Protein AF-0000000075657037 (afdb_homodimer)

Structure (mmCIF, N/CA/C/O backbone):
data_AF-0000000075657037-model_v1
#
loop_
_entity.id
_entity.type
_entity.pdbx_description
1 polymer 'Myogenesis-regulating glycosidase-like'
#
loop_
_atom_site.group_PDB
_atom_site.id
_atom_site.type_symbol
_atom_site.label_atom_id
_atom_site.label_alt_id
_atom_site.label_comp_id
_atom_site.label_asym_id
_atom_site.label_entity_id
_atom_site.label_seq_id
_atom_site.pdbx_PDB_ins_code
_atom_site.Cartn_x
_atom_site.Cartn_y
_atom_site.Cartn_z
_atom_site.occupancy
_atom_site.B_iso_or_equiv
_atom_site.auth_seq_id
_atom_site.auth_comp_id
_atom_site.auth_asym_id
_atom_site.auth_atom_id
_atom_site.pdbx_PDB_model_num
ATOM 1 N N . MET A 1 1 ? -34 0.882 -41.344 1 15.6 1 MET A N 1
ATOM 2 C CA . MET A 1 1 ? -33.906 1.151 -42.781 1 15.6 1 MET A CA 1
ATOM 3 C C . MET A 1 1 ? -32.5 0.827 -43.281 1 15.6 1 MET A C 1
ATOM 5 O O . MET A 1 1 ? -31.578 0.641 -42.5 1 15.6 1 MET A O 1
ATOM 9 N N . GLU A 1 2 ? -31.938 1.626 -44.25 1 15.32 2 GLU A N 1
ATOM 10 C CA . GLU A 1 2 ? -31.422 1.52 -45.625 1 15.32 2 GLU A CA 1
ATOM 11 C C . GLU A 1 2 ? -29.891 1.457 -45.625 1 15.32 2 GLU A C 1
ATOM 13 O O . GLU A 1 2 ? -29.297 0.644 -46.344 1 15.32 2 GLU A O 1
ATOM 18 N N . GLY A 1 3 ? -29.297 2.473 -44.969 1 15.35 3 GLY A N 1
ATOM 19 C CA . GLY A 1 3 ? -28.344 3.154 -45.844 1 15.35 3 GLY A CA 1
ATOM 20 C C . GLY A 1 3 ? -27.047 2.398 -46.031 1 15.35 3 GLY A C 1
ATOM 21 O O . GLY A 1 3 ? -26.75 1.478 -45.25 1 15.35 3 GLY A O 1
ATOM 22 N N . SER A 1 4 ? -26.078 3.123 -46.625 1 16.22 4 SER A N 1
ATOM 23 C CA . SER A 1 4 ? -25.125 3.059 -47.719 1 16.22 4 SER A CA 1
ATOM 24 C C . SER A 1 4 ? -23.797 2.473 -47.281 1 16.22 4 SER A C 1
ATOM 26 O O . SER A 1 4 ? -23.328 2.75 -46.156 1 16.22 4 SER A O 1
ATOM 28 N N . LEU A 1 5 ? -23.141 1.38 -47.969 1 17.19 5 LEU A N 1
ATOM 29 C CA . LEU A 1 5 ? -22.172 0.327 -48.25 1 17.19 5 LEU A CA 1
ATOM 30 C C . LEU A 1 5 ? -20.859 0.92 -48.719 1 17.19 5 LEU A C 1
ATOM 32 O O . LEU A 1 5 ? -19.938 0.184 -49.094 1 17.19 5 LEU A O 1
ATOM 36 N N . GLY A 1 6 ? -20.688 2.367 -48.5 1 15.35 6 GLY A N 1
ATOM 37 C CA . GLY A 1 6 ? -19.812 2.762 -49.594 1 15.35 6 GLY A CA 1
ATOM 38 C C . GLY A 1 6 ? -18.516 1.986 -49.625 1 15.35 6 GLY A C 1
ATOM 39 O O . GLY A 1 6 ? -18.062 1.484 -48.594 1 15.35 6 GLY A O 1
ATOM 40 N N . ARG A 1 7 ? -17.672 1.688 -50.938 1 14.81 7 ARG A N 1
ATOM 41 C CA . ARG A 1 7 ? -16.859 0.924 -51.875 1 14.81 7 ARG A CA 1
ATOM 42 C C . ARG A 1 7 ? -15.406 1.36 -51.812 1 14.81 7 ARG A C 1
ATOM 44 O O . ARG A 1 7 ? -14.586 0.915 -52.625 1 14.81 7 ARG A O 1
ATOM 51 N N . ARG A 1 8 ? -14.836 1.846 -50.75 1 16.03 8 ARG A N 1
ATOM 52 C CA . ARG A 1 8 ? -13.758 2.656 -51.281 1 16.03 8 ARG A CA 1
ATOM 53 C C . ARG A 1 8 ? -12.773 1.799 -52.094 1 16.03 8 ARG A C 1
ATOM 55 O O . ARG A 1 8 ? -12.484 0.666 -51.688 1 16.03 8 ARG A O 1
ATOM 62 N N . SER A 1 9 ? -12.258 2.416 -53.281 1 14.76 9 SER A N 1
ATOM 63 C CA . SER A 1 9 ? -11.672 2.213 -54.625 1 14.76 9 SER A CA 1
ATOM 64 C C . SER A 1 9 ? -10.242 1.692 -54.5 1 14.76 9 SER A C 1
ATOM 66 O O . SER A 1 9 ? -9.586 1.867 -53.469 1 14.76 9 SER A O 1
ATOM 68 N N . ALA A 1 10 ? -9.633 1.081 -55.656 1 15.16 10 ALA A N 1
ATOM 69 C CA . ALA A 1 10 ? -8.844 0.105 -56.406 1 15.16 10 ALA A CA 1
ATOM 70 C C . ALA A 1 10 ? -7.445 0.646 -56.688 1 15.16 10 ALA A C 1
ATOM 72 O O . ALA A 1 10 ? -6.461 -0.092 -56.625 1 15.16 10 ALA A O 1
ATOM 73 N N . SER A 1 11 ? -7.367 2.01 -57.094 1 14.37 11 SER A N 1
ATOM 74 C CA . SER A 1 11 ? -6.699 2.115 -58.406 1 14.37 11 SER A CA 1
ATOM 75 C C . SER A 1 11 ? -5.227 1.733 -58.312 1 14.37 11 SER A C 1
ATOM 77 O O . SER A 1 11 ? -4.664 1.707 -57.219 1 14.37 11 SER A O 1
ATOM 79 N N . SER A 1 12 ? -4.488 1.778 -59.531 1 14.67 12 SER A N 1
ATOM 80 C CA . SER A 1 12 ? -3.693 1.093 -60.531 1 14.67 12 SER A CA 1
ATOM 81 C C . SER A 1 12 ? -2.213 1.433 -60.406 1 14.67 12 SER A C 1
ATOM 83 O O . SER A 1 12 ? -1.371 0.537 -60.312 1 14.67 12 SER A O 1
ATOM 85 N N . PRO A 1 13 ? -1.69 2.586 -61.062 1 14.64 13 PRO A N 1
ATOM 86 C CA . PRO A 1 13 ? -0.886 2.553 -62.312 1 14.64 13 PRO A CA 1
ATOM 87 C C . PRO A 1 13 ? 0.614 2.516 -62.031 1 14.64 13 PRO A C 1
ATOM 89 O O . PRO A 1 13 ? 1.043 2.795 -60.906 1 14.64 13 PRO A O 1
ATOM 92 N N . TYR A 1 14 ? 1.726 2.355 -63.188 1 14.55 14 TYR A N 1
ATOM 93 C CA . TYR A 1 14 ? 2.916 1.864 -63.875 1 14.55 14 TYR A CA 1
ATOM 94 C C . TYR A 1 14 ? 4.035 2.898 -63.812 1 14.55 14 TYR A C 1
ATOM 96 O O . TYR A 1 14 ? 5.219 2.543 -63.844 1 14.55 14 TYR A O 1
ATOM 104 N N . GLY A 1 15 ? 3.82 4.242 -63.656 1 13.52 15 GLY A N 1
ATOM 105 C CA . GLY A 1 15 ? 4.508 5.016 -64.688 1 13.52 15 GLY A CA 1
ATOM 106 C C . GLY A 1 15 ? 6.02 4.879 -64.625 1 13.52 15 GLY A C 1
ATOM 107 O O . GLY A 1 15 ? 6.559 4.371 -63.625 1 13.52 15 GLY A O 1
ATOM 108 N N . SER A 1 16 ? 6.805 5.895 -65.438 1 14.1 16 SER A N 1
ATOM 109 C CA . SER A 1 16 ? 7.656 6.223 -66.562 1 14.1 16 SER A CA 1
ATOM 110 C C . SER A 1 16 ? 9.109 6.41 -66.125 1 14.1 16 SER A C 1
ATOM 112 O O . SER A 1 16 ? 9.391 6.543 -64.938 1 14.1 16 SER A O 1
ATOM 114 N N . TYR A 1 17 ? 9.906 7.219 -67 1 14.07 17 TYR A N 1
ATOM 115 C CA . TYR A 1 17 ? 11 7.199 -68 1 14.07 17 TYR A CA 1
ATOM 116 C C . TYR A 1 17 ? 12.281 7.75 -67.375 1 14.07 17 TYR A C 1
ATOM 118 O O . TYR A 1 17 ? 13.305 7.066 -67.375 1 14.07 17 TYR A O 1
ATOM 126 N N . ARG A 1 18 ? 12.719 9.078 -67.75 1 13.84 18 ARG A N 1
ATOM 127 C CA . ARG A 1 18 ? 13.719 9.531 -68.75 1 13.84 18 ARG A CA 1
ATOM 128 C C . ARG A 1 18 ? 15.047 9.828 -68.062 1 13.84 18 ARG A C 1
ATOM 130 O O . ARG A 1 18 ? 15.094 9.992 -66.812 1 13.84 18 ARG A O 1
ATOM 137 N N . ARG A 1 19 ? 16.109 10.43 -68.938 1 14.02 19 ARG A N 1
ATOM 138 C CA . ARG A 1 19 ? 17.469 10.344 -69.438 1 14.02 19 ARG A CA 1
ATOM 139 C C . ARG A 1 19 ? 18.391 11.328 -68.75 1 14.02 19 ARG A C 1
ATOM 141 O O . ARG A 1 19 ? 19.562 11.016 -68.5 1 14.02 19 ARG A O 1
ATOM 148 N N . PRO A 1 20 ? 18.125 12.57 -68.125 1 13.68 20 PRO A N 1
ATOM 149 C CA . PRO A 1 20 ? 18.844 13.633 -68.875 1 13.68 20 PRO A CA 1
ATOM 150 C C . PRO A 1 20 ? 20.328 13.672 -68.562 1 13.68 20 PRO A C 1
ATOM 152 O O . PRO A 1 20 ? 20.766 13.094 -67.562 1 13.68 20 PRO A O 1
ATOM 155 N N . PRO A 1 21 ? 21.078 15.008 -68.938 1 14.25 21 PRO A N 1
ATOM 156 C CA . PRO A 1 21 ? 22.125 15.477 -69.812 1 14.25 21 PRO A CA 1
ATOM 157 C C . PRO A 1 21 ? 23.469 15.641 -69.125 1 14.25 21 PRO A C 1
ATOM 159 O O . PRO A 1 21 ? 24.469 15.031 -69.562 1 14.25 21 PRO A O 1
ATOM 162 N N . SER A 1 22 ? 23.906 16.938 -68.812 1 13.28 22 SER A N 1
ATOM 163 C CA . SER A 1 22 ? 24.797 17.875 -69.438 1 13.28 22 SER A CA 1
ATOM 164 C C . SER A 1 22 ? 26.188 17.844 -68.812 1 13.28 22 SER A C 1
ATOM 166 O O . SER A 1 22 ? 26.359 17.438 -67.688 1 13.28 22 SER A O 1
ATOM 168 N N . ARG A 1 23 ? 27.438 18.5 -69.688 1 14.27 23 ARG A N 1
ATOM 169 C CA . ARG A 1 23 ? 28.766 18.469 -70.25 1 14.27 23 ARG A CA 1
ATOM 170 C C . ARG A 1 23 ? 29.781 19.203 -69.375 1 14.27 23 ARG A C 1
ATOM 172 O O . ARG A 1 23 ? 30.875 18.703 -69.125 1 14.27 23 ARG A O 1
ATOM 179 N N . GLY A 1 24 ? 29.656 20.547 -69.125 1 13.17 24 GLY A N 1
ATOM 180 C CA . GLY A 1 24 ? 30.562 21.484 -69.75 1 13.17 24 GLY A CA 1
ATOM 181 C C . GLY A 1 24 ? 31.922 21.547 -69.062 1 13.17 24 GLY A C 1
ATOM 182 O O . GLY A 1 24 ? 32.062 21.062 -67.938 1 13.17 24 GLY A O 1
ATOM 183 N N . ARG A 1 25 ? 32.969 22.625 -69.562 1 13.85 25 ARG A N 1
ATOM 184 C CA . ARG A 1 25 ? 34.281 22.969 -70.125 1 13.85 25 ARG A CA 1
ATOM 185 C C . ARG A 1 25 ? 35.188 23.562 -69.125 1 13.85 25 ARG A C 1
ATOM 187 O O . ARG A 1 25 ? 36.375 23.172 -69 1 13.85 25 ARG A O 1
ATOM 194 N N . TYR A 1 26 ? 34.906 24.703 -68.375 1 13.24 26 TYR A N 1
ATOM 195 C CA . TYR A 1 26 ? 35.719 25.875 -68.688 1 13.24 26 TYR A CA 1
ATOM 196 C C . TYR A 1 26 ? 37.094 25.797 -68 1 13.24 26 TYR A C 1
ATOM 198 O O . TYR A 1 26 ? 37.25 25.078 -67 1 13.24 26 TYR A O 1
ATOM 206 N N . SER A 1 27 ? 38.094 26.859 -68.375 1 13.44 27 SER A N 1
ATOM 207 C CA . SER A 1 27 ? 39.375 27.281 -68.938 1 13.44 27 SER A CA 1
ATOM 208 C C . SER A 1 27 ? 40.344 27.656 -67.812 1 13.44 27 SER A C 1
ATOM 210 O O . SER A 1 27 ? 41.469 27.172 -67.75 1 13.44 27 SER A O 1
ATOM 212 N N . THR A 1 28 ? 40.344 28.922 -67.25 1 13.59 28 THR A N 1
ATOM 213 C CA . THR A 1 28 ? 41.375 29.844 -67.625 1 13.59 28 THR A CA 1
ATOM 214 C C . THR A 1 28 ? 42.594 29.75 -66.75 1 13.59 28 THR A C 1
ATOM 216 O O . THR A 1 28 ? 43.719 29.562 -67.188 1 13.59 28 THR A O 1
ATOM 219 N N . GLY A 1 29 ? 42.844 30.703 -65.75 1 13.33 29 GLY A N 1
ATOM 220 C CA . GLY A 1 29 ? 43.844 31.766 -65.938 1 13.33 29 GLY A CA 1
ATOM 221 C C . GLY A 1 29 ? 45.188 31.438 -65.375 1 13.33 29 GLY A C 1
ATOM 222 O O . GLY A 1 29 ? 45.312 30.469 -64.625 1 13.33 29 GLY A O 1
ATOM 223 N N . THR A 1 30 ? 45.938 32.562 -64.75 1 14.05 30 THR A N 1
ATOM 224 C CA . THR A 1 30 ? 47.125 33.25 -65.188 1 14.05 30 THR A CA 1
ATOM 225 C C . THR A 1 30 ? 48.344 32.812 -64.375 1 14.05 30 THR A C 1
ATOM 227 O O . THR A 1 30 ? 49.375 32.406 -65 1 14.05 30 THR A O 1
ATOM 230 N N . GLY A 1 31 ? 48.812 33.562 -63.344 1 13.41 31 GLY A N 1
ATOM 231 C CA . GLY A 1 31 ? 50 34.438 -63.5 1 13.41 31 GLY A CA 1
ATOM 232 C C . GLY A 1 31 ? 51.281 33.75 -63.031 1 13.41 31 GLY A C 1
ATOM 233 O O . GLY A 1 31 ? 51.25 32.719 -62.406 1 13.41 31 GLY A O 1
ATOM 234 N N . ARG A 1 32 ? 52.375 34.656 -62.719 1 13.97 32 ARG A N 1
ATOM 235 C CA . ARG A 1 32 ? 53.75 34.844 -63.125 1 13.97 32 ARG A CA 1
ATOM 236 C C . ARG A 1 32 ? 54.688 34.125 -62.188 1 13.97 32 ARG A C 1
ATOM 238 O O . ARG A 1 32 ? 54.312 33.75 -61.094 1 13.97 32 ARG A O 1
ATOM 245 N N . ARG A 1 33 ? 56.062 34.625 -62.188 1 14.16 33 ARG A N 1
ATOM 246 C CA . ARG A 1 33 ? 57.375 34.125 -62.562 1 14.16 33 ARG A CA 1
ATOM 247 C C . ARG A 1 33 ? 58.219 33.812 -61.312 1 14.16 33 ARG A C 1
ATOM 249 O O . ARG A 1 33 ? 58.781 32.719 -61.219 1 14.16 33 ARG A O 1
ATOM 256 N N . SER A 1 34 ? 58.906 34.906 -60.531 1 13.37 34 SER A N 1
ATOM 257 C CA . SER A 1 34 ? 60.312 35.094 -60.812 1 13.37 34 SER A CA 1
ATOM 258 C C . SER A 1 34 ? 61.156 34.344 -59.812 1 13.37 34 SER A C 1
ATOM 260 O O . SER A 1 34 ? 60.656 33.781 -58.812 1 13.37 34 SER A O 1
ATOM 262 N N . HIS A 1 35 ? 62.375 35.125 -59.125 1 14 35 HIS A N 1
ATOM 263 C CA . HIS A 1 35 ? 63.781 35.062 -59.344 1 14 35 HIS A CA 1
ATOM 264 C C . HIS A 1 35 ? 64.5 34.375 -58.188 1 14 35 HIS A C 1
ATOM 266 O O . HIS A 1 35 ? 65.312 33.469 -58.375 1 14 35 HIS A O 1
ATOM 272 N N . ARG A 1 36 ? 64.625 34.969 -56.844 1 14.49 36 ARG A N 1
ATOM 273 C CA . ARG A 1 36 ? 65.938 35.5 -56.5 1 14.49 36 ARG A CA 1
ATOM 274 C C . ARG A 1 36 ? 66.812 34.406 -55.844 1 14.49 36 ARG A C 1
ATOM 276 O O . ARG A 1 36 ? 66.25 33.469 -55.219 1 14.49 36 ARG A O 1
ATOM 283 N N . SER A 1 37 ? 68.188 34.625 -55.719 1 14.52 37 SER A N 1
ATOM 284 C CA . SER A 1 37 ? 69.438 33.938 -55.875 1 14.52 37 SER A CA 1
ATOM 285 C C . SER A 1 37 ? 70 33.469 -54.531 1 14.52 37 SER A C 1
ATOM 287 O O . SER A 1 37 ? 70.5 32.344 -54.406 1 14.52 37 SER A O 1
ATOM 289 N N . ALA A 1 38 ? 70.062 34.312 -53.312 1 16.11 38 ALA A N 1
ATOM 290 C CA . ALA A 1 38 ? 71.438 34.656 -52.906 1 16.11 38 ALA A CA 1
ATOM 291 C C . ALA A 1 38 ? 72.125 33.469 -52.219 1 16.11 38 ALA A C 1
ATOM 293 O O . ALA A 1 38 ? 71.438 32.594 -51.656 1 16.11 38 ALA A O 1
ATOM 294 N N . SER A 1 39 ? 73.375 33.812 -51.594 1 15.55 39 SER A N 1
ATOM 295 C CA . SER A 1 39 ? 74.75 33.312 -51.625 1 15.55 39 SER A CA 1
ATOM 296 C C . SER A 1 39 ? 75 32.438 -50.406 1 15.55 39 SER A C 1
ATOM 298 O O . SER A 1 39 ? 74.188 32.344 -49.469 1 15.55 39 SER A O 1
ATOM 300 N N . THR A 1 40 ? 76.188 32.812 -49.594 1 16.22 40 THR A N 1
ATOM 301 C CA . THR A 1 40 ? 77.5 32.125 -49.531 1 16.22 40 THR A CA 1
ATOM 302 C C . THR A 1 40 ? 77.688 31.453 -48.156 1 16.22 40 THR A C 1
ATOM 304 O O . THR A 1 40 ? 78.125 30.297 -48.094 1 16.22 40 THR A O 1
ATOM 307 N N . PRO A 1 41 ? 77.562 32.094 -46.812 1 18.23 41 PRO A N 1
ATOM 308 C CA . PRO A 1 41 ? 78.938 32.25 -46.188 1 18.23 41 PRO A CA 1
ATOM 309 C C . PRO A 1 41 ? 79.312 31.031 -45.375 1 18.23 41 PRO A C 1
ATOM 311 O O . PRO A 1 41 ? 78.5 30.203 -45 1 18.23 41 PRO A O 1
ATOM 314 N N . PRO A 1 42 ? 80.438 31.203 -44.312 1 18.66 42 PRO A N 1
ATOM 315 C CA . PRO A 1 42 ? 81.688 30.5 -44 1 18.66 42 PRO A CA 1
ATOM 316 C C . PRO A 1 42 ? 81.5 29.469 -42.875 1 18.66 42 PRO A C 1
ATOM 318 O O . PRO A 1 42 ? 80.5 29.516 -42.156 1 18.66 42 PRO A O 1
ATOM 321 N N . ARG A 1 43 ? 82.625 28.766 -42.344 1 18.59 43 ARG A N 1
ATOM 322 C CA . ARG A 1 43 ? 83.062 27.406 -42.031 1 18.59 43 ARG A CA 1
ATOM 323 C C . ARG A 1 43 ? 83.125 27.188 -40.531 1 18.59 43 ARG A C 1
ATOM 325 O O . ARG A 1 43 ? 83.25 26.062 -40.062 1 18.59 43 ARG A O 1
ATOM 332 N N . GLN A 1 44 ? 82.938 28.219 -39.562 1 18.56 44 GLN A N 1
ATOM 333 C CA . GLN A 1 44 ? 83.938 28.156 -38.531 1 18.56 44 GLN A CA 1
ATOM 334 C C . GLN A 1 44 ? 83.625 27.016 -37.562 1 18.56 44 GLN A C 1
ATOM 336 O O . GLN A 1 44 ? 82.5 26.578 -37.406 1 18.56 44 GLN A O 1
ATOM 341 N N . LYS A 1 45 ? 84.812 26.641 -36.656 1 22.72 45 LYS A N 1
ATOM 342 C CA . LYS A 1 45 ? 85.375 25.5 -35.938 1 22.72 45 LYS A CA 1
ATOM 343 C C . LYS A 1 45 ? 84.562 25.234 -34.656 1 22.72 45 LYS A C 1
ATOM 345 O O . LYS A 1 45 ? 84.125 26.156 -33.969 1 22.72 45 LYS A O 1
ATOM 350 N N . THR A 1 46 ? 84.188 23.938 -34.344 1 18.62 46 THR A N 1
ATOM 351 C CA . THR A 1 46 ? 83.188 23.156 -33.594 1 18.62 46 THR A CA 1
ATOM 352 C C . THR A 1 46 ? 83.688 22.875 -32.188 1 18.62 46 THR A C 1
ATOM 354 O O . THR A 1 46 ? 83.312 21.859 -31.594 1 18.62 46 THR A O 1
ATOM 357 N N . PRO A 1 47 ? 84.375 23.906 -31.484 1 24.5 47 PRO A N 1
ATOM 358 C CA . PRO A 1 47 ? 85 23.375 -30.281 1 24.5 47 PRO A CA 1
ATOM 359 C C . PRO A 1 47 ? 84.062 22.828 -29.25 1 24.5 47 PRO A C 1
ATOM 361 O O . PRO A 1 47 ? 83.188 23.562 -28.766 1 24.5 47 PRO A O 1
ATOM 364 N N . CYS A 1 48 ? 83.562 21.547 -29.188 1 19.06 48 CYS A N 1
ATOM 365 C CA . CYS A 1 48 ? 82.25 20.953 -28.859 1 19.06 48 CYS A CA 1
ATOM 366 C C . CYS A 1 48 ? 82.125 20.812 -27.344 1 19.06 48 CYS A C 1
ATOM 368 O O . CYS A 1 48 ? 81 20.922 -26.812 1 19.06 48 CYS A O 1
ATOM 370 N N . CYS A 1 49 ? 83.188 20.266 -26.562 1 24.03 49 CYS A N 1
ATOM 371 C CA . CYS A 1 49 ? 82.75 19.156 -25.719 1 24.03 49 CYS A CA 1
ATOM 372 C C . CYS A 1 49 ? 82.25 19.656 -24.359 1 24.03 49 CYS A C 1
ATOM 374 O O . CYS A 1 49 ? 81.75 18.875 -23.562 1 24.03 49 CYS A O 1
ATOM 376 N N . THR A 1 50 ? 82.875 20.672 -23.797 1 27.58 50 THR A N 1
ATOM 377 C CA . THR A 1 50 ? 82.812 20.969 -22.375 1 27.58 50 THR A CA 1
ATOM 378 C C . THR A 1 50 ? 81.375 21.375 -21.969 1 27.58 50 THR A C 1
ATOM 380 O O . THR A 1 50 ? 81.125 21.625 -20.781 1 27.58 50 THR A O 1
ATOM 383 N N . ARG A 1 51 ? 80.5 21.688 -22.891 1 31.97 51 ARG A N 1
ATOM 384 C CA . ARG A 1 51 ? 79.25 22.422 -22.688 1 31.97 51 ARG A CA 1
ATOM 385 C C . ARG A 1 51 ? 78.188 21.516 -22.125 1 31.97 51 ARG A C 1
ATOM 387 O O . ARG A 1 51 ? 77.062 21.953 -21.906 1 31.97 51 ARG A O 1
ATOM 394 N N . SER A 1 52 ? 78.5 20.172 -22.172 1 35.25 52 SER A N 1
ATOM 395 C CA . SER A 1 52 ? 77.375 19.312 -21.969 1 35.25 52 SER A CA 1
ATOM 396 C C . SER A 1 52 ? 76.938 19.266 -20.484 1 35.25 52 SER A C 1
ATOM 398 O O . SER A 1 52 ? 75.75 19.234 -20.156 1 35.25 52 SER A O 1
ATOM 400 N N . ARG A 1 53 ? 78 19.328 -19.609 1 45.97 53 ARG A N 1
ATOM 401 C CA . ARG A 1 53 ? 77.625 19.094 -18.203 1 45.97 53 ARG A CA 1
ATOM 402 C C . ARG A 1 53 ? 76.938 20.297 -17.609 1 45.97 53 ARG A C 1
ATOM 404 O O . ARG A 1 53 ? 76 20.156 -16.812 1 45.97 53 ARG A O 1
ATOM 411 N N . ALA A 1 54 ? 77.5 21.531 -17.938 1 44.69 54 ALA A N 1
ATOM 412 C CA . ALA A 1 54 ? 76.875 22.75 -17.406 1 44.69 54 ALA A CA 1
ATOM 413 C C . ALA A 1 54 ? 75.438 22.922 -17.969 1 44.69 54 ALA A C 1
ATOM 415 O O . ALA A 1 54 ? 74.562 23.422 -17.281 1 44.69 54 ALA A O 1
ATOM 416 N N . ARG A 1 55 ? 75.188 22.359 -19.219 1 48 55 ARG A N 1
ATOM 417 C CA . ARG A 1 55 ? 73.875 22.453 -19.781 1 48 55 ARG A CA 1
ATOM 418 C C . ARG A 1 55 ? 72.938 21.516 -19.062 1 48 55 ARG A C 1
ATOM 420 O O . ARG A 1 55 ? 71.75 21.859 -18.828 1 48 55 ARG A O 1
ATOM 427 N N . CYS A 1 56 ? 73.562 20.375 -18.672 1 51.69 56 CYS A N 1
ATOM 428 C CA . CYS A 1 56 ? 72.688 19.469 -17.969 1 51.69 56 CYS A CA 1
ATOM 429 C C . CYS A 1 56 ? 72.312 20.016 -16.594 1 51.69 56 CYS A C 1
ATOM 431 O O . CYS A 1 56 ? 71.125 19.938 -16.172 1 51.69 56 CYS A O 1
ATOM 433 N N . ALA A 1 57 ? 73.312 20.656 -15.852 1 59 57 ALA A N 1
ATOM 434 C CA . ALA A 1 57 ? 73 21.219 -14.547 1 59 57 ALA A CA 1
ATOM 435 C C . ALA A 1 57 ? 72.062 22.406 -14.672 1 59 57 ALA A C 1
ATOM 437 O O . ALA A 1 57 ? 71.125 22.578 -13.867 1 59 57 ALA A O 1
ATOM 438 N N . LEU A 1 58 ? 72.25 23.234 -15.75 1 58.53 58 LEU A N 1
ATOM 439 C CA . LEU A 1 58 ? 71.312 24.344 -15.992 1 58.53 58 LEU A CA 1
ATOM 440 C C . LEU A 1 58 ? 69.938 23.812 -16.391 1 58.53 58 LEU A C 1
ATOM 442 O O . LEU A 1 58 ? 68.938 24.344 -15.938 1 58.53 58 LEU A O 1
ATOM 446 N N . ILE A 1 59 ? 69.938 22.641 -17.141 1 58.22 59 ILE A N 1
ATOM 447 C CA . ILE A 1 59 ? 68.625 22.062 -17.484 1 58.22 59 ILE A CA 1
ATOM 448 C C . ILE A 1 59 ? 68 21.469 -16.234 1 58.22 59 ILE A C 1
ATOM 450 O O . ILE A 1 59 ? 66.812 21.672 -16.016 1 58.22 59 ILE A O 1
ATOM 454 N N . VAL A 1 60 ? 68.875 20.906 -15.344 1 62.66 60 VAL A N 1
ATOM 455 C CA . VAL A 1 60 ? 68.312 20.359 -14.109 1 62.66 60 VAL A CA 1
ATOM 456 C C . VAL A 1 60 ? 67.812 21.5 -13.203 1 62.66 60 VAL A C 1
ATOM 458 O O . VAL A 1 60 ? 66.75 21.453 -12.617 1 62.66 60 VAL A O 1
ATOM 461 N N . LEU A 1 61 ? 68.625 22.625 -13.109 1 61.72 61 LEU A N 1
ATOM 462 C CA . LEU A 1 61 ? 68.188 23.797 -12.344 1 61.72 61 LEU A CA 1
ATOM 463 C C . LEU A 1 61 ? 67 24.453 -12.984 1 61.72 61 LEU A C 1
ATOM 465 O O . LEU A 1 61 ? 66.062 24.859 -12.289 1 61.72 61 LEU A O 1
ATOM 469 N N . LEU A 1 62 ? 66.938 24.516 -14.352 1 61.47 62 LEU A N 1
ATOM 470 C CA . LEU A 1 62 ? 65.75 25.062 -15.031 1 61.47 62 LEU A CA 1
ATOM 471 C C . LEU A 1 62 ? 64.562 24.141 -14.852 1 61.47 62 LEU A C 1
ATOM 473 O O . LEU A 1 62 ? 63.438 24.609 -14.68 1 61.47 62 LEU A O 1
ATOM 477 N N . ILE A 1 63 ? 64.812 22.812 -14.773 1 63.72 63 ILE A N 1
ATOM 478 C CA . ILE A 1 63 ? 63.719 21.891 -14.492 1 63.72 63 ILE A CA 1
ATOM 479 C C . ILE A 1 63 ? 63.281 22.031 -13.039 1 63.72 63 ILE A C 1
ATOM 481 O O . ILE A 1 63 ? 62.062 22.062 -12.75 1 63.72 63 ILE A O 1
ATOM 485 N N . PHE A 1 64 ? 64.25 22.297 -12.109 1 65.69 64 PHE A N 1
ATOM 486 C CA . PHE A 1 64 ? 63.844 22.5 -10.719 1 65.69 64 PHE A CA 1
ATOM 487 C C . PHE A 1 64 ? 63.156 23.844 -10.539 1 65.69 64 PHE A C 1
ATOM 489 O O . PHE A 1 64 ? 62.188 23.953 -9.805 1 65.69 64 PHE A O 1
ATOM 496 N N . VAL A 1 65 ? 63.625 24.922 -11.219 1 63.22 65 VAL A N 1
ATOM 497 C CA . VAL A 1 65 ? 62.938 26.219 -11.195 1 63.22 65 VAL A CA 1
ATOM 498 C C . VAL A 1 65 ? 61.594 26.109 -11.93 1 63.22 65 VAL A C 1
ATOM 500 O O . VAL A 1 65 ? 60.594 26.641 -11.461 1 63.22 65 VAL A O 1
ATOM 503 N N . ALA A 1 66 ? 61.531 25.375 -13.062 1 63.69 66 ALA A N 1
ATOM 504 C CA . ALA A 1 66 ? 60.25 25.141 -13.75 1 63.69 66 ALA A CA 1
ATOM 505 C C . ALA A 1 66 ? 59.312 24.281 -12.906 1 63.69 66 ALA A C 1
ATOM 507 O O . ALA A 1 66 ? 58.125 24.547 -12.82 1 63.69 66 ALA A O 1
ATOM 508 N N . LEU A 1 67 ? 59.844 23.328 -12.195 1 64.88 67 LEU A N 1
ATOM 509 C CA . LEU A 1 67 ? 59.031 22.531 -11.281 1 64.88 67 LEU A CA 1
ATOM 510 C C . LEU A 1 67 ? 58.625 23.359 -10.055 1 64.88 67 LEU A C 1
ATOM 512 O O . LEU A 1 67 ? 57.5 23.25 -9.562 1 64.88 67 LEU A O 1
ATOM 516 N N . GLY A 1 68 ? 59.469 24.203 -9.555 1 61.91 68 GLY A N 1
ATOM 517 C CA . GLY A 1 68 ? 59.094 25.156 -8.523 1 61.91 68 GLY A CA 1
ATOM 518 C C . GLY A 1 68 ? 58.094 26.188 -8.984 1 61.91 68 GLY A C 1
ATOM 519 O O . GLY A 1 68 ? 57.125 26.469 -8.281 1 61.91 68 GLY A O 1
ATOM 520 N N . LEU A 1 69 ? 58.281 26.797 -10.125 1 62.25 69 LEU A N 1
ATOM 521 C CA . LEU A 1 69 ? 57.312 27.734 -10.688 1 62.25 69 LEU A CA 1
ATOM 522 C C . LEU A 1 69 ? 56.031 27.016 -11.055 1 62.25 69 LEU A C 1
ATOM 524 O O . LEU A 1 69 ? 54.938 27.531 -10.836 1 62.25 69 LEU A O 1
ATOM 528 N N . ALA A 1 70 ? 56.125 25.812 -11.617 1 59.94 70 ALA A N 1
ATOM 529 C CA . ALA A 1 70 ? 54.906 25 -11.828 1 59.94 70 ALA A CA 1
ATOM 530 C C . ALA A 1 70 ? 54.25 24.625 -10.5 1 59.94 70 ALA A C 1
ATOM 532 O O . ALA A 1 70 ? 53.031 24.609 -10.391 1 59.94 70 ALA A O 1
ATOM 533 N N . GLY A 1 71 ? 55 24.391 -9.453 1 57.03 71 GLY A N 1
ATOM 534 C CA . GLY A 1 71 ? 54.469 24.172 -8.117 1 57.03 71 GLY A CA 1
ATOM 535 C C . GLY A 1 71 ? 53.781 25.406 -7.547 1 57.03 71 GLY A C 1
ATOM 536 O O . GLY A 1 71 ? 52.719 25.312 -6.977 1 57.03 71 GLY A O 1
ATOM 537 N N . VAL A 1 72 ? 54.438 26.547 -7.672 1 57.88 72 VAL A N 1
ATOM 538 C CA . VAL A 1 72 ? 53.812 27.812 -7.242 1 57.88 72 VAL A CA 1
ATOM 539 C C . VAL A 1 72 ? 52.625 28.125 -8.117 1 57.88 72 VAL A C 1
ATOM 541 O O . VAL A 1 72 ? 51.562 28.562 -7.621 1 57.88 72 VAL A O 1
ATOM 544 N N . LEU A 1 73 ? 52.656 28.016 -9.43 1 52.12 73 LEU A N 1
ATOM 545 C CA . LEU A 1 73 ? 51.5 28.188 -10.297 1 52.12 73 LEU A CA 1
ATOM 546 C C . LEU A 1 73 ? 50.406 27.172 -9.977 1 52.12 73 LEU A C 1
ATOM 548 O O . LEU A 1 73 ? 49.219 27.5 -9.93 1 52.12 73 LEU A O 1
ATOM 552 N N . VAL A 1 74 ? 50.781 25.938 -9.805 1 52.41 74 VAL A N 1
ATOM 553 C CA . VAL A 1 74 ? 49.812 24.938 -9.359 1 52.41 74 VAL A CA 1
ATOM 554 C C . VAL A 1 74 ? 49.281 25.312 -7.969 1 52.41 74 VAL A C 1
ATOM 556 O O . VAL A 1 74 ? 48.094 25.203 -7.691 1 52.41 74 VAL A O 1
ATOM 559 N N . TRP A 1 75 ? 50.188 25.734 -7.152 1 49.91 75 TRP A N 1
ATOM 560 C CA . TRP A 1 75 ? 49.75 26.188 -5.836 1 49.91 75 TRP A CA 1
ATOM 561 C C . TRP A 1 75 ? 48.844 27.406 -5.953 1 49.91 75 TRP A C 1
ATOM 563 O O . TRP A 1 75 ? 47.812 27.484 -5.281 1 49.91 75 TRP A O 1
ATOM 573 N N . ASN A 1 76 ? 49.219 28.438 -6.609 1 49 76 ASN A N 1
ATOM 574 C CA . ASN A 1 76 ? 48.375 29.625 -6.805 1 49 76 ASN A CA 1
ATOM 575 C C . ASN A 1 76 ? 47.094 29.281 -7.578 1 49 76 ASN A C 1
ATOM 577 O O . ASN A 1 76 ? 46.062 29.891 -7.344 1 49 76 ASN A O 1
ATOM 581 N N . PHE A 1 77 ? 47.188 28.609 -8.609 1 46.59 77 PHE A N 1
ATOM 582 C CA . PHE A 1 77 ? 46 28.188 -9.336 1 46.59 77 PHE A CA 1
ATOM 583 C C . PHE A 1 77 ? 45.188 27.188 -8.508 1 46.59 77 PHE A C 1
ATOM 585 O O . PHE A 1 77 ? 43.969 27.109 -8.648 1 46.59 77 PHE A O 1
ATOM 592 N N . THR A 1 78 ? 45.812 26.359 -7.758 1 47.16 78 THR A N 1
ATOM 593 C CA . THR A 1 78 ? 45.062 25.375 -7 1 47.16 78 THR A CA 1
ATOM 594 C C . THR A 1 78 ? 44.562 25.969 -5.695 1 47.16 78 THR A C 1
ATOM 596 O O . THR A 1 78 ? 43.562 25.484 -5.133 1 47.16 78 THR A O 1
ATOM 599 N N . TYR A 1 79 ? 45.281 26.891 -5.07 1 47.44 79 TYR A N 1
ATOM 600 C CA . TYR A 1 79 ? 44.781 27.328 -3.773 1 47.44 79 TYR A CA 1
ATOM 601 C C . TYR A 1 79 ? 43.75 28.453 -3.932 1 47.44 79 TYR A C 1
ATOM 603 O O . TYR A 1 79 ? 44.125 29.625 -4.031 1 47.44 79 TYR A O 1
ATOM 611 N N . GLN A 1 80 ? 42.812 28.344 -4.676 1 54.84 80 GLN A N 1
ATOM 612 C CA . GLN A 1 80 ? 41.719 29.297 -4.559 1 54.84 80 GLN A CA 1
ATOM 613 C C . GLN A 1 80 ? 41.188 29.344 -3.127 1 54.84 80 GLN A C 1
ATOM 615 O O . GLN A 1 80 ? 41.031 28.312 -2.482 1 54.84 80 GLN A O 1
ATOM 620 N N . PRO A 1 81 ? 41.219 30.531 -2.582 1 64.25 81 PRO A N 1
ATOM 621 C CA . PRO A 1 81 ? 40.75 30.688 -1.204 1 64.25 81 PRO A CA 1
ATOM 622 C C . PRO A 1 81 ? 39.406 30 -0.966 1 64.25 81 PRO A C 1
ATOM 624 O O . PRO A 1 81 ? 38.469 30.172 -1.757 1 64.25 81 PRO A O 1
ATOM 627 N N . LEU A 1 82 ? 39.438 29.109 -0.147 1 84.69 82 LEU A N 1
ATOM 628 C CA . LEU A 1 82 ? 38.25 28.359 0.24 1 84.69 82 LEU A CA 1
ATOM 629 C C . LEU A 1 82 ? 37.344 29.219 1.101 1 84.69 82 LEU A C 1
ATOM 631 O O . LEU A 1 82 ? 36.469 28.703 1.808 1 84.69 82 LEU A O 1
ATOM 635 N N . VAL A 1 83 ? 37.656 30.609 1.029 1 88.94 83 VAL A N 1
ATOM 636 C CA . VAL A 1 83 ? 36.844 31.531 1.813 1 88.94 83 VAL A CA 1
ATOM 637 C C . VAL A 1 83 ? 36.156 32.531 0.889 1 88.94 83 VAL A C 1
ATOM 639 O O . VAL A 1 83 ? 36.781 33.031 -0.043 1 88.94 83 VAL A O 1
ATOM 642 N N . VAL A 1 84 ? 34.969 32.75 1.125 1 92.62 84 VAL A N 1
ATOM 643 C CA . VAL A 1 84 ? 34.25 33.812 0.416 1 92.62 84 VAL A CA 1
ATOM 644 C C . VAL A 1 84 ? 33.719 34.844 1.414 1 92.62 84 VAL A C 1
ATOM 646 O O . VAL A 1 84 ? 33.344 34.5 2.533 1 92.62 84 VAL A O 1
ATOM 649 N N . ASP A 1 85 ? 33.75 36.125 1.004 1 93.69 85 ASP A N 1
ATOM 650 C CA . ASP A 1 85 ? 33.25 37.219 1.793 1 93.69 85 ASP A CA 1
ATOM 651 C C . ASP A 1 85 ? 32.469 38.219 0.912 1 93.69 85 ASP A C 1
ATOM 653 O O . ASP A 1 85 ? 33.062 38.812 0.009 1 93.69 85 ASP A O 1
ATOM 657 N N . PHE A 1 86 ? 31.266 38.312 1.161 1 95.38 86 PHE A N 1
ATOM 658 C CA . PHE A 1 86 ? 30.453 39.25 0.411 1 95.38 86 PHE A CA 1
ATOM 659 C C . PHE A 1 86 ? 30.375 40.594 1.134 1 95.38 86 PHE A C 1
ATOM 661 O O . PHE A 1 86 ? 29.453 40.844 1.915 1 95.38 86 PHE A O 1
ATOM 668 N N . GLY A 1 87 ? 31.344 41.594 0.839 1 92.5 87 GLY A N 1
ATOM 669 C CA . GLY A 1 87 ? 31.312 42.938 1.355 1 92.5 87 GLY A CA 1
ATOM 670 C C . GLY A 1 87 ? 31.359 43 2.871 1 92.5 87 GLY A C 1
ATOM 671 O O . GLY A 1 87 ? 30.797 43.906 3.477 1 92.5 87 GLY A O 1
ATOM 672 N N . GLY A 1 88 ? 31.812 41.969 3.479 1 93.75 88 GLY A N 1
ATOM 673 C CA . GLY A 1 88 ? 31.875 41.938 4.93 1 93.75 88 GLY A CA 1
ATOM 674 C C . GLY A 1 88 ? 30.562 41.531 5.578 1 93.75 88 GLY A C 1
ATOM 675 O O . GLY A 1 88 ? 30.484 41.406 6.805 1 93.75 88 GLY A O 1
ATOM 676 N N . LEU A 1 89 ? 29.609 41.281 4.855 1 96.38 89 LEU A N 1
ATOM 677 C CA . LEU A 1 89 ? 28.281 41 5.359 1 96.38 89 LEU A CA 1
ATOM 678 C C . LEU A 1 89 ? 28.062 39.5 5.527 1 96.38 89 LEU A C 1
ATOM 680 O O . LEU A 1 89 ? 27.359 39.062 6.441 1 96.38 89 LEU A O 1
ATOM 684 N N . VAL A 1 90 ? 28.641 38.719 4.609 1 97.19 90 VAL A N 1
ATOM 685 C CA . VAL A 1 90 ? 28.516 37.25 4.641 1 97.19 90 VAL A CA 1
ATOM 686 C C . VAL A 1 90 ? 29.906 36.625 4.492 1 97.19 90 VAL A C 1
ATOM 688 O O . VAL A 1 90 ? 30.641 36.938 3.562 1 97.19 90 VAL A O 1
ATOM 691 N N . HIS A 1 91 ? 30.25 35.812 5.398 1 96.38 91 HIS A N 1
ATOM 692 C CA . HIS A 1 91 ? 31.531 35.094 5.383 1 96.38 91 HIS A CA 1
ATOM 693 C C . HIS A 1 91 ? 31.297 33.594 5.406 1 96.38 91 HIS A C 1
ATOM 695 O O . HIS A 1 91 ? 30.547 33.094 6.242 1 96.38 91 HIS A O 1
ATOM 701 N N . TYR A 1 92 ? 31.875 32.875 4.492 1 95.69 92 TYR A N 1
ATOM 702 C CA . TYR A 1 92 ? 31.844 31.422 4.492 1 95.69 92 TYR A CA 1
ATOM 703 C C . TYR A 1 92 ? 33.219 30.844 4.23 1 95.69 92 TYR A C 1
ATOM 705 O O . TYR A 1 92 ? 33.906 31.266 3.307 1 95.69 92 TYR A O 1
ATOM 713 N N . ASP A 1 93 ? 33.562 29.953 5.059 1 92.38 93 ASP A N 1
ATOM 714 C CA . ASP A 1 93 ? 34.844 29.234 4.922 1 92.38 93 ASP A CA 1
ATOM 715 C C . ASP A 1 93 ? 34.594 27.781 4.504 1 92.38 93 ASP A C 1
ATOM 717 O O . ASP A 1 93 ? 34.156 26.969 5.309 1 92.38 93 ASP A O 1
ATOM 721 N N . GLY A 1 94 ? 35 27.469 3.328 1 89.12 94 GLY A N 1
ATOM 722 C CA . GLY A 1 94 ? 34.75 26.141 2.783 1 89.12 94 GLY A CA 1
ATOM 723 C C . GLY A 1 94 ? 35.531 25.047 3.502 1 89.12 94 GLY A C 1
ATOM 724 O O . GLY A 1 94 ? 35.125 23.891 3.469 1 89.12 94 GLY A O 1
ATOM 725 N N . ALA A 1 95 ? 36.562 25.391 4.105 1 86.19 95 ALA A N 1
ATOM 726 C CA . ALA A 1 95 ? 37.375 24.422 4.828 1 86.19 95 ALA A CA 1
ATOM 727 C C . ALA A 1 95 ? 36.75 24.094 6.184 1 86.19 95 ALA A C 1
ATOM 729 O O . ALA A 1 95 ? 36.594 22.922 6.531 1 86.19 95 ALA A O 1
ATOM 730 N N . SER A 1 96 ? 36.406 25.094 6.883 1 87.25 96 SER A N 1
ATOM 731 C CA . SER A 1 96 ? 35.844 24.891 8.211 1 87.25 96 SER A CA 1
ATOM 732 C C . SER A 1 96 ? 34.344 24.781 8.156 1 87.25 96 SER A C 1
ATOM 734 O O . SER A 1 96 ? 33.688 24.375 9.133 1 87.25 96 SER A O 1
ATOM 736 N N . GLN A 1 97 ? 33.781 25.188 7.109 1 92.25 97 GLN A N 1
ATOM 737 C CA . GLN A 1 97 ? 32.344 25.188 6.891 1 92.25 97 GLN A CA 1
ATOM 738 C C . GLN A 1 97 ? 31.656 26.203 7.781 1 92.25 97 GLN A C 1
ATOM 740 O O . GLN A 1 97 ? 30.453 26.109 8.023 1 92.25 97 GLN A O 1
ATOM 745 N N . SER A 1 98 ? 32.375 27.141 8.266 1 93.94 98 SER A N 1
ATOM 746 C CA . SER A 1 98 ? 31.828 28.188 9.125 1 93.94 98 SER A CA 1
ATOM 747 C C . SER A 1 98 ? 31.109 29.25 8.305 1 93.94 98 SER A C 1
ATOM 749 O O . SER A 1 98 ? 31.594 29.672 7.258 1 93.94 98 SER A O 1
ATOM 751 N N . PHE A 1 99 ? 30.047 29.672 8.812 1 97.06 99 PHE A N 1
ATOM 752 C CA . PHE A 1 99 ? 29.219 30.688 8.188 1 97.06 99 PHE A CA 1
ATOM 753 C C . PHE A 1 99 ? 28.906 31.812 9.172 1 97.06 99 PHE A C 1
ATOM 755 O O . PHE A 1 99 ? 28.5 31.562 10.305 1 97.06 99 PHE A O 1
ATOM 762 N N . ILE A 1 100 ? 29.078 33.062 8.75 1 97.56 100 ILE A N 1
ATOM 763 C CA . ILE A 1 100 ? 28.781 34.219 9.578 1 97.56 100 ILE A CA 1
ATOM 764 C C . ILE A 1 100 ? 27.953 35.219 8.781 1 97.56 100 ILE A C 1
ATOM 766 O O . ILE A 1 100 ? 28.312 35.594 7.652 1 97.56 100 ILE A O 1
ATOM 770 N N . LEU A 1 101 ? 26.906 35.625 9.336 1 98.12 101 LEU A N 1
ATOM 771 C CA . LEU A 1 101 ? 26.047 36.688 8.781 1 98.12 101 LEU A CA 1
ATOM 772 C C . LEU A 1 101 ? 26.109 37.938 9.641 1 98.12 101 LEU A C 1
ATOM 774 O O . LEU A 1 101 ? 25.969 37.875 10.867 1 98.12 101 LEU A O 1
ATOM 778 N N . ARG A 1 102 ? 26.359 39.062 9 1 97.12 102 ARG A N 1
ATOM 779 C CA . ARG A 1 102 ? 26.375 40.344 9.664 1 97.12 102 ARG A CA 1
ATOM 780 C C . ARG A 1 102 ? 25.297 41.281 9.102 1 97.12 102 ARG A C 1
ATOM 782 O O . ARG A 1 102 ? 24.812 41.062 8 1 97.12 102 ARG A O 1
ATOM 789 N N . ASN A 1 103 ? 24.891 42.219 9.969 1 95.12 103 ASN A N 1
ATOM 790 C CA . ASN A 1 103 ? 23.969 43.219 9.461 1 95.12 103 ASN A CA 1
ATOM 791 C C . ASN A 1 103 ? 24.688 44.344 8.727 1 95.12 103 ASN A C 1
ATOM 793 O O . ASN A 1 103 ? 25.906 44.281 8.547 1 95.12 103 ASN A O 1
ATOM 797 N N . LEU A 1 104 ? 23.953 45.312 8.266 1 92.75 104 LEU A N 1
ATOM 798 C CA . LEU A 1 104 ? 24.547 46.375 7.449 1 92.75 104 LEU A CA 1
ATOM 799 C C . LEU A 1 104 ? 25.5 47.25 8.273 1 92.75 104 LEU A C 1
ATOM 801 O O . LEU A 1 104 ? 26.359 47.938 7.723 1 92.75 104 LEU A O 1
ATOM 805 N N . SER A 1 105 ? 25.391 47.156 9.594 1 90.81 105 SER A N 1
ATOM 806 C CA . SER A 1 105 ? 26.344 47.844 10.477 1 90.81 105 SER A CA 1
ATOM 807 C C . SER A 1 105 ? 27.547 46.938 10.781 1 90.81 105 SER A C 1
ATOM 809 O O . SER A 1 105 ? 28.359 47.25 11.656 1 90.81 105 SER A O 1
ATOM 811 N N . THR A 1 106 ? 27.547 45.719 10.227 1 90.69 106 THR A N 1
ATOM 812 C CA . THR A 1 106 ? 28.641 44.75 10.258 1 90.69 106 THR A CA 1
ATOM 813 C C . THR A 1 106 ? 28.719 44.062 11.625 1 90.69 106 THR A C 1
ATOM 815 O O . THR A 1 106 ? 29.781 43.594 12.023 1 90.69 106 THR A O 1
ATOM 818 N N . SER A 1 107 ? 27.656 44.125 12.297 1 94.69 107 SER A N 1
ATOM 819 C CA . SER A 1 107 ? 27.562 43.312 13.516 1 94.69 107 SER A CA 1
ATOM 820 C C . SER A 1 107 ? 27.109 41.906 13.211 1 94.69 107 SER A C 1
ATOM 822 O O . SER A 1 107 ? 26.203 41.688 12.391 1 94.69 107 SER A O 1
ATOM 824 N N . GLU A 1 108 ? 27.719 41 13.914 1 96.5 108 GLU A N 1
ATOM 825 C CA . GLU A 1 108 ? 27.312 39.594 13.727 1 96.5 108 GLU A CA 1
ATOM 826 C C . GLU A 1 108 ? 25.891 39.344 14.242 1 96.5 108 GLU A C 1
ATOM 828 O O . GLU A 1 108 ? 25.594 39.688 15.391 1 96.5 108 GLU A O 1
ATOM 833 N N . VAL A 1 109 ? 25.109 38.781 13.414 1 97.88 109 VAL A N 1
ATOM 834 C CA . VAL A 1 109 ? 23.734 38.562 13.812 1 97.88 109 VAL A CA 1
ATOM 835 C C . VAL A 1 109 ? 23.391 37.062 13.727 1 97.88 109 VAL A C 1
ATOM 837 O O . VAL A 1 109 ? 22.375 36.625 14.281 1 97.88 109 VAL A O 1
ATOM 840 N N . LEU A 1 110 ? 24.172 36.25 13.031 1 97.94 110 LEU A N 1
ATOM 841 C CA . LEU A 1 110 ? 23.969 34.812 12.922 1 97.94 110 LEU A CA 1
ATOM 842 C C . LEU A 1 110 ? 25.266 34.094 12.633 1 97.94 110 LEU A C 1
ATOM 844 O O . LEU A 1 110 ? 26.094 34.562 11.852 1 97.94 110 LEU A O 1
ATOM 848 N N . ARG A 1 111 ? 25.469 33.062 13.219 1 97.5 111 ARG A N 1
ATOM 849 C CA . ARG A 1 111 ? 26.594 32.156 12.961 1 97.5 111 ARG A CA 1
ATOM 850 C C . ARG A 1 111 ? 26.125 30.719 12.812 1 97.5 111 ARG A C 1
ATOM 852 O O . ARG A 1 111 ? 25.156 30.312 13.445 1 97.5 111 ARG A O 1
ATOM 859 N N . GLY A 1 112 ? 26.812 29.953 11.984 1 96.94 112 GLY A N 1
ATOM 860 C CA . GLY A 1 112 ? 26.453 28.562 11.805 1 96.94 112 GLY A CA 1
ATOM 861 C C . GLY A 1 112 ? 27.469 27.781 11 1 96.94 112 GLY A C 1
ATOM 862 O O . GLY A 1 112 ? 28.594 28.219 10.805 1 96.94 112 GLY A O 1
ATOM 863 N N . THR A 1 113 ? 27.094 26.594 10.734 1 96.06 113 THR A N 1
ATOM 864 C CA . THR A 1 113 ? 27.859 25.688 9.898 1 96.06 113 THR A CA 1
ATOM 865 C C . THR A 1 113 ? 27.047 25.234 8.688 1 96.06 113 THR A C 1
ATOM 867 O O . THR A 1 113 ? 25.906 24.781 8.836 1 96.06 113 THR A O 1
ATOM 870 N N . LEU A 1 114 ? 27.625 25.438 7.531 1 96.19 114 LEU A N 1
ATOM 871 C CA . LEU A 1 114 ? 27 24.906 6.324 1 96.19 114 LEU A CA 1
ATOM 872 C C . LEU A 1 114 ? 27.641 23.594 5.902 1 96.19 114 LEU A C 1
ATOM 874 O O . LEU A 1 114 ? 28.812 23.547 5.539 1 96.19 114 LEU A O 1
ATOM 878 N N . GLY A 1 115 ? 26.859 22.578 5.953 1 92.12 115 GLY A N 1
ATOM 879 C CA . GLY A 1 115 ? 27.328 21.25 5.559 1 92.12 115 GLY A CA 1
ATOM 880 C C . GLY A 1 115 ? 27.984 20.484 6.695 1 92.12 115 GLY A C 1
ATOM 881 O O . GLY A 1 115 ? 28.922 20.984 7.328 1 92.12 115 GLY A O 1
ATOM 882 N N . ALA A 1 116 ? 27.359 19.422 6.992 1 82.69 116 ALA A N 1
ATOM 883 C CA . ALA A 1 116 ? 27.984 18.547 7.98 1 82.69 116 ALA A CA 1
ATOM 884 C C . ALA A 1 116 ? 28.641 17.344 7.312 1 82.69 116 ALA A C 1
ATOM 886 O O . ALA A 1 116 ? 28.141 16.844 6.305 1 82.69 116 ALA A O 1
ATOM 887 N N . ASP A 1 117 ? 29.844 16.906 7.797 1 79.75 117 ASP A N 1
ATOM 888 C CA . ASP A 1 117 ? 30.516 15.672 7.43 1 79.75 117 ASP A CA 1
ATOM 889 C C . ASP A 1 117 ? 30.875 15.656 5.945 1 79.75 117 ASP A C 1
ATOM 891 O O . ASP A 1 117 ? 30.594 14.68 5.242 1 79.75 117 ASP A O 1
ATOM 895 N N . LEU A 1 118 ? 31.344 16.672 5.344 1 83.38 118 LEU A N 1
ATOM 896 C CA . LEU A 1 118 ? 31.641 16.797 3.92 1 83.38 118 LEU A CA 1
ATOM 897 C C . LEU A 1 118 ? 33 16.203 3.592 1 83.38 118 LEU A C 1
ATOM 899 O O . LEU A 1 118 ? 33.281 15.883 2.434 1 83.38 118 LEU A O 1
ATOM 903 N N . GLY A 1 119 ? 33.812 15.82 4.547 1 71.25 119 GLY A N 1
ATOM 904 C CA . GLY A 1 119 ? 35.125 15.242 4.277 1 71.25 119 GLY A CA 1
ATOM 905 C C . GLY A 1 119 ? 36.188 16.281 3.947 1 71.25 119 GLY A C 1
ATOM 906 O O . GLY A 1 119 ? 36.219 17.359 4.562 1 71.25 119 GLY A O 1
ATOM 907 N N . PRO A 1 120 ? 36.938 15.781 2.773 1 72.44 120 PRO A N 1
ATOM 908 C CA . PRO A 1 120 ? 38.094 16.609 2.451 1 72.44 120 PRO A CA 1
ATOM 909 C C . PRO A 1 120 ? 37.719 17.984 1.911 1 72.44 120 PRO A C 1
ATOM 911 O O . PRO A 1 120 ? 36.531 18.234 1.646 1 72.44 120 PRO A O 1
ATOM 914 N N . GLU A 1 121 ? 38.844 18.859 1.468 1 80.25 121 GLU A N 1
ATOM 915 C CA . GLU A 1 121 ? 38.688 20.234 1.033 1 80.25 121 GLU A CA 1
ATOM 916 C C . GLU A 1 121 ? 38 20.312 -0.327 1 80.25 121 GLU A C 1
ATOM 918 O O . GLU A 1 121 ? 38.281 19.5 -1.207 1 80.25 121 GLU A O 1
ATOM 923 N N . PRO A 1 122 ? 37 21.266 -0.34 1 88.69 122 PRO A N 1
ATOM 924 C CA . PRO A 1 122 ? 36.312 21.484 -1.612 1 88.69 122 PRO A CA 1
ATOM 925 C C . PRO A 1 122 ? 37.156 22.203 -2.639 1 88.69 122 PRO A C 1
ATOM 927 O O . PRO A 1 122 ? 38.281 22.672 -2.314 1 88.69 122 PRO A O 1
ATOM 930 N N . TYR A 1 123 ? 36.781 22.219 -3.838 1 87.5 123 TYR A N 1
ATOM 931 C CA . TYR A 1 123 ? 37.281 23.172 -4.828 1 87.5 123 TYR A CA 1
ATOM 932 C C . TYR A 1 123 ? 36.219 24.188 -5.203 1 87.5 123 TYR A C 1
ATOM 934 O O . TYR A 1 123 ? 35.031 23.922 -5 1 87.5 123 TYR A O 1
ATOM 942 N N . THR A 1 124 ? 36.594 25.312 -5.652 1 88.12 124 THR A N 1
ATOM 943 C CA . THR A 1 124 ? 35.656 26.359 -6.059 1 88.12 124 THR A CA 1
ATOM 944 C C . THR A 1 124 ? 35.156 26.125 -7.492 1 88.12 124 THR A C 1
ATOM 946 O O . THR A 1 124 ? 35.875 25.531 -8.305 1 88.12 124 THR A O 1
ATOM 949 N N . CYS A 1 125 ? 33.969 26.5 -7.688 1 86.81 125 CYS A N 1
ATOM 950 C CA . CYS A 1 125 ? 33.375 26.406 -9.023 1 86.81 125 CYS A CA 1
ATOM 951 C C . CYS A 1 125 ? 32.844 27.75 -9.477 1 86.81 125 CYS A C 1
ATOM 953 O O . CYS A 1 125 ? 33.062 28.766 -8.812 1 86.81 125 CYS A O 1
ATOM 955 N N . SER A 1 126 ? 32.219 27.844 -10.727 1 81.69 126 SER A N 1
ATOM 956 C CA . SER A 1 126 ? 31.875 29.141 -11.32 1 81.69 126 SER A CA 1
ATOM 957 C C . SER A 1 126 ? 30.375 29.406 -11.258 1 81.69 126 SER A C 1
ATOM 959 O O . SER A 1 126 ? 29.906 30.438 -11.75 1 81.69 126 SER A O 1
ATOM 961 N N . THR A 1 127 ? 29.672 28.641 -10.562 1 78.44 127 THR A N 1
ATOM 962 C CA . THR A 1 127 ? 28.234 28.828 -10.492 1 78.44 127 THR A CA 1
ATOM 963 C C . THR A 1 127 ? 27.859 29.781 -9.359 1 78.44 127 THR A C 1
ATOM 965 O O . THR A 1 127 ? 28.422 29.703 -8.258 1 78.44 127 THR A O 1
ATOM 968 N N . GLY A 1 128 ? 27.016 30.766 -9.664 1 83.12 128 GLY A N 1
ATOM 969 C CA . GLY A 1 128 ? 26.562 31.688 -8.641 1 83.12 128 GLY A CA 1
ATOM 970 C C . GLY A 1 128 ? 27.609 32.75 -8.289 1 83.12 128 GLY A C 1
ATOM 971 O O . GLY A 1 128 ? 28.5 33.031 -9.094 1 83.12 128 GLY A O 1
ATOM 972 N N . ASP A 1 129 ? 27.453 33.406 -7.129 1 89.06 129 ASP A N 1
ATOM 973 C CA . ASP A 1 129 ? 28.422 34.375 -6.637 1 89.06 129 ASP A CA 1
ATOM 974 C C . ASP A 1 129 ? 29.594 33.656 -5.934 1 89.06 129 ASP A C 1
ATOM 976 O O . ASP A 1 129 ? 30.688 34.219 -5.832 1 89.06 129 ASP A O 1
ATOM 980 N N . ALA A 1 130 ? 29.297 32.5 -5.391 1 92.38 130 ALA A N 1
ATOM 981 C CA . ALA A 1 130 ? 30.312 31.594 -4.867 1 92.38 130 ALA A CA 1
ATOM 982 C C . ALA A 1 130 ? 29.875 30.141 -5.012 1 92.38 130 ALA A C 1
ATOM 984 O O . ALA A 1 130 ? 28.688 29.828 -4.883 1 92.38 130 ALA A O 1
ATOM 985 N N . CYS A 1 131 ? 30.797 29.328 -5.266 1 93.5 131 CYS A N 1
ATOM 986 C CA . CYS A 1 131 ? 30.484 27.922 -5.488 1 93.5 131 CYS A CA 1
ATOM 987 C C . CYS A 1 131 ? 31.594 27.031 -4.938 1 93.5 131 CYS A C 1
ATOM 989 O O . CYS A 1 131 ? 32.781 27.281 -5.168 1 93.5 131 CYS A O 1
ATOM 991 N N . PHE A 1 132 ? 31.219 26.078 -4.23 1 93.38 132 PHE A N 1
ATOM 992 C CA . PHE A 1 132 ? 32.094 25.062 -3.678 1 93.38 132 PHE A CA 1
ATOM 993 C C . PHE A 1 132 ? 31.641 23.656 -4.055 1 93.38 132 PHE A C 1
ATOM 995 O O . PHE A 1 132 ? 30.438 23.391 -4.062 1 93.38 132 PHE A O 1
ATOM 1002 N N . GLN A 1 133 ? 32.562 22.812 -4.34 1 90.88 133 GLN A N 1
ATOM 1003 C CA . GLN A 1 133 ? 32.188 21.438 -4.68 1 90.88 133 GLN A CA 1
ATOM 1004 C C . GLN A 1 133 ? 33.062 20.438 -3.936 1 90.88 133 GLN A C 1
ATOM 1006 O O . GLN A 1 133 ? 34.312 20.578 -3.932 1 90.88 133 GLN A O 1
ATOM 1011 N N . TRP A 1 134 ? 32.531 19.625 -3.281 1 89.56 134 TRP A N 1
ATOM 1012 C CA . TRP A 1 134 ? 33.156 18.453 -2.701 1 89.56 134 TRP A CA 1
ATOM 1013 C C . TRP A 1 134 ? 32.938 17.234 -3.594 1 89.56 134 TRP A C 1
ATOM 1015 O O . TRP A 1 134 ? 31.812 16.75 -3.74 1 89.56 134 TRP A O 1
ATOM 1025 N N . PRO A 1 135 ? 33.969 16.766 -4.094 1 82.44 135 PRO A N 1
ATOM 1026 C CA . PRO A 1 135 ? 33.844 15.711 -5.102 1 82.44 135 PRO A CA 1
ATOM 1027 C C . PRO A 1 135 ? 33 14.523 -4.602 1 82.44 135 PRO A C 1
ATOM 1029 O O . PRO A 1 135 ? 33.25 14.031 -3.496 1 82.44 135 PRO A O 1
ATOM 1032 N N . ASP A 1 136 ? 31.953 14.078 -5.383 1 76.12 136 ASP A N 1
ATOM 1033 C CA . ASP A 1 136 ? 31.078 12.93 -5.234 1 76.12 136 ASP A CA 1
ATOM 1034 C C . ASP A 1 136 ? 30.234 13.039 -3.971 1 76.12 136 ASP A C 1
ATOM 1036 O O . ASP A 1 136 ? 29.734 12.031 -3.455 1 76.12 136 ASP A O 1
ATOM 1040 N N . ARG A 1 137 ? 30.172 14.266 -3.502 1 84.56 137 ARG A N 1
ATOM 1041 C CA . ARG A 1 137 ? 29.422 14.414 -2.26 1 84.56 137 ARG A CA 1
ATOM 1042 C C . ARG A 1 137 ? 28.359 15.508 -2.383 1 84.56 137 ARG A C 1
ATOM 1044 O O . ARG A 1 137 ? 27.172 15.234 -2.309 1 84.56 137 ARG A O 1
ATOM 1051 N N . ALA A 1 138 ? 28.906 16.781 -2.652 1 91.19 138 ALA A N 1
ATOM 1052 C CA . ALA A 1 138 ? 27.922 17.875 -2.639 1 91.19 138 ALA A CA 1
ATOM 1053 C C . ALA A 1 138 ? 28.484 19.109 -3.35 1 91.19 138 ALA A C 1
ATOM 1055 O O . ALA A 1 138 ? 29.688 19.219 -3.576 1 91.19 138 ALA A O 1
ATOM 1056 N N . SER A 1 139 ? 27.609 19.906 -3.779 1 92.31 139 SER A N 1
ATOM 1057 C CA . SER A 1 139 ? 27.938 21.266 -4.223 1 92.31 139 SER A CA 1
ATOM 1058 C C . SER A 1 139 ? 27.156 22.312 -3.438 1 92.31 139 SER A C 1
ATOM 1060 O O . SER A 1 139 ? 26.016 22.062 -3.041 1 92.31 139 SER A O 1
ATOM 1062 N N . LEU A 1 140 ? 27.812 23.453 -3.209 1 95.44 140 LEU A N 1
ATOM 1063 C CA . LEU A 1 140 ? 27.219 24.594 -2.545 1 95.44 140 LEU A CA 1
ATOM 1064 C C . LEU A 1 140 ? 27.281 25.844 -3.43 1 95.44 140 LEU A C 1
ATOM 1066 O O . LEU A 1 140 ? 28.359 26.203 -3.904 1 95.44 140 LEU A O 1
ATOM 1070 N N . VAL A 1 141 ? 26.188 26.406 -3.68 1 95.75 141 VAL A N 1
ATOM 1071 C CA . VAL A 1 141 ? 26.125 27.656 -4.426 1 95.75 141 VAL A CA 1
ATOM 1072 C C . VAL A 1 141 ? 25.531 28.766 -3.549 1 95.75 141 VAL A C 1
ATOM 1074 O O . VAL A 1 141 ? 24.469 28.578 -2.947 1 95.75 141 VAL A O 1
ATOM 1077 N N . LEU A 1 142 ? 26.203 29.875 -3.459 1 96.94 142 LEU A N 1
ATOM 1078 C CA . LEU A 1 142 ? 25.734 31.047 -2.736 1 96.94 142 LEU A CA 1
ATOM 1079 C C . LEU A 1 142 ? 25.453 32.188 -3.697 1 96.94 142 LEU A C 1
ATOM 1081 O O . LEU A 1 142 ? 26.234 32.438 -4.621 1 96.94 142 LEU A O 1
ATOM 1085 N N . ARG A 1 143 ? 24.344 32.812 -3.543 1 96.38 143 ARG A N 1
ATOM 1086 C CA . ARG A 1 143 ? 23.984 34.031 -4.266 1 96.38 143 ARG A CA 1
ATOM 1087 C C . ARG A 1 143 ? 23.594 35.125 -3.299 1 96.38 143 ARG A C 1
ATOM 1089 O O . ARG A 1 143 ? 22.672 34.969 -2.502 1 96.38 143 ARG A O 1
ATOM 1096 N N . HIS A 1 144 ? 24.297 36.219 -3.334 1 96.69 144 HIS A N 1
ATOM 1097 C CA . HIS A 1 144 ? 24.125 37.312 -2.375 1 96.69 144 HIS A CA 1
ATOM 1098 C C . HIS A 1 144 ? 23.641 38.594 -3.064 1 96.69 144 HIS A C 1
ATOM 1100 O O . HIS A 1 144 ? 24.109 38.906 -4.152 1 96.69 144 HIS A O 1
ATOM 1106 N N . ARG A 1 145 ? 22.656 39.25 -2.484 1 95.69 145 ARG A N 1
ATOM 1107 C CA . ARG A 1 145 ? 22.125 40.5 -2.99 1 95.69 145 ARG A CA 1
ATOM 1108 C C . ARG A 1 145 ? 21.906 41.5 -1.859 1 95.69 145 ARG A C 1
ATOM 1110 O O . ARG A 1 145 ? 21.422 41.125 -0.788 1 95.69 145 ARG A O 1
ATOM 1117 N N . VAL A 1 146 ? 22.266 42.719 -2.135 1 94.62 146 VAL A N 1
ATOM 1118 C CA . VAL A 1 146 ? 22.031 43.812 -1.183 1 94.62 146 VAL A CA 1
ATOM 1119 C C . VAL A 1 146 ? 20.938 44.75 -1.699 1 94.62 146 VAL A C 1
ATOM 1121 O O . VAL A 1 146 ? 21 45.219 -2.83 1 94.62 146 VAL A O 1
ATOM 1124 N N . MET A 1 147 ? 19.969 44.875 -0.948 1 92.62 147 MET A N 1
ATOM 1125 C CA . MET A 1 147 ? 18.922 45.875 -1.201 1 92.62 147 MET A CA 1
ATOM 1126 C C . MET A 1 147 ? 19.062 47.062 -0.289 1 92.62 147 MET A C 1
ATOM 1128 O O . MET A 1 147 ? 18.391 47.188 0.738 1 92.62 147 MET A O 1
ATOM 1132 N N . GLU A 1 148 ? 19.766 48.062 -0.659 1 85.81 148 GLU A N 1
ATOM 1133 C CA . GLU A 1 148 ? 20.188 49.188 0.169 1 85.81 148 GLU A CA 1
ATOM 1134 C C . GLU A 1 148 ? 19 50.062 0.575 1 85.81 148 GLU A C 1
ATOM 1136 O O . GLU A 1 148 ? 18.922 50.5 1.716 1 85.81 148 GLU A O 1
ATOM 1141 N N . GLU A 1 149 ? 18.125 50.219 -0.341 1 87.25 149 GLU A N 1
ATOM 1142 C CA . GLU A 1 149 ? 16.984 51.094 -0.075 1 87.25 149 GLU A CA 1
ATOM 1143 C C . GLU A 1 149 ? 16.109 50.5 1.032 1 87.25 149 GLU A C 1
ATOM 1145 O O . GLU A 1 149 ? 15.508 51.25 1.811 1 87.25 149 GLU A O 1
ATOM 1150 N N . GLU A 1 150 ? 16.141 49.219 1.185 1 88.19 150 GLU A N 1
ATOM 1151 C CA . GLU A 1 150 ? 15.289 48.562 2.168 1 88.19 150 GLU A CA 1
ATOM 1152 C C . GLU A 1 150 ? 16.062 48.25 3.438 1 88.19 150 GLU A C 1
ATOM 1154 O O . GLU A 1 150 ? 15.484 47.844 4.449 1 88.19 150 GLU A O 1
ATOM 1159 N N . GLY A 1 151 ? 17.328 48.438 3.363 1 92.5 151 GLY A N 1
ATOM 1160 C CA . GLY A 1 151 ? 18.156 48.125 4.512 1 92.5 151 GLY A CA 1
ATOM 1161 C C . GLY A 1 151 ? 18.266 46.625 4.773 1 92.5 151 GLY A C 1
ATOM 1162 O O . GLY A 1 151 ? 18.344 46.219 5.926 1 92.5 151 GLY A O 1
ATOM 1163 N N . VAL A 1 152 ? 18.125 45.781 3.762 1 95.94 152 VAL A N 1
ATOM 1164 C CA . VAL A 1 152 ? 18.125 44.344 3.883 1 95.94 152 VAL A CA 1
ATOM 1165 C C . VAL A 1 152 ? 19.094 43.75 2.877 1 95.94 152 VAL A C 1
ATOM 1167 O O . VAL A 1 152 ? 19.344 44.312 1.816 1 95.94 152 VAL A O 1
ATOM 1170 N N . HIS A 1 153 ? 19.766 42.75 3.225 1 96.94 153 HIS A N 1
ATOM 1171 C CA . HIS A 1 153 ? 20.5 41.906 2.273 1 96.94 153 HIS A CA 1
ATOM 1172 C C . HIS A 1 153 ? 20.188 40.438 2.469 1 96.94 153 HIS A C 1
ATOM 1174 O O . HIS A 1 153 ? 19.859 40 3.578 1 96.94 153 HIS A O 1
ATOM 1180 N N . CYS A 1 154 ? 20.25 39.719 1.384 1 97.75 154 CYS A N 1
ATOM 1181 C CA . CYS A 1 154 ? 19.859 38.312 1.41 1 97.75 154 CYS A CA 1
ATOM 1182 C C . CYS A 1 154 ? 20.906 37.438 0.724 1 97.75 154 CYS A C 1
ATOM 1184 O O . CYS A 1 154 ? 21.578 37.875 -0.196 1 97.75 154 CYS A O 1
ATOM 1186 N N . THR A 1 155 ? 21.047 36.25 1.163 1 97.88 155 THR A N 1
ATOM 1187 C CA . THR A 1 155 ? 21.859 35.219 0.548 1 97.88 155 THR A CA 1
ATOM 1188 C C . THR A 1 155 ? 21.047 33.938 0.298 1 97.88 155 THR A C 1
ATOM 1190 O O . THR A 1 155 ? 20.438 33.406 1.22 1 97.88 155 THR A O 1
ATOM 1193 N N . ASN A 1 156 ? 21.031 33.531 -0.905 1 97.75 156 ASN A N 1
ATOM 1194 C CA . ASN A 1 156 ? 20.453 32.25 -1.259 1 97.75 156 ASN A CA 1
ATOM 1195 C C . ASN A 1 156 ? 21.484 31.125 -1.151 1 97.75 156 ASN A C 1
ATOM 1197 O O . ASN A 1 156 ? 22.578 31.219 -1.714 1 97.75 156 ASN A O 1
ATOM 1201 N N . VAL A 1 157 ? 21.156 30.141 -0.416 1 98.12 157 VAL A N 1
ATOM 1202 C CA . VAL A 1 157 ? 22.016 28.984 -0.193 1 98.12 157 VAL A CA 1
ATOM 1203 C C . VAL A 1 157 ? 21.422 27.75 -0.862 1 98.12 157 VAL A C 1
ATOM 1205 O O . VAL A 1 157 ? 20.281 27.375 -0.565 1 98.12 157 VAL A O 1
ATOM 1208 N N . THR A 1 158 ? 22.203 27.078 -1.722 1 97.62 158 THR A N 1
ATOM 1209 C CA . THR A 1 158 ? 21.703 25.891 -2.408 1 97.62 158 THR A CA 1
ATOM 1210 C C . THR A 1 158 ? 22.734 24.766 -2.32 1 97.62 158 THR A C 1
ATOM 1212 O O . THR A 1 158 ? 23.812 24.859 -2.891 1 97.62 158 THR A O 1
ATOM 1215 N N . TRP A 1 159 ? 22.406 23.734 -1.591 1 96.06 159 TRP A N 1
ATOM 1216 C CA . TRP A 1 159 ? 23.156 22.484 -1.584 1 96.06 159 TRP A CA 1
ATOM 1217 C C . TRP A 1 159 ? 22.562 21.484 -2.58 1 96.06 159 TRP A C 1
ATOM 1219 O O . TRP A 1 159 ? 21.344 21.312 -2.65 1 96.06 159 TRP A O 1
ATOM 1229 N N . GLN A 1 160 ? 23.391 20.859 -3.307 1 92.88 160 GLN A N 1
ATOM 1230 C CA . GLN A 1 160 ? 23.031 19.703 -4.129 1 92.88 160 GLN A CA 1
ATOM 1231 C C . GLN A 1 160 ? 23.875 18.484 -3.773 1 92.88 160 GLN A C 1
ATOM 1233 O O . GLN A 1 160 ? 25.094 18.5 -3.92 1 92.88 160 GLN A O 1
ATOM 1238 N N . ALA A 1 161 ? 23.156 17.5 -3.264 1 91 161 ALA A N 1
ATOM 1239 C CA . ALA A 1 161 ? 23.859 16.25 -3.055 1 91 161 ALA A CA 1
ATOM 1240 C C . ALA A 1 161 ? 24.25 15.602 -4.383 1 91 161 ALA A C 1
ATOM 1242 O O . ALA A 1 161 ? 23.484 15.625 -5.344 1 91 161 ALA A O 1
ATOM 1243 N N . LEU A 1 162 ? 25.422 14.984 -4.484 1 84.69 162 LEU A N 1
ATOM 1244 C CA . LEU A 1 162 ? 25.891 14.398 -5.73 1 84.69 162 LEU A CA 1
ATOM 1245 C C . LEU A 1 162 ? 25.953 12.875 -5.637 1 84.69 162 LEU A C 1
ATOM 1247 O O . LEU A 1 162 ? 26 12.188 -6.656 1 84.69 162 LEU A O 1
ATOM 1251 N N . SER A 1 163 ? 25.969 12.273 -4.516 1 72.31 163 SER A N 1
ATOM 1252 C CA . SER A 1 163 ? 26.031 10.828 -4.34 1 72.31 163 SER A CA 1
ATOM 1253 C C . SER A 1 163 ? 24.641 10.219 -4.23 1 72.31 163 SER A C 1
ATOM 1255 O O . SER A 1 163 ? 23.688 10.906 -3.848 1 72.31 163 SER A O 1
ATOM 1257 N N . ALA A 1 164 ? 24.469 8.977 -4.738 1 58.59 164 ALA A N 1
ATOM 1258 C CA . ALA A 1 164 ? 23.172 8.289 -4.633 1 58.59 164 ALA A CA 1
ATOM 1259 C C . ALA A 1 164 ? 22.812 8.016 -3.178 1 58.59 164 ALA A C 1
ATOM 1261 O O . ALA A 1 164 ? 23.703 7.965 -2.312 1 58.59 164 ALA A O 1
ATOM 1262 N N . GLU A 1 165 ? 21.438 8.039 -2.736 1 53.12 165 GLU A N 1
ATOM 1263 C CA . GLU A 1 165 ? 20.781 8.055 -1.438 1 53.12 165 GLU A CA 1
ATOM 1264 C C . GLU A 1 165 ? 21.328 6.961 -0.523 1 53.12 165 GLU A C 1
ATOM 1266 O O . GLU A 1 165 ? 21.5 7.184 0.676 1 53.12 165 GLU A O 1
ATOM 1271 N N . GLU A 1 166 ? 21.375 5.711 -1.043 1 48.66 166 GLU A N 1
ATOM 1272 C CA . GLU A 1 166 ? 21.641 4.551 -0.201 1 48.66 166 GLU A CA 1
ATOM 1273 C C . GLU A 1 166 ? 22.922 4.742 0.615 1 48.66 166 GLU A C 1
ATOM 1275 O O . GLU A 1 166 ? 23.031 4.242 1.736 1 48.66 166 GLU A O 1
ATOM 1280 N N . ASP A 1 167 ? 23.984 5.227 -0.007 1 50.75 167 ASP A N 1
ATOM 1281 C CA . ASP A 1 167 ? 25.312 5.363 0.58 1 50.75 167 ASP A CA 1
ATOM 1282 C C . ASP A 1 167 ? 25.562 6.805 1.018 1 50.75 167 ASP A C 1
ATOM 1284 O O . ASP A 1 167 ? 26.672 7.129 1.472 1 50.75 167 ASP A O 1
ATOM 1288 N N . GLY A 1 168 ? 24.609 7.773 0.988 1 59.88 168 GLY A N 1
ATOM 1289 C CA . GLY A 1 168 ? 25.312 9 0.657 1 59.88 168 GLY A CA 1
ATOM 1290 C C . GLY A 1 168 ? 25.078 10.117 1.658 1 59.88 168 GLY A C 1
ATOM 1291 O O . GLY A 1 168 ? 24.422 9.906 2.684 1 59.88 168 GLY A O 1
ATOM 1292 N N . TRP A 1 169 ? 25.578 11.094 1.726 1 76.81 169 TRP A N 1
ATOM 1293 C CA . TRP A 1 169 ? 25.656 12.375 2.422 1 76.81 169 TRP A CA 1
ATOM 1294 C C . TRP A 1 169 ? 24.375 13.188 2.197 1 76.81 169 TRP A C 1
ATOM 1296 O O . TRP A 1 169 ? 23.781 13.125 1.122 1 76.81 169 TRP A O 1
ATOM 1306 N N . ARG A 1 170 ? 23.812 13.648 3.291 1 88.94 170 ARG A N 1
ATOM 1307 C CA . ARG A 1 170 ? 22.703 14.594 3.24 1 88.94 170 ARG A CA 1
ATOM 1308 C C . ARG A 1 170 ? 23.141 15.984 3.68 1 88.94 170 ARG A C 1
ATOM 1310 O O . ARG A 1 170 ? 23.938 16.125 4.617 1 88.94 170 ARG A O 1
ATOM 1317 N N . PRO A 1 171 ? 22.641 16.922 2.957 1 93.12 171 PRO A N 1
ATOM 1318 C CA . PRO A 1 171 ? 22.984 18.281 3.377 1 93.12 171 PRO A CA 1
ATOM 1319 C C . PRO A 1 171 ? 22.359 18.656 4.719 1 93.12 171 PRO A C 1
ATOM 1321 O O . PRO A 1 171 ? 21.156 18.469 4.918 1 93.12 171 PRO A O 1
ATOM 1324 N N . VAL A 1 172 ? 23.141 19.156 5.598 1 95.88 172 VAL A N 1
ATOM 1325 C CA . VAL A 1 172 ? 22.672 19.641 6.895 1 95.88 172 VAL A CA 1
ATOM 1326 C C . VAL A 1 172 ? 23.344 20.969 7.219 1 95.88 172 VAL A C 1
ATOM 1328 O O . VAL A 1 172 ? 24.562 21.078 7.211 1 95.88 172 VAL A O 1
ATOM 1331 N N . ASP A 1 173 ? 22.594 22 7.414 1 98.06 173 ASP A N 1
ATOM 1332 C CA . ASP A 1 173 ? 23.062 23.297 7.891 1 98.06 173 ASP A CA 1
ATOM 1333 C C . ASP A 1 173 ? 22.5 23.609 9.281 1 98.06 173 ASP A C 1
ATOM 1335 O O . ASP A 1 173 ? 21.328 23.359 9.547 1 98.06 173 ASP A O 1
ATOM 1339 N N . CYS A 1 174 ? 23.391 24.141 10.156 1 98 174 CYS A N 1
ATOM 1340 C CA . CYS A 1 174 ? 22.953 24.453 11.516 1 98 174 CYS A CA 1
ATOM 1341 C C . CYS A 1 174 ? 23.375 25.859 11.898 1 98 174 CYS A C 1
ATOM 1343 O O . CYS A 1 174 ? 24.484 26.297 11.594 1 98 174 CYS A O 1
ATOM 1345 N N . PHE A 1 175 ? 22.547 26.562 12.547 1 98.31 175 PHE A N 1
ATOM 1346 C CA . PHE A 1 175 ? 22.781 27.922 13.008 1 98.31 175 PHE A CA 1
ATOM 1347 C C . PHE A 1 175 ? 22.609 28.031 14.523 1 98.31 175 PHE A C 1
ATOM 1349 O O . PHE A 1 175 ? 21.719 27.391 15.094 1 98.31 175 PHE A O 1
ATOM 1356 N N . MET A 1 176 ? 23.359 28.828 15.094 1 97.44 176 MET A N 1
ATOM 1357 C CA . MET A 1 176 ? 23.234 29.078 16.531 1 97.44 176 MET A CA 1
ATOM 1358 C C . MET A 1 176 ? 22.047 30 16.812 1 97.44 176 MET A C 1
ATOM 1360 O O . MET A 1 176 ? 21.906 31.047 16.188 1 97.44 176 MET A O 1
ATOM 1364 N N . VAL A 1 177 ? 21.25 29.594 17.75 1 95.75 177 VAL A N 1
ATOM 1365 C CA . VAL A 1 177 ? 20.047 30.391 18.016 1 95.75 177 VAL A CA 1
ATOM 1366 C C . VAL A 1 177 ? 20.062 30.844 19.469 1 95.75 177 VAL A C 1
ATOM 1368 O O . VAL A 1 177 ? 19.047 31.297 20 1 95.75 177 VAL A O 1
ATOM 1371 N N . ASP A 1 178 ? 21.141 30.812 20.109 1 92.56 178 ASP A N 1
ATOM 1372 C CA . ASP A 1 178 ? 21.25 31.109 21.531 1 92.56 178 ASP A CA 1
ATOM 1373 C C . ASP A 1 178 ? 21.422 32.594 21.766 1 92.56 178 ASP A C 1
ATOM 1375 O O . ASP A 1 178 ? 21.203 33.094 22.891 1 92.56 178 ASP A O 1
ATOM 1379 N N . SER A 1 179 ? 21.797 33.344 20.781 1 92.81 179 SER A N 1
ATOM 1380 C CA . SER A 1 179 ? 22.125 34.75 20.984 1 92.81 179 SER A CA 1
ATOM 1381 C C . SER A 1 179 ? 20.953 35.656 20.625 1 92.81 179 SER A C 1
ATOM 1383 O O . SER A 1 179 ? 21.047 36.875 20.719 1 92.81 179 SER A O 1
ATOM 1385 N N . ALA A 1 180 ? 19.891 35.188 20.188 1 96.69 180 ALA A N 1
ATOM 1386 C CA . ALA A 1 180 ? 18.719 35.938 19.781 1 96.69 180 ALA A CA 1
ATOM 1387 C C . ALA A 1 180 ? 17.438 35.188 20.125 1 96.69 180 ALA A C 1
ATOM 1389 O O . ALA A 1 180 ? 17.469 34 20.516 1 96.69 180 ALA A O 1
ATOM 1390 N N . HIS A 1 181 ? 16.328 35.875 20.109 1 98.06 181 HIS A N 1
ATOM 1391 C CA . HIS A 1 181 ? 15.016 35.281 20.219 1 98.06 181 HIS A CA 1
ATOM 1392 C C . HIS A 1 181 ? 14.43 34.938 18.859 1 98.06 181 HIS A C 1
ATOM 1394 O O . HIS A 1 181 ? 14.383 35.812 17.984 1 98.06 181 HIS A O 1
ATOM 1400 N N . TRP A 1 182 ? 14.016 33.719 18.703 1 98.38 182 TRP A N 1
ATOM 1401 C CA . TRP A 1 182 ? 13.57 33.281 17.391 1 98.38 182 TRP A CA 1
ATOM 1402 C C . TRP A 1 182 ? 12.062 33.062 17.375 1 98.38 182 TRP A C 1
ATOM 1404 O O . TRP A 1 182 ? 11.477 32.656 18.375 1 98.38 182 TRP A O 1
ATOM 1414 N N . TYR A 1 183 ? 11.484 33.344 16.234 1 98.12 183 TYR A N 1
ATOM 1415 C CA . TYR A 1 183 ? 10.047 33.25 16 1 98.12 183 TYR A CA 1
ATOM 1416 C C . TYR A 1 183 ? 9.758 32.5 14.711 1 98.12 183 TYR A C 1
ATOM 1418 O O . TYR A 1 183 ? 10.672 32.219 13.938 1 98.12 183 TYR A O 1
ATOM 1426 N N . GLY A 1 184 ? 8.445 32.188 14.547 1 97.38 184 GLY A N 1
ATOM 1427 C CA . GLY A 1 184 ? 8.039 31.391 13.398 1 97.38 184 GLY A CA 1
ATOM 1428 C C . GLY A 1 184 ? 8.211 29.891 13.602 1 97.38 184 GLY A C 1
ATOM 1429 O O . GLY A 1 184 ? 8.117 29.406 14.727 1 97.38 184 GLY A O 1
ATOM 1430 N N . GLY A 1 185 ? 8.273 29.156 12.469 1 96.94 185 GLY A N 1
ATOM 1431 C CA . GLY A 1 185 ? 8.422 27.703 12.555 1 96.94 185 GLY A CA 1
ATOM 1432 C C . GLY A 1 185 ? 7.094 26.984 12.688 1 96.94 185 GLY A C 1
ATOM 1433 O O . GLY A 1 185 ? 6.043 27.531 12.336 1 96.94 185 GLY A O 1
ATOM 1434 N N . PRO A 1 186 ? 7.207 25.734 13.125 1 97.06 186 PRO A N 1
ATOM 1435 C CA . PRO A 1 186 ? 5.996 24.906 13.211 1 97.06 186 PRO A CA 1
ATOM 1436 C C . PRO A 1 186 ? 5.246 25.109 14.523 1 97.06 186 PRO A C 1
ATOM 1438 O O . PRO A 1 186 ? 5.812 25.609 15.5 1 97.06 186 PRO A O 1
ATOM 1441 N N . GLU A 1 187 ? 3.969 24.75 14.469 1 96.94 187 GLU A N 1
ATOM 1442 C CA . GLU A 1 187 ? 3.314 24.531 15.75 1 96.94 187 GLU A CA 1
ATOM 1443 C C . GLU A 1 187 ? 3.908 23.328 16.484 1 96.94 187 GLU A C 1
ATOM 1445 O O . GLU A 1 187 ? 4.242 22.312 15.852 1 96.94 187 GLU A O 1
ATOM 1450 N N . MET A 1 188 ? 4.035 23.469 17.781 1 95.81 188 MET A N 1
ATOM 1451 C CA . MET A 1 188 ? 4.59 22.406 18.609 1 95.81 188 MET A CA 1
ATOM 1452 C C . MET A 1 188 ? 3.637 22.047 19.75 1 95.81 188 MET A C 1
ATOM 1454 O O . MET A 1 188 ? 2.818 22.859 20.156 1 95.81 188 MET A O 1
ATOM 1458 N N . TYR A 1 189 ? 3.811 20.828 20.203 1 95.44 189 TYR A N 1
ATOM 1459 C CA . TYR A 1 189 ? 2.986 20.359 21.312 1 95.44 189 TYR A CA 1
ATOM 1460 C C . TYR A 1 189 ? 3.234 21.188 22.562 1 95.44 189 TYR A C 1
ATOM 1462 O O . TYR A 1 189 ? 2.291 21.594 23.25 1 95.44 189 TYR A O 1
ATOM 1470 N N . GLN A 1 190 ? 4.445 21.422 22.797 1 94.81 190 GLN A N 1
ATOM 1471 C CA . GLN A 1 190 ? 4.84 22.359 23.844 1 94.81 190 GLN A CA 1
ATOM 1472 C C . GLN A 1 190 ? 5.227 23.719 23.25 1 94.81 190 GLN A C 1
ATOM 1474 O O . GLN A 1 190 ? 6.402 24.078 23.234 1 94.81 190 GLN A O 1
ATOM 1479 N N . GLN A 1 191 ? 4.195 24.406 22.922 1 95.81 191 GLN A N 1
ATOM 1480 C CA . GLN A 1 191 ? 4.414 25.672 22.234 1 95.81 191 GLN A CA 1
ATOM 1481 C C . GLN A 1 191 ? 5.012 26.719 23.172 1 95.81 191 GLN A C 1
ATOM 1483 O O . GLN A 1 191 ? 4.402 27.062 24.188 1 95.81 191 GLN A O 1
ATOM 1488 N N . ARG A 1 192 ? 6.184 27.172 22.781 1 95.56 192 ARG A N 1
ATOM 1489 C CA . ARG A 1 192 ? 6.852 28.219 23.547 1 95.56 192 ARG A CA 1
ATOM 1490 C C . ARG A 1 192 ? 6.988 29.484 22.719 1 95.56 192 ARG A C 1
ATOM 1492 O O . ARG A 1 192 ? 6.824 29.469 21.5 1 95.56 192 ARG A O 1
ATOM 1499 N N . TRP A 1 193 ? 7.246 30.531 23.359 1 96.88 193 TRP A N 1
ATOM 1500 C CA . TRP A 1 193 ? 7.508 31.844 22.766 1 96.88 193 TRP A CA 1
ATOM 1501 C C . TRP A 1 193 ? 8.602 32.562 23.547 1 96.88 193 TRP A C 1
ATOM 1503 O O . TRP A 1 193 ? 8.469 32.812 24.75 1 96.88 193 TRP A O 1
ATOM 1513 N N . PRO A 1 194 ? 9.797 33.031 22.922 1 96.81 194 PRO A N 1
ATOM 1514 C CA . PRO A 1 194 ? 10.227 32.656 21.578 1 96.81 194 PRO A CA 1
ATOM 1515 C C . PRO A 1 194 ? 10.398 31.156 21.391 1 96.81 194 PRO A C 1
ATOM 1517 O O . PRO A 1 194 ? 10.469 30.406 22.375 1 96.81 194 PRO A O 1
ATOM 1520 N N . ILE A 1 195 ? 10.516 30.719 20.156 1 92.94 195 ILE A N 1
ATOM 1521 C CA . ILE A 1 195 ? 10.414 29.297 19.859 1 92.94 195 ILE A CA 1
ATOM 1522 C C . ILE A 1 195 ? 11.68 28.578 20.328 1 92.94 195 ILE A C 1
ATOM 1524 O O . ILE A 1 195 ? 11.664 27.375 20.594 1 92.94 195 ILE A O 1
ATOM 1528 N N . ASN A 1 196 ? 12.758 29.281 20.391 1 92.5 196 ASN A N 1
ATOM 1529 C CA . ASN A 1 196 ? 14 28.641 20.828 1 92.5 196 ASN A CA 1
ATOM 1530 C C . ASN A 1 196 ? 14.031 28.438 22.328 1 92.5 196 ASN A C 1
ATOM 1532 O O . ASN A 1 196 ? 15 27.891 22.859 1 92.5 196 ASN A O 1
ATOM 1536 N N . ASN A 1 197 ? 12.961 28.875 23.062 1 93.75 197 ASN A N 1
ATOM 1537 C CA . ASN A 1 197 ? 12.75 28.453 24.453 1 93.75 197 ASN A CA 1
ATOM 1538 C C . ASN A 1 197 ? 12.227 27.031 24.531 1 93.75 197 ASN A C 1
ATOM 1540 O O . ASN A 1 197 ? 12.25 26.422 25.594 1 93.75 197 ASN A O 1
ATOM 1544 N N . GLY A 1 198 ? 11.742 26.609 23.438 1 92.44 198 GLY A N 1
ATOM 1545 C CA . GLY A 1 198 ? 11.297 25.219 23.359 1 92.44 198 GLY A CA 1
ATOM 1546 C C . GLY A 1 198 ? 12.305 24.312 22.688 1 92.44 198 GLY A C 1
ATOM 1547 O O . GLY A 1 198 ? 13.5 24.625 22.641 1 92.44 198 GLY A O 1
ATOM 1548 N N . SER A 1 199 ? 11.805 23.078 22.344 1 93.19 199 SER A N 1
ATOM 1549 C CA . SER A 1 199 ? 12.68 22.094 21.734 1 93.19 199 SER A CA 1
ATOM 1550 C C . SER A 1 199 ? 11.938 21.234 20.703 1 93.19 199 SER A C 1
ATOM 1552 O O . SER A 1 199 ? 10.789 20.844 20.938 1 93.19 199 SER A O 1
ATOM 1554 N N . GLY A 1 200 ? 12.555 21.094 19.562 1 94.56 200 GLY A N 1
ATOM 1555 C CA . GLY A 1 200 ? 12.086 20.188 18.516 1 94.56 200 GLY A CA 1
ATOM 1556 C C . GLY A 1 200 ? 13.172 19.266 17.984 1 94.56 200 GLY A C 1
ATOM 1557 O O . GLY A 1 200 ? 14.273 19.719 17.672 1 94.56 200 GLY A O 1
ATOM 1558 N N . VAL A 1 201 ? 12.906 17.953 17.906 1 95.44 201 VAL A N 1
ATOM 1559 C CA . VAL A 1 201 ? 13.883 16.984 17.422 1 95.44 201 VAL A CA 1
ATOM 1560 C C . VAL A 1 201 ? 13.93 17.016 15.898 1 95.44 201 VAL A C 1
ATOM 1562 O O . VAL A 1 201 ? 12.961 17.422 15.25 1 95.44 201 VAL A O 1
ATOM 1565 N N . MET A 1 202 ? 15.102 16.609 15.375 1 96.31 202 MET A N 1
ATOM 1566 C CA . MET A 1 202 ? 15.227 16.5 13.922 1 96.31 202 MET A CA 1
ATOM 1567 C C . MET A 1 202 ? 14.188 15.547 13.359 1 96.31 202 MET A C 1
ATOM 1569 O O . MET A 1 202 ? 14.164 14.367 13.727 1 96.31 202 MET A O 1
ATOM 1573 N N . GLN A 1 203 ? 13.336 16.031 12.469 1 96.25 203 GLN A N 1
ATOM 1574 C CA . GLN A 1 203 ? 12.242 15.242 11.906 1 96.25 203 GLN A CA 1
ATOM 1575 C C . GLN A 1 203 ? 11.727 15.867 10.617 1 96.25 203 GLN A C 1
ATOM 1577 O O . GLN A 1 203 ? 11.992 17.031 10.336 1 96.25 203 GLN A O 1
ATOM 1582 N N . PRO A 1 204 ? 11 15.055 9.844 1 96.38 204 PRO A N 1
ATOM 1583 C CA . PRO A 1 204 ? 10.406 15.648 8.648 1 96.38 204 PRO A CA 1
ATOM 1584 C C . PRO A 1 204 ? 9.531 16.859 8.961 1 96.38 204 PRO A C 1
ATOM 1586 O O . PRO A 1 204 ? 8.75 16.828 9.914 1 96.38 204 PRO A O 1
ATOM 1589 N N . TYR A 1 205 ? 9.766 17.906 8.25 1 97.94 205 TYR A N 1
ATOM 1590 C CA . TYR A 1 205 ? 9.008 19.125 8.43 1 97.94 205 TYR A CA 1
ATOM 1591 C C . TYR A 1 205 ? 7.746 19.125 7.566 1 97.94 205 TYR A C 1
ATOM 1593 O O . TYR A 1 205 ? 7.691 19.781 6.531 1 97.94 205 TYR A O 1
ATOM 1601 N N . VAL A 1 206 ? 6.762 18.422 8.039 1 97.25 206 VAL A N 1
ATOM 1602 C CA . VAL A 1 206 ? 5.484 18.266 7.352 1 97.25 206 VAL A CA 1
ATOM 1603 C C . VAL A 1 206 ? 4.344 18.672 8.273 1 97.25 206 VAL A C 1
ATOM 1605 O O . VAL A 1 206 ? 4.488 18.656 9.5 1 97.25 206 VAL A O 1
ATOM 1608 N N . THR A 1 207 ? 3.238 19.125 7.617 1 98 207 THR A N 1
ATOM 1609 C CA . THR A 1 207 ? 2.045 19.328 8.43 1 98 207 THR A CA 1
ATOM 1610 C C . THR A 1 207 ? 1.591 18.016 9.062 1 98 207 THR A C 1
ATOM 1612 O O . THR A 1 207 ? 1.481 17 8.375 1 98 207 THR A O 1
ATOM 1615 N N . ASN A 1 208 ? 1.438 18.062 10.305 1 95.5 208 ASN A N 1
ATOM 1616 C CA . ASN A 1 208 ? 1.202 16.828 11.062 1 95.5 208 ASN A CA 1
ATOM 1617 C C . ASN A 1 208 ? 0.147 17.031 12.141 1 95.5 208 ASN A C 1
ATOM 1619 O O . ASN A 1 208 ? -0.512 18.078 12.188 1 95.5 208 ASN A O 1
ATOM 1623 N N . ASP A 1 209 ? -0.164 15.961 12.773 1 92.12 209 ASP A N 1
ATOM 1624 C CA . ASP A 1 209 ? -0.973 15.891 13.984 1 92.12 209 ASP A CA 1
ATOM 1625 C C . ASP A 1 209 ? -0.124 15.484 15.188 1 92.12 209 ASP A C 1
ATOM 1627 O O . ASP A 1 209 ? 0.999 15.008 15.031 1 92.12 209 ASP A O 1
ATOM 1631 N N . PHE A 1 210 ? -0.52 15.898 16.359 1 89.69 210 PHE A N 1
ATOM 1632 C CA . PHE A 1 210 ? 0.283 15.555 17.531 1 89.69 210 PHE A CA 1
ATOM 1633 C C . PHE A 1 210 ? 0.23 14.055 17.797 1 89.69 210 PHE A C 1
ATOM 1635 O O . PHE A 1 210 ? 0.908 13.555 18.703 1 89.69 210 PHE A O 1
ATOM 1642 N N . ARG A 1 211 ? -0.467 13.344 17.062 1 76.75 211 ARG A N 1
ATOM 1643 C CA . ARG A 1 211 ? -0.521 11.883 17.047 1 76.75 211 ARG A CA 1
ATOM 1644 C C . ARG A 1 211 ? -0.877 11.336 18.438 1 76.75 211 ARG A C 1
ATOM 1646 O O . ARG A 1 211 ? -0.256 10.383 18.906 1 76.75 211 ARG A O 1
ATOM 1653 N N . LEU A 1 212 ? -1.716 12 19.016 1 72.69 212 LEU A N 1
ATOM 1654 C CA . LEU A 1 212 ? -2.08 11.641 20.391 1 72.69 212 LEU A CA 1
ATOM 1655 C C . LEU A 1 212 ? -2.543 10.188 20.469 1 72.69 212 LEU A C 1
ATOM 1657 O O . LEU A 1 212 ? -2.316 9.516 21.469 1 72.69 212 LEU A O 1
ATOM 1661 N N . ARG A 1 213 ? -3.057 9.734 19.391 1 68.81 213 ARG A N 1
ATOM 1662 C CA . ARG A 1 213 ? -3.637 8.398 19.375 1 68.81 213 ARG A CA 1
ATOM 1663 C C . ARG A 1 213 ? -2.549 7.328 19.328 1 68.81 213 ARG A C 1
ATOM 1665 O O . ARG A 1 213 ? -2.805 6.16 19.625 1 68.81 213 ARG A O 1
ATOM 1672 N N . ASP A 1 214 ? -1.398 7.781 18.922 1 72.38 214 ASP A N 1
ATOM 1673 C CA . ASP A 1 214 ? -0.286 6.84 18.828 1 72.38 214 ASP A CA 1
ATOM 1674 C C . ASP A 1 214 ? 0.314 6.562 20.203 1 72.38 214 ASP A C 1
ATOM 1676 O O . ASP A 1 214 ? 1.154 5.672 20.359 1 72.38 214 ASP A O 1
ATOM 1680 N N . PHE A 1 215 ? -0.222 7.336 21.266 1 75.94 215 PHE A N 1
ATOM 1681 C CA . PHE A 1 215 ? 0.351 7.238 22.609 1 75.94 215 PHE A CA 1
ATOM 1682 C C . PHE A 1 215 ? -0.729 6.93 23.625 1 75.94 215 PHE A C 1
ATOM 1684 O O . PHE A 1 215 ? -1.864 7.395 23.516 1 75.94 215 PHE A O 1
ATOM 1691 N N . PRO A 1 216 ? -0.333 6.16 24.578 1 74.25 216 PRO A N 1
ATOM 1692 C CA . PRO A 1 216 ? -1.3 5.957 25.672 1 74.25 216 PRO A CA 1
ATOM 1693 C C . PRO A 1 216 ? -1.594 7.242 26.438 1 74.25 216 PRO A C 1
ATOM 1695 O O . PRO A 1 216 ? -0.808 8.188 26.391 1 74.25 216 PRO A O 1
ATOM 1698 N N . PRO A 1 217 ? -2.725 7.422 27.062 1 71.44 217 PRO A N 1
ATOM 1699 C CA . PRO A 1 217 ? -3.152 8.633 27.766 1 71.44 217 PRO A CA 1
ATOM 1700 C C . PRO A 1 217 ? -2.135 9.102 28.797 1 71.44 217 PRO A C 1
ATOM 1702 O O . PRO A 1 217 ? -2.025 10.297 29.062 1 71.44 217 PRO A O 1
ATOM 1705 N N . ASP A 1 218 ? -1.363 8.18 29.312 1 78 218 ASP A N 1
ATOM 1706 C CA . ASP A 1 218 ? -0.441 8.562 30.375 1 78 218 ASP A CA 1
ATOM 1707 C C . ASP A 1 218 ? 0.97 8.766 29.844 1 78 218 ASP A C 1
ATOM 1709 O O . ASP A 1 218 ? 1.935 8.828 30.609 1 78 218 ASP A O 1
ATOM 1713 N N . THR A 1 219 ? 0.933 8.992 28.562 1 81.75 219 THR A N 1
ATOM 1714 C CA . THR A 1 219 ? 2.236 9.172 27.938 1 81.75 219 THR A CA 1
ATOM 1715 C C . THR A 1 219 ? 2.881 10.477 28.391 1 81.75 219 THR A C 1
ATOM 1717 O O . THR A 1 219 ? 2.234 11.531 28.391 1 81.75 219 THR A O 1
ATOM 1720 N N . PRO A 1 220 ? 4.156 10.344 28.781 1 84.25 220 PRO A N 1
ATOM 1721 C CA . PRO A 1 220 ? 4.879 11.562 29.156 1 84.25 220 PRO A CA 1
ATOM 1722 C C . PRO A 1 220 ? 4.969 12.57 28.016 1 84.25 220 PRO A C 1
ATOM 1724 O O . PRO A 1 220 ? 5.082 12.18 26.844 1 84.25 220 PRO A O 1
ATOM 1727 N N . VAL A 1 221 ? 5.012 13.859 28.406 1 84.25 221 VAL A N 1
ATOM 1728 C CA . VAL A 1 221 ? 4.957 14.977 27.484 1 84.25 221 VAL A CA 1
ATOM 1729 C C . VAL A 1 221 ? 6.133 14.906 26.516 1 84.25 221 VAL A C 1
ATOM 1731 O O . VAL A 1 221 ? 6.012 15.305 25.344 1 84.25 221 VAL A O 1
ATOM 1734 N N . GLU A 1 222 ? 7.207 14.352 26.938 1 81.25 222 GLU A N 1
ATOM 1735 C CA . GLU A 1 222 ? 8.438 14.312 26.156 1 81.25 222 GLU A CA 1
ATOM 1736 C C . GLU A 1 222 ? 8.281 13.438 24.922 1 81.25 222 GLU A C 1
ATOM 1738 O O . GLU A 1 222 ? 9.078 13.531 23.984 1 81.25 222 GLU A O 1
ATOM 1743 N N . ASN A 1 223 ? 7.223 12.648 24.922 1 80 223 ASN A N 1
ATOM 1744 C CA . ASN A 1 223 ? 7.012 11.734 23.812 1 80 223 ASN A CA 1
ATOM 1745 C C . ASN A 1 223 ? 6.262 12.406 22.672 1 80 223 ASN A C 1
ATOM 1747 O O . ASN A 1 223 ? 6.207 11.875 21.562 1 80 223 ASN A O 1
ATOM 1751 N N . PHE A 1 224 ? 5.703 13.531 22.922 1 88.88 224 PHE A N 1
ATOM 1752 C CA . PHE A 1 224 ? 4.969 14.258 21.891 1 88.88 224 PHE A CA 1
ATOM 1753 C C . PHE A 1 224 ? 5.879 15.242 21.172 1 88.88 224 PHE A C 1
ATOM 1755 O O . PHE A 1 224 ? 5.836 16.438 21.422 1 88.88 224 PHE A O 1
ATOM 1762 N N . THR A 1 225 ? 6.602 14.703 20.172 1 88.75 225 THR A N 1
ATOM 1763 C CA . THR A 1 225 ? 7.672 15.477 19.547 1 88.75 225 THR A CA 1
ATOM 1764 C C . THR A 1 225 ? 7.25 15.945 18.156 1 88.75 225 THR A C 1
ATOM 1766 O O . THR A 1 225 ? 7.906 16.812 17.562 1 88.75 225 THR A O 1
ATOM 1769 N N . ALA A 1 226 ? 6.113 15.469 17.703 1 90.44 226 ALA A N 1
ATOM 1770 C CA . ALA A 1 226 ? 5.73 15.781 16.328 1 90.44 226 ALA A CA 1
ATOM 1771 C C . ALA A 1 226 ? 5.398 17.266 16.172 1 90.44 226 ALA A C 1
ATOM 1773 O O . ALA A 1 226 ? 4.793 17.859 17.062 1 90.44 226 ALA A O 1
ATOM 1774 N N . TYR A 1 227 ? 5.793 17.844 15.086 1 95.12 227 TYR A N 1
ATOM 1775 C CA . TYR A 1 227 ? 5.309 19.172 14.734 1 95.12 227 TYR A CA 1
ATOM 1776 C C . TYR A 1 227 ? 3.816 19.141 14.414 1 95.12 227 TYR A C 1
ATOM 1778 O O . TYR A 1 227 ? 3.246 18.078 14.188 1 95.12 227 TYR A O 1
ATOM 1786 N N . GLY A 1 228 ? 3.244 20.312 14.43 1 95.56 228 GLY A N 1
ATOM 1787 C CA . GLY A 1 228 ? 1.792 20.375 14.367 1 95.56 228 GLY A CA 1
ATOM 1788 C C . GLY A 1 228 ? 1.268 20.625 12.969 1 95.56 228 GLY A C 1
ATOM 1789 O O . GLY A 1 228 ? 1.927 20.297 11.977 1 95.56 228 GLY A O 1
ATOM 1790 N N . ASN A 1 229 ? 0.062 21.094 12.875 1 96.5 229 ASN A N 1
ATOM 1791 C CA . ASN A 1 229 ? -0.746 21.172 11.664 1 96.5 229 ASN A CA 1
ATOM 1792 C C . ASN A 1 229 ? -0.358 22.375 10.812 1 96.5 229 ASN A C 1
ATOM 1794 O O . ASN A 1 229 ? -0.791 22.5 9.664 1 96.5 229 ASN A O 1
ATOM 1798 N N . VAL A 1 230 ? 0.416 23.281 11.367 1 97.75 230 VAL A N 1
ATOM 1799 C CA . VAL A 1 230 ? 0.947 24.422 10.641 1 97.75 230 VAL A CA 1
ATOM 1800 C C . VAL A 1 230 ? 2.467 24.312 10.539 1 97.75 230 VAL A C 1
ATOM 1802 O O . VAL A 1 230 ? 3.154 24.188 11.555 1 97.75 230 VAL A O 1
ATOM 1805 N N . ALA A 1 231 ? 2.943 24.391 9.305 1 96.25 231 ALA A N 1
ATOM 1806 C CA . ALA A 1 231 ? 4.371 24.141 9.117 1 96.25 231 ALA A CA 1
ATOM 1807 C C . ALA A 1 231 ? 4.938 25.047 8.016 1 96.25 231 ALA A C 1
ATOM 1809 O O . ALA A 1 231 ? 5.633 24.578 7.117 1 96.25 231 ALA A O 1
ATOM 1810 N N . ASP A 1 232 ? 4.586 26.281 8.016 1 97.31 232 ASP A N 1
ATOM 1811 C CA . ASP A 1 232 ? 5.234 27.219 7.098 1 97.31 232 ASP A CA 1
ATOM 1812 C C . ASP A 1 232 ? 6.742 27.266 7.34 1 97.31 232 ASP A C 1
ATOM 1814 O O . ASP A 1 232 ? 7.191 27.234 8.484 1 97.31 232 ASP A O 1
ATOM 1818 N N . ARG A 1 233 ? 7.492 27.391 6.328 1 98.12 233 ARG A N 1
ATOM 1819 C CA . ARG A 1 233 ? 8.945 27.297 6.41 1 98.12 233 ARG A CA 1
ATOM 1820 C C . ARG A 1 233 ? 9.578 28.672 6.59 1 98.12 233 ARG A C 1
ATOM 1822 O O . ARG A 1 233 ? 10.438 29.062 5.801 1 98.12 233 ARG A O 1
ATOM 1829 N N . PHE A 1 234 ? 9.234 29.359 7.582 1 97.88 234 PHE A N 1
ATOM 1830 C CA . PHE A 1 234 ? 9.648 30.734 7.859 1 97.88 234 PHE A CA 1
ATOM 1831 C C . PHE A 1 234 ? 10.148 30.859 9.289 1 97.88 234 PHE A C 1
ATOM 1833 O O . PHE A 1 234 ? 9.414 30.609 10.242 1 97.88 234 PHE A O 1
ATOM 1840 N N . PHE A 1 235 ? 11.398 31.266 9.469 1 98.5 235 PHE A N 1
ATOM 1841 C CA . PHE A 1 235 ? 12.047 31.5 10.758 1 98.5 235 PHE A CA 1
ATOM 1842 C C . PHE A 1 235 ? 12.688 32.875 10.789 1 98.5 235 PHE A C 1
ATOM 1844 O O . PHE A 1 235 ? 13.312 33.312 9.812 1 98.5 235 PHE A O 1
ATOM 1851 N N . PHE A 1 236 ? 12.57 33.562 11.938 1 98.12 236 PHE A N 1
ATOM 1852 C CA . PHE A 1 236 ? 13.234 34.875 12.023 1 98.12 236 PHE A CA 1
ATOM 1853 C C . PHE A 1 236 ? 13.547 35.219 13.477 1 98.12 236 PHE A C 1
ATOM 1855 O O . PHE A 1 236 ? 13.07 34.562 14.398 1 98.12 236 PHE A O 1
ATOM 1862 N N . SER A 1 237 ? 14.367 36.25 13.695 1 98.19 237 SER A N 1
ATOM 1863 C CA . SER A 1 237 ? 14.898 36.469 15.039 1 98.19 237 SER A CA 1
ATOM 1864 C C . SER A 1 237 ? 14.812 37.969 15.422 1 98.19 237 SER A C 1
ATOM 1866 O O . SER A 1 237 ? 14.586 38.812 14.57 1 98.19 237 SER A O 1
ATOM 1868 N N . SER A 1 238 ? 15.016 38.156 16.656 1 97.94 238 SER A N 1
ATOM 1869 C CA . SER A 1 238 ? 14.984 39.5 17.234 1 97.94 238 SER A CA 1
ATOM 1870 C C . SER A 1 238 ? 16.156 40.344 16.75 1 97.94 238 SER A C 1
ATOM 1872 O O . SER A 1 238 ? 16.125 41.594 16.844 1 97.94 238 SER A O 1
ATOM 1874 N N . LYS A 1 239 ? 17.172 39.719 16.156 1 97.44 239 LYS A N 1
ATOM 1875 C CA . LYS A 1 239 ? 18.344 40.469 15.664 1 97.44 239 LYS A CA 1
ATOM 1876 C C . LYS A 1 239 ? 18.172 40.812 14.195 1 97.44 239 LYS A C 1
ATOM 1878 O O . LYS A 1 239 ? 19.109 41.344 13.57 1 97.44 239 LYS A O 1
ATOM 1883 N N . GLY A 1 240 ? 17.062 40.5 13.68 1 97.5 240 GLY A N 1
ATOM 1884 C CA . GLY A 1 240 ? 16.75 40.906 12.312 1 97.5 240 GLY A CA 1
ATOM 1885 C C . GLY A 1 240 ? 17.219 39.875 11.281 1 97.5 240 GLY A C 1
ATOM 1886 O O . GLY A 1 240 ? 17.594 40.25 10.164 1 97.5 240 GLY A O 1
ATOM 1887 N N . VAL A 1 241 ? 17.297 38.656 11.625 1 98.31 241 VAL A N 1
ATOM 1888 C CA . VAL A 1 241 ? 17.594 37.594 10.695 1 98.31 241 VAL A CA 1
ATOM 1889 C C . VAL A 1 241 ? 16.312 36.844 10.312 1 98.31 241 VAL A C 1
ATOM 1891 O O . VAL A 1 241 ? 15.438 36.656 11.156 1 98.31 241 VAL A O 1
ATOM 1894 N N . ALA A 1 242 ? 16.188 36.5 9.062 1 98.38 242 ALA A N 1
ATOM 1895 C CA . ALA A 1 242 ? 15.055 35.688 8.617 1 98.38 242 ALA A CA 1
ATOM 1896 C C . ALA A 1 242 ? 15.492 34.625 7.617 1 98.38 242 ALA A C 1
ATOM 1898 O O . ALA A 1 242 ? 16.359 34.875 6.781 1 98.38 242 ALA A O 1
ATOM 1899 N N . ILE A 1 243 ? 14.883 33.438 7.73 1 98.62 243 ILE A N 1
ATOM 1900 C CA . ILE A 1 243 ? 15.18 32.312 6.848 1 98.62 243 ILE A CA 1
ATOM 1901 C C . ILE A 1 243 ? 13.883 31.75 6.281 1 98.62 243 ILE A C 1
ATOM 1903 O O . ILE A 1 243 ? 12.945 31.453 7.031 1 98.62 243 ILE A O 1
ATOM 1907 N N . VAL A 1 244 ? 13.797 31.641 5.004 1 98.5 244 VAL A N 1
ATOM 1908 C CA . VAL A 1 244 ? 12.727 30.938 4.312 1 98.5 244 VAL A CA 1
ATOM 1909 C C . VAL A 1 244 ? 13.305 29.766 3.523 1 98.5 244 VAL A C 1
ATOM 1911 O O . VAL A 1 244 ? 14.211 29.938 2.705 1 98.5 244 VAL A O 1
ATOM 1914 N N . VAL A 1 245 ? 12.797 28.562 3.807 1 98.5 245 VAL A N 1
ATOM 1915 C CA . VAL A 1 245 ? 13.297 27.375 3.117 1 98.5 245 VAL A CA 1
ATOM 1916 C C . VAL A 1 245 ? 12.414 27.062 1.908 1 98.5 245 VAL A C 1
ATOM 1918 O O . VAL A 1 245 ? 11.188 27.109 1.999 1 98.5 245 VAL A O 1
ATOM 1921 N N . ASP A 1 246 ? 13.016 26.672 0.831 1 97.62 246 ASP A N 1
ATOM 1922 C CA . ASP A 1 246 ? 12.336 26.5 -0.449 1 97.62 246 ASP A CA 1
ATOM 1923 C C . ASP A 1 246 ? 11.531 25.188 -0.465 1 97.62 246 ASP A C 1
ATOM 1925 O O . ASP A 1 246 ? 11.953 24.188 0.119 1 97.62 246 ASP A O 1
ATOM 1929 N N . ASP A 1 247 ? 10.508 25.141 -1.243 1 96.25 247 ASP A N 1
ATOM 1930 C CA . ASP A 1 247 ? 9.57 24.031 -1.322 1 96.25 247 ASP A CA 1
ATOM 1931 C C . ASP A 1 247 ? 10.234 22.797 -1.907 1 96.25 247 ASP A C 1
ATOM 1933 O O . ASP A 1 247 ? 9.797 21.672 -1.654 1 96.25 247 ASP A O 1
ATOM 1937 N N . VAL A 1 248 ? 11.242 22.953 -2.672 1 96.06 248 VAL A N 1
ATOM 1938 C CA . VAL A 1 248 ? 11.867 21.844 -3.375 1 96.06 248 VAL A CA 1
ATOM 1939 C C . VAL A 1 248 ? 12.609 20.953 -2.379 1 96.06 248 VAL A C 1
ATOM 1941 O O . VAL A 1 248 ? 12.906 19.797 -2.674 1 96.06 248 VAL A O 1
ATOM 1944 N N . THR A 1 249 ? 12.891 21.469 -1.193 1 97.5 249 THR A N 1
ATOM 1945 C CA . THR A 1 249 ? 13.695 20.781 -0.185 1 97.5 249 THR A CA 1
ATOM 1946 C C . THR A 1 249 ? 12.859 19.734 0.541 1 97.5 249 THR A C 1
ATOM 1948 O O . THR A 1 249 ? 11.82 20.047 1.118 1 97.5 249 THR A O 1
ATOM 1951 N N . PRO A 1 250 ? 13.242 18.422 0.505 1 96.88 250 PRO A N 1
ATOM 1952 C CA . PRO A 1 250 ? 12.68 17.484 1.483 1 96.88 250 PRO A CA 1
ATOM 1953 C C . PRO A 1 250 ? 13.164 17.766 2.906 1 96.88 250 PRO A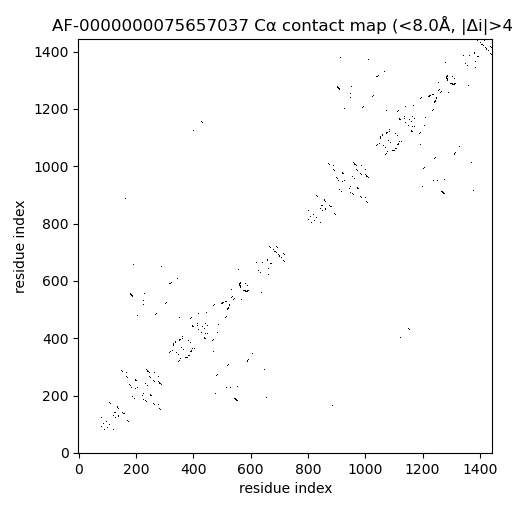 C 1
ATOM 1955 O O . PRO A 1 250 ? 14.031 17.047 3.416 1 96.88 250 PRO A O 1
ATOM 1958 N N . LEU A 1 251 ? 12.523 18.578 3.541 1 98.25 251 LEU A N 1
ATOM 1959 C CA . LEU A 1 251 ? 13.031 19.328 4.676 1 98.25 251 LEU A CA 1
ATOM 1960 C C . LEU A 1 251 ? 12.828 18.578 5.98 1 98.25 251 LEU A C 1
ATOM 1962 O O . LEU A 1 251 ? 11.742 18.031 6.219 1 98.25 251 LEU A O 1
ATOM 1966 N N . HIS A 1 252 ? 13.852 18.5 6.723 1 98 252 HIS A N 1
ATOM 1967 C CA . HIS A 1 252 ? 13.852 18.141 8.133 1 98 252 HIS A CA 1
ATOM 1968 C C . HIS A 1 252 ? 14.398 19.266 9 1 98 252 HIS A C 1
ATOM 1970 O O . HIS A 1 252 ? 15.312 19.984 8.586 1 98 252 HIS A O 1
ATOM 1976 N N . VAL A 1 253 ? 13.852 19.438 10.188 1 98.19 253 VAL A N 1
ATOM 1977 C CA . VAL A 1 253 ? 14.258 20.562 11.023 1 98.19 253 VAL A CA 1
ATOM 1978 C C . VAL A 1 253 ? 14.398 20.109 12.477 1 98.19 253 VAL A C 1
ATOM 1980 O O . VAL A 1 253 ? 13.609 19.297 12.953 1 98.19 253 VAL A O 1
ATOM 1983 N N . SER A 1 254 ? 15.391 20.594 13.141 1 97.81 254 SER A N 1
ATOM 1984 C CA . SER A 1 254 ? 15.484 20.547 14.594 1 97.81 254 SER A CA 1
ATOM 1985 C C . SER A 1 254 ? 15.602 21.953 15.18 1 97.81 254 SER A C 1
ATOM 1987 O O . SER A 1 254 ? 16.203 22.844 14.57 1 97.81 254 SER A O 1
ATOM 1989 N N . ILE A 1 255 ? 15.016 22.172 16.266 1 97.31 255 ILE A N 1
ATOM 1990 C CA . ILE A 1 255 ? 15.023 23.438 17 1 97.31 255 ILE A CA 1
ATOM 1991 C C . ILE A 1 255 ? 15.508 23.203 18.422 1 97.31 255 ILE A C 1
ATOM 1993 O O . ILE A 1 255 ? 14.82 22.562 19.219 1 97.31 255 ILE A O 1
ATOM 1997 N N . ASN A 1 256 ? 16.641 23.719 18.719 1 96.44 256 ASN A N 1
ATOM 1998 C CA . ASN A 1 256 ? 17.172 23.625 20.078 1 96.44 256 ASN A CA 1
ATOM 1999 C C . ASN A 1 256 ? 17.047 22.203 20.625 1 96.44 256 ASN A C 1
ATOM 2001 O O . ASN A 1 256 ? 16.578 22.016 21.766 1 96.44 256 ASN A O 1
ATOM 2005 N N . GLN A 1 257 ? 17.328 21.266 19.828 1 94.06 257 GLN A N 1
ATOM 2006 C CA . GLN A 1 257 ? 17.156 19.859 20.203 1 94.06 257 GLN A CA 1
ATOM 2007 C C . GLN A 1 257 ? 18 19.516 21.438 1 94.06 257 GLN A C 1
ATOM 2009 O O . GLN A 1 257 ? 19.234 19.656 21.406 1 94.06 257 GLN A O 1
ATOM 2014 N N . SER A 1 258 ? 17.328 19.062 22.484 1 90.5 258 SER A N 1
ATOM 2015 C CA . SER A 1 258 ? 17.969 18.703 23.734 1 90.5 258 SER A CA 1
ATOM 2016 C C . SER A 1 258 ? 18.812 19.844 24.281 1 90.5 258 SER A C 1
ATOM 2018 O O . SER A 1 258 ? 19.875 19.625 24.859 1 90.5 258 SER A O 1
ATOM 2020 N N . GLY A 1 259 ? 18.438 21 23.891 1 91.88 259 GLY A N 1
ATOM 2021 C CA . GLY A 1 259 ? 19.094 22.188 24.406 1 91.88 259 GLY A CA 1
ATOM 2022 C C . GLY A 1 259 ? 20.422 22.484 23.719 1 91.88 259 GLY A C 1
ATOM 2023 O O . GLY A 1 259 ? 21.312 23.094 24.312 1 91.88 259 GLY A O 1
ATOM 2024 N N . ASP A 1 260 ? 20.594 22.141 22.516 1 94.56 260 ASP A N 1
ATOM 2025 C CA . ASP A 1 260 ? 21.891 22.281 21.859 1 94.56 260 ASP A CA 1
ATOM 2026 C C . ASP A 1 260 ? 22.094 23.688 21.312 1 94.56 260 ASP A C 1
ATOM 2028 O O . ASP A 1 260 ? 23.172 24.016 20.828 1 94.56 260 ASP A O 1
ATOM 2032 N N . GLY A 1 261 ? 21.047 24.5 21.344 1 96.44 261 GLY A N 1
ATOM 2033 C CA . GLY A 1 261 ? 21.156 25.891 20.938 1 96.44 261 GLY A CA 1
ATOM 2034 C C . GLY A 1 261 ? 21.25 26.062 19.438 1 96.44 261 GLY A C 1
ATOM 2035 O O . GLY A 1 261 ? 21.781 27.062 18.953 1 96.44 261 GLY A O 1
ATOM 2036 N N . LYS A 1 262 ? 20.688 25.125 18.703 1 97.38 262 LYS A N 1
ATOM 2037 C CA . LYS A 1 262 ? 20.844 25.188 17.25 1 97.38 262 LYS A CA 1
ATOM 2038 C C . LYS A 1 262 ? 19.5 25.094 16.547 1 97.38 262 LYS A C 1
ATOM 2040 O O . LYS A 1 262 ? 18.547 24.547 17.109 1 97.38 262 LYS A O 1
ATOM 2045 N N . LEU A 1 263 ? 19.391 25.719 15.43 1 98.25 263 LEU A N 1
ATOM 2046 C CA . LEU A 1 263 ? 18.391 25.5 14.398 1 98.25 263 LEU A CA 1
ATOM 2047 C C . LEU A 1 263 ? 19.016 24.844 13.164 1 98.25 263 LEU A C 1
ATOM 2049 O O . LEU A 1 263 ? 19.891 25.422 12.516 1 98.25 263 LEU A O 1
ATOM 2053 N N . CYS A 1 264 ? 18.578 23.625 12.906 1 98.31 264 CYS A N 1
ATOM 2054 C CA . CYS A 1 264 ? 19.234 22.891 11.828 1 98.31 264 CYS A CA 1
ATOM 2055 C C . CYS A 1 264 ? 18.234 22.516 10.742 1 98.31 264 CYS A C 1
ATOM 2057 O O . CYS A 1 264 ? 17.078 22.203 11.031 1 98.31 264 CYS A O 1
ATOM 2059 N N . PHE A 1 265 ? 18.703 22.609 9.5 1 98.5 265 PHE A N 1
ATOM 2060 C CA . PHE A 1 265 ? 17.969 22.188 8.312 1 98.5 265 PHE A CA 1
ATOM 2061 C C . PHE A 1 265 ? 18.672 21.031 7.613 1 98.5 265 PHE A C 1
ATOM 2063 O O . PHE A 1 265 ? 19.875 21.078 7.387 1 98.5 265 PHE A O 1
ATOM 2070 N N . MET A 1 266 ? 17.891 20.047 7.328 1 97.5 266 MET A N 1
ATOM 2071 C CA . MET A 1 266 ? 18.406 18.891 6.598 1 97.5 266 MET A CA 1
ATOM 2072 C C . MET A 1 266 ? 17.516 18.547 5.418 1 97.5 266 MET A C 1
ATOM 2074 O O . MET A 1 266 ? 16.281 18.672 5.508 1 97.5 266 MET A O 1
ATOM 2078 N N . ALA A 1 267 ? 18.094 18.188 4.316 1 96.5 267 ALA A N 1
ATOM 2079 C CA . ALA A 1 267 ? 17.344 17.641 3.186 1 96.5 267 ALA A CA 1
ATOM 2080 C C . ALA A 1 267 ? 17.516 16.125 3.098 1 96.5 267 ALA A C 1
ATOM 2082 O O . ALA A 1 267 ? 18.641 15.625 2.984 1 96.5 267 ALA A O 1
ATOM 2083 N N . ASN A 1 268 ? 16.391 15.453 3.184 1 93.69 268 ASN A N 1
ATOM 2084 C CA . ASN A 1 268 ? 16.422 13.992 3.178 1 93.69 268 ASN A CA 1
ATOM 2085 C C . ASN A 1 268 ? 15.102 13.398 2.711 1 93.69 268 ASN A C 1
ATOM 2087 O O . ASN A 1 268 ? 14.031 13.797 3.184 1 93.69 268 ASN A O 1
ATOM 2091 N N . TYR A 1 269 ? 15.18 12.5 1.734 1 90.56 269 TYR A N 1
ATOM 2092 C CA . TYR A 1 269 ? 13.977 11.773 1.335 1 90.56 269 TYR A CA 1
ATOM 2093 C C . TYR A 1 269 ? 13.695 10.617 2.289 1 90.56 269 TYR A C 1
ATOM 2095 O O . TYR A 1 269 ? 14.617 9.922 2.723 1 90.56 269 TYR A O 1
ATOM 2103 N N . THR A 1 270 ? 12.531 10.508 2.721 1 89.12 270 THR A N 1
ATOM 2104 C CA . THR A 1 270 ? 11.992 9.469 3.594 1 89.12 270 THR A CA 1
ATOM 2105 C C . THR A 1 270 ? 10.602 9.047 3.139 1 89.12 270 THR A C 1
ATOM 2107 O O . THR A 1 270 ? 10.164 9.406 2.045 1 89.12 270 THR A O 1
ATOM 2110 N N . SER A 1 271 ? 9.891 8.211 3.936 1 84.38 271 SER A N 1
ATOM 2111 C CA . SER A 1 271 ? 8.523 7.828 3.619 1 84.38 271 SER A CA 1
ATOM 2112 C C . SER A 1 271 ? 7.594 9.039 3.613 1 84.38 271 SER A C 1
ATOM 2114 O O . SER A 1 271 ? 6.613 9.078 2.863 1 84.38 271 SER A O 1
ATOM 2116 N N . GLU A 1 272 ? 7.938 10.07 4.41 1 90.69 272 GLU A N 1
ATOM 2117 C CA . GLU A 1 272 ? 7.121 11.281 4.477 1 90.69 272 GLU A CA 1
ATOM 2118 C C . GLU A 1 272 ? 7.406 12.203 3.297 1 90.69 272 GLU A C 1
ATOM 2120 O O . GLU A 1 272 ? 6.582 13.055 2.951 1 90.69 272 GLU A O 1
ATOM 2125 N N . TYR A 1 273 ? 8.617 12.055 2.809 1 93.06 273 TYR A N 1
ATOM 2126 C CA . TYR A 1 273 ? 9.008 12.719 1.567 1 93.06 273 TYR A CA 1
ATOM 2127 C C . TYR A 1 273 ? 9.305 11.695 0.476 1 93.06 273 TYR A C 1
ATOM 2129 O O . TYR A 1 273 ? 10.469 11.406 0.195 1 93.06 273 TYR A O 1
ATOM 2137 N N . PRO A 1 274 ? 8.219 11.234 -0.166 1 86.31 274 PRO A N 1
ATOM 2138 C CA . PRO A 1 274 ? 8.453 10.172 -1.144 1 86.31 274 PRO A CA 1
ATOM 2139 C C . PRO A 1 274 ? 9.289 10.633 -2.336 1 86.31 274 PRO A C 1
ATOM 2141 O O . PRO A 1 274 ? 9.203 11.797 -2.738 1 86.31 274 PRO A O 1
ATOM 2144 N N . ASN A 1 275 ? 10.133 9.648 -2.83 1 83.62 275 ASN A N 1
ATOM 2145 C CA . ASN A 1 275 ? 11.047 9.914 -3.932 1 83.62 275 ASN A CA 1
ATOM 2146 C C . ASN A 1 275 ? 10.977 8.828 -4.996 1 83.62 275 ASN A C 1
ATOM 2148 O O . ASN A 1 275 ? 11.984 8.18 -5.297 1 83.62 275 ASN A O 1
ATOM 2152 N N . PRO A 1 276 ? 9.805 8.633 -5.59 1 72.12 276 PRO A N 1
ATOM 2153 C CA . PRO A 1 276 ? 9.695 7.547 -6.57 1 72.12 276 PRO A CA 1
ATOM 2154 C C . PRO A 1 276 ? 10.703 7.68 -7.707 1 72.12 276 PRO A C 1
ATOM 2156 O O . PRO A 1 276 ? 11.094 6.676 -8.305 1 72.12 276 PRO A O 1
ATOM 2159 N N . GLY A 1 277 ? 11.203 8.828 -8.031 1 71.75 277 GLY A N 1
ATOM 2160 C CA . GLY A 1 277 ? 12.133 9.023 -9.125 1 71.75 277 GLY A CA 1
ATOM 2161 C C . GLY A 1 277 ? 13.586 8.906 -8.711 1 71.75 277 GLY A C 1
ATOM 2162 O O . GLY A 1 277 ? 14.492 8.977 -9.547 1 71.75 277 GLY A O 1
ATOM 2163 N N . GLY A 1 278 ? 13.797 8.688 -7.441 1 79 278 GLY A N 1
ATOM 2164 C CA . GLY A 1 278 ? 15.148 8.539 -6.938 1 79 278 GLY A CA 1
ATOM 2165 C C . GLY A 1 278 ? 15.977 9.805 -7.066 1 79 278 GLY A C 1
ATOM 2166 O O . GLY A 1 278 ? 17.156 9.75 -7.426 1 79 278 GLY A O 1
ATOM 2167 N N . ARG A 1 279 ? 15.453 10.945 -6.875 1 83.12 279 ARG A N 1
ATOM 2168 C CA . ARG A 1 279 ? 16.156 12.227 -6.945 1 83.12 279 ARG A CA 1
ATOM 2169 C C . ARG A 1 279 ? 17.109 12.391 -5.766 1 83.12 279 ARG A C 1
ATOM 2171 O O . ARG A 1 279 ? 16.875 11.836 -4.688 1 83.12 279 ARG A O 1
ATOM 2178 N N . ARG A 1 280 ? 18.141 13.148 -6.035 1 88.81 280 ARG A N 1
ATOM 2179 C CA . ARG A 1 280 ? 19.047 13.516 -4.949 1 88.81 280 ARG A CA 1
ATOM 2180 C C . ARG A 1 280 ? 18.531 14.734 -4.188 1 88.81 280 ARG A C 1
ATOM 2182 O O . ARG A 1 280 ? 17.984 15.664 -4.793 1 88.81 280 ARG A O 1
ATOM 2189 N N . PRO A 1 281 ? 18.766 14.797 -2.91 1 92.75 281 PRO A N 1
ATOM 2190 C CA . PRO A 1 281 ? 18.172 15.875 -2.113 1 92.75 281 PRO A CA 1
ATOM 2191 C C . PRO A 1 281 ? 18.812 17.234 -2.389 1 92.75 281 PRO A C 1
ATOM 2193 O O . PRO A 1 281 ? 20.016 17.312 -2.594 1 92.75 281 PRO A O 1
ATOM 2196 N N . VAL A 1 282 ? 18.031 18.266 -2.406 1 95 282 VAL A N 1
ATOM 2197 C CA . VAL A 1 282 ? 18.422 19.656 -2.514 1 95 282 VAL A CA 1
ATOM 2198 C C . VAL A 1 282 ? 18 20.422 -1.253 1 95 282 VAL A C 1
ATOM 2200 O O . VAL A 1 282 ? 16.844 20.312 -0.816 1 95 282 VAL A O 1
ATOM 2203 N N . LEU A 1 283 ? 18.906 21.031 -0.613 1 97.94 283 LEU A N 1
ATOM 2204 C CA . LEU A 1 283 ? 18.594 21.984 0.455 1 97.94 283 LEU A CA 1
ATOM 2205 C C . LEU A 1 283 ? 18.75 23.422 -0.031 1 97.94 283 LEU A C 1
ATOM 2207 O O . LEU A 1 283 ? 19.875 23.859 -0.326 1 97.94 283 LEU A O 1
ATOM 2211 N N . GLN A 1 284 ? 17.734 24.094 -0.172 1 98.25 284 GLN A N 1
ATOM 2212 C CA . GLN A 1 284 ? 17.719 25.469 -0.674 1 98.25 284 GLN A CA 1
ATOM 2213 C C . GLN A 1 284 ? 16.938 26.391 0.254 1 98.25 284 GLN A C 1
ATOM 2215 O O . GLN A 1 284 ? 15.812 26.078 0.635 1 98.25 284 GLN A O 1
ATOM 2220 N N . TYR A 1 285 ? 17.547 27.438 0.655 1 98.56 285 TYR A N 1
ATOM 2221 C CA . TYR A 1 285 ? 16.875 28.438 1.466 1 98.56 285 TYR A CA 1
ATOM 2222 C C . TYR A 1 285 ? 17.469 29.812 1.247 1 98.56 285 TYR A C 1
ATOM 2224 O O . TYR A 1 285 ? 18.531 29.953 0.645 1 98.56 285 TYR A O 1
ATOM 2232 N N . THR A 1 286 ? 16.75 30.859 1.651 1 98.5 286 THR A N 1
ATOM 2233 C CA . THR A 1 286 ? 17.188 32.25 1.633 1 98.5 286 THR A CA 1
ATOM 2234 C C . THR A 1 286 ? 17.312 32.812 3.053 1 98.5 286 THR A C 1
ATOM 2236 O O . THR A 1 286 ? 16.391 32.688 3.855 1 98.5 286 THR A O 1
ATOM 2239 N N . VAL A 1 287 ? 18.422 33.281 3.35 1 98.44 287 VAL A N 1
ATOM 2240 C CA . VAL A 1 287 ? 18.656 33.938 4.633 1 98.44 287 VAL A CA 1
ATOM 2241 C C . VAL A 1 287 ? 18.906 35.438 4.418 1 98.44 287 VAL A C 1
ATOM 2243 O O . VAL A 1 287 ? 19.703 35.812 3.559 1 98.44 287 VAL A O 1
ATOM 2246 N N . CYS A 1 288 ? 18.219 36.25 5.152 1 98.31 288 CYS A N 1
ATOM 2247 C CA . CYS A 1 288 ? 18.328 37.719 5.027 1 98.31 288 CYS A CA 1
ATOM 2248 C C . CYS A 1 288 ? 18.578 38.375 6.379 1 98.31 288 CYS A C 1
ATOM 2250 O O . CYS A 1 288 ? 18.328 37.75 7.422 1 98.31 288 CYS A O 1
ATOM 2252 N N . SER A 1 289 ? 19.125 39.531 6.352 1 97.94 289 SER A N 1
ATOM 2253 C CA . SER A 1 289 ? 19.344 40.344 7.547 1 97.94 289 SER A CA 1
ATOM 2254 C C . SER A 1 289 ? 18.797 41.75 7.371 1 97.94 289 SER A C 1
ATOM 2256 O O . SER A 1 289 ? 18.938 42.344 6.309 1 97.94 289 SER A O 1
ATOM 2258 N N . GLY A 1 290 ? 18.078 42.188 8.359 1 95.94 290 GLY A N 1
ATOM 2259 C CA . GLY A 1 290 ? 17.562 43.531 8.469 1 95.94 290 GLY A CA 1
ATOM 2260 C C . GLY A 1 290 ? 17.797 44.156 9.836 1 95.94 290 GLY A C 1
ATOM 2261 O O . GLY A 1 290 ? 18.656 43.688 10.594 1 95.94 290 GLY A O 1
ATOM 2262 N N . ARG A 1 291 ? 17.109 45.156 10.109 1 93.94 291 ARG A N 1
ATOM 2263 C CA . ARG A 1 291 ? 17.375 45.969 11.289 1 93.94 291 ARG A CA 1
ATOM 2264 C C . ARG A 1 291 ? 16.891 45.281 12.562 1 93.94 291 ARG A C 1
ATOM 2266 O O . ARG A 1 291 ? 17.562 45.344 13.594 1 93.94 291 ARG A O 1
ATOM 2273 N N . ASN A 1 292 ? 15.734 44.781 12.539 1 94.56 292 ASN A N 1
ATOM 2274 C CA . ASN A 1 292 ? 15.102 44.125 13.672 1 94.56 292 ASN A CA 1
ATOM 2275 C C . ASN A 1 292 ? 14.055 43.094 13.219 1 94.56 292 ASN A C 1
ATOM 2277 O O . ASN A 1 292 ? 13.906 42.844 12.023 1 94.56 292 ASN A O 1
ATOM 2281 N N . ALA A 1 293 ? 13.414 42.5 14.164 1 95.62 293 ALA A N 1
ATOM 2282 C CA . ALA A 1 293 ? 12.469 41.438 13.875 1 95.62 293 ALA A CA 1
ATOM 2283 C C . ALA A 1 293 ? 11.32 41.938 13 1 95.62 293 ALA A C 1
ATOM 2285 O O . ALA A 1 293 ? 10.906 41.219 12.07 1 95.62 293 ALA A O 1
ATOM 2286 N N . LEU A 1 294 ? 10.758 43.062 13.25 1 94.69 294 LEU A N 1
ATOM 2287 C CA . LEU A 1 294 ? 9.609 43.562 12.516 1 94.69 294 LEU A CA 1
ATOM 2288 C C . LEU A 1 294 ? 9.984 43.875 11.07 1 94.69 294 LEU A C 1
ATOM 2290 O O . LEU A 1 294 ? 9.281 43.469 10.141 1 94.69 294 LEU A O 1
ATOM 2294 N N . ASP A 1 295 ? 11.07 44.562 10.883 1 92.44 295 ASP A N 1
ATOM 2295 C CA . ASP A 1 295 ? 11.516 44.969 9.555 1 92.44 295 ASP A CA 1
ATOM 2296 C C . ASP A 1 295 ? 11.781 43.75 8.664 1 92.44 295 ASP A C 1
ATOM 2298 O O . ASP A 1 295 ? 11.352 43.719 7.512 1 92.44 295 ASP A O 1
ATOM 2302 N N . ILE A 1 296 ? 12.516 42.875 9.188 1 95.44 296 ILE A N 1
ATOM 2303 C CA . ILE A 1 296 ? 12.883 41.719 8.367 1 95.44 296 ILE A CA 1
ATOM 2304 C C . ILE A 1 296 ? 11.656 40.844 8.109 1 95.44 296 ILE A C 1
ATOM 2306 O O . ILE A 1 296 ? 11.531 40.25 7.039 1 95.44 296 ILE A O 1
ATOM 2310 N N . HIS A 1 297 ? 10.773 40.688 9.125 1 94.88 297 HIS A N 1
ATOM 2311 C CA . HIS A 1 297 ? 9.523 39.969 8.945 1 94.88 297 HIS A CA 1
ATOM 2312 C C . HIS A 1 297 ? 8.711 40.562 7.785 1 94.88 297 HIS A C 1
ATOM 2314 O O . HIS A 1 297 ? 8.289 39.812 6.895 1 94.88 297 HIS A O 1
ATOM 2320 N N . GLU A 1 298 ? 8.523 41.812 7.777 1 90.75 298 GLU A N 1
ATOM 2321 C CA . GLU A 1 298 ? 7.734 42.5 6.746 1 90.75 298 GLU A CA 1
ATOM 2322 C C . GLU A 1 298 ? 8.359 42.281 5.363 1 90.75 298 GLU A C 1
ATOM 2324 O O . GLU A 1 298 ? 7.645 42.062 4.387 1 90.75 298 GLU A O 1
ATOM 2329 N N . HIS A 1 299 ? 9.617 42.406 5.367 1 91.69 299 HIS A N 1
ATOM 2330 C CA . HIS A 1 299 ? 10.312 42.219 4.098 1 91.69 299 HIS A CA 1
ATOM 2331 C C . HIS A 1 299 ? 10.117 40.812 3.551 1 91.69 299 HIS A C 1
ATOM 2333 O O . HIS A 1 299 ? 9.742 40.625 2.391 1 91.69 299 HIS A O 1
ATOM 2339 N N . MET A 1 300 ? 10.383 39.875 4.387 1 92.19 300 MET A N 1
ATOM 2340 C CA . MET A 1 300 ? 10.336 38.469 3.955 1 92.19 300 MET A CA 1
ATOM 2341 C C . MET A 1 300 ? 8.906 38.062 3.645 1 92.19 300 MET A C 1
ATOM 2343 O O . MET A 1 300 ? 8.664 37.312 2.686 1 92.19 300 MET A O 1
ATOM 2347 N N . TYR A 1 301 ? 8.086 38.406 4.473 1 88.25 301 TYR A N 1
ATOM 2348 C CA . TYR A 1 301 ? 6.684 38.062 4.281 1 88.25 301 TYR A CA 1
ATOM 2349 C C . TYR A 1 301 ? 6.156 38.594 2.959 1 88.25 301 TYR A C 1
ATOM 2351 O O . TYR A 1 301 ? 5.449 37.906 2.23 1 88.25 301 TYR A O 1
ATOM 2359 N N . SER A 1 302 ? 6.438 39.781 2.572 1 86.06 302 SER A N 1
ATOM 2360 C CA . SER A 1 302 ? 5.984 40.406 1.336 1 86.06 302 SER A CA 1
ATOM 2361 C C . SER A 1 302 ? 6.562 39.719 0.114 1 86.06 302 SER A C 1
ATOM 2363 O O . SER A 1 302 ? 5.949 39.688 -0.953 1 86.06 302 SER A O 1
ATOM 2365 N N . ARG A 1 303 ? 7.598 39.125 0.333 1 88.31 303 ARG A N 1
ATOM 2366 C CA . ARG A 1 303 ? 8.297 38.531 -0.799 1 88.31 303 ARG A CA 1
ATOM 2367 C C . ARG A 1 303 ? 7.875 37.094 -0.999 1 88.31 303 ARG A C 1
ATOM 2369 O O . ARG A 1 303 ? 7.809 36.594 -2.131 1 88.31 303 ARG A O 1
ATOM 2376 N N . PHE A 1 304 ? 7.594 36.406 0.046 1 91.81 304 PHE A N 1
ATOM 2377 C CA . PHE A 1 304 ? 7.516 34.969 -0.066 1 91.81 304 PHE A CA 1
ATOM 2378 C C . PHE A 1 304 ? 6.094 34.469 0.185 1 91.81 304 PHE A C 1
ATOM 2380 O O . PHE A 1 304 ? 5.754 33.344 -0.136 1 91.81 304 PHE A O 1
ATOM 2387 N N . TYR A 1 305 ? 5.277 35.25 0.705 1 89 305 TYR A N 1
ATOM 2388 C CA . TYR A 1 305 ? 3.953 34.781 1.092 1 89 305 TYR A CA 1
ATOM 2389 C C . TYR A 1 305 ? 2.861 35.656 0.509 1 89 305 TYR A C 1
ATOM 2391 O O . TYR A 1 305 ? 3.098 36.844 0.216 1 89 305 TYR A O 1
ATOM 2399 N N . GLY A 1 306 ? 1.743 35.031 0.282 1 81.56 306 GLY A N 1
ATOM 2400 C CA . GLY A 1 306 ? 0.611 35.781 -0.275 1 81.56 306 GLY A CA 1
ATOM 2401 C C . GLY A 1 306 ? -0.089 36.656 0.739 1 81.56 306 GLY A C 1
ATOM 2402 O O . GLY A 1 306 ? 0.029 36.438 1.946 1 81.56 306 GLY A O 1
ATOM 2403 N N . ARG A 1 307 ? -0.769 37.594 0.168 1 79.62 307 ARG A N 1
ATOM 2404 C CA . ARG A 1 307 ? -1.548 38.5 1.011 1 79.62 307 ARG A CA 1
ATOM 2405 C C . ARG A 1 307 ? -3.008 38.062 1.078 1 79.62 307 ARG A C 1
ATOM 2407 O O . ARG A 1 307 ? -3.553 37.531 0.099 1 79.62 307 ARG A O 1
ATOM 2414 N N . LEU A 1 308 ? -3.492 38.344 2.301 1 83 308 LEU A N 1
ATOM 2415 C CA . LEU A 1 308 ? -4.906 38.031 2.482 1 83 308 LEU A CA 1
ATOM 2416 C C . LEU A 1 308 ? -5.758 38.781 1.448 1 83 308 LEU A C 1
ATOM 2418 O O . LEU A 1 308 ? -5.598 39.969 1.247 1 83 308 LEU A O 1
ATOM 2422 N N . ASN A 1 309 ? -6.625 38.062 0.784 1 76.19 309 ASN A N 1
ATOM 2423 C CA . ASN A 1 309 ? -7.367 38.625 -0.348 1 76.19 309 ASN A CA 1
ATOM 2424 C C . ASN A 1 309 ? -8.695 39.219 0.093 1 76.19 309 ASN A C 1
ATOM 2426 O O . ASN A 1 309 ? -9.289 40.031 -0.633 1 76.19 309 ASN A O 1
ATOM 2430 N N . ALA A 1 310 ? -9.156 38.781 1.227 1 84 310 ALA A N 1
ATOM 2431 C CA . ALA A 1 310 ? -10.438 39.281 1.731 1 84 310 ALA A CA 1
ATOM 2432 C C . ALA A 1 310 ? -10.586 38.969 3.223 1 84 310 ALA A C 1
ATOM 2434 O O . ALA A 1 310 ? -9.867 38.125 3.77 1 84 310 ALA A O 1
ATOM 2435 N N . VAL A 1 311 ? -11.406 39.812 3.816 1 87.88 311 VAL A N 1
ATOM 2436 C CA . VAL A 1 311 ? -11.781 39.5 5.195 1 87.88 311 VAL A CA 1
ATOM 2437 C C . VAL A 1 311 ? -12.805 38.375 5.219 1 87.88 311 VAL A C 1
ATOM 2439 O O . VAL A 1 311 ? -13.789 38.406 4.473 1 87.88 311 VAL A O 1
ATOM 2442 N N . PRO A 1 312 ? -12.547 37.344 5.965 1 91 312 PRO A N 1
ATOM 2443 C CA . PRO A 1 312 ? -13.578 36.312 6.062 1 91 312 PRO A CA 1
ATOM 2444 C C . PRO A 1 312 ? -14.867 36.812 6.695 1 91 312 PRO A C 1
ATOM 2446 O O . PRO A 1 312 ? -14.922 37.969 7.176 1 91 312 PRO A O 1
ATOM 2449 N N . ASP A 1 313 ? -15.906 35.969 6.613 1 92.31 313 ASP A N 1
ATOM 2450 C CA . ASP A 1 313 ? -17.172 36.344 7.254 1 92.31 313 ASP A CA 1
ATOM 2451 C C . ASP A 1 313 ? -16.953 36.688 8.727 1 92.31 313 ASP A C 1
ATOM 2453 O O . ASP A 1 313 ? -16.297 35.938 9.461 1 92.31 313 ASP A O 1
ATOM 2457 N N . THR A 1 314 ? -17.484 37.75 9.227 1 93.56 314 THR A N 1
ATOM 2458 C CA . THR A 1 314 ? -17.094 38.312 10.516 1 93.56 314 THR A CA 1
ATOM 2459 C C . THR A 1 314 ? -17.984 37.781 11.633 1 93.56 314 THR A C 1
ATOM 2461 O O . THR A 1 314 ? -17.797 38.125 12.805 1 93.56 314 THR A O 1
ATOM 2464 N N . ARG A 1 315 ? -19.062 37.031 11.344 1 93.25 315 ARG A N 1
ATOM 2465 C CA . ARG A 1 315 ? -20.016 36.594 12.344 1 93.25 315 ARG A CA 1
ATOM 2466 C C . ARG A 1 315 ? -19.328 35.812 13.461 1 93.25 315 ARG A C 1
ATOM 2468 O O . ARG A 1 315 ? -19.766 35.844 14.609 1 93.25 315 ARG A O 1
ATOM 2475 N N . MET A 1 316 ? -18.234 35.094 13.094 1 95.38 316 MET A N 1
ATOM 2476 C CA . MET A 1 316 ? -17.5 34.312 14.094 1 95.38 316 MET A CA 1
ATOM 2477 C C . MET A 1 316 ? -16.641 35.219 14.961 1 95.38 316 MET A C 1
ATOM 2479 O O . MET A 1 316 ? -16.156 34.812 16.016 1 95.38 316 MET A O 1
ATOM 2483 N N . LEU A 1 317 ? -16.422 36.406 14.484 1 96 317 LEU A N 1
ATOM 2484 C CA . LEU A 1 317 ? -15.703 37.406 15.289 1 96 317 LEU A CA 1
ATOM 2485 C C . LEU A 1 317 ? -16.641 38.094 16.266 1 96 317 LEU A C 1
ATOM 2487 O O . LEU A 1 317 ? -16.219 38.531 17.344 1 96 317 LEU A O 1
ATOM 2491 N N . GLU A 1 318 ? -17.859 38.156 15.906 1 96.19 318 GLU A N 1
ATOM 2492 C CA . GLU A 1 318 ? -18.812 39.031 16.594 1 96.19 318 GLU A CA 1
ATOM 2493 C C . GLU A 1 318 ? -19.469 38.312 17.766 1 96.19 318 GLU A C 1
ATOM 2495 O O . GLU A 1 318 ? -19.844 38.938 18.766 1 96.19 318 GLU A O 1
ATOM 2500 N N . SER A 1 319 ? -19.688 37.062 17.562 1 96.44 319 SER A N 1
ATOM 2501 C CA . SER A 1 319 ? -20.297 36.25 18.625 1 96.44 319 SER A CA 1
ATOM 2502 C C . SER A 1 319 ? -19.641 34.875 18.719 1 96.44 319 SER A C 1
ATOM 2504 O O . SER A 1 319 ? -19.031 34.406 17.766 1 96.44 319 SER A O 1
ATOM 2506 N N . PRO A 1 320 ? -19.828 34.219 19.875 1 97.75 320 PRO A N 1
ATOM 2507 C CA . PRO A 1 320 ? -19.125 32.969 20.109 1 97.75 320 PRO A CA 1
ATOM 2508 C C . PRO A 1 320 ? -19.562 31.859 19.141 1 97.75 320 PRO A C 1
ATOM 2510 O O . PRO A 1 320 ? -20.703 31.828 18.703 1 97.75 320 PRO A O 1
ATOM 2513 N N . VAL A 1 321 ? -18.641 31.016 18.844 1 97.75 321 VAL A N 1
ATOM 2514 C CA . VAL A 1 321 ? -18.906 29.75 18.188 1 97.75 321 VAL A CA 1
ATOM 2515 C C . VAL A 1 321 ? -19.156 28.656 19.234 1 97.75 321 VAL A C 1
ATOM 2517 O O . VAL A 1 321 ? -18.453 28.594 20.234 1 97.75 321 VAL A O 1
ATOM 2520 N N . TRP A 1 322 ? -20.219 27.891 19.047 1 98.06 322 TRP A N 1
ATOM 2521 C CA . TRP A 1 322 ? -20.531 26.766 19.906 1 98.06 322 TRP A CA 1
ATOM 2522 C C . TRP A 1 322 ? -20.328 25.438 19.172 1 98.06 322 TRP A C 1
ATOM 2524 O O . TRP A 1 322 ? -20.844 25.25 18.062 1 98.06 322 TRP A O 1
ATOM 2534 N N . SER A 1 323 ? -19.516 24.531 19.703 1 97.19 323 SER A N 1
ATOM 2535 C CA . SER A 1 323 ? -19.297 23.234 19.062 1 97.19 323 SER A CA 1
ATOM 2536 C C . SER A 1 323 ? -19.719 22.094 19.984 1 97.19 323 SER A C 1
ATOM 2538 O O . SER A 1 323 ? -19.781 22.266 21.203 1 97.19 323 SER A O 1
ATOM 2540 N N . THR A 1 324 ? -19.953 20.938 19.453 1 96.19 324 THR A N 1
ATOM 2541 C CA . THR A 1 324 ? -20.516 19.828 20.234 1 96.19 324 THR A CA 1
ATOM 2542 C C . THR A 1 324 ? -19.406 18.891 20.703 1 96.19 324 THR A C 1
ATOM 2544 O O . THR A 1 324 ? -19.641 18.047 21.578 1 96.19 324 THR A O 1
ATOM 2547 N N . LEU A 1 325 ? -18.234 18.984 20.297 1 91.56 325 LEU A N 1
ATOM 2548 C CA . LEU A 1 325 ? -17.266 17.906 20.391 1 91.56 325 LEU A CA 1
ATOM 2549 C C . LEU A 1 325 ? -16.812 17.703 21.828 1 91.56 325 LEU A C 1
ATOM 2551 O O . LEU A 1 325 ? -16.859 16.578 22.344 1 91.56 325 LEU A O 1
ATOM 2555 N N . ALA A 1 326 ? -16.281 18.672 22.469 1 87.81 326 ALA A N 1
ATOM 2556 C CA . ALA A 1 326 ? -15.68 18.516 23.797 1 87.81 326 ALA A CA 1
ATOM 2557 C C . ALA A 1 326 ? -16.719 18.078 24.812 1 87.81 326 ALA A C 1
ATOM 2559 O O . ALA A 1 326 ? -16.406 17.328 25.75 1 87.81 326 ALA A O 1
ATOM 2560 N N . ARG A 1 327 ? -17.906 18.578 24.641 1 89.25 327 ARG A N 1
ATOM 2561 C CA . ARG A 1 327 ? -18.969 18.281 25.609 1 89.25 327 ARG A CA 1
ATOM 2562 C C . ARG A 1 327 ? -19.562 16.906 25.344 1 89.25 327 ARG A C 1
ATOM 2564 O O . ARG A 1 327 ? -19.812 16.141 26.266 1 89.25 327 ARG A O 1
ATOM 2571 N N . TYR A 1 328 ? -19.75 16.578 24.047 1 90.75 328 TYR A N 1
ATOM 2572 C CA . TYR A 1 328 ? -20.594 15.406 23.75 1 90.75 328 TYR A CA 1
ATOM 2573 C C . TYR A 1 328 ? -19.781 14.328 23.047 1 90.75 328 TYR A C 1
ATOM 2575 O O . TYR A 1 328 ? -20.234 13.188 22.922 1 90.75 328 TYR A O 1
ATOM 2583 N N . GLY A 1 329 ? -18.578 14.633 22.641 1 89.81 329 GLY A N 1
ATOM 2584 C CA . GLY A 1 329 ? -17.891 13.68 21.797 1 89.81 329 GLY A CA 1
ATOM 2585 C C . GLY A 1 329 ? -18.672 13.273 20.562 1 89.81 329 GLY A C 1
ATOM 2586 O O . GLY A 1 329 ? -19.266 14.125 19.891 1 89.81 329 GLY A O 1
ATOM 2587 N N . PRO A 1 330 ? -18.641 11.984 20.297 1 88.5 330 PRO A N 1
ATOM 2588 C CA . PRO A 1 330 ? -19.391 11.5 19.125 1 88.5 330 PRO A CA 1
ATOM 2589 C C . PRO A 1 330 ? -20.859 11.195 19.453 1 88.5 330 PRO A C 1
ATOM 2591 O O . PRO A 1 330 ? -21.609 10.742 18.594 1 88.5 330 PRO A O 1
ATOM 2594 N N . ASN A 1 331 ? -21.266 11.422 20.641 1 89.62 331 ASN A N 1
ATOM 2595 C CA . ASN A 1 331 ? -22.609 11.094 21.062 1 89.62 331 ASN A CA 1
ATOM 2596 C C . ASN A 1 331 ? -23.562 12.273 20.891 1 89.62 331 ASN A C 1
ATOM 2598 O O . ASN A 1 331 ? -24.078 12.812 21.875 1 89.62 331 ASN A O 1
ATOM 2602 N N . ILE A 1 332 ? -23.859 12.555 19.703 1 94.62 332 ILE A N 1
ATOM 2603 C CA . ILE A 1 332 ? -24.719 13.688 19.422 1 94.62 332 ILE A CA 1
ATOM 2604 C C . ILE A 1 332 ? -25.938 13.219 18.609 1 94.62 332 ILE A C 1
ATOM 2606 O O . ILE A 1 332 ? -25.891 12.18 17.953 1 94.62 332 ILE A O 1
ATOM 2610 N N . SER A 1 333 ? -26.969 13.945 18.734 1 94.5 333 SER A N 1
ATOM 2611 C CA . SER A 1 333 ? -28.234 13.719 18.031 1 94.5 333 SER A CA 1
ATOM 2612 C C . SER A 1 333 ? -28.984 15.031 17.812 1 94.5 333 SER A C 1
ATOM 2614 O O . SER A 1 333 ? -28.562 16.078 18.312 1 94.5 333 SER A O 1
ATOM 2616 N N . GLU A 1 334 ? -30 14.883 17.016 1 95.19 334 GLU A N 1
ATOM 2617 C CA . GLU A 1 334 ? -30.891 16.016 16.812 1 95.19 334 GLU A CA 1
ATOM 2618 C C . GLU A 1 334 ? -31.359 16.594 18.141 1 95.19 334 GLU A C 1
ATOM 2620 O O . GLU A 1 334 ? -31.375 17.812 18.344 1 95.19 334 GLU A O 1
ATOM 2625 N N . THR A 1 335 ? -31.641 15.734 19.062 1 93.56 335 THR A N 1
ATOM 2626 C CA . THR A 1 335 ? -32.125 16.141 20.375 1 93.56 335 THR A CA 1
ATOM 2627 C C . THR A 1 335 ? -31.047 16.828 21.188 1 93.56 335 THR A C 1
ATOM 2629 O O . THR A 1 335 ? -31.281 17.875 21.781 1 93.56 335 THR A O 1
ATOM 2632 N N . THR A 1 336 ? -29.922 16.266 21.219 1 95.44 336 THR A N 1
ATOM 2633 C CA . THR A 1 336 ? -28.812 16.797 22.016 1 95.44 336 THR A CA 1
ATOM 2634 C C . THR A 1 336 ? -28.391 18.172 21.5 1 95.44 336 THR A C 1
ATOM 2636 O O . THR A 1 336 ? -28.125 19.078 22.297 1 95.44 336 THR A O 1
ATOM 2639 N N . VAL A 1 337 ? -28.359 18.328 20.234 1 97.31 337 VAL A N 1
ATOM 2640 C CA . VAL A 1 337 ? -27.953 19.609 19.641 1 97.31 337 VAL A CA 1
ATOM 2641 C C . VAL A 1 337 ? -29.016 20.656 19.891 1 97.31 337 VAL A C 1
ATOM 2643 O O . VAL A 1 337 ? -28.703 21.812 20.203 1 97.31 337 VAL A O 1
ATOM 2646 N N . GLY A 1 338 ? -30.234 20.25 19.703 1 96.25 338 GLY A N 1
ATOM 2647 C CA . GLY A 1 338 ? -31.328 21.156 20 1 96.25 338 GLY A CA 1
ATOM 2648 C C . GLY A 1 338 ? -31.359 21.625 21.438 1 96.25 338 GLY A C 1
ATOM 2649 O O . GLY A 1 338 ? -31.578 22.812 21.719 1 96.25 338 GLY A O 1
ATOM 2650 N N . GLU A 1 339 ? -31.141 20.703 22.328 1 95.56 339 GLU A N 1
ATOM 2651 C CA . GLU A 1 339 ? -31.109 21.031 23.75 1 95.56 339 GLU A CA 1
ATOM 2652 C C . GLU A 1 339 ? -29.953 21.969 24.062 1 95.56 339 GLU A C 1
ATOM 2654 O O . GLU A 1 339 ? -30.078 22.875 24.891 1 95.56 339 GLU A O 1
ATOM 2659 N N . PHE A 1 340 ? -28.906 21.719 23.484 1 97.38 340 PHE A N 1
ATOM 2660 C CA . PHE A 1 340 ? -27.734 22.578 23.672 1 97.38 340 PHE A CA 1
ATOM 2661 C C . PHE A 1 340 ? -28.047 24.016 23.25 1 97.38 340 PHE A C 1
ATOM 2663 O O . PHE A 1 340 ? -27.734 24.953 23.969 1 97.38 340 PHE A O 1
ATOM 2670 N N . ALA A 1 341 ? -28.656 24.188 22.094 1 97.12 341 ALA A N 1
ATOM 2671 C CA . ALA A 1 341 ? -29.047 25.5 21.594 1 97.12 341 ALA A CA 1
ATOM 2672 C C . ALA A 1 341 ? -30.031 26.188 22.531 1 97.12 341 ALA A C 1
ATOM 2674 O O . ALA A 1 341 ? -29.922 27.375 22.797 1 97.12 341 ALA A O 1
ATOM 2675 N N . PHE A 1 342 ? -30.969 25.391 23 1 96.12 342 PHE A N 1
ATOM 2676 C CA . PHE A 1 342 ? -31.953 25.922 23.938 1 96.12 342 PHE A CA 1
ATOM 2677 C C . PHE A 1 342 ? -31.266 26.484 25.188 1 96.12 342 PHE A C 1
ATOM 2679 O O . PHE A 1 342 ? -31.594 27.594 25.625 1 96.12 342 PHE A O 1
ATOM 2686 N N . GLN A 1 343 ? -30.406 25.766 25.688 1 96.88 343 GLN A N 1
ATOM 2687 C CA . GLN A 1 343 ? -29.719 26.141 26.922 1 96.88 343 GLN A CA 1
ATOM 2688 C C . GLN A 1 343 ? -28.875 27.406 26.719 1 96.88 343 GLN A C 1
ATOM 2690 O O . GLN A 1 343 ? -28.812 28.25 27.609 1 96.88 343 GLN A O 1
ATOM 2695 N N . ILE A 1 344 ? -28.203 27.562 25.594 1 97.62 344 ILE A N 1
ATOM 2696 C CA . ILE A 1 344 ? -27.391 28.734 25.312 1 97.62 344 ILE A CA 1
ATOM 2697 C C . ILE A 1 344 ? -28.219 30 25.516 1 97.62 344 ILE A C 1
ATOM 2699 O O . ILE A 1 344 ? -27.781 30.938 26.188 1 97.62 344 ILE A O 1
ATOM 2703 N N . PHE A 1 345 ? -29.391 30 25.031 1 95.38 345 PHE A N 1
ATOM 2704 C CA . PHE A 1 345 ? -30.219 31.188 25.062 1 95.38 345 PHE A CA 1
ATOM 2705 C C . PHE A 1 345 ? -30.953 31.297 26.391 1 95.38 345 PHE A C 1
ATOM 2707 O O . PHE A 1 345 ? -31.203 32.406 26.875 1 95.38 345 PHE A O 1
ATOM 2714 N N . ASP A 1 346 ? -31.281 30.141 26.969 1 95.5 346 ASP A N 1
ATOM 2715 C CA . ASP A 1 346 ? -31.906 30.141 28.281 1 95.5 346 ASP A CA 1
ATOM 2716 C C . ASP A 1 346 ? -31 30.781 29.328 1 95.5 346 ASP A C 1
ATOM 2718 O O . ASP A 1 346 ? -31.469 31.406 30.281 1 95.5 346 ASP A O 1
ATOM 2722 N N . TYR A 1 347 ? -29.766 30.625 29.125 1 96.88 347 TYR A N 1
ATOM 2723 C CA . TYR A 1 347 ? -28.797 31.203 30.062 1 96.88 347 TYR A CA 1
ATOM 2724 C C . TYR A 1 347 ? -28.344 32.594 29.594 1 96.88 347 TYR A C 1
ATOM 2726 O O . TYR A 1 347 ? -27.359 33.125 30.094 1 96.88 347 TYR A O 1
ATOM 2734 N N . ASN A 1 348 ? -28.938 33.156 28.609 1 96.06 348 ASN A N 1
ATOM 2735 C CA . ASN A 1 348 ? -28.734 34.5 28.094 1 96.06 348 ASN A CA 1
ATOM 2736 C C . ASN A 1 348 ? -27.344 34.688 27.516 1 96.06 348 ASN A C 1
ATOM 2738 O O . ASN A 1 348 ? -26.688 35.688 27.766 1 96.06 348 ASN A O 1
ATOM 2742 N N . LEU A 1 349 ? -26.891 33.688 26.922 1 97.44 349 LEU A N 1
ATOM 2743 C CA . LEU A 1 349 ? -25.656 33.781 26.141 1 97.44 349 LEU A CA 1
ATOM 2744 C C . LEU A 1 349 ? -25.969 33.906 24.656 1 97.44 349 LEU A C 1
ATOM 2746 O O . LEU A 1 349 ? -27.078 33.625 24.219 1 97.44 349 LEU A O 1
ATOM 2750 N N . THR A 1 350 ? -25.016 34.469 23.922 1 96.5 350 THR A N 1
ATOM 2751 C CA . THR A 1 350 ? -25.156 34.656 22.484 1 96.5 350 THR A CA 1
ATOM 2752 C C . THR A 1 350 ? -24.359 33.625 21.719 1 96.5 350 THR A C 1
ATOM 2754 O O . THR A 1 350 ? -23.609 32.844 22.312 1 96.5 350 THR A O 1
ATOM 2757 N N . GLY A 1 351 ? -24.547 33.562 20.438 1 95.25 351 GLY A N 1
ATOM 2758 C CA . GLY A 1 351 ? -23.812 32.656 19.594 1 95.25 351 GLY A CA 1
ATOM 2759 C C . GLY A 1 351 ? -23.875 33 18.125 1 95.25 351 GLY A C 1
ATOM 2760 O O . GLY A 1 351 ? -24.859 33.625 17.672 1 95.25 351 GLY A O 1
ATOM 2761 N N . SER A 1 352 ? -22.812 32.656 17.422 1 90.5 352 SER A N 1
ATOM 2762 C CA . SER A 1 352 ? -22.781 32.875 15.977 1 90.5 352 SER A CA 1
ATOM 2763 C C . SER A 1 352 ? -23.203 31.609 15.227 1 90.5 352 SER A C 1
ATOM 2765 O O . SER A 1 352 ? -24.078 31.672 14.359 1 90.5 352 SER A O 1
ATOM 2767 N N . ASN A 1 353 ? -22.562 30.562 15.578 1 94.5 353 ASN A N 1
ATOM 2768 C CA . ASN A 1 353 ? -22.828 29.312 14.867 1 94.5 353 ASN A CA 1
ATOM 2769 C C . ASN A 1 353 ? -22.781 28.125 15.812 1 94.5 353 ASN A C 1
ATOM 2771 O O . ASN A 1 353 ? -22.172 28.188 16.875 1 94.5 353 ASN A O 1
ATOM 2775 N N . MET A 1 354 ? -23.578 27.141 15.43 1 97.38 354 MET A N 1
ATOM 2776 C CA . MET A 1 354 ? -23.484 25.797 16.016 1 97.38 354 MET A CA 1
ATOM 2777 C C . MET A 1 354 ? -22.688 24.859 15.117 1 97.38 354 MET A C 1
ATOM 2779 O O . MET A 1 354 ? -23.141 24.531 14.008 1 97.38 354 MET A O 1
ATOM 2783 N N . LEU A 1 355 ? -21.516 24.516 15.586 1 97.69 355 LEU A N 1
ATOM 2784 C CA . LEU A 1 355 ? -20.719 23.516 14.891 1 97.69 355 LEU A CA 1
ATOM 2785 C C . LEU A 1 355 ? -21.094 22.109 15.328 1 97.69 355 LEU A C 1
ATOM 2787 O O . LEU A 1 355 ? -20.734 21.688 16.422 1 97.69 355 LEU A O 1
ATOM 2791 N N . ILE A 1 356 ? -21.859 21.484 14.477 1 97.88 356 ILE A N 1
ATOM 2792 C CA . ILE A 1 356 ? -22.172 20.062 14.703 1 97.88 356 ILE A CA 1
ATOM 2793 C C . ILE A 1 356 ? -20.969 19.219 14.305 1 97.88 356 ILE A C 1
ATOM 2795 O O . ILE A 1 356 ? -20.734 18.984 13.109 1 97.88 356 ILE A O 1
ATOM 2799 N N . ASP A 1 357 ? -20.328 18.703 15.234 1 94.81 357 ASP A N 1
ATOM 2800 C CA . ASP A 1 357 ? -19.031 18.094 15.031 1 94.81 357 ASP A CA 1
ATOM 2801 C C . ASP A 1 357 ? -19.172 16.594 14.711 1 94.81 357 ASP A C 1
ATOM 2803 O O . ASP A 1 357 ? -20.016 16.203 13.906 1 94.81 357 ASP A O 1
ATOM 2807 N N . ASP A 1 358 ? -18.406 15.758 15.289 1 90.19 358 ASP A N 1
ATOM 2808 C CA . ASP A 1 358 ? -18.234 14.336 14.977 1 90.19 358 ASP A CA 1
ATOM 2809 C C . ASP A 1 358 ? -19.578 13.609 14.977 1 90.19 358 ASP A C 1
ATOM 2811 O O . ASP A 1 358 ? -20.484 13.969 15.719 1 90.19 358 ASP A O 1
ATOM 2815 N N . SER A 1 359 ? -19.859 12.711 14.086 1 91.88 359 SER A N 1
ATOM 2816 C CA . SER A 1 359 ? -20.859 11.656 14.117 1 91.88 359 SER A CA 1
ATOM 2817 C C . SER A 1 359 ? -22.203 12.156 13.586 1 91.88 359 SER A C 1
ATOM 2819 O O . SER A 1 359 ? -23.25 11.633 13.945 1 91.88 359 SER A O 1
ATOM 2821 N N . TRP A 1 360 ? -22.188 13.312 12.852 1 96.44 360 TRP A N 1
ATOM 2822 C CA . TRP A 1 360 ? -23.438 13.711 12.211 1 96.44 360 TRP A CA 1
ATOM 2823 C C . TRP A 1 360 ? -23.703 12.859 10.969 1 96.44 360 TRP A C 1
ATOM 2825 O O . TRP A 1 360 ? -24.859 12.703 10.555 1 96.44 360 TRP A O 1
ATOM 2835 N N . GLU A 1 361 ? -22.609 12.289 10.398 1 95.94 361 GLU A N 1
ATOM 2836 C CA . GLU A 1 361 ? -22.719 11.43 9.219 1 95.94 361 GLU A CA 1
ATOM 2837 C C . GLU A 1 361 ? -23.078 10 9.609 1 95.94 361 GLU A C 1
ATOM 2839 O O . GLU A 1 361 ? -22.625 9.5 10.641 1 95.94 361 GLU A O 1
ATOM 2844 N N . GLY A 1 362 ? -23.844 9.367 8.781 1 92.38 362 GLY A N 1
ATOM 2845 C CA . GLY A 1 362 ? -24.031 7.934 8.961 1 92.38 362 GLY A CA 1
ATOM 2846 C C . GLY A 1 362 ? -22.766 7.133 8.734 1 92.38 362 GLY A C 1
ATOM 2847 O O . GLY A 1 362 ? -22.375 6.324 9.57 1 92.38 362 GLY A O 1
ATOM 2848 N N . ARG A 1 363 ? -22.188 7.289 7.574 1 94.62 363 ARG A N 1
ATOM 2849 C CA . ARG A 1 363 ? -20.875 6.777 7.211 1 94.62 363 ARG A CA 1
ATOM 2850 C C . ARG A 1 363 ? -19.938 7.91 6.797 1 94.62 363 ARG A C 1
ATOM 2852 O O . ARG A 1 363 ? -20.312 8.758 5.984 1 94.62 363 ARG A O 1
ATOM 2859 N N . TYR A 1 364 ? -18.797 7.883 7.383 1 96.75 364 TYR A N 1
ATOM 2860 C CA . TYR A 1 364 ? -17.875 8.992 7.148 1 96.75 364 TYR A CA 1
ATOM 2861 C C . TYR A 1 364 ? -17.469 9.055 5.684 1 96.75 364 TYR A C 1
ATOM 2863 O O . TYR A 1 364 ? -17.047 8.047 5.109 1 96.75 364 TYR A O 1
ATOM 2871 N N . GLY A 1 365 ? -17.625 10.172 5.094 1 97 365 GLY A N 1
ATOM 2872 C CA . GLY A 1 365 ? -17.297 10.367 3.691 1 97 365 GLY A CA 1
ATOM 2873 C C . GLY A 1 365 ? -18.516 10.539 2.811 1 97 365 GLY A C 1
ATOM 2874 O O . GLY A 1 365 ? -18.438 11.102 1.718 1 97 365 GLY A O 1
ATOM 2875 N N . ASP A 1 366 ? -19.641 10.039 3.262 1 97.38 366 ASP A N 1
ATOM 2876 C CA . ASP A 1 366 ? -20.859 10.156 2.469 1 97.38 366 ASP A CA 1
ATOM 2877 C C . ASP A 1 366 ? -21.375 11.586 2.467 1 97.38 366 ASP A C 1
ATOM 2879 O O . ASP A 1 366 ? -22.109 11.984 1.562 1 97.38 366 ASP A O 1
ATOM 2883 N N . LEU A 1 367 ? -21.062 12.352 3.482 1 97.69 367 LEU A N 1
ATOM 2884 C CA . LEU A 1 367 ? -21.547 13.711 3.66 1 97.69 367 LEU A CA 1
ATOM 2885 C C . LEU A 1 367 ? -23.078 13.766 3.609 1 97.69 367 LEU A C 1
ATOM 2887 O O . LEU A 1 367 ? -23.641 14.602 2.916 1 97.69 367 LEU A O 1
ATOM 2891 N N . THR A 1 368 ? -23.688 12.781 4.273 1 96.62 368 THR A N 1
ATOM 2892 C CA . THR A 1 368 ? -25.125 12.727 4.5 1 96.62 368 THR A CA 1
ATOM 2893 C C . THR A 1 368 ? -25.438 12.469 5.969 1 96.62 368 THR A C 1
ATOM 2895 O O . THR A 1 368 ? -24.719 11.711 6.633 1 96.62 368 THR A O 1
ATOM 2898 N N . PHE A 1 369 ? -26.453 13.117 6.461 1 96.81 369 PHE A N 1
ATOM 2899 C CA . PHE A 1 369 ? -26.828 12.953 7.859 1 96.81 369 PHE A CA 1
ATOM 2900 C C . PHE A 1 369 ? -27.234 11.516 8.148 1 96.81 369 PHE A C 1
ATOM 2902 O O . PHE A 1 369 ? -27.875 10.867 7.309 1 96.81 369 PHE A O 1
ATOM 2909 N N . ASN A 1 370 ? -26.859 11.016 9.258 1 95.25 370 ASN A N 1
ATOM 2910 C CA . ASN A 1 370 ? -27.406 9.773 9.773 1 95.25 370 ASN A CA 1
ATOM 2911 C C . ASN A 1 370 ? -28.891 9.938 10.148 1 95.25 370 ASN A C 1
ATOM 2913 O O . ASN A 1 370 ? -29.203 10.32 11.281 1 95.25 370 ASN A O 1
ATOM 2917 N N . ARG A 1 371 ? -29.797 9.492 9.406 1 93.62 371 ARG A N 1
ATOM 2918 C CA . ARG A 1 371 ? -31.203 9.828 9.578 1 93.62 371 ARG A CA 1
ATOM 2919 C C . ARG A 1 371 ? -31.938 8.758 10.375 1 93.62 371 ARG A C 1
ATOM 2921 O O . ARG A 1 371 ? -33.156 8.711 10.391 1 93.62 371 ARG A O 1
ATOM 2928 N N . THR A 1 372 ? -31.172 7.918 11.055 1 92.19 372 THR A N 1
ATOM 2929 C CA . THR A 1 372 ? -31.797 6.91 11.906 1 92.19 372 THR A CA 1
ATOM 2930 C C . THR A 1 372 ? -32.562 7.566 13.055 1 92.19 372 THR A C 1
ATOM 2932 O O . THR A 1 372 ? -32.281 8.711 13.422 1 92.19 372 THR A O 1
ATOM 2935 N N . ALA A 1 373 ? -33.469 6.918 13.648 1 84.06 373 ALA A N 1
ATOM 2936 C CA . ALA A 1 373 ? -34.438 7.461 14.578 1 84.06 373 ALA A CA 1
ATOM 2937 C C . ALA A 1 373 ? -33.75 8.039 15.812 1 84.06 373 ALA A C 1
ATOM 2939 O O . ALA A 1 373 ? -34.25 9.023 16.391 1 84.06 373 ALA A O 1
ATOM 2940 N N . PHE A 1 374 ? -32.688 7.586 16.172 1 86.75 374 PHE A N 1
ATOM 2941 C CA . PHE A 1 374 ? -32.062 8.016 17.438 1 86.75 374 PHE A CA 1
ATOM 2942 C C . PHE A 1 374 ? -30.906 8.961 17.172 1 86.75 374 PHE A C 1
ATOM 2944 O O . PHE A 1 374 ? -30.297 9.469 18.125 1 86.75 374 PHE A O 1
ATOM 2951 N N . GLU A 1 375 ? -30.625 9.344 15.938 1 94.69 375 GLU A N 1
ATOM 2952 C CA . GLU A 1 375 ? -29.547 10.258 15.586 1 94.69 375 GLU A CA 1
ATOM 2953 C C . GLU A 1 375 ? -30.109 11.562 15.016 1 94.69 375 GLU A C 1
ATOM 2955 O O . GLU A 1 375 ? -30.547 12.438 15.766 1 94.69 375 GLU A O 1
ATOM 2960 N N . PHE A 1 376 ? -30.219 11.727 13.695 1 96.88 376 PHE A N 1
ATOM 2961 C CA . PHE A 1 376 ? -30.75 12.93 13.062 1 96.88 376 PHE A CA 1
ATOM 2962 C C . PHE A 1 376 ? -31.891 12.578 12.117 1 96.88 376 PHE A C 1
ATOM 2964 O O . PHE A 1 376 ? -31.781 12.742 10.906 1 96.88 376 PHE A O 1
ATOM 2971 N N . PRO A 1 377 ? -33.031 12.203 12.648 1 94.88 377 PRO A N 1
ATOM 2972 C CA . PRO A 1 377 ? -34.125 11.758 11.812 1 94.88 377 PRO A CA 1
ATOM 2973 C C . PRO A 1 377 ? -34.656 12.859 10.891 1 94.88 377 PRO A C 1
ATOM 2975 O O . PRO A 1 377 ? -35.125 12.57 9.789 1 94.88 377 PRO A O 1
ATOM 2978 N N . ASP A 1 378 ? -34.594 14.133 11.312 1 95.19 378 ASP A N 1
ATOM 2979 C CA . ASP A 1 378 ? -35.031 15.266 10.508 1 95.19 378 ASP A CA 1
ATOM 2980 C C . ASP A 1 378 ? -34.062 16.438 10.609 1 95.19 378 ASP A C 1
ATOM 2982 O O . ASP A 1 378 ? -34.375 17.453 11.219 1 95.19 378 ASP A O 1
ATOM 2986 N N . PRO A 1 379 ? -33.031 16.344 9.891 1 96.62 379 PRO A N 1
ATOM 2987 C CA . PRO A 1 379 ? -32 17.391 9.984 1 96.62 379 PRO A CA 1
ATOM 2988 C C . PRO A 1 379 ? -32.5 18.75 9.547 1 96.62 379 PRO A C 1
ATOM 2990 O O . PRO A 1 379 ? -32.062 19.781 10.07 1 96.62 379 PRO A O 1
ATOM 2993 N N . SER A 1 380 ? -33.406 18.781 8.609 1 96.56 380 SER A N 1
ATOM 2994 C CA . SER A 1 380 ? -33.938 20.047 8.148 1 96.56 380 SER A CA 1
ATOM 2995 C C . SER A 1 380 ? -34.656 20.781 9.266 1 96.56 380 SER A C 1
ATOM 2997 O O . SER A 1 380 ? -34.562 22.016 9.391 1 96.56 380 SER A O 1
ATOM 2999 N N . ASN A 1 381 ? -35.375 20.047 10.047 1 96.25 381 ASN A N 1
ATOM 3000 C CA . ASN A 1 381 ? -36.062 20.625 11.188 1 96.25 381 ASN A CA 1
ATOM 3001 C C . ASN A 1 381 ? -35.094 21.172 12.219 1 96.25 381 ASN A C 1
ATOM 3003 O O . ASN A 1 381 ? -35.281 22.25 12.781 1 96.25 381 ASN A O 1
ATOM 3007 N N . LEU A 1 382 ? -34.125 20.438 12.547 1 97.31 382 LEU A N 1
ATOM 3008 C CA . LEU A 1 382 ? -33.094 20.891 13.492 1 97.31 382 LEU A CA 1
ATOM 3009 C C . LEU A 1 382 ? -32.438 22.172 13.008 1 97.31 382 LEU A C 1
ATOM 3011 O O . LEU A 1 382 ? -32.312 23.141 13.766 1 97.31 382 LEU A O 1
ATOM 3015 N N . ILE A 1 383 ? -32.062 22.219 11.75 1 98.06 383 ILE A N 1
ATOM 3016 C CA . ILE A 1 383 ? -31.375 23.375 11.18 1 98.06 383 ILE A CA 1
ATOM 3017 C C . ILE A 1 383 ? -32.312 24.594 11.203 1 98.06 383 ILE A C 1
ATOM 3019 O O . ILE A 1 383 ? -31.859 25.688 11.555 1 98.06 383 ILE A O 1
ATOM 3023 N N . GLY A 1 384 ? -33.531 24.359 10.82 1 97.38 384 GLY A N 1
ATOM 3024 C CA . GLY A 1 384 ? -34.5 25.438 10.922 1 97.38 384 GLY A CA 1
ATOM 3025 C C . GLY A 1 384 ? -34.656 26 12.328 1 97.38 384 GLY A C 1
ATOM 3026 O O . GLY A 1 384 ? -34.75 27.219 12.516 1 97.38 384 GLY A O 1
ATOM 3027 N N . TYR A 1 385 ? -34.719 25.109 13.281 1 97.38 385 TYR A N 1
ATOM 3028 C CA . TYR A 1 385 ? -34.844 25.5 14.68 1 97.38 385 TYR A CA 1
ATOM 3029 C C . TYR A 1 385 ? -33.625 26.328 15.102 1 97.38 385 TYR A C 1
ATOM 3031 O O . TYR A 1 385 ? -33.75 27.344 15.773 1 97.38 385 TYR A O 1
ATOM 3039 N N . LEU A 1 386 ? -32.406 25.906 14.773 1 98.12 386 LEU A N 1
ATOM 3040 C CA . LEU A 1 386 ? -31.188 26.625 15.109 1 98.12 386 LEU A CA 1
ATOM 3041 C C . LEU A 1 386 ? -31.172 28 14.477 1 98.12 386 LEU A C 1
ATOM 3043 O O . LEU A 1 386 ? -30.781 28.984 15.125 1 98.12 386 LEU A O 1
ATOM 3047 N N . HIS A 1 387 ? -31.641 28.125 13.234 1 97.56 387 HIS A N 1
ATOM 3048 C CA . HIS A 1 387 ? -31.75 29.406 12.57 1 97.56 387 HIS A CA 1
ATOM 3049 C C . HIS A 1 387 ? -32.719 30.328 13.312 1 97.56 387 HIS A C 1
ATOM 3051 O O . HIS A 1 387 ? -32.438 31.531 13.461 1 97.56 387 HIS A O 1
ATOM 3057 N N . GLN A 1 388 ? -33.781 29.75 13.75 1 96.88 388 GLN A N 1
ATOM 3058 C CA . GLN A 1 388 ? -34.781 30.531 14.492 1 96.88 388 GLN A CA 1
ATOM 3059 C C . GLN A 1 388 ? -34.156 31.109 15.773 1 96.88 388 GLN A C 1
ATOM 3061 O O . GLN A 1 388 ? -34.531 32.219 16.188 1 96.88 388 GLN A O 1
ATOM 3066 N N . LYS A 1 389 ? -33.312 30.359 16.328 1 95.5 389 LYS A N 1
ATOM 3067 C CA . LYS A 1 389 ? -32.656 30.797 17.562 1 95.5 389 LYS A CA 1
ATOM 3068 C C . LYS A 1 389 ? -31.5 31.766 17.266 1 95.5 389 LYS A C 1
ATOM 3070 O O . LYS A 1 389 ? -30.875 32.281 18.188 1 95.5 389 LYS A O 1
ATOM 3075 N N . GLY A 1 390 ? -31.203 31.938 16 1 94.12 390 GLY A N 1
ATOM 3076 C CA . GLY A 1 390 ? -30.172 32.875 15.617 1 94.12 390 GLY A CA 1
ATOM 3077 C C . GLY A 1 390 ? -28.812 32.25 15.445 1 94.12 390 GLY A C 1
ATOM 3078 O O . GLY A 1 390 ? -27.797 32.938 15.391 1 94.12 390 GLY A O 1
ATOM 3079 N N . LEU A 1 391 ? -28.719 30.938 15.406 1 97.12 391 LEU A N 1
ATOM 3080 C CA . LEU A 1 391 ? -27.469 30.219 15.211 1 97.12 391 LEU A CA 1
ATOM 3081 C C . LEU A 1 391 ? -27.344 29.703 13.781 1 97.12 391 LEU A C 1
ATOM 3083 O O . LEU A 1 391 ? -28.219 29 13.297 1 97.12 391 LEU A O 1
ATOM 3087 N N . GLU A 1 392 ? -26.281 30.109 13.125 1 96.81 392 GLU A N 1
ATOM 3088 C CA . GLU A 1 392 ? -25.953 29.438 11.875 1 96.81 392 GLU A CA 1
ATOM 3089 C C . GLU A 1 392 ? -25.438 28.016 12.125 1 96.81 392 GLU A C 1
ATOM 3091 O O . GLU A 1 392 ? -25.031 27.688 13.234 1 96.81 392 GLU A O 1
ATOM 3096 N N . VAL A 1 393 ? -25.531 27.203 11.086 1 97.56 393 VAL A N 1
ATOM 3097 C CA . VAL A 1 393 ? -25.156 25.797 11.258 1 97.56 393 VAL A CA 1
ATOM 3098 C C . VAL A 1 393 ? -23.875 25.5 10.477 1 97.56 393 VAL A C 1
ATOM 3100 O O . VAL A 1 393 ? -23.797 25.797 9.273 1 97.56 393 VAL A O 1
ATOM 3103 N N . SER A 1 394 ? -22.891 24.969 11.133 1 97.44 394 SER A N 1
ATOM 3104 C CA . SER A 1 394 ? -21.641 24.516 10.539 1 97.44 394 SER A CA 1
ATOM 3105 C C . SER A 1 394 ? -21.453 23.016 10.758 1 97.44 394 SER A C 1
ATOM 3107 O O . SER A 1 394 ? -21.75 22.5 11.836 1 97.44 394 SER A O 1
ATOM 3109 N N . LEU A 1 395 ? -20.984 22.266 9.734 1 98.06 395 LEU A N 1
ATOM 3110 C CA . LEU A 1 395 ? -20.75 20.828 9.859 1 98.06 395 LEU A CA 1
ATOM 3111 C C . LEU A 1 395 ? -19.266 20.516 9.805 1 98.06 395 LEU A C 1
ATOM 3113 O O . LEU A 1 395 ? -18.516 21.125 9.039 1 98.06 395 LEU A O 1
ATOM 3117 N N . TRP A 1 396 ? -18.891 19.531 10.648 1 97.81 396 TRP A N 1
ATOM 3118 C CA . TRP A 1 396 ? -17.531 18.984 10.648 1 97.81 396 TRP A CA 1
ATOM 3119 C C . TRP A 1 396 ? -17.312 18.109 9.422 1 97.81 396 TRP A C 1
ATOM 3121 O O . TRP A 1 396 ? -18.062 17.172 9.18 1 97.81 396 TRP A O 1
ATOM 3131 N N . VAL A 1 397 ? -16.266 18.391 8.656 1 98.06 397 VAL A N 1
ATOM 3132 C CA . VAL A 1 397 ? -16.016 17.688 7.398 1 98.06 397 VAL A CA 1
ATOM 3133 C C . VAL A 1 397 ? -14.523 17.359 7.281 1 98.06 397 VAL A C 1
ATOM 3135 O O . VAL A 1 397 ? -13.672 18.109 7.742 1 98.06 397 VAL A O 1
ATOM 3138 N N . THR A 1 398 ? -14.164 16.172 6.715 1 98.06 398 THR A N 1
ATOM 3139 C CA . THR A 1 398 ? -12.789 15.727 6.559 1 98.06 398 THR A CA 1
ATOM 3140 C C . THR A 1 398 ? -12.539 15.234 5.133 1 98.06 398 THR A C 1
ATOM 3142 O O . THR A 1 398 ? -13.477 15.078 4.355 1 98.06 398 THR A O 1
ATOM 3145 N N . PRO A 1 399 ? -11.305 15 4.742 1 98.44 399 PRO A N 1
ATOM 3146 C CA . PRO A 1 399 ? -11 14.492 3.406 1 98.44 399 PRO A CA 1
ATOM 3147 C C . PRO A 1 399 ? -11.031 12.969 3.336 1 98.44 399 PRO A C 1
ATOM 3149 O O . PRO A 1 399 ? -10.703 12.383 2.297 1 98.44 399 PRO A O 1
ATOM 3152 N N . PHE A 1 400 ? -11.406 12.32 4.383 1 98.19 400 PHE A N 1
ATOM 3153 C CA . PHE A 1 400 ? -11.391 10.867 4.457 1 98.19 400 PHE A CA 1
ATOM 3154 C C . PHE A 1 400 ? -12.719 10.289 3.969 1 98.19 400 PHE A C 1
ATOM 3156 O O . PHE A 1 400 ? -13.781 10.82 4.285 1 98.19 400 PHE A O 1
ATOM 3163 N N . ILE A 1 401 ? -12.641 9.242 3.238 1 98.31 401 ILE A N 1
ATOM 3164 C CA . ILE A 1 401 ? -13.805 8.5 2.768 1 98.31 401 ILE A CA 1
ATOM 3165 C C . ILE A 1 401 ? -13.711 7.047 3.215 1 98.31 401 ILE A C 1
ATOM 3167 O O . ILE A 1 401 ? -12.977 6.254 2.615 1 98.31 401 ILE A O 1
ATOM 3171 N N . ASN A 1 402 ? -14.43 6.738 4.219 1 97 402 ASN A N 1
ATOM 3172 C CA . ASN A 1 402 ? -14.328 5.422 4.836 1 97 402 ASN A CA 1
ATOM 3173 C C . ASN A 1 402 ? -14.727 4.312 3.865 1 97 402 ASN A C 1
ATOM 3175 O O . ASN A 1 402 ? -15.633 4.488 3.053 1 97 402 ASN A O 1
ATOM 3179 N N . THR A 1 403 ? -14.141 3.102 4.023 1 95.19 403 THR A N 1
ATOM 3180 C CA . THR A 1 403 ? -14.289 1.979 3.102 1 95.19 403 THR A CA 1
ATOM 3181 C C . THR A 1 403 ? -15.711 1.433 3.145 1 95.19 403 THR A C 1
ATOM 3183 O O . THR A 1 403 ? -16.141 0.727 2.23 1 95.19 403 THR A O 1
ATOM 3186 N N . ASP A 1 404 ? -16.484 1.71 4.16 1 93.62 404 ASP A N 1
ATOM 3187 C CA . ASP A 1 404 ? -17.828 1.169 4.297 1 93.62 404 ASP A CA 1
ATOM 3188 C C . ASP A 1 404 ? -18.875 2.146 3.76 1 93.62 404 ASP A C 1
ATOM 3190 O O . ASP A 1 404 ? -20.078 1.916 3.893 1 93.62 404 ASP A O 1
ATOM 3194 N N . SER A 1 405 ? -18.469 3.254 3.139 1 96.06 405 SER A N 1
ATOM 3195 C CA . SER A 1 405 ? -19.391 4.285 2.676 1 96.06 405 SER A CA 1
ATOM 3196 C C . SER A 1 405 ? -19.734 4.098 1.203 1 96.06 405 SER A C 1
ATOM 3198 O O . SER A 1 405 ? -19 3.424 0.47 1 96.06 405 SER A O 1
ATOM 3200 N N . ALA A 1 406 ? -20.891 4.656 0.761 1 95.38 406 ALA A N 1
ATOM 3201 C CA . ALA A 1 406 ? -21.266 4.68 -0.651 1 95.38 406 ALA A CA 1
ATOM 3202 C C . ALA A 1 406 ? -20.312 5.559 -1.455 1 95.38 406 ALA A C 1
ATOM 3204 O O . ALA A 1 406 ? -20 5.258 -2.609 1 95.38 406 ALA A O 1
ATOM 3205 N N . ALA A 1 407 ? -19.875 6.609 -0.822 1 97.75 407 ALA A N 1
ATOM 3206 C CA . ALA A 1 407 ? -18.938 7.523 -1.469 1 97.75 407 ALA A CA 1
ATOM 3207 C C . ALA A 1 407 ? -17.641 6.812 -1.812 1 97.75 407 ALA A C 1
ATOM 3209 O O . ALA A 1 407 ? -17 7.129 -2.82 1 97.75 407 ALA A O 1
ATOM 3210 N N . PHE A 1 408 ? -17.25 5.859 -1.044 1 97.31 408 PHE A N 1
ATOM 3211 C CA . PHE A 1 408 ? -16.031 5.125 -1.311 1 97.31 408 PHE A CA 1
ATOM 3212 C C . PHE A 1 408 ? -16.141 4.332 -2.607 1 97.31 408 PHE A C 1
ATOM 3214 O O . PHE A 1 408 ? -15.242 4.379 -3.451 1 97.31 408 PHE A O 1
ATOM 3221 N N . ARG A 1 409 ? -17.219 3.629 -2.715 1 93.5 409 ARG A N 1
ATOM 3222 C CA . ARG A 1 409 ? -17.438 2.871 -3.941 1 93.5 409 ARG A CA 1
ATOM 3223 C C . ARG A 1 409 ? -17.344 3.775 -5.168 1 93.5 409 ARG A C 1
ATOM 3225 O O . ARG A 1 409 ? -16.641 3.447 -6.133 1 93.5 409 ARG A O 1
ATOM 3232 N N . GLU A 1 410 ? -18 4.867 -5.113 1 95.81 410 GLU A N 1
ATOM 3233 C CA . GLU A 1 410 ? -18.031 5.809 -6.23 1 95.81 410 GLU A CA 1
ATOM 3234 C C . GLU A 1 410 ? -16.641 6.387 -6.496 1 95.81 410 GLU A C 1
ATOM 3236 O O . GLU A 1 410 ? -16.234 6.496 -7.652 1 95.81 410 GLU A O 1
ATOM 3241 N N . SER A 1 411 ? -15.977 6.742 -5.422 1 97 411 SER A N 1
ATOM 3242 C CA . SER A 1 411 ? -14.68 7.391 -5.582 1 97 411 SER A CA 1
ATOM 3243 C C . SER A 1 411 ? -13.633 6.414 -6.105 1 97 411 SER A C 1
ATOM 3245 O O . SER A 1 411 ? -12.727 6.805 -6.84 1 97 411 SER A O 1
ATOM 3247 N N . VAL A 1 412 ? -13.734 5.172 -5.75 1 93.88 412 VAL A N 1
ATOM 3248 C CA . VAL A 1 412 ? -12.844 4.148 -6.281 1 93.88 412 VAL A CA 1
ATOM 3249 C C . VAL A 1 412 ? -13.102 3.961 -7.773 1 93.88 412 VAL A C 1
ATOM 3251 O O . VAL A 1 412 ? -12.164 3.957 -8.578 1 93.88 412 VAL A O 1
ATOM 3254 N N . GLU A 1 413 ? -14.359 3.826 -8.141 1 90.81 413 GLU A N 1
ATOM 3255 C CA . GLU A 1 413 ? -14.75 3.621 -9.531 1 90.81 413 GLU A CA 1
ATOM 3256 C C . GLU A 1 413 ? -14.266 4.77 -10.414 1 90.81 413 GLU A C 1
ATOM 3258 O O . GLU A 1 413 ? -13.828 4.547 -11.547 1 90.81 413 GLU A O 1
ATOM 3263 N N . LYS A 1 414 ? -14.258 5.953 -9.867 1 93.44 414 LYS A N 1
ATOM 3264 C CA . LYS A 1 414 ? -13.961 7.141 -10.664 1 93.44 414 LYS A CA 1
ATOM 3265 C C . LYS A 1 414 ? -12.492 7.547 -10.5 1 93.44 414 LYS A C 1
ATOM 3267 O O . LYS A 1 414 ? -12.023 8.461 -11.18 1 93.44 414 LYS A O 1
ATOM 3272 N N . GLY A 1 415 ? -11.789 6.922 -9.594 1 92.75 415 GLY A N 1
ATOM 3273 C CA . GLY A 1 415 ? -10.383 7.219 -9.391 1 92.75 415 GLY A CA 1
ATOM 3274 C C . GLY A 1 415 ? -10.148 8.555 -8.695 1 92.75 415 GLY A C 1
ATOM 3275 O O . GLY A 1 415 ? -9.281 9.32 -9.102 1 92.75 415 GLY A O 1
ATOM 3276 N N . TYR A 1 416 ? -10.953 8.906 -7.609 1 96.75 416 TYR A N 1
ATOM 3277 C CA . TYR A 1 416 ? -10.906 10.227 -6.988 1 96.75 416 TYR A CA 1
ATOM 3278 C C . TYR A 1 416 ? -10.023 10.211 -5.742 1 96.75 416 TYR A C 1
ATOM 3280 O O . TYR A 1 416 ? -9.938 11.211 -5.023 1 96.75 416 TYR A O 1
ATOM 3288 N N . LEU A 1 417 ? -9.375 9.055 -5.457 1 97.38 417 LEU A N 1
ATOM 3289 C CA . LEU A 1 417 ? -8.602 8.898 -4.23 1 97.38 417 LEU A CA 1
ATOM 3290 C C . LEU A 1 417 ? -7.109 8.852 -4.531 1 97.38 417 LEU A C 1
ATOM 3292 O O . LEU A 1 417 ? -6.707 8.547 -5.656 1 97.38 417 LEU A O 1
ATOM 3296 N N . VAL A 1 418 ? -6.285 9.188 -3.482 1 96.38 418 VAL A N 1
ATOM 3297 C CA . VAL A 1 418 ? -4.855 8.906 -3.553 1 96.38 418 VAL A CA 1
ATOM 3298 C C . VAL A 1 418 ? -4.637 7.414 -3.805 1 96.38 418 VAL A C 1
ATOM 3300 O O . VAL A 1 418 ? -5.34 6.57 -3.238 1 96.38 418 VAL A O 1
ATOM 3303 N N . ARG A 1 419 ? -3.674 7.113 -4.633 1 93.31 419 ARG A N 1
ATOM 3304 C CA . ARG A 1 419 ? -3.592 5.746 -5.137 1 93.31 419 ARG A CA 1
ATOM 3305 C C . ARG A 1 419 ? -2.219 5.145 -4.867 1 93.31 419 ARG A C 1
ATOM 3307 O O . ARG A 1 419 ? -1.273 5.863 -4.535 1 93.31 419 ARG A O 1
ATOM 3314 N N . THR A 1 420 ? -2.08 3.844 -5.027 1 89.62 420 THR A N 1
ATOM 3315 C CA . THR A 1 420 ? -0.818 3.139 -4.824 1 89.62 420 THR A CA 1
ATOM 3316 C C . THR A 1 420 ? -0.107 2.912 -6.156 1 89.62 420 THR A C 1
ATOM 3318 O O . THR A 1 420 ? 1.068 2.543 -6.184 1 89.62 420 THR A O 1
ATOM 3321 N N . ASP A 1 421 ? -0.74 3.023 -7.234 1 81.5 421 ASP A N 1
ATOM 3322 C CA . ASP A 1 421 ? -0.134 2.775 -8.539 1 81.5 421 ASP A CA 1
ATOM 3323 C C . ASP A 1 421 ? 0 4.07 -9.336 1 81.5 421 ASP A C 1
ATOM 3325 O O . ASP A 1 421 ? -0.757 5.02 -9.125 1 81.5 421 ASP A O 1
ATOM 3329 N N . PRO A 1 422 ? 1.068 3.986 -10.109 1 70.38 422 PRO A N 1
ATOM 3330 C CA . PRO A 1 422 ? 1.25 5.199 -10.914 1 70.38 422 PRO A CA 1
ATOM 3331 C C . PRO A 1 422 ? 0.15 5.387 -11.953 1 70.38 422 PRO A C 1
ATOM 3333 O O . PRO A 1 422 ? -0.578 4.441 -12.266 1 70.38 422 PRO A O 1
ATOM 3336 N N . ASN A 1 423 ? -0.09 6.527 -12.203 1 61.81 423 ASN A N 1
ATOM 3337 C CA . ASN A 1 423 ? -1.076 6.828 -13.242 1 61.81 423 ASN A CA 1
ATOM 3338 C C . ASN A 1 423 ? -0.77 6.086 -14.539 1 61.81 423 ASN A C 1
ATOM 3340 O O . ASN A 1 423 ? 0.327 6.211 -15.086 1 61.81 423 ASN A O 1
ATOM 3344 N N . ASN A 1 424 ? -1.366 4.992 -14.719 1 60.03 424 ASN A N 1
ATOM 3345 C CA . ASN A 1 424 ? -1.244 4.277 -15.984 1 60.03 424 ASN A CA 1
ATOM 3346 C C . ASN A 1 424 ? -2.539 4.344 -16.797 1 60.03 424 ASN A C 1
ATOM 3348 O O . ASN A 1 424 ? -3.562 3.799 -16.375 1 60.03 424 ASN A O 1
ATOM 3352 N N . PRO A 1 425 ? -2.453 5.164 -17.859 1 54.59 425 PRO A N 1
ATOM 3353 C CA . PRO A 1 425 ? -3.662 5.316 -18.672 1 54.59 425 PRO A CA 1
ATOM 3354 C C . PRO A 1 425 ? -4.281 3.979 -19.062 1 54.59 425 PRO A C 1
ATOM 3356 O O . PRO A 1 425 ? -5.461 3.922 -19.422 1 54.59 425 PRO A O 1
ATOM 3359 N N . ASN A 1 426 ? -3.412 2.953 -19.047 1 54.19 426 ASN A N 1
ATOM 3360 C CA . ASN A 1 426 ? -3.91 1.662 -19.5 1 54.19 426 ASN A CA 1
ATOM 3361 C C . ASN A 1 426 ? -4.625 0.902 -18.391 1 54.19 426 ASN A C 1
ATOM 3363 O O . ASN A 1 426 ? -5.203 -0.158 -18.625 1 54.19 426 ASN A O 1
ATOM 3367 N N . LEU A 1 427 ? -4.398 1.564 -17.25 1 57.91 427 LEU A N 1
ATOM 3368 C CA . LEU A 1 427 ? -5.023 0.824 -16.156 1 57.91 427 LEU A CA 1
ATOM 3369 C C . LEU A 1 427 ? -6.469 1.269 -15.961 1 57.91 427 LEU A C 1
ATOM 3371 O O . LEU A 1 427 ? -6.754 2.467 -15.922 1 57.91 427 LEU A O 1
ATOM 3375 N N . ASP A 1 428 ? -7.434 0.345 -16.047 1 63.25 428 ASP A N 1
ATOM 3376 C CA . ASP A 1 428 ? -8.875 0.578 -15.977 1 63.25 428 ASP A CA 1
ATOM 3377 C C . ASP A 1 428 ? -9.281 1.15 -14.625 1 63.25 428 ASP A C 1
ATOM 3379 O O . ASP A 1 428 ? -10.117 2.053 -14.547 1 63.25 428 ASP A O 1
ATOM 3383 N N . THR A 1 429 ? -8.742 0.599 -13.516 1 75.88 429 THR A N 1
ATOM 3384 C CA . THR A 1 429 ? -9.18 1.119 -12.227 1 75.88 429 THR A CA 1
ATOM 3385 C C . THR A 1 429 ? -7.996 1.288 -11.273 1 75.88 429 THR A C 1
ATOM 3387 O O . THR A 1 429 ? -7.352 0.308 -10.898 1 75.88 429 THR A O 1
ATOM 3390 N N . PRO A 1 430 ? -7.695 2.6 -10.945 1 86.81 430 PRO A N 1
ATOM 3391 C CA . PRO A 1 430 ? -6.598 2.809 -10 1 86.81 430 PRO A CA 1
ATOM 3392 C C . PRO A 1 430 ? -6.852 2.15 -8.648 1 86.81 430 PRO A C 1
ATOM 3394 O O . PRO A 1 430 ? -8 2.068 -8.203 1 86.81 430 PRO A O 1
ATOM 3397 N N . VAL A 1 431 ? -5.828 1.682 -8.047 1 92.69 431 VAL A N 1
ATOM 3398 C CA . VAL A 1 431 ? -5.93 1.049 -6.73 1 92.69 431 VAL A CA 1
ATOM 3399 C C . VAL A 1 431 ? -5.754 2.1 -5.637 1 92.69 431 VAL A C 1
ATOM 3401 O O . VAL A 1 431 ? -4.695 2.717 -5.523 1 92.69 431 VAL A O 1
ATOM 3404 N N . PRO A 1 432 ? -6.754 2.336 -4.816 1 94.44 432 PRO A N 1
ATOM 3405 C CA . PRO A 1 432 ? -6.633 3.346 -3.764 1 94.44 432 PRO A CA 1
ATOM 3406 C C . PRO A 1 432 ? -5.582 2.98 -2.717 1 94.44 432 PRO A C 1
ATOM 3408 O O . PRO A 1 432 ? -5.43 1.807 -2.371 1 94.44 432 PRO A O 1
ATOM 3411 N N . ALA A 1 433 ? -4.867 3.963 -2.225 1 94.94 433 ALA A N 1
ATOM 3412 C CA . ALA A 1 433 ? -4.02 3.83 -1.042 1 94.94 433 ALA A CA 1
ATOM 3413 C C . ALA A 1 433 ? -4.812 4.105 0.234 1 94.94 433 ALA A C 1
ATOM 3415 O O . ALA A 1 433 ? -5.121 5.258 0.543 1 94.94 433 ALA A O 1
ATOM 3416 N N . LEU A 1 434 ? -5.07 3.094 1.033 1 94.94 434 LEU A N 1
ATOM 3417 C CA . LEU A 1 434 ? -5.895 3.262 2.227 1 94.94 434 LEU A CA 1
ATOM 3418 C C . LEU A 1 434 ? -5.051 3.748 3.402 1 94.94 434 LEU A C 1
ATOM 3420 O O . LEU A 1 434 ? -3.854 3.465 3.473 1 94.94 434 LEU A O 1
ATOM 3424 N N . VAL A 1 435 ? -5.688 4.492 4.289 1 93.38 435 VAL A N 1
ATOM 3425 C CA . VAL A 1 435 ? -5.008 5.039 5.461 1 93.38 435 VAL A CA 1
ATOM 3426 C C . VAL A 1 435 ? -5.871 4.828 6.703 1 93.38 435 VAL A C 1
ATOM 3428 O O . VAL A 1 435 ? -7.094 4.691 6.602 1 93.38 435 VAL A O 1
ATOM 3431 N N . ARG A 1 436 ? -5.191 4.832 7.797 1 89.38 436 ARG A N 1
ATOM 3432 C CA . ARG A 1 436 ? -5.883 4.879 9.086 1 89.38 436 ARG A CA 1
ATOM 3433 C C . ARG A 1 436 ? -6.039 6.316 9.57 1 89.38 436 ARG A C 1
ATOM 3435 O O . ARG A 1 436 ? -5.125 7.129 9.422 1 89.38 436 ARG A O 1
ATOM 3442 N N . TRP A 1 437 ? -7.195 6.633 10.062 1 91.19 437 TRP A N 1
ATOM 3443 C CA . TRP A 1 437 ? -7.453 7.922 10.695 1 91.19 437 TRP A CA 1
ATOM 3444 C C . TRP A 1 437 ? -8.312 7.75 11.945 1 91.19 437 TRP A C 1
ATOM 3446 O O . TRP A 1 437 ? -8.453 6.641 12.469 1 91.19 437 TRP A O 1
ATOM 3456 N N . TRP A 1 438 ? -8.906 8.82 12.492 1 88.88 438 TRP A N 1
ATOM 3457 C CA . TRP A 1 438 ? -9.539 8.828 13.805 1 88.88 438 TRP A CA 1
ATOM 3458 C C . TRP A 1 438 ? -10.766 7.926 13.828 1 88.88 438 TRP A C 1
ATOM 3460 O O . TRP A 1 438 ? -11.164 7.434 14.883 1 88.88 438 TRP A O 1
ATOM 3470 N N . ARG A 1 439 ? -11.305 7.746 12.633 1 91.69 439 ARG A N 1
ATOM 3471 C CA . ARG A 1 439 ? -12.594 7.062 12.586 1 91.69 439 ARG A CA 1
ATOM 3472 C C . ARG A 1 439 ? -12.539 5.855 11.648 1 91.69 439 ARG A C 1
ATOM 3474 O O . ARG A 1 439 ? -13.484 5.586 10.914 1 91.69 439 ARG A O 1
ATOM 3481 N N . GLY A 1 440 ? -11.344 5.176 11.672 1 89.62 440 GLY A N 1
ATOM 3482 C CA . GLY A 1 440 ? -11.266 3.916 10.953 1 89.62 440 GLY A CA 1
ATOM 3483 C C . GLY A 1 440 ? -10.312 3.967 9.773 1 89.62 440 GLY A C 1
ATOM 3484 O O . GLY A 1 440 ? -9.258 4.602 9.844 1 89.62 440 GLY A O 1
ATOM 3485 N N . VAL A 1 441 ? -10.672 3.189 8.703 1 92.62 441 VAL A N 1
ATOM 3486 C CA . VAL A 1 441 ? -9.852 3.062 7.5 1 92.62 441 VAL A CA 1
ATOM 3487 C C . VAL A 1 441 ? -10.555 3.75 6.328 1 92.62 441 VAL A C 1
ATOM 3489 O O . VAL A 1 441 ? -11.758 3.568 6.117 1 92.62 441 VAL A O 1
ATOM 3492 N N . ALA A 1 442 ? -9.781 4.539 5.605 1 96.56 442 ALA A N 1
ATOM 3493 C CA . ALA A 1 442 ? -10.398 5.363 4.574 1 96.56 442 ALA A CA 1
ATOM 3494 C C . ALA A 1 442 ? -9.453 5.582 3.398 1 96.56 442 ALA A C 1
ATOM 3496 O O . ALA A 1 442 ? -8.25 5.336 3.512 1 96.56 442 ALA A O 1
ATOM 3497 N N . GLY A 1 443 ? -10.078 5.824 2.25 1 97.19 443 GLY A N 1
ATOM 3498 C CA . GLY A 1 443 ? -9.312 6.508 1.221 1 97.19 443 GLY A CA 1
ATOM 3499 C C . GLY A 1 443 ? -9.148 7.992 1.486 1 97.19 443 GLY A C 1
ATOM 3500 O O . GLY A 1 443 ? -9.969 8.602 2.182 1 97.19 443 GLY A O 1
ATOM 3501 N N . LEU A 1 444 ? -8.102 8.539 0.975 1 98.25 444 LEU A N 1
ATOM 3502 C CA . LEU A 1 444 ? -7.836 9.977 1.071 1 98.25 444 LEU A CA 1
ATOM 3503 C C . LEU A 1 444 ? -8.188 10.68 -0.233 1 98.25 444 LEU A C 1
ATOM 3505 O O . LEU A 1 444 ? -7.723 10.281 -1.304 1 98.25 444 LEU A O 1
ATOM 3509 N N . LEU A 1 445 ? -8.984 11.719 -0.181 1 98.69 445 LEU A N 1
ATOM 3510 C CA . LEU A 1 445 ? -9.375 12.477 -1.365 1 98.69 445 LEU A CA 1
ATOM 3511 C C . LEU A 1 445 ? -8.156 13.039 -2.08 1 98.69 445 LEU A C 1
ATOM 3513 O O . LEU A 1 445 ? -7.273 13.617 -1.444 1 98.69 445 LEU A O 1
ATOM 3517 N N . ASP A 1 446 ? -8.055 12.805 -3.377 1 97.81 446 ASP A N 1
ATOM 3518 C CA . ASP A 1 446 ? -6.977 13.414 -4.152 1 97.81 446 ASP A CA 1
ATOM 3519 C C . ASP A 1 446 ? -7.332 14.844 -4.555 1 97.81 446 ASP A C 1
ATOM 3521 O O . ASP A 1 446 ? -7.938 15.07 -5.609 1 97.81 446 ASP A O 1
ATOM 3525 N N . VAL A 1 447 ? -6.871 15.758 -3.82 1 98.5 447 VAL A N 1
ATOM 3526 C CA . VAL A 1 447 ? -7.234 17.156 -4.02 1 98.5 447 VAL A CA 1
ATOM 3527 C C . VAL A 1 447 ? -6.469 17.734 -5.207 1 98.5 447 VAL A C 1
ATOM 3529 O O . VAL A 1 447 ? -6.688 18.875 -5.605 1 98.5 447 VAL A O 1
ATOM 3532 N N . THR A 1 448 ? -5.547 16.969 -5.801 1 97.5 448 THR A N 1
ATOM 3533 C CA . THR A 1 448 ? -4.844 17.406 -6.996 1 97.5 448 THR A CA 1
ATOM 3534 C C . THR A 1 448 ? -5.641 17.062 -8.25 1 97.5 448 THR A C 1
ATOM 3536 O O . THR A 1 448 ? -5.316 17.531 -9.344 1 97.5 448 THR A O 1
ATOM 3539 N N . ASN A 1 449 ? -6.656 16.234 -8.117 1 96.62 449 ASN A N 1
ATOM 3540 C CA . ASN A 1 449 ? -7.539 15.836 -9.211 1 96.62 449 ASN A CA 1
ATOM 3541 C C . ASN A 1 449 ? -8.719 16.797 -9.352 1 96.62 449 ASN A C 1
ATOM 3543 O O . ASN A 1 449 ? -9.578 16.859 -8.469 1 96.62 449 ASN A O 1
ATOM 3547 N N . PRO A 1 450 ? -8.828 17.562 -10.445 1 97.94 450 PRO A N 1
ATOM 3548 C CA . PRO A 1 450 ? -9.906 18.547 -10.578 1 97.94 450 PRO A CA 1
ATOM 3549 C C . PRO A 1 450 ? -11.297 17.922 -10.547 1 97.94 450 PRO A C 1
ATOM 3551 O O . PRO A 1 450 ? -12.234 18.516 -10.023 1 97.94 450 PRO A O 1
ATOM 3554 N N . ASP A 1 451 ? -11.398 16.688 -11.07 1 97.75 451 ASP A N 1
ATOM 3555 C CA . ASP A 1 451 ? -12.695 16.016 -11.055 1 97.75 451 ASP A CA 1
ATOM 3556 C C . ASP A 1 451 ? -13.078 15.602 -9.641 1 97.75 451 ASP A C 1
ATOM 3558 O O . ASP A 1 451 ? -14.25 15.672 -9.258 1 97.75 451 ASP A O 1
ATOM 3562 N N . ALA A 1 452 ? -12.102 15.117 -8.914 1 98.19 452 ALA A N 1
ATOM 3563 C CA . ALA A 1 452 ? -12.352 14.758 -7.523 1 98.19 452 ALA A CA 1
ATOM 3564 C C . ALA A 1 452 ? -12.781 15.977 -6.711 1 98.19 452 ALA A C 1
ATOM 3566 O O . ALA A 1 452 ? -13.703 15.891 -5.895 1 98.19 452 ALA A O 1
ATOM 3567 N N . ARG A 1 453 ? -12.117 17.141 -6.945 1 98.5 453 ARG A N 1
ATOM 3568 C CA . ARG A 1 453 ? -12.469 18.391 -6.266 1 98.5 453 ARG A CA 1
ATOM 3569 C C . ARG A 1 453 ? -13.906 18.781 -6.555 1 98.5 453 ARG A C 1
ATOM 3571 O O . ARG A 1 453 ? -14.664 19.109 -5.637 1 98.5 453 ARG A O 1
ATOM 3578 N N . ARG A 1 454 ? -14.258 18.781 -7.82 1 98.44 454 ARG A N 1
ATOM 3579 C CA . ARG A 1 454 ? -15.609 19.156 -8.219 1 98.44 454 ARG A CA 1
ATOM 3580 C C . ARG A 1 454 ? -16.656 18.234 -7.586 1 98.44 454 ARG A C 1
ATOM 3582 O O . ARG A 1 454 ? -17.688 18.703 -7.102 1 98.44 454 ARG A O 1
ATOM 3589 N N . TRP A 1 455 ? -16.297 16.938 -7.652 1 98.56 455 TRP A N 1
ATOM 3590 C CA . TRP A 1 455 ? -17.188 15.93 -7.074 1 98.56 455 TRP A CA 1
ATOM 3591 C C . TRP A 1 455 ? -17.391 16.188 -5.586 1 98.56 455 TRP A C 1
ATOM 3593 O O . TRP A 1 455 ? -18.531 16.203 -5.105 1 98.56 455 TRP A O 1
ATOM 3603 N N . TYR A 1 456 ? -16.391 16.391 -4.906 1 98.56 456 TYR A N 1
ATOM 3604 C CA . TYR A 1 456 ? -16.438 16.609 -3.465 1 98.56 456 TYR A CA 1
ATOM 3605 C C . TYR A 1 456 ? -17.188 17.891 -3.131 1 98.56 456 TYR A C 1
ATOM 3607 O O . TYR A 1 456 ? -18.062 17.891 -2.266 1 98.56 456 TYR A O 1
ATOM 3615 N N . LEU A 1 457 ? -16.875 19.016 -3.783 1 98.31 457 LEU A N 1
ATOM 3616 C CA . LEU A 1 457 ? -17.5 20.297 -3.561 1 98.31 457 LEU A CA 1
ATOM 3617 C C . LEU A 1 457 ? -18.984 20.25 -3.893 1 98.31 457 LEU A C 1
ATOM 3619 O O . LEU A 1 457 ? -19.812 20.875 -3.223 1 98.31 457 LEU A O 1
ATOM 3623 N N . SER A 1 458 ? -19.328 19.5 -4.934 1 98.12 458 SER A N 1
ATOM 3624 C CA . SER A 1 458 ? -20.734 19.391 -5.305 1 98.12 458 SER A CA 1
ATOM 3625 C C . SER A 1 458 ? -21.562 18.781 -4.176 1 98.12 458 SER A C 1
ATOM 3627 O O . SER A 1 458 ? -22.719 19.156 -3.98 1 98.12 458 SER A O 1
ATOM 3629 N N . ARG A 1 459 ? -20.984 17.922 -3.498 1 97.56 459 ARG A N 1
ATOM 3630 C CA . ARG A 1 459 ? -21.672 17.266 -2.387 1 97.56 459 ARG A CA 1
ATOM 3631 C C . ARG A 1 459 ? -21.859 18.234 -1.224 1 97.56 459 ARG A C 1
ATOM 3633 O O . ARG A 1 459 ? -22.891 18.203 -0.55 1 97.56 459 ARG A O 1
ATOM 3640 N N . LEU A 1 460 ? -20.922 19.094 -0.939 1 98.06 460 LEU A N 1
ATOM 3641 C CA . LEU A 1 460 ? -21.047 20.125 0.089 1 98.06 460 LEU A CA 1
ATOM 3642 C C . LEU A 1 460 ? -22.047 21.203 -0.33 1 98.06 460 LEU A C 1
ATOM 3644 O O . LEU A 1 460 ? -22.828 21.688 0.495 1 98.06 460 LEU A O 1
ATOM 3648 N N . HIS A 1 461 ? -22.078 21.562 -1.624 1 97.38 461 HIS A N 1
ATOM 3649 C CA . HIS A 1 461 ? -23.062 22.484 -2.137 1 97.38 461 HIS A CA 1
ATOM 3650 C C . HIS A 1 461 ? -24.484 21.938 -1.979 1 97.38 461 HIS A C 1
ATOM 3652 O O . HIS A 1 461 ? -25.422 22.688 -1.701 1 97.38 461 HIS A O 1
ATOM 3658 N N . PHE A 1 462 ? -24.578 20.656 -2.172 1 96.69 462 PHE A N 1
ATOM 3659 C CA . PHE A 1 462 ? -25.875 20.016 -2.006 1 96.69 462 PHE A CA 1
ATOM 3660 C C . PHE A 1 462 ? -26.391 20.203 -0.588 1 96.69 462 PHE A C 1
ATOM 3662 O O . PHE A 1 462 ? -27.578 20.5 -0.394 1 96.69 462 PHE A O 1
ATOM 3669 N N . LEU A 1 463 ? -25.547 20.062 0.405 1 97.12 463 LEU A N 1
ATOM 3670 C CA . LEU A 1 463 ? -25.922 20.266 1.798 1 97.12 463 LEU A CA 1
ATOM 3671 C C . LEU A 1 463 ? -26.344 21.719 2.029 1 97.12 463 LEU A C 1
ATOM 3673 O O . LEU A 1 463 ? -27.328 21.969 2.738 1 97.12 463 LEU A O 1
ATOM 3677 N N . ARG A 1 464 ? -25.656 22.672 1.477 1 96.62 464 ARG A N 1
ATOM 3678 C CA . ARG A 1 464 ? -25.984 24.078 1.627 1 96.62 464 ARG A CA 1
ATOM 3679 C C . ARG A 1 464 ? -27.312 24.422 0.961 1 96.62 464 ARG A C 1
ATOM 3681 O O . ARG A 1 464 ? -28.156 25.094 1.557 1 96.62 464 ARG A O 1
ATOM 3688 N N . GLU A 1 465 ? -27.516 23.891 -0.221 1 95.69 465 GLU A N 1
ATOM 3689 C CA . GLU A 1 465 ? -28.672 24.281 -1.04 1 95.69 465 GLU A CA 1
ATOM 3690 C C . GLU A 1 465 ? -29.938 23.547 -0.597 1 95.69 465 GLU A C 1
ATOM 3692 O O . GLU A 1 465 ? -31.016 24.125 -0.597 1 95.69 465 GLU A O 1
ATOM 3697 N N . ASN A 1 466 ? -29.75 22.328 -0.166 1 95.19 466 ASN A N 1
ATOM 3698 C CA . ASN A 1 466 ? -30.938 21.516 0.075 1 95.19 466 ASN A CA 1
ATOM 3699 C C . ASN A 1 466 ? -31.266 21.438 1.562 1 95.19 466 ASN A C 1
ATOM 3701 O O . ASN A 1 466 ? -32.438 21.25 1.933 1 95.19 466 ASN A O 1
ATOM 3705 N N . LEU A 1 467 ? -30.266 21.562 2.389 1 95.69 467 LEU A N 1
ATOM 3706 C CA . LEU A 1 467 ? -30.516 21.469 3.822 1 95.69 467 LEU A CA 1
ATOM 3707 C C . LEU A 1 467 ? -30.25 22.812 4.504 1 95.69 467 LEU A C 1
ATOM 3709 O O . LEU A 1 467 ? -30.5 22.953 5.707 1 95.69 467 LEU A O 1
ATOM 3713 N N . THR A 1 468 ? -29.703 23.75 3.781 1 96.19 468 THR A N 1
ATOM 3714 C CA . THR A 1 468 ? -29.453 25.109 4.246 1 96.19 468 THR A CA 1
ATOM 3715 C C . THR A 1 468 ? -28.344 25.125 5.293 1 96.19 468 THR A C 1
ATOM 3717 O O . THR A 1 468 ? -28.422 25.875 6.273 1 96.19 468 THR A O 1
ATOM 3720 N N . VAL A 1 469 ? -27.469 24.203 5.168 1 97.38 469 VAL A N 1
ATOM 3721 C CA . VAL A 1 469 ? -26.234 24.281 5.953 1 97.38 469 VAL A CA 1
ATOM 3722 C C . VAL A 1 469 ? -25.469 25.562 5.594 1 97.38 469 VAL A C 1
ATOM 3724 O O . VAL A 1 469 ? -25.344 25.891 4.414 1 97.38 469 VAL A O 1
ATOM 3727 N N . ASP A 1 470 ? -24.969 26.234 6.566 1 96.94 470 ASP A N 1
ATOM 3728 C CA . ASP A 1 470 ? -24.422 27.562 6.32 1 96.94 470 ASP A CA 1
ATOM 3729 C C . ASP A 1 470 ? -22.922 27.516 6.051 1 96.94 470 ASP A C 1
ATOM 3731 O O . ASP A 1 470 ? -22.406 28.297 5.262 1 96.94 470 ASP A O 1
ATOM 3735 N N . SER A 1 471 ? -22.203 26.688 6.75 1 96.69 471 SER A N 1
ATOM 3736 C CA . SER A 1 471 ? -20.75 26.656 6.633 1 96.69 471 SER A CA 1
ATOM 3737 C C . SER A 1 471 ? -20.203 25.297 7.031 1 96.69 471 SER A C 1
ATOM 3739 O O . SER A 1 471 ? -20.953 24.391 7.395 1 96.69 471 SER A O 1
ATOM 3741 N N . PHE A 1 472 ? -18.906 25.172 6.883 1 97.69 472 PHE A N 1
ATOM 3742 C CA . PHE A 1 472 ? -18.234 23.922 7.191 1 97.69 472 PHE A CA 1
ATOM 3743 C C . PHE A 1 472 ? -16.953 24.172 7.969 1 97.69 472 PHE A C 1
ATOM 3745 O O . PHE A 1 472 ? -16.312 25.203 7.805 1 97.69 472 PHE A O 1
ATOM 3752 N N . ASN A 1 473 ? -16.672 23.312 8.844 1 97.31 473 ASN A N 1
ATOM 3753 C CA . ASN A 1 473 ? -15.398 23.219 9.555 1 97.31 473 ASN A CA 1
ATOM 3754 C C . ASN A 1 473 ? -14.57 22.031 9.078 1 97.31 473 ASN A C 1
ATOM 3756 O O . ASN A 1 473 ? -14.914 20.875 9.359 1 97.31 473 ASN A O 1
ATOM 3760 N N . PHE A 1 474 ? -13.508 22.328 8.43 1 97.81 474 PHE A N 1
ATOM 3761 C CA . PHE A 1 474 ? -12.727 21.297 7.773 1 97.81 474 PHE A CA 1
ATOM 3762 C C . PHE A 1 474 ? -11.57 20.844 8.664 1 97.81 474 PHE A C 1
ATOM 3764 O O . PHE A 1 474 ? -10.688 21.641 8.992 1 97.81 474 PHE A O 1
ATOM 3771 N N . ASP A 1 475 ? -11.625 19.594 9.023 1 96.69 475 ASP A N 1
ATOM 3772 C CA . ASP A 1 475 ? -10.586 18.969 9.836 1 96.69 475 ASP A CA 1
ATOM 3773 C C . ASP A 1 475 ? -9.625 18.156 8.977 1 96.69 475 ASP A C 1
ATOM 3775 O O . ASP A 1 475 ? -9.898 17.906 7.797 1 96.69 475 ASP A O 1
ATOM 3779 N N . ALA A 1 476 ? -8.477 17.891 9.523 1 96.56 476 ALA A N 1
ATOM 3780 C CA . ALA A 1 476 ? -7.43 17.141 8.828 1 96.56 476 ALA A CA 1
ATOM 3781 C C . ALA A 1 476 ? -6.898 17.938 7.633 1 96.56 476 ALA A C 1
ATOM 3783 O O . ALA A 1 476 ? -6.793 19.156 7.684 1 96.56 476 ALA A O 1
ATOM 3784 N N . GLY A 1 477 ? -6.375 17.25 6.633 1 97 477 GLY A N 1
ATOM 3785 C CA . GLY A 1 477 ? -5.715 17.906 5.512 1 97 477 GLY A CA 1
ATOM 3786 C C . GLY A 1 477 ? -4.207 17.984 5.676 1 97 477 GLY A C 1
ATOM 3787 O O . GLY A 1 477 ? -3.502 18.438 4.773 1 97 477 GLY A O 1
ATOM 3788 N N . GLU A 1 478 ? -3.746 17.438 6.777 1 97.31 478 GLU A N 1
ATOM 3789 C CA . GLU A 1 478 ? -2.303 17.406 6.996 1 97.31 478 GLU A CA 1
ATOM 3790 C C . GLU A 1 478 ? -1.637 16.344 6.117 1 97.31 478 GLU A C 1
ATOM 3792 O O . GLU A 1 478 ? -2.211 15.281 5.871 1 97.31 478 GLU A O 1
ATOM 3797 N N . ALA A 1 479 ? -0.429 16.625 5.801 1 96.12 479 ALA A N 1
ATOM 3798 C CA . ALA A 1 479 ? 0.364 15.711 4.984 1 96.12 479 ALA A CA 1
ATOM 3799 C C . ALA A 1 479 ? 0.621 14.398 5.723 1 96.12 479 ALA A C 1
ATOM 3801 O O . ALA A 1 479 ? 0.809 13.352 5.094 1 96.12 479 ALA A O 1
ATOM 3802 N N . ARG A 1 480 ? 0.59 14.414 6.977 1 93.44 480 ARG A N 1
ATOM 3803 C CA . ARG A 1 480 ? 0.867 13.234 7.793 1 93.44 480 ARG A CA 1
ATOM 3804 C C . ARG A 1 480 ? -0.095 12.102 7.457 1 93.44 480 ARG A C 1
ATOM 3806 O O . ARG A 1 480 ? 0.215 10.93 7.688 1 93.44 480 ARG A O 1
ATOM 3813 N N . TYR A 1 481 ? -1.223 12.422 6.91 1 94.25 481 TYR A N 1
ATOM 3814 C CA . TYR A 1 481 ? -2.252 11.414 6.703 1 94.25 481 TYR A CA 1
ATOM 3815 C C . TYR A 1 481 ? -2.064 10.711 5.363 1 94.25 481 TYR A C 1
ATOM 3817 O O . TYR A 1 481 ? -2.855 9.836 4.996 1 94.25 481 TYR A O 1
ATOM 3825 N N . PHE A 1 482 ? -1.028 11.086 4.676 1 94.25 482 PHE A N 1
ATOM 3826 C CA . PHE A 1 482 ? -0.636 10.219 3.57 1 94.25 482 PHE A CA 1
ATOM 3827 C C . PHE A 1 482 ? -0.229 8.844 4.078 1 94.25 482 PHE A C 1
ATOM 3829 O O . PHE A 1 482 ? 0.231 8.703 5.215 1 94.25 482 PHE A O 1
ATOM 3836 N N . PRO A 1 483 ? -0.453 7.879 3.217 1 88.75 483 PRO A N 1
ATOM 3837 C CA . PRO A 1 483 ? -0.027 6.543 3.643 1 88.75 483 PRO A CA 1
ATOM 3838 C C . PRO A 1 483 ? 1.488 6.43 3.801 1 88.75 483 PRO A C 1
ATOM 3840 O O . PRO A 1 483 ? 2.238 7.113 3.102 1 88.75 483 PRO A O 1
ATOM 3843 N N . ASP A 1 484 ? 1.973 5.531 4.695 1 82 484 ASP A N 1
ATOM 3844 C CA . ASP A 1 484 ? 3.396 5.281 4.906 1 82 484 ASP A CA 1
ATOM 3845 C C . ASP A 1 484 ? 3.961 4.371 3.822 1 82 484 ASP A C 1
ATOM 3847 O O . ASP A 1 484 ? 5.066 3.84 3.963 1 82 484 ASP A O 1
ATOM 3851 N N . ILE A 1 485 ? 3.248 4.125 2.836 1 84.69 485 ILE A N 1
ATOM 3852 C CA . ILE A 1 485 ? 3.656 3.361 1.661 1 84.69 485 ILE A CA 1
ATOM 3853 C C . ILE A 1 485 ? 3.75 4.285 0.45 1 84.69 485 ILE A C 1
ATOM 3855 O O . ILE A 1 485 ? 3.234 5.406 0.477 1 84.69 485 ILE A O 1
ATOM 3859 N N . PRO A 1 486 ? 4.441 3.803 -0.559 1 84.75 486 PRO A N 1
ATOM 3860 C CA . PRO A 1 486 ? 4.457 4.641 -1.761 1 84.75 486 PRO A CA 1
ATOM 3861 C C . PRO A 1 486 ? 3.055 4.953 -2.279 1 84.75 486 PRO A C 1
ATOM 3863 O O . PRO A 1 486 ? 2.18 4.086 -2.266 1 84.75 486 PRO A O 1
ATOM 3866 N N . TYR A 1 487 ? 2.877 6.168 -2.623 1 91.75 487 TYR A N 1
ATOM 3867 C CA . TYR A 1 487 ? 1.578 6.613 -3.113 1 91.75 487 TYR A CA 1
ATOM 3868 C C . TYR A 1 487 ? 1.738 7.594 -4.27 1 91.75 487 TYR A C 1
ATOM 3870 O O . TYR A 1 487 ? 2.828 8.125 -4.492 1 91.75 487 TYR A O 1
ATOM 3878 N N . TYR A 1 488 ? 0.594 7.82 -4.961 1 90.94 488 TYR A N 1
ATOM 3879 C CA . TYR A 1 488 ? 0.562 8.719 -6.105 1 90.94 488 TYR A CA 1
ATOM 3880 C C . TYR A 1 488 ? -0.693 9.586 -6.086 1 90.94 488 TYR A C 1
ATOM 3882 O O . TYR A 1 488 ? -1.759 9.133 -5.664 1 90.94 488 TYR A O 1
ATOM 3890 N N . THR A 1 489 ? -0.504 10.812 -6.445 1 94.25 489 THR A N 1
ATOM 3891 C CA . THR A 1 489 ? -1.619 11.727 -6.68 1 94.25 489 THR A CA 1
ATOM 3892 C C . THR A 1 489 ? -1.771 12.023 -8.172 1 94.25 489 THR A C 1
ATOM 3894 O O . THR A 1 489 ? -0.905 11.664 -8.969 1 94.25 489 THR A O 1
ATOM 3897 N N . HIS A 1 490 ? -2.895 12.602 -8.523 1 93.44 490 HIS A N 1
ATOM 3898 C CA . HIS A 1 490 ? -3.152 12.945 -9.914 1 93.44 490 HIS A CA 1
ATOM 3899 C C . HIS A 1 490 ? -2.072 13.875 -10.461 1 93.44 490 HIS A C 1
ATOM 3901 O O . HIS A 1 490 ? -1.525 13.625 -11.539 1 93.44 490 HIS A O 1
ATOM 3907 N N . GLU A 1 491 ? -1.856 14.898 -9.75 1 93.06 491 GLU A N 1
ATOM 3908 C CA . GLU A 1 491 ? -0.705 15.758 -10.008 1 93.06 491 GLU A CA 1
ATOM 3909 C C . GLU A 1 491 ? 0.385 15.547 -8.961 1 93.06 491 GLU A C 1
ATOM 3911 O O . GLU A 1 491 ? 0.115 15.594 -7.758 1 93.06 491 GLU A O 1
ATOM 3916 N N . PRO A 1 492 ? 1.638 15.273 -9.469 1 90.94 492 PRO A N 1
ATOM 3917 C CA . PRO A 1 492 ? 2.717 15.109 -8.492 1 90.94 492 PRO A CA 1
ATOM 3918 C C . PRO A 1 492 ? 2.922 16.344 -7.621 1 90.94 492 PRO A C 1
ATOM 3920 O O . PRO A 1 492 ? 2.803 17.469 -8.109 1 90.94 492 PRO A O 1
ATOM 3923 N N . LEU A 1 493 ? 3.24 16.141 -6.391 1 94.56 493 LEU A N 1
ATOM 3924 C CA . LEU A 1 493 ? 3.477 17.203 -5.43 1 94.56 493 LEU A CA 1
ATOM 3925 C C . LEU A 1 493 ? 4.969 17.453 -5.25 1 94.56 493 LEU A C 1
ATOM 3927 O O . LEU A 1 493 ? 5.754 16.516 -5.156 1 94.56 493 LEU A O 1
ATOM 3931 N N . VAL A 1 494 ? 5.398 18.703 -5.215 1 94.19 494 VAL A N 1
ATOM 3932 C CA . VAL A 1 494 ? 6.801 19.047 -5 1 94.19 494 VAL A CA 1
ATOM 3933 C C . VAL A 1 494 ? 7.238 18.594 -3.607 1 94.19 494 VAL A C 1
ATOM 3935 O O . VAL A 1 494 ? 8.391 18.203 -3.408 1 94.19 494 VAL A O 1
ATOM 3938 N N . ASN A 1 495 ? 6.406 18.672 -2.674 1 94.81 495 ASN A N 1
ATOM 3939 C CA . ASN A 1 495 ? 6.523 18.109 -1.336 1 94.81 495 ASN A CA 1
ATOM 3940 C C . ASN A 1 495 ? 5.156 17.797 -0.739 1 94.81 495 ASN A C 1
ATOM 3942 O O . ASN A 1 495 ? 4.137 18.297 -1.204 1 94.81 495 ASN A O 1
ATOM 3946 N N . PRO A 1 496 ? 5.055 17.047 0.276 1 96.69 496 PRO A N 1
ATOM 3947 C CA . PRO A 1 496 ? 3.762 16.562 0.768 1 96.69 496 PRO A CA 1
ATOM 3948 C C . PRO A 1 496 ? 2.91 17.672 1.376 1 96.69 496 PRO A C 1
ATOM 3950 O O . PRO A 1 496 ? 1.682 17.562 1.424 1 96.69 496 PRO A O 1
ATOM 3953 N N . ASN A 1 497 ? 3.482 18.781 1.855 1 97.94 497 ASN A N 1
ATOM 3954 C CA . ASN A 1 497 ? 2.74 19.859 2.486 1 97.94 497 ASN A CA 1
ATOM 3955 C C . ASN A 1 497 ? 1.827 20.562 1.49 1 97.94 497 ASN A C 1
ATOM 3957 O O . ASN A 1 497 ? 0.87 21.234 1.885 1 97.94 497 ASN A O 1
ATOM 3961 N N . VAL A 1 498 ? 2.154 20.438 0.229 1 97.69 498 VAL A N 1
ATOM 3962 C CA . VAL A 1 498 ? 1.348 21.078 -0.8 1 97.69 498 VAL A CA 1
ATOM 3963 C C . VAL A 1 498 ? -0.061 20.5 -0.8 1 97.69 498 VAL A C 1
ATOM 3965 O O . VAL A 1 498 ? -1.013 21.141 -1.24 1 97.69 498 VAL A O 1
ATOM 3968 N N . TYR A 1 499 ? -0.248 19.25 -0.313 1 97.94 499 TYR A N 1
ATOM 3969 C CA . TYR A 1 499 ? -1.587 18.703 -0.135 1 97.94 499 TYR A CA 1
ATOM 3970 C C . TYR A 1 499 ? -2.439 19.609 0.739 1 97.94 499 TYR A C 1
ATOM 3972 O O . TYR A 1 499 ? -3.6 19.891 0.419 1 97.94 499 TYR A O 1
ATOM 3980 N N . SER A 1 500 ? -1.868 20.078 1.865 1 98.5 500 SER A N 1
ATOM 3981 C CA . SER A 1 500 ? -2.576 20.984 2.773 1 98.5 500 SER A CA 1
ATOM 3982 C C . SER A 1 500 ? -2.984 22.266 2.068 1 98.5 500 SER A C 1
ATOM 3984 O O . SER A 1 500 ? -4.102 22.766 2.256 1 98.5 500 SER A O 1
ATOM 3986 N N . SER A 1 501 ? -2.094 22.766 1.276 1 97.81 501 SER A N 1
ATOM 3987 C CA . SER A 1 501 ? -2.381 24 0.538 1 97.81 501 SER A CA 1
ATOM 3988 C C . SER A 1 501 ? -3.545 23.797 -0.427 1 97.81 501 SER A C 1
ATOM 3990 O O . SER A 1 501 ? -4.445 24.641 -0.501 1 97.81 501 SER A O 1
ATOM 3992 N N . LYS A 1 502 ? -3.477 22.703 -1.083 1 98.25 502 LYS A N 1
ATOM 3993 C CA . LYS A 1 502 ? -4.512 22.438 -2.076 1 98.25 502 LYS A CA 1
ATOM 3994 C C . LYS A 1 502 ? -5.852 22.125 -1.407 1 98.25 502 LYS A C 1
ATOM 3996 O O . LYS A 1 502 ? -6.906 22.484 -1.93 1 98.25 502 LYS A O 1
ATOM 4001 N N . TRP A 1 503 ? -5.793 21.422 -0.347 1 98.38 503 TRP A N 1
ATOM 4002 C CA . TRP A 1 503 ? -6.996 21.156 0.44 1 98.38 503 TRP A CA 1
ATOM 4003 C C . TRP A 1 503 ? -7.656 22.469 0.872 1 98.38 503 TRP A C 1
ATOM 4005 O O . TRP A 1 503 ? -8.852 22.672 0.633 1 98.38 503 TRP A O 1
ATOM 4015 N N . VAL A 1 504 ? -6.895 23.406 1.417 1 97.88 504 VAL A N 1
ATOM 4016 C CA . VAL A 1 504 ? -7.41 24.688 1.898 1 97.88 504 VAL A CA 1
ATOM 4017 C C . VAL A 1 504 ? -7.902 25.531 0.72 1 97.88 504 VAL A C 1
ATOM 4019 O O . VAL A 1 504 ? -8.961 26.156 0.795 1 97.88 504 VAL A O 1
ATOM 4022 N N . GLU A 1 505 ? -7.152 25.484 -0.335 1 96.88 505 GLU A N 1
ATOM 4023 C CA . GLU A 1 505 ? -7.574 26.188 -1.542 1 96.88 505 GLU A CA 1
ATOM 4024 C C . GLU A 1 505 ? -8.945 25.703 -2.01 1 96.88 505 GLU A C 1
ATOM 4026 O O . GLU A 1 505 ? -9.828 26.516 -2.305 1 96.88 505 GLU A O 1
ATOM 4031 N N . MET A 1 506 ? -9.086 24.422 -2.016 1 97.88 506 MET A N 1
ATOM 4032 C CA . MET A 1 506 ? -10.336 23.828 -2.488 1 97.88 506 MET A CA 1
ATOM 4033 C C . MET A 1 506 ? -11.5 24.234 -1.603 1 97.88 506 MET A C 1
ATOM 4035 O O . MET A 1 506 ? -12.508 24.75 -2.096 1 97.88 506 MET A O 1
ATOM 4039 N N . VAL A 1 507 ? -11.344 24.109 -0.35 1 97.69 507 VAL A N 1
ATOM 4040 C CA . VAL A 1 507 ? -12.5 24.281 0.526 1 97.69 507 VAL A CA 1
ATOM 4041 C C . VAL A 1 507 ? -12.758 25.781 0.758 1 97.69 507 VAL A C 1
ATOM 4043 O O . VAL A 1 507 ? -13.867 26.172 1.117 1 97.69 507 VAL A O 1
ATOM 4046 N N . SER A 1 508 ? -11.727 26.625 0.594 1 95.75 508 SER A N 1
ATOM 4047 C CA . SER A 1 508 ? -11.898 28.078 0.727 1 95.75 508 SER A CA 1
ATOM 4048 C C . SER A 1 508 ? -12.883 28.609 -0.311 1 95.75 508 SER A C 1
ATOM 4050 O O . SER A 1 508 ? -13.484 29.656 -0.115 1 95.75 508 SER A O 1
ATOM 4052 N N . SER A 1 509 ? -13.039 27.922 -1.357 1 94.81 509 SER A N 1
ATOM 4053 C CA . SER A 1 509 ? -13.93 28.359 -2.434 1 94.81 509 SER A CA 1
ATOM 4054 C C . SER A 1 509 ? -15.383 28.344 -1.982 1 94.81 509 SER A C 1
ATOM 4056 O O . SER A 1 509 ? -16.25 28.953 -2.633 1 94.81 509 SER A O 1
ATOM 4058 N N . LEU A 1 510 ? -15.664 27.609 -0.943 1 94.06 510 LEU A N 1
ATOM 4059 C CA . LEU A 1 510 ? -17.016 27.547 -0.424 1 94.06 510 LEU A CA 1
ATOM 4060 C C . LEU A 1 510 ? -17.422 28.859 0.248 1 94.06 510 LEU A C 1
ATOM 4062 O O . LEU A 1 510 ? -18.609 29.125 0.427 1 94.06 510 LEU A O 1
ATOM 4066 N N . GLY A 1 511 ? -16.422 29.547 0.592 1 83.06 511 GLY A N 1
ATOM 4067 C CA . GLY A 1 511 ? -16.703 30.812 1.222 1 83.06 511 GLY A CA 1
ATOM 4068 C C . GLY A 1 511 ? -17.453 30.688 2.541 1 83.06 511 GLY A C 1
ATOM 4069 O O . GLY A 1 511 ? -17.438 29.625 3.156 1 83.06 511 GLY A O 1
ATOM 4070 N N . VAL A 1 512 ? -17.875 31.641 3.082 1 78.06 512 VAL A N 1
ATOM 4071 C CA . VAL A 1 512 ? -18.672 31.938 4.27 1 78.06 512 VAL A CA 1
ATOM 4072 C C . VAL A 1 512 ? -18.172 31.109 5.449 1 78.06 512 VAL A C 1
ATOM 4074 O O . VAL A 1 512 ? -18.359 29.891 5.48 1 78.06 512 VAL A O 1
ATOM 4077 N N . GLN A 1 513 ? -17.609 31.562 6.418 1 89.38 513 GLN A N 1
ATOM 4078 C CA . GLN A 1 513 ? -17.219 31.062 7.734 1 89.38 513 GLN A CA 1
ATOM 4079 C C . GLN A 1 513 ? -16.469 29.75 7.621 1 89.38 513 GLN A C 1
ATOM 4081 O O . GLN A 1 513 ? -16.703 28.828 8.414 1 89.38 513 GLN A O 1
ATOM 4086 N N . THR A 1 514 ? -15.711 29.562 6.57 1 95.25 514 THR A N 1
ATOM 4087 C CA . THR A 1 514 ? -14.914 28.359 6.402 1 95.25 514 THR A CA 1
ATOM 4088 C C . THR A 1 514 ? -13.773 28.312 7.418 1 95.25 514 THR A C 1
ATOM 4090 O O . THR A 1 514 ? -13.008 29.266 7.543 1 95.25 514 THR A O 1
ATOM 4093 N N . ALA A 1 515 ? -13.766 27.281 8.172 1 97.25 515 ALA A N 1
ATOM 4094 C CA . ALA A 1 515 ? -12.656 27.047 9.102 1 97.25 515 ALA A CA 1
ATOM 4095 C C . ALA A 1 515 ? -11.828 25.844 8.68 1 97.25 515 ALA A C 1
ATOM 4097 O O . ALA A 1 515 ? -12.375 24.828 8.219 1 97.25 515 ALA A O 1
ATOM 4098 N N . VAL A 1 516 ? -10.539 25.953 8.805 1 97.94 516 VAL A N 1
ATOM 4099 C CA . VAL A 1 516 ? -9.625 24.875 8.453 1 97.94 516 VAL A CA 1
ATOM 4100 C C . VAL A 1 516 ? -8.68 24.609 9.625 1 97.94 516 VAL A C 1
ATOM 4102 O O . VAL A 1 516 ? -8.383 25.5 10.414 1 97.94 516 VAL A O 1
ATOM 4105 N N . ARG A 1 517 ? -8.148 23.391 9.625 1 96.69 517 ARG A N 1
ATOM 4106 C CA . ARG A 1 517 ? -7.309 23 10.75 1 96.69 517 ARG A CA 1
ATOM 4107 C C . ARG A 1 517 ? -5.84 22.953 10.344 1 96.69 517 ARG A C 1
ATOM 4109 O O . ARG A 1 517 ? -4.973 22.656 11.172 1 96.69 517 ARG A O 1
ATOM 4116 N N . THR A 1 518 ? -5.547 23.141 9.109 1 98 518 THR A N 1
ATOM 4117 C CA . THR A 1 518 ? -4.164 23.062 8.664 1 98 518 THR A CA 1
ATOM 4118 C C . THR A 1 518 ? -3.82 24.25 7.754 1 98 518 THR A C 1
ATOM 4120 O O . THR A 1 518 ? -4.715 24.906 7.219 1 98 518 THR A O 1
ATOM 4123 N N . ALA A 1 519 ? -2.496 24.531 7.723 1 97.69 519 ALA A N 1
ATOM 4124 C CA . ALA A 1 519 ? -2.047 25.625 6.863 1 97.69 519 ALA A CA 1
ATOM 4125 C C . ALA A 1 519 ? -0.613 25.391 6.391 1 97.69 519 ALA A C 1
ATOM 4127 O O . ALA A 1 519 ? 0.225 24.891 7.148 1 97.69 519 ALA A O 1
ATOM 4128 N N . TYR A 1 520 ? -0.36 25.672 5.199 1 97.94 520 TYR A N 1
ATOM 4129 C CA . TYR A 1 520 ? 0.939 25.719 4.535 1 97.94 520 TYR A CA 1
ATOM 4130 C C . TYR A 1 520 ? 0.897 26.625 3.314 1 97.94 520 TYR A C 1
ATOM 4132 O O . TYR A 1 520 ? 0.41 26.234 2.254 1 97.94 520 TYR A O 1
ATOM 4140 N N . ASN A 1 521 ? 1.374 27.812 3.459 1 96.44 521 ASN A N 1
ATOM 4141 C CA . ASN A 1 521 ? 1.338 28.812 2.389 1 96.44 521 ASN A CA 1
ATOM 4142 C C . ASN A 1 521 ? -0.093 29.125 1.965 1 96.44 521 ASN A C 1
ATOM 4144 O O . ASN A 1 521 ? -0.403 29.141 0.772 1 96.44 521 ASN A O 1
ATOM 4148 N N . THR A 1 522 ? -0.944 29.297 2.924 1 96.06 522 THR A N 1
ATOM 4149 C CA . THR A 1 522 ? -2.35 29.516 2.605 1 96.06 522 THR A CA 1
ATOM 4150 C C . THR A 1 522 ? -2.82 30.859 3.152 1 96.06 522 THR A C 1
ATOM 4152 O O . THR A 1 522 ? -4.008 31.047 3.436 1 96.06 522 THR A O 1
ATOM 4155 N N . GLN A 1 523 ? -1.931 31.797 3.326 1 93 523 GLN A N 1
ATOM 4156 C CA . GLN A 1 523 ? -2.203 33.094 3.926 1 93 523 GLN A CA 1
ATOM 4157 C C . GLN A 1 523 ? -3.182 33.906 3.074 1 93 523 GLN A C 1
ATOM 4159 O O . GLN A 1 523 ? -3.887 34.781 3.586 1 93 523 GLN A O 1
ATOM 4164 N N . SER A 1 524 ? -3.285 33.562 1.801 1 91.5 524 SER A N 1
ATOM 4165 C CA . SER A 1 524 ? -4.066 34.375 0.878 1 91.5 524 SER A CA 1
ATOM 4166 C C . SER A 1 524 ? -5.555 34.062 0.979 1 91.5 524 SER A C 1
ATOM 4168 O O . SER A 1 524 ? -6.391 34.812 0.448 1 91.5 524 SER A O 1
ATOM 4170 N N . PHE A 1 525 ? -5.898 33 1.632 1 93.12 525 PHE A N 1
ATOM 4171 C CA . PHE A 1 525 ? -7.293 32.594 1.646 1 93.12 525 PHE A CA 1
ATOM 4172 C C . PHE A 1 525 ? -8.023 33.156 2.859 1 93.12 525 PHE A C 1
ATOM 4174 O O . PHE A 1 525 ? -7.461 33.188 3.957 1 93.12 525 PHE A O 1
ATOM 4181 N N . ALA A 1 526 ? -9.211 33.562 2.615 1 91.69 526 ALA A N 1
ATOM 4182 C CA . ALA A 1 526 ? -10.047 34.125 3.666 1 91.69 526 ALA A CA 1
ATOM 4183 C C . ALA A 1 526 ? -10.766 33.031 4.453 1 91.69 526 ALA A C 1
ATOM 4185 O O . ALA A 1 526 ? -11.969 32.844 4.289 1 91.69 526 ALA A O 1
ATOM 4186 N N . VAL A 1 527 ? -10.055 32.375 5.312 1 95.06 527 VAL A N 1
ATOM 4187 C CA . VAL A 1 527 ? -10.594 31.281 6.137 1 95.06 527 VAL A CA 1
ATOM 4188 C C . VAL A 1 527 ? -10.164 31.484 7.586 1 95.06 527 VAL A C 1
ATOM 4190 O O . VAL A 1 527 ? -9.289 32.312 7.879 1 95.06 527 VAL A O 1
ATOM 4193 N N . TYR A 1 528 ? -10.859 30.859 8.469 1 96.38 528 TYR A N 1
ATOM 4194 C CA . TYR A 1 528 ? -10.438 30.797 9.859 1 96.38 528 TYR A CA 1
ATOM 4195 C C . TYR A 1 528 ? -9.516 29.594 10.094 1 96.38 528 TYR A C 1
ATOM 4197 O O . TYR A 1 528 ? -9.82 28.484 9.672 1 96.38 528 TYR A O 1
ATOM 4205 N N . LEU A 1 529 ? -8.359 29.859 10.648 1 97.12 529 LEU A N 1
ATOM 4206 C CA . LEU A 1 529 ? -7.477 28.766 11.055 1 97.12 529 LEU A CA 1
ATOM 4207 C C . LEU A 1 529 ? -7.809 28.312 12.469 1 97.12 529 LEU A C 1
ATOM 4209 O O . LEU A 1 529 ? -7.758 29.094 13.414 1 97.12 529 LEU A O 1
ATOM 4213 N N . ARG A 1 530 ? -8.102 27.094 12.594 1 96.75 530 ARG A N 1
ATOM 4214 C CA . ARG A 1 530 ? -8.469 26.547 13.898 1 96.75 530 ARG A CA 1
ATOM 4215 C C . ARG A 1 530 ? -7.238 26 14.625 1 96.75 530 ARG A C 1
ATOM 4217 O O . ARG A 1 530 ? -6.391 25.344 14.016 1 96.75 530 ARG A O 1
ATOM 4224 N N . MET A 1 531 ? -7.203 26.328 15.914 1 95.38 531 MET A N 1
ATOM 4225 C CA . MET A 1 531 ? -6.168 25.734 16.75 1 95.38 531 MET A CA 1
ATOM 4226 C C . MET A 1 531 ? -6.426 24.25 16.969 1 95.38 531 MET A C 1
ATOM 4228 O O . MET A 1 531 ? -7.574 23.828 17.078 1 95.38 531 MET A O 1
ATOM 4232 N N . MET A 1 532 ? -5.367 23.516 17.109 1 93.5 532 MET A N 1
ATOM 4233 C CA . MET A 1 532 ? -5.5 22.109 17.453 1 93.5 532 MET A CA 1
ATOM 4234 C C . MET A 1 532 ? -6.047 21.953 18.859 1 93.5 532 MET A C 1
ATOM 4236 O O . MET A 1 532 ? -5.969 22.875 19.672 1 93.5 532 MET A O 1
ATOM 4240 N N . GLU A 1 533 ? -6.477 20.766 19.156 1 90.06 533 GLU A N 1
ATOM 4241 C CA . GLU A 1 533 ? -7.02 20.453 20.484 1 90.06 533 GLU A CA 1
ATOM 4242 C C . GLU A 1 533 ? -5.969 20.656 21.578 1 90.06 533 GLU A C 1
ATOM 4244 O O . GLU A 1 533 ? -4.797 20.312 21.375 1 90.06 533 GLU A O 1
ATOM 4249 N N . LYS A 1 534 ? -6.434 21.234 22.641 1 94.38 534 LYS A N 1
ATOM 4250 C CA . LYS A 1 534 ? -5.574 21.469 23.797 1 94.38 534 LYS A CA 1
ATOM 4251 C C . LYS A 1 534 ? -6.027 20.625 24.984 1 94.38 534 LYS A C 1
ATOM 4253 O O . LYS A 1 534 ? -7.207 20.281 25.094 1 94.38 534 LYS A O 1
ATOM 4258 N N . ARG A 1 535 ? -5.094 20.344 25.828 1 92.44 535 ARG A N 1
ATOM 4259 C CA . ARG A 1 535 ? -5.398 19.641 27.062 1 92.44 535 ARG A CA 1
ATOM 4260 C C . ARG A 1 535 ? -6.043 20.562 28.078 1 92.44 535 ARG A C 1
ATOM 4262 O O . ARG A 1 535 ? -5.758 21.766 28.109 1 92.44 535 ARG A O 1
ATOM 4269 N N . SER A 1 536 ? -6.859 20.016 28.922 1 95.06 536 SER A N 1
ATOM 4270 C CA . SER A 1 536 ? -7.426 20.766 30.031 1 95.06 536 SER A CA 1
ATOM 4271 C C . SER A 1 536 ? -6.465 20.828 31.203 1 95.06 536 SER A C 1
ATOM 4273 O O . SER A 1 536 ? -6.754 20.266 32.281 1 95.06 536 SER A O 1
ATOM 4275 N N . SER A 1 537 ? -5.43 21.516 30.984 1 95 537 SER A N 1
ATOM 4276 C CA . SER A 1 537 ? -4.391 21.688 32 1 95 537 SER A CA 1
ATOM 4277 C C . SER A 1 537 ? -3.82 23.094 31.984 1 95 537 SER A C 1
ATOM 4279 O O . SER A 1 537 ? -4.023 23.844 31.031 1 95 537 SER A O 1
ATOM 4281 N N . TRP A 1 538 ? -3.162 23.484 33.062 1 96.88 538 TRP A N 1
ATOM 4282 C CA . TRP A 1 538 ? -2.605 24.812 33.188 1 96.88 538 TRP A CA 1
ATOM 4283 C C . TRP A 1 538 ? -1.262 24.922 32.5 1 96.88 538 TRP A C 1
ATOM 4285 O O . TRP A 1 538 ? -0.847 26.016 32.094 1 96.88 538 TRP A O 1
ATOM 4295 N N . GLY A 1 539 ? -0.625 23.875 32.281 1 92.94 539 GLY A N 1
ATOM 4296 C CA . GLY A 1 539 ? 0.799 23.859 31.984 1 92.94 539 GLY A CA 1
ATOM 4297 C C . GLY A 1 539 ? 1.104 23.938 30.5 1 92.94 539 GLY A C 1
ATOM 4298 O O . GLY A 1 539 ? 0.221 24.234 29.703 1 92.94 539 GLY A O 1
ATOM 4299 N N . GLY A 1 540 ? 2.447 23.797 30.234 1 92.19 540 GLY A N 1
ATOM 4300 C CA . GLY A 1 540 ? 2.961 23.875 28.875 1 92.19 540 GLY A CA 1
ATOM 4301 C C . GLY A 1 540 ? 2.801 22.578 28.109 1 92.19 540 GLY A C 1
ATOM 4302 O O . GLY A 1 540 ? 3.242 22.469 26.953 1 92.19 540 GLY A O 1
ATOM 4303 N N . ASP A 1 541 ? 2.152 21.609 28.703 1 91.19 541 ASP A N 1
ATOM 4304 C CA . ASP A 1 541 ? 1.853 20.328 28.062 1 91.19 541 ASP A CA 1
ATOM 4305 C C . ASP A 1 541 ? 0.609 20.438 27.188 1 91.19 541 ASP A C 1
ATOM 4307 O O . ASP A 1 541 ? -0.343 19.672 27.344 1 91.19 541 ASP A O 1
ATOM 4311 N N . ASN A 1 542 ? 0.68 21.328 26.297 1 95.19 542 ASN A N 1
ATOM 4312 C CA . ASN A 1 542 ? -0.42 21.609 25.391 1 95.19 542 ASN A CA 1
ATOM 4313 C C . ASN A 1 542 ? -1.671 22.062 26.141 1 95.19 542 ASN A C 1
ATOM 4315 O O . ASN A 1 542 ? -2.791 21.75 25.719 1 95.19 542 ASN A O 1
ATOM 4319 N N . GLY A 1 543 ? -1.443 22.734 27.219 1 95.56 543 GLY A N 1
ATOM 4320 C CA . GLY A 1 543 ? -2.512 23.297 28.016 1 95.56 543 GLY A CA 1
ATOM 4321 C C . GLY A 1 543 ? -2.66 24.797 27.844 1 95.56 543 GLY A C 1
ATOM 4322 O O . GLY A 1 543 ? -2.393 25.328 26.766 1 95.56 543 GLY A O 1
ATOM 4323 N N . LEU A 1 544 ? -3.141 25.453 28.859 1 97.94 544 LEU A N 1
ATOM 4324 C CA . LEU A 1 544 ? -3.453 26.891 28.812 1 97.94 544 LEU A CA 1
ATOM 4325 C C . LEU A 1 544 ? -2.215 27.703 28.469 1 97.94 544 LEU A C 1
ATOM 4327 O O . LEU A 1 544 ? -2.303 28.672 27.703 1 97.94 544 LEU A O 1
ATOM 4331 N N . ARG A 1 545 ? -1.083 27.344 28.969 1 97.31 545 ARG A N 1
ATOM 4332 C CA . ARG A 1 545 ? 0.15 28.094 28.781 1 97.31 545 ARG A CA 1
ATOM 4333 C C . ARG A 1 545 ? 0.573 28.109 27.328 1 97.31 545 ARG A C 1
ATOM 4335 O O . ARG A 1 545 ? 1.4 28.938 26.922 1 97.31 545 ARG A O 1
ATOM 4342 N N . THR A 1 546 ? 0.05 27.25 26.5 1 97.31 546 THR A N 1
ATOM 4343 C CA . THR A 1 546 ? 0.453 27.172 25.109 1 97.31 546 THR A CA 1
ATOM 4344 C C . THR A 1 546 ? -0.507 27.969 24.219 1 97.31 546 THR A C 1
ATOM 4346 O O . THR A 1 546 ? -0.247 28.156 23.031 1 97.31 546 THR A O 1
ATOM 4349 N N . VAL A 1 547 ? -1.568 28.469 24.734 1 98.31 547 VAL A N 1
ATOM 4350 C CA . VAL A 1 547 ? -2.633 29.062 23.938 1 98.31 547 VAL A CA 1
ATOM 4351 C C . VAL A 1 547 ? -2.164 30.406 23.375 1 98.31 547 VAL A C 1
ATOM 4353 O O . VAL A 1 547 ? -2.271 30.656 22.172 1 98.31 547 VAL A O 1
ATOM 4356 N N . ILE A 1 548 ? -1.616 31.281 24.203 1 98.56 548 ILE A N 1
ATOM 4357 C CA . ILE A 1 548 ? -1.159 32.594 23.734 1 98.56 548 ILE A CA 1
ATOM 4358 C C . ILE A 1 548 ? 0.007 32.406 22.766 1 98.56 548 ILE A C 1
ATOM 4360 O O . ILE A 1 548 ? -0.011 32.938 21.656 1 98.56 548 ILE A O 1
ATOM 4364 N N . PRO A 1 549 ? 1.02 31.562 23.141 1 98.31 549 PRO A N 1
ATOM 4365 C CA . PRO A 1 549 ? 2.115 31.344 22.203 1 98.31 549 PRO A CA 1
ATOM 4366 C C . PRO A 1 549 ? 1.631 30.844 20.844 1 98.31 549 PRO A C 1
ATOM 4368 O O . PRO A 1 549 ? 2.162 31.25 19.812 1 98.31 549 PRO A O 1
ATOM 4371 N N . THR A 1 550 ? 0.646 29.984 20.828 1 98 550 THR A N 1
ATOM 4372 C CA . THR A 1 550 ? 0.111 29.484 19.578 1 98 550 THR A CA 1
ATOM 4373 C C . THR A 1 550 ? -0.556 30.594 18.781 1 98 550 THR A C 1
ATOM 4375 O O . THR A 1 550 ? -0.371 30.703 17.562 1 98 550 THR A O 1
ATOM 4378 N N . MET A 1 551 ? -1.3 31.375 19.422 1 98.12 551 MET A N 1
ATOM 4379 C CA . MET A 1 551 ? -1.953 32.531 18.797 1 98.12 551 MET A CA 1
ATOM 4380 C C . MET A 1 551 ? -0.923 33.469 18.172 1 98.12 551 MET A C 1
ATOM 4382 O O . MET A 1 551 ? -1.102 33.938 17.047 1 98.12 551 MET A O 1
ATOM 4386 N N . LEU A 1 552 ? 0.097 33.719 18.906 1 98.06 552 LEU A N 1
ATOM 4387 C CA . LEU A 1 552 ? 1.151 34.625 18.422 1 98.06 552 LEU A CA 1
ATOM 4388 C C . LEU A 1 552 ? 1.865 34 17.219 1 98.06 552 LEU A C 1
ATOM 4390 O O . LEU A 1 552 ? 2.166 34.688 16.25 1 98.06 552 LEU A O 1
ATOM 4394 N N . LEU A 1 553 ? 2.076 32.75 17.312 1 97.75 553 LEU A N 1
ATOM 4395 C CA . LEU A 1 553 ? 2.705 32.031 16.203 1 97.75 553 LEU A CA 1
ATOM 4396 C C . LEU A 1 553 ? 1.877 32.188 14.93 1 97.75 553 LEU A C 1
ATOM 4398 O O . LEU A 1 553 ? 2.404 32.531 13.875 1 97.75 553 LEU A O 1
ATOM 4402 N N . PHE A 1 554 ? 0.586 31.891 15.047 1 97.25 554 PHE A N 1
ATOM 4403 C CA . PHE A 1 554 ? -0.296 31.984 13.891 1 97.25 554 PHE A CA 1
ATOM 4404 C C . PHE A 1 554 ? -0.295 33.406 13.336 1 97.25 554 PHE A C 1
ATOM 4406 O O . PHE A 1 554 ? -0.272 33.594 12.117 1 97.25 554 PHE A O 1
ATOM 4413 N N . GLY A 1 555 ? -0.244 34.281 14.211 1 95.31 555 GLY A N 1
ATOM 4414 C CA . GLY A 1 555 ? -0.229 35.688 13.797 1 95.31 555 GLY A CA 1
ATOM 4415 C C . GLY A 1 555 ? 0.992 36.062 12.969 1 95.31 555 GLY A C 1
ATOM 4416 O O . GLY A 1 555 ? 0.866 36.625 11.883 1 95.31 555 GLY A O 1
ATOM 4417 N N . VAL A 1 556 ? 2.137 35.688 13.445 1 95.56 556 VAL A N 1
ATOM 4418 C CA . VAL A 1 556 ? 3.363 36.125 12.773 1 95.56 556 VAL A CA 1
ATOM 4419 C C . VAL A 1 556 ? 3.549 35.312 11.484 1 95.56 556 VAL A C 1
ATOM 4421 O O . VAL A 1 556 ? 4.301 35.719 10.602 1 95.56 556 VAL A O 1
ATOM 4424 N N . LEU A 1 557 ? 2.881 34.188 11.422 1 95.81 557 LEU A N 1
ATOM 4425 C CA . LEU A 1 557 ? 2.947 33.406 10.203 1 95.81 557 LEU A CA 1
ATOM 4426 C C . LEU A 1 557 ? 1.917 33.875 9.188 1 95.81 557 LEU A C 1
ATOM 4428 O O . LEU A 1 557 ? 1.849 33.344 8.07 1 95.81 557 LEU A O 1
ATOM 4432 N N . GLY A 1 558 ? 1.084 34.781 9.555 1 93.25 558 GLY A N 1
ATOM 4433 C CA . GLY A 1 558 ? 0.2 35.438 8.602 1 93.25 558 GLY A CA 1
ATOM 4434 C C . GLY A 1 558 ? -1.212 34.875 8.625 1 93.25 558 GLY A C 1
ATOM 4435 O O . GLY A 1 558 ? -1.927 34.969 7.621 1 93.25 558 GLY A O 1
ATOM 4436 N N . TYR A 1 559 ? -1.616 34.344 9.773 1 94.38 559 TYR A N 1
ATOM 4437 C CA . TYR A 1 559 ? -2.973 33.812 9.945 1 94.38 559 TYR A CA 1
ATOM 4438 C C . TYR A 1 559 ? -3.697 34.562 11.062 1 94.38 559 TYR A C 1
ATOM 4440 O O . TYR A 1 559 ? -3.822 34.031 12.18 1 94.38 559 TYR A O 1
ATOM 4448 N N . PRO A 1 560 ? -4.262 35.688 10.773 1 92.94 560 PRO A N 1
ATOM 4449 C CA . PRO A 1 560 ? -4.809 36.531 11.828 1 92.94 560 PRO A CA 1
ATOM 4450 C C . PRO A 1 560 ? -6.176 36.062 12.328 1 92.94 560 PRO A C 1
ATOM 4452 O O . PRO A 1 560 ? -6.566 36.375 13.453 1 92.94 560 PRO A O 1
ATOM 4455 N N . TYR A 1 561 ? -6.926 35.438 11.469 1 95.25 561 TYR A N 1
ATOM 4456 C CA . TYR A 1 561 ? -8.242 34.938 11.859 1 95.25 561 TYR A CA 1
ATOM 4457 C C . TYR A 1 561 ? -8.156 33.5 12.375 1 95.25 561 TYR A C 1
ATOM 4459 O O . TYR A 1 561 ? -8.062 32.562 11.586 1 95.25 561 TYR A O 1
ATOM 4467 N N . VAL A 1 562 ? -8.266 33.438 13.695 1 96.56 562 VAL A N 1
ATOM 4468 C CA . VAL A 1 562 ? -8.047 32.125 14.336 1 96.56 562 VAL A CA 1
ATOM 4469 C C . VAL A 1 562 ? -9.289 31.75 15.141 1 96.56 562 VAL A C 1
ATOM 4471 O O . VAL A 1 562 ? -9.867 32.594 15.844 1 96.56 562 VAL A O 1
ATOM 4474 N N . LEU A 1 563 ? -9.758 30.578 14.914 1 97.19 563 LEU A N 1
ATOM 4475 C CA . LEU A 1 563 ? -10.664 29.938 15.859 1 97.19 563 LEU A CA 1
ATOM 4476 C C . LEU A 1 563 ? -9.891 29.188 16.938 1 97.19 563 LEU A C 1
ATOM 4478 O O . LEU A 1 563 ? -9.258 28.172 16.656 1 97.19 563 LEU A O 1
ATOM 4482 N N . PRO A 1 564 ? -9.883 29.75 18.156 1 97.31 564 PRO A N 1
ATOM 4483 C CA . PRO A 1 564 ? -9.078 29.109 19.203 1 97.31 564 PRO A CA 1
ATOM 4484 C C . PRO A 1 564 ? -9.609 27.734 19.594 1 97.31 564 PRO A C 1
ATOM 4486 O O . PRO A 1 564 ? -10.719 27.359 19.203 1 97.31 564 PRO A O 1
ATOM 4489 N N . ALA A 1 565 ? -8.789 27.016 20.359 1 94.94 565 ALA A N 1
ATOM 4490 C CA . ALA A 1 565 ? -9.281 25.766 20.969 1 94.94 565 ALA A CA 1
ATOM 4491 C C . ALA A 1 565 ? -10.469 26.031 21.875 1 94.94 565 ALA A C 1
ATOM 4493 O O . ALA A 1 565 ? -10.633 27.156 22.391 1 94.94 565 ALA A O 1
ATOM 4494 N N . PRO A 1 566 ? -11.234 25.031 22.078 1 96.5 566 PRO A N 1
ATOM 4495 C CA . PRO A 1 566 ? -12.383 25.234 22.953 1 96.5 566 PRO A CA 1
ATOM 4496 C C . PRO A 1 566 ? -11.977 25.703 24.359 1 96.5 566 PRO A C 1
ATOM 4498 O O . PRO A 1 566 ? -10.984 25.219 24.906 1 96.5 566 PRO A O 1
ATOM 4501 N N . ILE A 1 567 ? -12.773 26.625 24.812 1 98.12 567 ILE A N 1
ATOM 4502 C CA . ILE A 1 567 ? -12.57 27.172 26.156 1 98.12 567 ILE A CA 1
ATOM 4503 C C . ILE A 1 567 ? -12.555 26.031 27.172 1 98.12 567 ILE A C 1
ATOM 4505 O O . ILE A 1 567 ? -13.516 25.266 27.266 1 98.12 567 ILE A O 1
ATOM 4509 N N . GLY A 1 568 ? -11.484 25.969 27.844 1 97.31 568 GLY A N 1
ATOM 4510 C CA . GLY A 1 568 ? -11.328 24.922 28.844 1 97.31 568 GLY A CA 1
ATOM 4511 C C . GLY A 1 568 ? -10.594 23.703 28.328 1 97.31 568 GLY A C 1
ATOM 4512 O O . GLY A 1 568 ? -10.305 22.781 29.094 1 97.31 568 GLY A O 1
ATOM 4513 N N . GLY A 1 569 ? -10.312 23.641 27.094 1 94.75 569 GLY A N 1
ATOM 4514 C CA . GLY A 1 569 ? -9.617 22.484 26.516 1 94.75 569 GLY A CA 1
ATOM 4515 C C . GLY A 1 569 ? -10.562 21.406 26.047 1 94.75 569 GLY A C 1
ATOM 4516 O O . GLY A 1 569 ? -11.742 21.656 25.812 1 94.75 569 GLY A O 1
ATOM 4517 N N . SER A 1 570 ? -10 20.266 25.797 1 89.44 570 SER A N 1
ATOM 4518 C CA . SER A 1 570 ? -10.766 19.188 25.188 1 89.44 570 SER A CA 1
ATOM 4519 C C . SER A 1 570 ? -11.211 18.172 26.234 1 89.44 570 SER A C 1
ATOM 4521 O O . SER A 1 570 ? -11.977 17.25 25.922 1 89.44 570 SER A O 1
ATOM 4523 N N . GLU A 1 571 ? -10.68 18.375 27.328 1 87.56 571 GLU A N 1
ATOM 4524 C CA . GLU A 1 571 ? -11.094 17.578 28.469 1 87.56 571 GLU A CA 1
ATOM 4525 C C . GLU A 1 571 ? -11.93 18.391 29.438 1 87.56 571 GLU A C 1
ATOM 4527 O O . GLU A 1 571 ? -12.07 19.609 29.281 1 87.56 571 GLU A O 1
ATOM 4532 N N . PHE A 1 572 ? -12.609 17.781 30.406 1 90.25 572 PHE A N 1
ATOM 4533 C CA . PHE A 1 572 ? -13.375 18.562 31.375 1 90.25 572 PHE A CA 1
ATOM 4534 C C . PHE A 1 572 ? -12.453 19.188 32.406 1 90.25 572 PHE A C 1
ATOM 4536 O O . PHE A 1 572 ? -11.883 18.484 33.25 1 90.25 572 PHE A O 1
ATOM 4543 N N . PRO A 1 573 ? -12.305 20.516 32.375 1 96.06 573 PRO A N 1
ATOM 4544 C CA . PRO A 1 573 ? -11.383 21.234 33.25 1 96.06 573 PRO A CA 1
ATOM 4545 C C . PRO A 1 573 ? -11.969 21.5 34.656 1 96.06 573 PRO A C 1
ATOM 4547 O O . PRO A 1 573 ? -13.172 21.344 34.844 1 96.06 573 PRO A O 1
ATOM 4550 N N . ASP A 1 574 ? -11.078 21.859 35.594 1 96.06 574 ASP A N 1
ATOM 4551 C CA . ASP A 1 574 ? -11.617 22.406 36.844 1 96.06 574 ASP A CA 1
ATOM 4552 C C . ASP A 1 574 ? -12.211 23.797 36.625 1 96.06 574 ASP A C 1
ATOM 4554 O O . ASP A 1 574 ? -11.922 24.438 35.594 1 96.06 574 ASP A O 1
ATOM 4558 N N . LYS A 1 575 ? -13 24.25 37.531 1 97.69 575 LYS A N 1
ATOM 4559 C CA . LYS A 1 575 ? -13.789 25.469 37.406 1 97.69 575 LYS A CA 1
ATOM 4560 C C . LYS A 1 575 ? -12.891 26.688 37.156 1 97.69 575 LYS A C 1
ATOM 4562 O O . LYS A 1 575 ? -13.164 27.5 36.281 1 97.69 575 LYS A O 1
ATOM 4567 N N . GLU A 1 576 ? -11.867 26.859 37.906 1 98.5 576 GLU A N 1
ATOM 4568 C CA . GLU A 1 576 ? -11.008 28.031 37.781 1 98.5 576 GLU A CA 1
ATOM 4569 C C . GLU A 1 576 ? -10.305 28.062 36.438 1 98.5 576 GLU A C 1
ATOM 4571 O O . GLU A 1 576 ? -10.195 29.109 35.812 1 98.5 576 GLU A O 1
ATOM 4576 N N . LEU A 1 577 ? -9.797 26.922 36.031 1 98.5 577 LEU A N 1
ATOM 4577 C CA . LEU A 1 577 ? -9.156 26.828 34.719 1 98.5 577 LEU A CA 1
ATOM 4578 C C . LEU A 1 577 ? -10.117 27.25 33.625 1 98.5 577 LEU A C 1
ATOM 4580 O O . LEU A 1 577 ? -9.734 28 32.719 1 98.5 577 LEU A O 1
ATOM 4584 N N . TYR A 1 578 ? -11.328 26.75 33.75 1 98.5 578 TYR A N 1
ATOM 4585 C CA . TYR A 1 578 ? -12.352 27.094 32.75 1 98.5 578 TYR A CA 1
ATOM 4586 C C . TYR A 1 578 ? -12.578 28.594 32.688 1 98.5 578 TYR A C 1
ATOM 4588 O O . TYR A 1 578 ? -12.641 29.172 31.609 1 98.5 578 TYR A O 1
ATOM 4596 N N . ILE A 1 579 ? -12.703 29.188 33.812 1 98.69 579 ILE A N 1
ATOM 4597 C CA . ILE A 1 579 ? -12.992 30.609 33.875 1 98.69 579 ILE A CA 1
ATOM 4598 C C . ILE A 1 579 ? -11.812 31.422 33.344 1 98.69 579 ILE A C 1
ATOM 4600 O O . ILE A 1 579 ? -11.992 32.312 32.531 1 98.69 579 ILE A O 1
ATOM 4604 N N . ARG A 1 580 ? -10.625 31.094 33.75 1 98.75 580 ARG A N 1
ATOM 4605 C CA . ARG A 1 580 ? -9.438 31.828 33.312 1 98.75 580 ARG A CA 1
ATOM 4606 C C . ARG A 1 580 ? -9.219 31.656 31.797 1 98.75 580 ARG A C 1
ATOM 4608 O O . ARG A 1 580 ? -8.805 32.594 31.125 1 98.75 580 ARG A O 1
ATOM 4615 N N . TRP A 1 581 ? -9.5 30.453 31.359 1 98.75 581 TRP A N 1
ATOM 4616 C CA . TRP A 1 581 ? -9.414 30.203 29.922 1 98.75 581 TRP A CA 1
ATOM 4617 C C . TRP A 1 581 ? -10.398 31.062 29.156 1 98.75 581 TRP A C 1
ATOM 4619 O O . TRP A 1 581 ? -10.055 31.656 28.125 1 98.75 581 TRP A O 1
ATOM 4629 N N . MET A 1 582 ? -11.578 31.141 29.609 1 98.75 582 MET A N 1
ATOM 4630 C CA . MET A 1 582 ? -12.617 31.969 29 1 98.75 582 MET A CA 1
ATOM 4631 C C . MET A 1 582 ? -12.219 33.438 28.984 1 98.75 582 MET A C 1
ATOM 4633 O O . MET A 1 582 ? -12.414 34.125 28 1 98.75 582 MET A O 1
ATOM 4637 N N . GLU A 1 583 ? -11.695 33.875 30.094 1 98.56 583 GLU A N 1
ATOM 4638 C CA . GLU A 1 583 ? -11.234 35.25 30.219 1 98.56 583 GLU A CA 1
ATOM 4639 C C . GLU A 1 583 ? -10.172 35.562 29.188 1 98.56 583 GLU A C 1
ATOM 4641 O O . GLU A 1 583 ? -10.211 36.625 28.547 1 98.56 583 GLU A O 1
ATOM 4646 N N . LEU A 1 584 ? -9.266 34.719 28.984 1 98.62 584 LEU A N 1
ATOM 4647 C CA . LEU A 1 584 ? -8.234 34.875 27.969 1 98.62 584 LEU A CA 1
ATOM 4648 C C . LEU A 1 584 ? -8.852 34.938 26.578 1 98.62 584 LEU A C 1
ATOM 4650 O O . LEU A 1 584 ? -8.57 35.875 25.812 1 98.62 584 LEU A O 1
ATOM 4654 N N . VAL A 1 585 ? -9.695 34.031 26.281 1 98.56 585 VAL A N 1
ATOM 4655 C CA . VAL A 1 585 ? -10.227 33.844 24.922 1 98.56 585 VAL A CA 1
ATOM 4656 C C . VAL A 1 585 ? -11.172 35 24.594 1 98.56 585 VAL A C 1
ATOM 4658 O O . VAL A 1 585 ? -11.344 35.344 23.422 1 98.56 585 VAL A O 1
ATOM 4661 N N . ALA A 1 586 ? -11.758 35.594 25.562 1 98.69 586 ALA A N 1
ATOM 4662 C CA . ALA A 1 586 ? -12.641 36.719 25.328 1 98.69 586 ALA A CA 1
ATOM 4663 C C . ALA A 1 586 ? -11.898 37.844 24.609 1 98.69 586 ALA A C 1
ATOM 4665 O O . ALA A 1 586 ? -12.523 38.719 23.984 1 98.69 586 ALA A O 1
ATOM 4666 N N . PHE A 1 587 ? -10.625 37.844 24.719 1 98.5 587 PHE A N 1
ATOM 4667 C CA . PHE A 1 587 ? -9.852 38.906 24.109 1 98.5 587 PHE A CA 1
ATOM 4668 C C . PHE A 1 587 ? -9.172 38.438 22.828 1 98.5 587 PHE A C 1
ATOM 4670 O O . PHE A 1 587 ? -8.312 39.125 22.281 1 98.5 587 PHE A O 1
ATOM 4677 N N . PHE A 1 588 ? -9.453 37.25 22.391 1 98.38 588 PHE A N 1
ATOM 4678 C CA . PHE A 1 588 ? -9.062 36.75 21.078 1 98.38 588 PHE A CA 1
ATOM 4679 C C . PHE A 1 588 ? -10.07 37.188 20.016 1 98.38 588 PHE A C 1
ATOM 4681 O O . PHE A 1 588 ? -11.125 37.719 20.328 1 98.38 588 PHE A O 1
ATOM 4688 N N . PRO A 1 589 ? -9.688 36.969 18.688 1 96.38 589 PRO A N 1
ATOM 4689 C CA . PRO A 1 589 ? -10.602 37.406 17.625 1 96.38 589 PRO A CA 1
ATOM 4690 C C . PRO A 1 589 ? -11.945 36.656 17.672 1 96.38 589 PRO A C 1
ATOM 4692 O O . PRO A 1 589 ? -12.969 37.219 17.266 1 96.38 589 PRO A O 1
ATOM 4695 N N . SER A 1 590 ? -11.93 35.469 18.125 1 97.38 590 SER A N 1
ATOM 4696 C CA . SER A 1 590 ? -13.148 34.656 18.234 1 97.38 590 SER A CA 1
ATOM 4697 C C . SER A 1 590 ? -13.188 33.875 19.531 1 97.38 590 SER A C 1
ATOM 4699 O O . SER A 1 590 ? -12.148 33.594 20.125 1 97.38 590 SER A O 1
ATOM 4701 N N . MET A 1 591 ? -14.414 33.625 19.969 1 98.12 591 MET A N 1
ATOM 4702 C CA . MET A 1 591 ? -14.625 32.781 21.141 1 98.12 591 MET A CA 1
ATOM 4703 C C . MET A 1 591 ? -15.18 31.406 20.75 1 98.12 591 MET A C 1
ATOM 4705 O O . MET A 1 591 ? -16.016 31.312 19.844 1 98.12 591 MET A O 1
ATOM 4709 N N . HIS A 1 592 ? -14.734 30.406 21.375 1 98.06 592 HIS A N 1
ATOM 4710 C CA . HIS A 1 592 ? -15.109 29.047 21.031 1 98.06 592 HIS A CA 1
ATOM 4711 C C . HIS A 1 592 ? -15.508 28.25 22.266 1 98.06 592 HIS A C 1
ATOM 4713 O O . HIS A 1 592 ? -14.648 27.844 23.047 1 98.06 592 HIS A O 1
ATOM 4719 N N . PHE A 1 593 ? -16.812 28.031 22.391 1 98.06 593 PHE A N 1
ATOM 4720 C CA . PHE A 1 593 ? -17.344 27.219 23.484 1 98.06 593 PHE A CA 1
ATOM 4721 C C . PHE A 1 593 ? -17.656 25.797 23 1 98.06 593 PHE A C 1
ATOM 4723 O O . PHE A 1 593 ? -18.156 25.609 21.891 1 98.06 593 PHE A O 1
ATOM 4730 N N . SER A 1 594 ? -17.297 24.875 23.766 1 97.06 594 SER A N 1
ATOM 4731 C CA . SER A 1 594 ? -17.75 23.5 23.641 1 97.06 594 SER A CA 1
ATOM 4732 C C . SER A 1 594 ? -18.203 22.938 24.984 1 97.06 594 SER A C 1
ATOM 4734 O O . SER A 1 594 ? -19.281 22.344 25.078 1 97.06 594 SER A O 1
ATOM 4736 N N . ILE A 1 595 ? -17.391 23.141 25.938 1 96.81 595 ILE A N 1
ATOM 4737 C CA . ILE A 1 595 ? -17.797 22.953 27.328 1 96.81 595 ILE A CA 1
ATOM 4738 C C . ILE A 1 595 ? -18.625 24.141 27.781 1 96.81 595 ILE A C 1
ATOM 4740 O O . ILE A 1 595 ? -18.234 25.297 27.594 1 96.81 595 ILE A O 1
ATOM 4744 N N . SER A 1 596 ? -19.781 23.844 28.438 1 97 596 SER A N 1
ATOM 4745 C CA . SER A 1 596 ? -20.703 24.938 28.75 1 97 596 SER A CA 1
ATOM 4746 C C . SER A 1 596 ? -20.5 25.422 30.188 1 97 596 SER A C 1
ATOM 4748 O O . SER A 1 596 ? -20.219 24.641 31.094 1 97 596 SER A O 1
ATOM 4750 N N . PRO A 1 597 ? -20.688 26.719 30.375 1 97.94 597 PRO A N 1
ATOM 4751 C CA . PRO A 1 597 ? -20.516 27.266 31.719 1 97.94 597 PRO A CA 1
ATOM 4752 C C . PRO A 1 597 ? -21.5 26.672 32.719 1 97.94 597 PRO A C 1
ATOM 4754 O O . PRO A 1 597 ? -21.172 26.531 33.906 1 97.94 597 PRO A O 1
ATOM 4757 N N . TRP A 1 598 ? -22.688 26.281 32.281 1 97.62 598 TRP A N 1
ATOM 4758 C CA . TRP A 1 598 ? -23.734 25.828 33.188 1 97.62 598 TRP A CA 1
ATOM 4759 C C . TRP A 1 598 ? -23.484 24.391 33.625 1 97.62 598 TRP A C 1
ATOM 4761 O O . TRP A 1 598 ? -24.219 23.844 34.438 1 97.62 598 TRP A O 1
ATOM 4771 N N . GLN A 1 599 ? -22.453 23.719 33.031 1 95.94 599 GLN A N 1
ATOM 4772 C CA . GLN A 1 599 ? -22.031 22.422 33.562 1 95.94 599 GLN A CA 1
ATOM 4773 C C . GLN A 1 599 ? -21.344 22.562 34.906 1 95.94 599 GLN A C 1
ATOM 4775 O O . GLN A 1 599 ? -21.156 21.578 35.625 1 95.94 599 GLN A O 1
ATOM 4780 N N . PHE A 1 600 ? -20.906 23.797 35.281 1 97 600 PHE A N 1
ATOM 4781 C CA . PHE A 1 600 ? -20.25 24.047 36.562 1 97 600 PHE A CA 1
ATOM 4782 C C . PHE A 1 600 ? -21.25 24.578 37.562 1 97 600 PHE A C 1
ATOM 4784 O O . PHE A 1 600 ? -21.734 23.812 38.406 1 97 600 PHE A O 1
ATOM 4791 N N . ASP A 1 601 ? -21.625 25.938 37.5 1 96.56 601 ASP A N 1
ATOM 4792 C CA . ASP A 1 601 ? -22.609 26.547 38.375 1 96.56 601 ASP A CA 1
ATOM 4793 C C . ASP A 1 601 ? -23.078 27.891 37.844 1 96.56 601 ASP A C 1
ATOM 4795 O O . ASP A 1 601 ? -22.656 28.312 36.75 1 96.56 601 ASP A O 1
ATOM 4799 N N . TYR A 1 602 ? -23.953 28.516 38.562 1 96.38 602 TYR A N 1
ATOM 4800 C CA . TYR A 1 602 ? -24.547 29.766 38.094 1 96.38 602 TYR A CA 1
ATOM 4801 C C . TYR A 1 602 ? -23.547 30.906 38.125 1 96.38 602 TYR A C 1
ATOM 4803 O O . TYR A 1 602 ? -23.578 31.797 37.281 1 96.38 602 TYR A O 1
ATOM 4811 N N . ASP A 1 603 ? -22.703 30.891 39.094 1 97.31 603 ASP A N 1
ATOM 4812 C CA . ASP A 1 603 ? -21.641 31.906 39.125 1 97.31 603 ASP A CA 1
ATOM 4813 C C . ASP A 1 603 ? -20.797 31.891 37.875 1 97.31 603 ASP A C 1
ATOM 4815 O O . ASP A 1 603 ? -20.438 32.938 37.344 1 97.31 603 ASP A O 1
ATOM 4819 N N . THR A 1 604 ? -20.469 30.703 37.406 1 98.12 604 THR A N 1
ATOM 4820 C CA . THR A 1 604 ? -19.688 30.562 36.188 1 98.12 604 THR A CA 1
ATOM 4821 C C . THR A 1 604 ? -20.469 31.094 35 1 98.12 604 THR A C 1
ATOM 4823 O O . THR A 1 604 ? -19.875 31.688 34.094 1 98.12 604 THR A O 1
ATOM 4826 N N . VAL A 1 605 ? -21.734 30.906 34.969 1 98.19 605 VAL A N 1
ATOM 4827 C CA . VAL A 1 605 ? -22.594 31.406 33.906 1 98.19 605 VAL A CA 1
ATOM 4828 C C . VAL A 1 605 ? -22.562 32.938 33.875 1 98.19 605 VAL A C 1
ATOM 4830 O O . VAL A 1 605 ? -22.453 33.562 32.812 1 98.19 605 VAL A O 1
ATOM 4833 N N . GLU A 1 606 ? -22.656 33.469 35.031 1 98.25 606 GLU A N 1
ATOM 4834 C CA . GLU A 1 606 ? -22.641 34.938 35.156 1 98.25 606 GLU A CA 1
ATOM 4835 C C . GLU A 1 606 ? -21.312 35.5 34.656 1 98.25 606 GLU A C 1
ATOM 4837 O O . GLU A 1 606 ? -21.297 36.531 33.969 1 98.25 606 GLU A O 1
ATOM 4842 N N . ILE A 1 607 ? -20.312 34.875 35 1 98.62 607 ILE A N 1
ATOM 4843 C CA . ILE A 1 607 ? -19 35.281 34.562 1 98.62 607 ILE A CA 1
ATOM 4844 C C . ILE A 1 607 ? -18.906 35.156 33.031 1 98.62 607 ILE A C 1
ATOM 4846 O O . ILE A 1 607 ? -18.344 36 32.344 1 98.62 607 ILE A O 1
ATOM 4850 N N . ALA A 1 608 ? -19.469 34.094 32.531 1 98.69 608 ALA A N 1
ATOM 4851 C CA . ALA A 1 608 ? -19.484 33.875 31.078 1 98.69 608 ALA A CA 1
ATOM 4852 C C . ALA A 1 608 ? -20.25 35 30.359 1 98.69 608 ALA A C 1
ATOM 4854 O O . ALA A 1 608 ? -19.828 35.5 29.328 1 98.69 608 ALA A O 1
ATOM 4855 N N . GLN A 1 609 ? -21.391 35.344 30.922 1 98.5 609 GLN A N 1
ATOM 4856 C CA . GLN A 1 609 ? -22.172 36.438 30.359 1 98.5 609 GLN A CA 1
ATOM 4857 C C . GLN A 1 609 ? -21.375 37.75 30.328 1 98.5 609 GLN A C 1
ATOM 4859 O O . GLN A 1 609 ? -21.391 38.469 29.328 1 98.5 609 GLN A O 1
ATOM 4864 N N . LYS A 1 610 ? -20.688 37.969 31.359 1 98.44 610 LYS A N 1
ATOM 4865 C CA . LYS A 1 610 ? -19.844 39.156 31.453 1 98.44 610 LYS A CA 1
ATOM 4866 C C . LYS A 1 610 ? -18.781 39.156 30.375 1 98.44 610 LYS A C 1
ATOM 4868 O O . LYS A 1 610 ? -18.594 40.188 29.688 1 98.44 610 LYS A O 1
ATOM 4873 N N . PHE A 1 611 ? -18.125 38.156 30.172 1 98.5 611 PHE A N 1
ATOM 4874 C CA . PHE A 1 611 ? -16.984 38.156 29.266 1 98.5 611 PHE A CA 1
ATOM 4875 C C . PHE A 1 611 ? -17.438 38.031 27.812 1 98.5 611 PHE A C 1
ATOM 4877 O O . PHE A 1 611 ? -16.766 38.5 26.906 1 98.5 611 PHE A O 1
ATOM 4884 N N . VAL A 1 612 ? -18.547 37.344 27.531 1 98.56 612 VAL A N 1
ATOM 4885 C CA . VAL A 1 612 ? -19.141 37.406 26.188 1 98.56 612 VAL A CA 1
ATOM 4886 C C . VAL A 1 612 ? -19.484 38.844 25.844 1 98.56 612 VAL A C 1
ATOM 4888 O O . VAL A 1 612 ? -19.234 39.312 24.719 1 98.56 612 VAL A O 1
ATOM 4891 N N . ALA A 1 613 ? -20.047 39.531 26.812 1 98.19 613 ALA A N 1
ATOM 4892 C CA . ALA A 1 613 ? -20.391 40.938 26.609 1 98.19 613 ALA A CA 1
ATOM 4893 C C . ALA A 1 613 ? -19.125 41.75 26.344 1 98.19 613 ALA A C 1
ATOM 4895 O O . ALA A 1 613 ? -19.125 42.625 25.453 1 98.19 613 ALA A O 1
ATOM 4896 N N . ILE A 1 614 ? -18.109 41.562 27.109 1 98 614 ILE A N 1
ATOM 4897 C CA . ILE A 1 614 ? -16.859 42.281 26.906 1 98 614 ILE A CA 1
ATOM 4898 C C . ILE A 1 614 ? -16.328 42 25.5 1 98 614 ILE A C 1
ATOM 4900 O O . ILE A 1 614 ? -15.883 42.938 24.812 1 98 614 ILE A O 1
ATOM 4904 N N . HIS A 1 615 ? -16.359 40.75 25.078 1 98.5 615 HIS A N 1
ATOM 4905 C CA . HIS A 1 615 ? -15.906 40.375 23.734 1 98.5 615 HIS A CA 1
ATOM 4906 C C . HIS A 1 615 ? -16.703 41.125 22.672 1 98.5 615 HIS A C 1
ATOM 4908 O O . HIS A 1 615 ? -16.125 41.75 21.766 1 98.5 615 HIS A O 1
ATOM 4914 N N . GLU A 1 616 ? -17.984 41.156 22.781 1 98.06 616 GLU A N 1
ATOM 4915 C CA . GLU A 1 616 ? -18.875 41.688 21.766 1 98.06 616 GLU A CA 1
ATOM 4916 C C . GLU A 1 616 ? -18.812 43.219 21.75 1 98.06 616 GLU A C 1
ATOM 4918 O O . GLU A 1 616 ? -18.859 43.844 20.688 1 98.06 616 GLU A O 1
ATOM 4923 N N . ASP A 1 617 ? -18.656 43.812 22.922 1 97.44 617 ASP A N 1
ATOM 4924 C CA . ASP A 1 617 ? -18.828 45.25 23.047 1 97.44 617 ASP A CA 1
ATOM 4925 C C . ASP A 1 617 ? -17.484 45.969 22.938 1 97.44 617 ASP A C 1
ATOM 4927 O O . ASP A 1 617 ? -17.438 47.125 22.531 1 97.44 617 ASP A O 1
ATOM 4931 N N . GLU A 1 618 ? -16.469 45.312 23.344 1 96.62 618 GLU A N 1
ATOM 4932 C CA . GLU A 1 618 ? -15.195 46.031 23.422 1 96.62 618 GLU A CA 1
ATOM 4933 C C . GLU A 1 618 ? -14.172 45.406 22.469 1 96.62 618 GLU A C 1
ATOM 4935 O O . GLU A 1 618 ? -13.477 46.156 21.75 1 96.62 618 GLU A O 1
ATOM 4940 N N . VAL A 1 619 ? -14.039 44.188 22.422 1 97.56 619 VAL A N 1
ATOM 4941 C CA . VAL A 1 619 ? -12.992 43.5 21.656 1 97.56 619 VAL A CA 1
ATOM 4942 C C . VAL A 1 619 ? -13.383 43.469 20.188 1 97.56 619 VAL A C 1
ATOM 4944 O O . VAL A 1 619 ? -12.578 43.812 19.312 1 97.56 619 VAL A O 1
ATOM 4947 N N . THR A 1 620 ? -14.617 43.062 19.875 1 97.31 620 THR A N 1
ATOM 4948 C CA . THR A 1 620 ? -15.094 42.875 18.516 1 97.31 620 THR A CA 1
ATOM 4949 C C . THR A 1 620 ? -14.945 44.188 17.719 1 97.31 620 THR A C 1
ATOM 4951 O O . THR A 1 620 ? -14.422 44.156 16.594 1 97.31 620 THR A O 1
ATOM 4954 N N . PRO A 1 621 ? -15.375 45.312 18.219 1 96 621 PRO A N 1
ATOM 4955 C CA . PRO A 1 621 ? -15.195 46.562 17.453 1 96 621 PRO A CA 1
ATOM 4956 C C . PRO A 1 621 ? -13.734 46.812 17.094 1 96 621 PRO A C 1
ATOM 4958 O O . PRO A 1 621 ? -13.445 47.281 15.977 1 96 621 PRO A O 1
ATOM 4961 N N . LEU A 1 622 ? -12.898 46.531 17.984 1 94.75 622 LEU A N 1
ATOM 4962 C CA . LEU A 1 622 ? -11.477 46.719 17.719 1 94.75 622 LEU A CA 1
ATOM 4963 C C . LEU A 1 622 ? -10.984 45.75 16.641 1 94.75 622 LEU A C 1
ATOM 4965 O O . LEU A 1 622 ? -10.25 46.156 15.734 1 94.75 622 LEU A O 1
ATOM 4969 N N . VAL A 1 623 ? -11.383 44.531 16.766 1 94.88 623 VAL A N 1
ATOM 4970 C CA . VAL A 1 623 ? -11 43.469 15.812 1 94.88 623 VAL A CA 1
ATOM 4971 C C . VAL A 1 623 ? -11.508 43.844 14.422 1 94.88 623 VAL A C 1
ATOM 4973 O O . VAL A 1 623 ? -10.789 43.688 13.43 1 94.88 623 VAL A O 1
ATOM 4976 N N . LEU A 1 624 ? -12.711 44.281 14.312 1 93.75 624 LEU A N 1
ATOM 4977 C CA . LEU A 1 624 ? -13.305 44.656 13.039 1 93.75 624 LEU A CA 1
ATOM 4978 C C . LEU A 1 624 ? -12.586 45.875 12.445 1 93.75 624 LEU A C 1
ATOM 4980 O O . LEU A 1 624 ? -12.375 45.938 11.234 1 93.75 624 LEU A O 1
ATOM 4984 N N . GLN A 1 625 ? -12.25 46.781 13.258 1 91.5 625 GLN A N 1
ATOM 4985 C CA . GLN A 1 625 ? -11.516 47.938 12.797 1 91.5 625 GLN A CA 1
ATOM 4986 C C . GLN A 1 625 ? -10.164 47.531 12.211 1 91.5 625 GLN A C 1
ATOM 4988 O O . GLN A 1 625 ? -9.781 48.031 11.148 1 91.5 625 GLN A O 1
ATOM 4993 N N . ILE A 1 626 ? -9.508 46.719 12.938 1 90.31 626 ILE A N 1
ATOM 4994 C CA . ILE A 1 626 ? -8.211 46.219 12.469 1 90.31 626 ILE A CA 1
ATOM 4995 C C . ILE A 1 626 ? -8.383 45.469 11.148 1 90.31 626 ILE A C 1
ATOM 4997 O O . ILE A 1 626 ? -7.582 45.656 10.227 1 90.31 626 ILE A O 1
ATOM 5001 N N . SER A 1 627 ? -9.406 44.688 11.047 1 88.19 627 SER A N 1
ATOM 5002 C CA . SER A 1 627 ? -9.656 43.844 9.883 1 88.19 627 SER A CA 1
ATOM 5003 C C . SER A 1 627 ? -9.992 44.719 8.656 1 88.19 627 SER A C 1
ATOM 5005 O O . SER A 1 627 ? -9.68 44.344 7.527 1 88.19 627 SER A O 1
ATOM 5007 N N . ARG A 1 628 ? -10.719 45.781 8.805 1 80.94 628 ARG A N 1
ATOM 5008 C CA . ARG A 1 628 ? -11.195 46.625 7.707 1 80.94 628 ARG A CA 1
ATOM 5009 C C . ARG A 1 628 ? -10.125 47.656 7.293 1 80.94 628 ARG A C 1
ATOM 5011 O O . ARG A 1 628 ? -10.266 48.312 6.262 1 80.94 628 ARG A O 1
ATOM 5018 N N . SER A 1 629 ? -9.297 47.812 8.141 1 73.19 629 SER A N 1
ATOM 5019 C CA . SER A 1 629 ? -8.258 48.781 7.773 1 73.19 629 SER A CA 1
ATOM 5020 C C . SER A 1 629 ? -7.52 48.312 6.516 1 73.19 629 SER A C 1
ATOM 5022 O O . SER A 1 629 ? -7.129 47.156 6.395 1 73.19 629 SER A O 1
ATOM 5024 N N . PRO A 1 630 ? -7.918 49.25 5.363 1 54.5 630 PRO A N 1
ATOM 5025 C CA . PRO A 1 630 ? -7.32 48.938 4.066 1 54.5 630 PRO A CA 1
ATOM 5026 C C . PRO A 1 630 ? -5.84 48.562 4.176 1 54.5 630 PRO A C 1
ATOM 5028 O O . PRO A 1 630 ? -5.125 49.125 5.004 1 54.5 630 PRO A O 1
ATOM 5031 N N . VAL A 1 631 ? -5.59 47.375 3.807 1 49.16 631 VAL A N 1
ATOM 5032 C CA . VAL A 1 631 ? -4.18 47.094 3.578 1 49.16 631 VAL A CA 1
ATOM 5033 C C . VAL A 1 631 ? -3.596 48.094 2.584 1 49.16 631 VAL A C 1
ATOM 5035 O O . VAL A 1 631 ? -3.656 47.875 1.37 1 49.16 631 VAL A O 1
ATOM 5038 N N . ILE A 1 632 ? -4.031 49.469 2.578 1 39.97 632 ILE A N 1
ATOM 5039 C CA . ILE A 1 632 ? -3.65 50.469 1.589 1 39.97 632 ILE A CA 1
ATOM 5040 C C . ILE A 1 632 ? -2.236 50.969 1.873 1 39.97 632 ILE A C 1
ATOM 5042 O O . ILE A 1 632 ? -1.879 51.219 3.027 1 39.97 632 ILE A O 1
ATOM 5046 N N . GLY A 1 633 ? -1.312 51.094 0.859 1 39.53 633 GLY A N 1
ATOM 5047 C CA . GLY A 1 633 ? -0.012 51.688 0.56 1 39.53 633 GLY A CA 1
ATOM 5048 C C . GLY A 1 633 ? 1.131 50.688 0.716 1 39.53 633 GLY A C 1
ATOM 5049 O O . GLY A 1 633 ? 0.926 49.562 1.159 1 39.53 633 GLY A O 1
ATOM 5050 N N . PRO A 1 634 ? 2.121 51.281 0.095 1 40.56 634 PRO A N 1
ATOM 5051 C CA . PRO A 1 634 ? 3.318 50.438 0.175 1 40.56 634 PRO A CA 1
ATOM 5052 C C . PRO A 1 634 ? 3.58 49.906 1.586 1 40.56 634 PRO A C 1
ATOM 5054 O O . PRO A 1 634 ? 4.348 48.969 1.765 1 40.56 634 PRO A O 1
ATOM 5057 N N . THR A 1 635 ? 3.201 50.969 2.588 1 39 635 THR A N 1
ATOM 5058 C CA . THR A 1 635 ? 3.295 50.656 4.008 1 39 635 THR A CA 1
ATOM 5059 C C . THR A 1 635 ? 1.943 50.219 4.555 1 39 635 THR A C 1
ATOM 5061 O O . THR A 1 635 ? 1.256 50.969 5.23 1 39 635 THR A O 1
ATOM 5064 N N . ALA A 1 636 ? 0.855 50 3.793 1 41.84 636 ALA A N 1
ATOM 5065 C CA . ALA A 1 636 ? -0.452 49.531 4.234 1 41.84 636 ALA A CA 1
ATOM 5066 C C . ALA A 1 636 ? -0.37 48.906 5.637 1 41.84 636 ALA A C 1
ATOM 5068 O O . ALA A 1 636 ? 0.606 48.25 5.973 1 41.84 636 ALA A O 1
ATOM 5069 N N . ASP A 1 637 ? -1.001 49.562 6.57 1 49.41 637 ASP A N 1
ATOM 5070 C CA . ASP A 1 637 ? -1.218 48.906 7.852 1 49.41 637 ASP A CA 1
ATOM 5071 C C . ASP A 1 637 ? -1.242 47.375 7.684 1 49.41 637 ASP A C 1
ATOM 5073 O O . ASP A 1 637 ? -2.209 46.812 7.16 1 49.41 637 ASP A O 1
ATOM 5077 N N . ARG A 1 638 ? -0.233 46.75 7.219 1 53.06 638 ARG A N 1
ATOM 5078 C CA . ARG A 1 638 ? 0.516 45.625 6.707 1 53.06 638 ARG A CA 1
ATOM 5079 C C . ARG A 1 638 ? 0.005 44.312 7.312 1 53.06 638 ARG A C 1
ATOM 5081 O O . ARG A 1 638 ? -0.862 44.344 8.188 1 53.06 638 ARG A O 1
ATOM 5088 N N . TYR A 1 639 ? 0.854 43.344 7.117 1 63.94 639 TYR A N 1
ATOM 5089 C CA . TYR A 1 639 ? 0.845 41.938 7.457 1 63.94 639 TYR A CA 1
ATOM 5090 C C . TYR A 1 639 ? 0.673 41.719 8.953 1 63.94 639 TYR A C 1
ATOM 5092 O O . TYR A 1 639 ? 0.969 40.656 9.484 1 63.94 639 TYR A O 1
ATOM 5100 N N . ALA A 1 640 ? -0.086 42.844 9.484 1 83.12 640 ALA A N 1
ATOM 5101 C CA . ALA A 1 640 ? -0.06 42.75 10.945 1 83.12 640 ALA A CA 1
ATOM 5102 C C . ALA A 1 640 ? -1.14 41.781 11.445 1 83.12 640 ALA A C 1
ATOM 5104 O O . ALA A 1 640 ? -2.275 41.844 10.969 1 83.12 640 ALA A O 1
ATOM 5105 N N . PRO A 1 641 ? -0.78 41.062 12.414 1 91.69 641 PRO A N 1
ATOM 5106 C CA . PRO A 1 641 ? -1.779 40.219 13.078 1 91.69 641 PRO A CA 1
ATOM 5107 C C . PRO A 1 641 ? -2.803 41.031 13.867 1 91.69 641 PRO A C 1
ATOM 5109 O O . PRO A 1 641 ? -2.586 42.219 14.125 1 91.69 641 PRO A O 1
ATOM 5112 N N . ILE A 1 642 ? -3.904 40.438 14.117 1 94.5 642 ILE A N 1
ATOM 5113 C CA . ILE A 1 642 ? -4.871 41.062 15.016 1 94.5 642 ILE A CA 1
ATOM 5114 C C . ILE A 1 642 ? -4.336 41.031 16.453 1 94.5 642 ILE A C 1
ATOM 5116 O O . ILE A 1 642 ? -4.25 42.094 17.109 1 94.5 642 ILE A O 1
ATOM 5120 N N . VAL A 1 643 ? -4.012 39.812 16.844 1 96.94 643 VAL A N 1
ATOM 5121 C CA . VAL A 1 643 ? -3.32 39.625 18.125 1 96.94 643 VAL A CA 1
ATOM 5122 C C . VAL A 1 643 ? -1.81 39.688 17.906 1 96.94 643 VAL A C 1
ATOM 5124 O O . VAL A 1 643 ? -1.253 38.906 17.125 1 96.94 643 VAL A O 1
ATOM 5127 N N . ARG A 1 644 ? -1.167 40.625 18.641 1 96.62 644 ARG A N 1
ATOM 5128 C CA . ARG A 1 644 ? 0.23 40.906 18.328 1 96.62 644 ARG A CA 1
ATOM 5129 C C . ARG A 1 644 ? 1.119 40.656 19.547 1 96.62 644 ARG A C 1
ATOM 5131 O O . ARG A 1 644 ? 0.733 40.969 20.688 1 96.62 644 ARG A O 1
ATOM 5138 N N . PRO A 1 645 ? 2.303 40.094 19.297 1 97.31 645 PRO A N 1
ATOM 5139 C CA . PRO A 1 645 ? 3.293 40.156 20.375 1 97.31 645 PRO A CA 1
ATOM 5140 C C . PRO A 1 645 ? 3.688 41.594 20.703 1 97.31 645 PRO A C 1
ATOM 5142 O O . PRO A 1 645 ? 3.582 42.5 19.859 1 97.31 645 PRO A O 1
ATOM 5145 N N . LEU A 1 646 ? 4.164 41.75 21.906 1 96.94 646 LEU A N 1
ATOM 5146 C CA . LEU A 1 646 ? 4.473 43.125 22.328 1 96.94 646 LEU A CA 1
ATOM 5147 C C . LEU A 1 646 ? 5.523 43.75 21.422 1 96.94 646 LEU A C 1
ATOM 5149 O O . LEU A 1 646 ? 5.441 44.938 21.109 1 96.94 646 LEU A O 1
ATOM 5153 N N . TRP A 1 647 ? 6.508 42.969 21 1 96 647 TRP A N 1
ATOM 5154 C CA . TRP A 1 647 ? 7.625 43.5 20.25 1 96 647 TRP A CA 1
ATOM 5155 C C . TRP A 1 647 ? 7.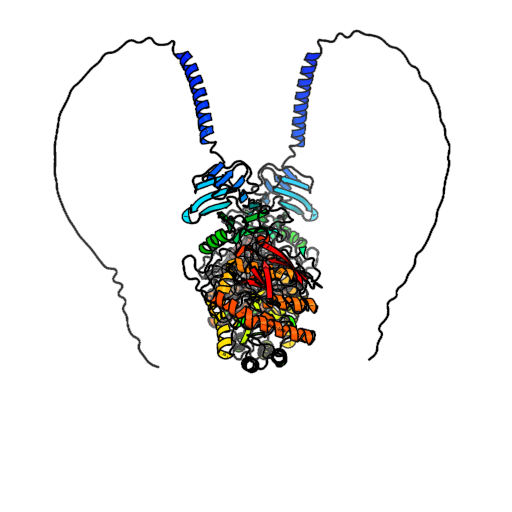168 44 18.875 1 96 647 TRP A C 1
ATOM 5157 O O . TRP A 1 647 ? 7.91 44.688 18.172 1 96 647 TRP A O 1
ATOM 5167 N N . TRP A 1 648 ? 5.973 43.625 18.422 1 95.5 648 TRP A N 1
ATOM 5168 C CA . TRP A 1 648 ? 5.48 44.125 17.141 1 95.5 648 TRP A CA 1
ATOM 5169 C C . TRP A 1 648 ? 5.504 45.656 17.094 1 95.5 648 TRP A C 1
ATOM 5171 O O . TRP A 1 648 ? 5.746 46.25 16.047 1 95.5 648 TRP A O 1
ATOM 5181 N N . HIS A 1 649 ? 5.223 46.281 18.203 1 93.56 649 HIS A N 1
ATOM 5182 C CA . HIS A 1 649 ? 5.242 47.719 18.297 1 93.56 649 HIS A CA 1
ATOM 5183 C C . HIS A 1 649 ? 6.492 48.219 19.016 1 93.56 649 HIS A C 1
ATOM 5185 O O . HIS A 1 649 ? 6.801 49.406 18.984 1 93.56 649 HIS A O 1
ATOM 5191 N N . TYR A 1 650 ? 7.195 47.312 19.594 1 94.56 650 TYR A N 1
ATOM 5192 C CA . TYR A 1 650 ? 8.406 47.625 20.344 1 94.56 650 TYR A CA 1
ATOM 5193 C C . TYR A 1 650 ? 9.523 46.656 20.047 1 94.56 650 TYR A C 1
ATOM 5195 O O . TYR A 1 650 ? 10.031 45.969 20.953 1 94.56 650 TYR A O 1
ATOM 5203 N N . PRO A 1 651 ? 9.953 46.625 18.875 1 94.62 651 PRO A N 1
ATOM 5204 C CA . PRO A 1 651 ? 10.828 45.562 18.406 1 94.62 651 PRO A CA 1
ATOM 5205 C C . PRO A 1 651 ? 12.18 45.531 19.109 1 94.62 651 PRO A C 1
ATOM 5207 O O . PRO A 1 651 ? 12.844 44.5 19.172 1 94.62 651 PRO A O 1
ATOM 5210 N N . ASN A 1 652 ? 12.617 46.656 19.656 1 94.38 652 ASN A N 1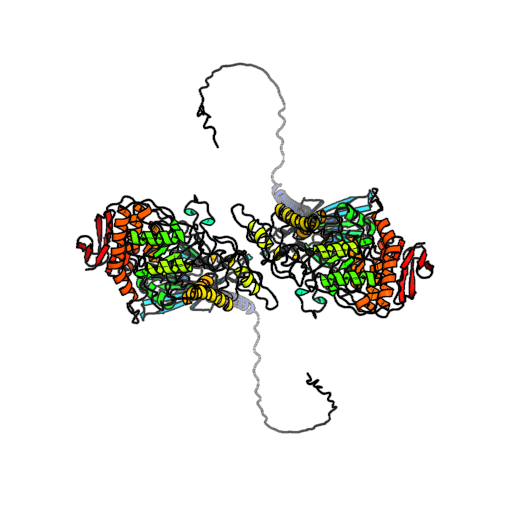
ATOM 5211 C CA . ASN A 1 652 ? 13.938 46.719 20.281 1 94.38 652 ASN A CA 1
ATOM 5212 C C . ASN A 1 652 ? 13.844 46.594 21.797 1 94.38 652 ASN A C 1
ATOM 5214 O O . ASN A 1 652 ? 14.859 46.688 22.484 1 94.38 652 ASN A O 1
ATOM 5218 N N . ASP A 1 653 ? 12.633 46.438 22.312 1 95.19 653 ASP A N 1
ATOM 5219 C CA . ASP A 1 653 ? 12.422 46.25 23.734 1 95.19 653 ASP A CA 1
ATOM 5220 C C . ASP A 1 653 ? 12.703 44.781 24.141 1 95.19 653 ASP A C 1
ATOM 5222 O O . ASP A 1 653 ? 11.938 43.875 23.797 1 95.19 653 ASP A O 1
ATOM 5226 N N . ILE A 1 654 ? 13.711 44.625 24.969 1 93.88 654 ILE A N 1
ATOM 5227 C CA . ILE A 1 654 ? 14.227 43.312 25.312 1 93.88 654 ILE A CA 1
ATOM 5228 C C . ILE A 1 654 ? 13.156 42.531 26.062 1 93.88 654 ILE A C 1
ATOM 5230 O O . ILE A 1 654 ? 13 41.312 25.844 1 93.88 654 ILE A O 1
ATOM 5234 N N . MET A 1 655 ? 12.453 43.125 26.875 1 94.88 655 MET A N 1
ATOM 5235 C CA . MET A 1 655 ? 11.406 42.438 27.625 1 94.88 655 MET A CA 1
ATOM 5236 C C . MET A 1 655 ? 10.258 42.062 26.719 1 94.88 655 MET A C 1
ATOM 5238 O O . MET A 1 655 ? 9.742 40.938 26.797 1 94.88 655 MET A O 1
ATOM 5242 N N . ALA A 1 656 ? 9.883 42.906 25.844 1 96.5 656 ALA A N 1
ATOM 5243 C CA . ALA A 1 656 ? 8.781 42.656 24.922 1 96.5 656 ALA A CA 1
ATOM 5244 C C . ALA A 1 656 ? 9.062 41.438 24.031 1 96.5 656 ALA A C 1
ATOM 5246 O O . ALA A 1 656 ? 8.141 40.75 23.625 1 96.5 656 ALA A O 1
ATOM 5247 N N . GLN A 1 657 ? 10.305 41.188 23.812 1 97.38 657 GLN A N 1
ATOM 5248 C CA . GLN A 1 657 ? 10.719 40.156 22.859 1 97.38 657 GLN A CA 1
ATOM 5249 C C . GLN A 1 657 ? 10.438 38.781 23.422 1 97.38 657 GLN A C 1
ATOM 5251 O O . GLN A 1 657 ? 10.391 37.812 22.656 1 97.38 657 GLN A O 1
ATOM 5256 N N . THR A 1 658 ? 10.148 38.625 24.719 1 96.94 658 THR A N 1
ATOM 5257 C CA . THR A 1 658 ? 10.086 37.281 25.281 1 96.94 658 THR A CA 1
ATOM 5258 C C . THR A 1 658 ? 8.758 37.062 26 1 96.94 658 THR A C 1
ATOM 5260 O O . THR A 1 658 ? 8.438 35.938 26.406 1 96.94 658 THR A O 1
ATOM 5263 N N . ILE A 1 659 ? 8.008 38.094 26.156 1 97.25 659 ILE A N 1
ATOM 5264 C CA . ILE A 1 659 ? 6.766 37.969 26.906 1 97.25 659 ILE A CA 1
ATOM 5265 C C . ILE A 1 659 ? 5.816 37.031 26.172 1 97.25 659 ILE A C 1
ATOM 5267 O O . ILE A 1 659 ? 5.496 37.219 25 1 97.25 659 ILE A O 1
ATOM 5271 N N . ASP A 1 660 ? 5.387 36 26.891 1 97.19 660 ASP A N 1
ATOM 5272 C CA . ASP A 1 660 ? 4.578 34.969 26.266 1 97.19 660 ASP A CA 1
ATOM 5273 C C . ASP A 1 660 ? 3.197 34.875 26.906 1 97.19 660 ASP A C 1
ATOM 5275 O O . ASP A 1 660 ? 2.418 33.969 26.594 1 97.19 660 ASP A O 1
ATOM 5279 N N . ASP A 1 661 ? 2.857 35.781 27.844 1 97.81 661 ASP A N 1
ATOM 5280 C CA . ASP A 1 661 ? 1.583 35.656 28.547 1 97.81 661 ASP A CA 1
ATOM 5281 C C . ASP A 1 661 ? 0.84 37 28.547 1 97.81 661 ASP A C 1
ATOM 5283 O O . ASP A 1 661 ? -0.067 37.219 29.344 1 97.81 661 ASP A O 1
ATOM 5287 N N . GLU A 1 662 ? 1.304 37.938 27.719 1 98.19 662 GLU A N 1
ATOM 5288 C CA . GLU A 1 662 ? 0.652 39.219 27.375 1 98.19 662 GLU A CA 1
ATOM 5289 C C . GLU A 1 662 ? 0.634 39.438 25.859 1 98.19 662 GLU A C 1
ATOM 5291 O O . GLU A 1 662 ? 1.497 38.906 25.141 1 98.19 662 GLU A O 1
ATOM 5296 N N . PHE A 1 663 ? -0.346 40.188 25.453 1 98.38 663 PHE A N 1
ATOM 5297 C CA . PHE A 1 663 ? -0.392 40.469 24.031 1 98.38 663 PHE A CA 1
ATOM 5298 C C . PHE A 1 663 ? -1.136 41.781 23.797 1 98.38 663 PHE A C 1
ATOM 5300 O O . PHE A 1 663 ? -1.752 42.344 24.703 1 98.38 663 PHE A O 1
ATOM 5307 N N . LEU A 1 664 ? -0.989 42.219 22.547 1 97.25 664 LEU A N 1
ATOM 5308 C CA . LEU A 1 664 ? -1.688 43.438 22.109 1 97.25 664 LEU A CA 1
ATOM 5309 C C . LEU A 1 664 ? -2.783 43.094 21.109 1 97.25 664 LEU A C 1
ATOM 5311 O O . LEU A 1 664 ? -2.615 42.188 20.281 1 97.25 664 LEU A O 1
ATOM 5315 N N . ILE A 1 665 ? -3.863 43.688 21.203 1 97.25 665 ILE A N 1
ATOM 5316 C CA . ILE A 1 665 ? -4.832 43.719 20.125 1 97.25 665 ILE A CA 1
ATOM 5317 C C . ILE A 1 665 ? -4.641 45 19.312 1 97.25 665 ILE A C 1
ATOM 5319 O O . ILE A 1 665 ? -4.91 46.125 19.812 1 97.25 665 ILE A O 1
ATOM 5323 N N . GLY A 1 666 ? -4.211 44.75 18.109 1 91.5 666 GLY A N 1
ATOM 5324 C CA . GLY A 1 666 ? -3.727 45.938 17.406 1 91.5 666 GLY A CA 1
ATOM 5325 C C . GLY A 1 666 ? -2.58 46.625 18.125 1 91.5 666 GLY A C 1
ATOM 5326 O O . GLY A 1 666 ? -1.632 45.969 18.562 1 91.5 666 GLY A O 1
ATOM 5327 N N . GLY A 1 667 ? -2.648 47.938 18.172 1 89.38 667 GLY A N 1
ATOM 5328 C CA . GLY A 1 667 ? -1.642 48.719 18.875 1 89.38 667 GLY A CA 1
ATOM 5329 C C . GLY A 1 667 ? -2.203 49.5 20.047 1 89.38 667 GLY A C 1
ATOM 5330 O O . GLY A 1 667 ? -1.505 50.344 20.625 1 89.38 667 GLY A O 1
ATOM 5331 N N . VAL A 1 668 ? -3.4 49.031 20.469 1 91.56 668 VAL A N 1
ATOM 5332 C CA . VAL A 1 668 ? -4.07 50 21.359 1 91.56 668 VAL A CA 1
ATOM 5333 C C . VAL A 1 668 ? -4.398 49.312 22.688 1 91.56 668 VAL A C 1
ATOM 5335 O O . VAL A 1 668 ? -4.516 49.969 23.719 1 91.56 668 VAL A O 1
ATOM 5338 N N . MET A 1 669 ? -4.621 48.031 22.672 1 97.19 669 MET A N 1
ATOM 5339 C CA . MET A 1 669 ? -5.066 47.344 23.891 1 97.19 669 MET A CA 1
ATOM 5340 C C . MET A 1 669 ? -4.047 46.312 24.328 1 97.19 669 MET A C 1
ATOM 5342 O O . MET A 1 669 ? -3.67 45.438 23.562 1 97.19 669 MET A O 1
ATOM 5346 N N . LEU A 1 670 ? -3.592 46.438 25.547 1 98.06 670 LEU A N 1
ATOM 5347 C CA . LEU A 1 670 ? -2.725 45.438 26.188 1 98.06 670 LEU A CA 1
ATOM 5348 C C . LEU A 1 670 ? -3.535 44.5 27.078 1 98.06 670 LEU A C 1
ATOM 5350 O O . LEU A 1 670 ? -4.297 44.969 27.938 1 98.06 670 LEU A O 1
ATOM 5354 N N . VAL A 1 671 ? -3.426 43.25 26.844 1 98.75 671 VAL A N 1
ATOM 5355 C CA . VAL A 1 671 ? -4.168 42.25 27.609 1 98.75 671 VAL A CA 1
ATOM 5356 C C . VAL A 1 671 ? -3.193 41.375 28.375 1 98.75 671 VAL A C 1
ATOM 5358 O O . VAL A 1 671 ? -2.221 40.875 27.797 1 98.75 671 VAL A O 1
ATOM 5361 N N . ALA A 1 672 ? -3.412 41.125 29.656 1 98.62 672 ALA A N 1
ATOM 5362 C CA . ALA A 1 672 ? -2.578 40.312 30.531 1 98.62 672 ALA A CA 1
ATOM 5363 C C . ALA A 1 672 ? -3.432 39.375 31.391 1 98.62 672 ALA A C 1
ATOM 5365 O O . ALA A 1 672 ? -3.621 39.625 32.594 1 98.62 672 ALA A O 1
ATOM 5366 N N . PRO A 1 673 ? -3.836 38.281 30.891 1 98.44 673 PRO A N 1
ATOM 5367 C CA . PRO A 1 673 ? -4.688 37.375 31.641 1 98.44 673 PRO A CA 1
ATOM 5368 C C . PRO A 1 673 ? -3.922 36.594 32.719 1 98.44 673 PRO A C 1
ATOM 5370 O O . PRO A 1 673 ? -2.693 36.5 32.656 1 98.44 673 PRO A O 1
ATOM 5373 N N . VAL A 1 674 ? -4.641 36.125 33.75 1 98.38 674 VAL A N 1
ATOM 5374 C CA . VAL A 1 674 ? -4.059 35.25 34.75 1 98.38 674 VAL A CA 1
ATOM 5375 C C . VAL A 1 674 ? -3.834 33.844 34.188 1 98.38 674 VAL A C 1
ATOM 5377 O O . VAL A 1 674 ? -4.773 33.219 33.719 1 98.38 674 VAL A O 1
ATOM 5380 N N . MET A 1 675 ? -2.602 33.406 34.344 1 97.5 675 MET A N 1
ATOM 5381 C CA . MET A 1 675 ? -2.227 32.125 33.688 1 97.5 675 MET A CA 1
ATOM 5382 C C . MET A 1 675 ? -1.819 31.094 34.75 1 97.5 675 MET A C 1
ATOM 5384 O O . MET A 1 675 ? -1.407 29.984 34.406 1 97.5 675 MET A O 1
ATOM 5388 N N . GLU A 1 676 ? -1.927 31.406 35.969 1 97.06 676 GLU A N 1
ATOM 5389 C CA . GLU A 1 676 ? -1.522 30.516 37.062 1 97.06 676 GLU A CA 1
ATOM 5390 C C . GLU A 1 676 ? -2.695 30.203 38 1 97.06 676 GLU A C 1
ATOM 5392 O O . GLU A 1 676 ? -3.43 31.109 38.406 1 97.06 676 GLU A O 1
ATOM 5397 N N . GLN A 1 677 ? -2.729 28.953 38.344 1 97.62 677 GLN A N 1
ATOM 5398 C CA . GLN A 1 677 ? -3.814 28.516 39.219 1 97.62 677 GLN A CA 1
ATOM 5399 C C . GLN A 1 677 ? -3.754 29.219 40.562 1 97.62 677 GLN A C 1
ATOM 5401 O O . GLN A 1 677 ? -2.682 29.344 41.156 1 97.62 677 GLN A O 1
ATOM 5406 N N . GLY A 1 678 ? -4.852 29.656 41.031 1 97.56 678 GLY A N 1
ATOM 5407 C CA . GLY A 1 678 ? -4.969 30.219 42.344 1 97.56 678 GLY A CA 1
ATOM 5408 C C . GLY A 1 678 ? -4.547 31.672 42.406 1 97.56 678 GLY A C 1
ATOM 5409 O O . GLY A 1 678 ? -4.789 32.344 43.406 1 97.56 678 GLY A O 1
ATOM 5410 N N . ALA A 1 679 ? -4.016 32.25 41.375 1 97.69 679 ALA A N 1
ATOM 5411 C CA . ALA A 1 679 ? -3.48 33.594 41.375 1 97.69 679 ALA A CA 1
ATOM 5412 C C . ALA A 1 679 ? -4.605 34.625 41.406 1 97.69 679 ALA A C 1
ATOM 5414 O O . ALA A 1 679 ? -5.613 34.469 40.719 1 97.69 679 ALA A O 1
ATOM 5415 N N . ARG A 1 680 ? -4.426 35.688 42.25 1 97.94 680 ARG A N 1
ATOM 5416 C CA . ARG A 1 680 ? -5.371 36.812 42.344 1 97.94 680 ARG A CA 1
ATOM 5417 C C . ARG A 1 680 ? -4.684 38.125 42.062 1 97.94 680 ARG A C 1
ATOM 5419 O O . ARG A 1 680 ? -5.211 39.188 42.406 1 97.94 680 ARG A O 1
ATOM 5426 N N . ALA A 1 681 ? -3.5 37.969 41.594 1 97.62 681 ALA A N 1
ATOM 5427 C CA . ALA A 1 681 ? -2.684 39.062 41.062 1 97.62 681 ALA A CA 1
ATOM 5428 C C . ALA A 1 681 ? -1.655 38.531 40.062 1 97.62 681 ALA A C 1
ATOM 5430 O O . ALA A 1 681 ? -1.371 37.344 40.031 1 97.62 681 ALA A O 1
ATOM 5431 N N . ARG A 1 682 ? -1.211 39.5 39.281 1 97.19 682 ARG A N 1
ATOM 5432 C CA . ARG A 1 682 ? -0.141 39.094 38.375 1 97.19 682 ARG A CA 1
ATOM 5433 C C . ARG A 1 682 ? 0.756 40.25 38.031 1 97.19 682 ARG A C 1
ATOM 5435 O O . ARG A 1 682 ? 0.341 41.406 38.125 1 97.19 682 ARG A O 1
ATOM 5442 N N . THR A 1 683 ? 1.953 39.906 37.656 1 97.31 683 THR A N 1
ATOM 5443 C CA . THR A 1 683 ? 2.906 40.906 37.156 1 97.31 683 THR A CA 1
ATOM 5444 C C . THR A 1 683 ? 2.607 41.25 35.719 1 97.31 683 THR A C 1
ATOM 5446 O O . THR A 1 683 ? 2.398 40.375 34.875 1 97.31 683 THR A O 1
ATOM 5449 N N . VAL A 1 684 ? 2.508 42.594 35.375 1 98.12 684 VAL A N 1
ATOM 5450 C CA . VAL A 1 684 ? 2.244 43.062 34.031 1 98.12 684 VAL A CA 1
ATOM 5451 C C . VAL A 1 684 ? 3.387 43.969 33.562 1 98.12 684 VAL A C 1
ATOM 5453 O O . VAL A 1 684 ? 3.834 44.844 34.312 1 98.12 684 VAL A O 1
ATOM 5456 N N . TYR A 1 685 ? 3.902 43.656 32.438 1 98 685 TYR A N 1
ATOM 5457 C CA . TYR A 1 685 ? 4.863 44.562 31.797 1 98 685 TYR A CA 1
ATOM 5458 C C . TYR A 1 685 ? 4.16 45.531 30.891 1 98 685 TYR A C 1
ATOM 5460 O O . TYR A 1 685 ? 3.389 45.156 30 1 98 685 TYR A O 1
ATOM 5468 N N . PHE A 1 686 ? 4.41 46.844 31.062 1 97.62 686 PHE A N 1
ATOM 5469 C CA . PHE A 1 686 ? 3.879 47.906 30.219 1 97.62 686 PHE A CA 1
ATOM 5470 C C . PHE A 1 686 ? 4.93 48.375 29.234 1 97.62 686 PHE A C 1
ATOM 5472 O O . PHE A 1 686 ? 5.859 49.125 29.609 1 97.62 686 PHE A O 1
ATOM 5479 N N . PRO A 1 687 ? 4.742 48.094 28.016 1 94.81 687 PRO A N 1
ATOM 5480 C CA . PRO A 1 687 ? 5.809 48.375 27.062 1 94.81 687 PRO A CA 1
ATOM 5481 C C . PRO A 1 687 ? 5.793 49.844 26.609 1 94.81 687 PRO A C 1
ATOM 5483 O O . PRO A 1 687 ? 4.789 50.531 26.797 1 94.81 687 PRO A O 1
ATOM 5486 N N . GLY A 1 688 ? 6.965 50.188 25.922 1 88.19 688 GLY A N 1
ATOM 5487 C CA . GLY A 1 688 ? 7.098 51.469 25.234 1 88.19 688 GLY A CA 1
ATOM 5488 C C . GLY A 1 688 ? 7.164 52.656 26.188 1 88.19 688 GLY A C 1
ATOM 5489 O O . GLY A 1 688 ? 7.523 52.5 27.359 1 88.19 688 GLY A O 1
ATOM 5490 N N . GLY A 1 689 ? 6.996 53.812 25.422 1 81.62 689 GLY A N 1
ATOM 5491 C CA . GLY A 1 689 ? 6.848 55.094 26.094 1 81.62 689 GLY A CA 1
ATOM 5492 C C . GLY A 1 689 ? 5.41 55.562 26.156 1 81.62 689 GLY A C 1
ATOM 5493 O O . GLY A 1 689 ? 4.52 54.969 25.547 1 81.62 689 GLY A O 1
ATOM 5494 N N . GLY A 1 690 ? 4.922 55.969 27.266 1 87.19 690 GLY A N 1
ATOM 5495 C CA . GLY A 1 690 ? 3.568 56.469 27.406 1 87.19 690 GLY A CA 1
ATOM 5496 C C . GLY A 1 690 ? 2.887 55.969 28.672 1 87.19 690 GLY A C 1
ATOM 5497 O O . GLY A 1 690 ? 3.553 55.625 29.656 1 87.19 690 GLY A O 1
ATOM 5498 N N . GLU A 1 691 ? 1.506 56.062 28.344 1 95.12 691 GLU A N 1
ATOM 5499 C CA . GLU A 1 691 ? 0.721 55.656 29.516 1 95.12 691 GLU A CA 1
ATOM 5500 C C . GLU A 1 691 ? -0.372 54.656 29.125 1 95.12 691 GLU A C 1
ATOM 5502 O O . GLU A 1 691 ? -0.934 54.75 28.031 1 95.12 691 GLU A O 1
ATOM 5507 N N . TRP A 1 692 ? -0.56 53.719 30 1 97.19 692 TRP A N 1
ATOM 5508 C CA . TRP A 1 692 ? -1.591 52.688 29.844 1 97.19 692 TRP A CA 1
ATOM 5509 C C . TRP A 1 692 ? -2.668 52.844 30.922 1 97.19 692 TRP A C 1
ATOM 5511 O O . TRP A 1 692 ? -2.365 52.906 32.125 1 97.19 692 TRP A O 1
ATOM 5521 N N . ARG A 1 693 ? -3.891 52.906 30.547 1 97.81 693 ARG A N 1
ATOM 5522 C CA . ARG A 1 693 ? -5.012 53.031 31.469 1 97.81 693 ARG A CA 1
ATOM 5523 C C . ARG A 1 693 ? -5.691 51.688 31.688 1 97.81 693 ARG A C 1
ATOM 5525 O O . ARG A 1 693 ? -6.074 51 30.734 1 97.81 693 ARG A O 1
ATOM 5532 N N . ASP A 1 694 ? -5.801 51.281 32.969 1 97.38 694 ASP A N 1
ATOM 5533 C CA . ASP A 1 694 ? -6.551 50.094 33.344 1 97.38 694 ASP A CA 1
ATOM 5534 C C . ASP A 1 694 ? -8.047 50.281 33.125 1 97.38 694 ASP A C 1
ATOM 5536 O O . ASP A 1 694 ? -8.664 51.156 33.75 1 97.38 694 ASP A O 1
ATOM 5540 N N . GLU A 1 695 ? -8.586 49.531 32.312 1 96.25 695 GLU A N 1
ATOM 5541 C CA . GLU A 1 695 ? -9.969 49.75 31.922 1 96.25 695 GLU A CA 1
ATOM 5542 C C . GLU A 1 695 ? -10.938 49.219 32.969 1 96.25 695 GLU A C 1
ATOM 5544 O O . GLU A 1 695 ? -12.141 49.469 32.906 1 96.25 695 GLU A O 1
ATOM 5549 N N . ARG A 1 696 ? -10.477 48.5 34 1 94.38 696 ARG A N 1
ATOM 5550 C CA . ARG A 1 696 ? -11.312 47.969 35.062 1 94.38 696 ARG A CA 1
ATOM 5551 C C . ARG A 1 696 ? -11.602 49.062 36.125 1 94.38 696 ARG A C 1
ATOM 5553 O O . ARG A 1 696 ? -12.711 49.125 36.625 1 94.38 696 ARG A O 1
ATOM 5560 N N . ASP A 1 697 ? -10.508 49.938 36.375 1 94.19 697 ASP A N 1
ATOM 5561 C CA . ASP A 1 697 ? -10.688 50.906 37.438 1 94.19 697 ASP A CA 1
ATOM 5562 C C . ASP A 1 697 ? -10.188 52.281 37.031 1 94.19 697 ASP A C 1
ATOM 5564 O O . ASP A 1 697 ? -10.336 53.25 37.781 1 94.19 697 ASP A O 1
ATOM 5568 N N . GLY A 1 698 ? -9.508 52.438 35.938 1 94.94 698 GLY A N 1
ATOM 5569 C CA . GLY A 1 698 ? -9.102 53.75 35.406 1 94.94 698 GLY A CA 1
ATOM 5570 C C . GLY A 1 698 ? -7.684 54.125 35.812 1 94.94 698 GLY A C 1
ATOM 5571 O O . GLY A 1 698 ? -7.148 55.125 35.312 1 94.94 698 GLY A O 1
ATOM 5572 N N . ALA A 1 699 ? -7.07 53.312 36.594 1 95.88 699 ALA A N 1
ATOM 5573 C CA . ALA A 1 699 ? -5.691 53.594 37 1 95.88 699 ALA A CA 1
ATOM 5574 C C . ALA A 1 699 ? -4.77 53.625 35.781 1 95.88 699 ALA A C 1
ATOM 5576 O O . ALA A 1 699 ? -4.984 52.906 34.781 1 95.88 699 ALA A O 1
ATOM 5577 N N . THR A 1 700 ? -3.729 54.469 35.844 1 96.56 700 THR A N 1
ATOM 5578 C CA . THR A 1 700 ? -2.797 54.625 34.719 1 96.56 700 THR A CA 1
ATOM 5579 C C . THR A 1 700 ? -1.402 54.125 35.125 1 96.56 700 THR A C 1
ATOM 5581 O O . THR A 1 700 ? -0.989 54.312 36.281 1 96.56 700 THR A O 1
ATOM 5584 N N . TYR A 1 701 ? -0.71 53.594 34.219 1 96.62 701 TYR A N 1
ATOM 5585 C CA . TYR A 1 701 ? 0.638 53.062 34.438 1 96.62 701 TYR A CA 1
ATOM 5586 C C . TYR A 1 701 ? 1.574 53.531 33.312 1 96.62 701 TYR A C 1
ATOM 5588 O O . TYR A 1 701 ? 1.185 53.594 32.156 1 96.62 701 TYR A O 1
ATOM 5596 N N . ALA A 1 702 ? 2.805 53.906 33.656 1 95.06 702 ALA A N 1
ATOM 5597 C CA . ALA A 1 702 ? 3.783 54.375 32.688 1 95.06 702 ALA A CA 1
ATOM 5598 C C . ALA A 1 702 ? 4.387 53.25 31.906 1 95.06 702 ALA A C 1
ATOM 5600 O O . ALA A 1 702 ? 4.648 52.156 32.469 1 95.06 702 ALA A O 1
ATOM 5601 N N . GLY A 1 703 ? 4.598 53.531 30.688 1 93.5 703 GLY A N 1
ATOM 5602 C CA . GLY A 1 703 ? 5.312 52.562 29.859 1 93.5 703 GLY A CA 1
ATOM 5603 C C . GLY A 1 703 ? 6.75 52.344 30.297 1 93.5 703 GLY A C 1
ATOM 5604 O O . GLY A 1 703 ? 7.402 53.281 30.766 1 93.5 703 GLY A O 1
ATOM 5605 N N . GLY A 1 704 ? 7.227 51.094 30.062 1 92.25 704 GLY A N 1
ATOM 5606 C CA . GLY A 1 704 ? 8.594 50.75 30.422 1 92.25 704 GLY A CA 1
ATOM 5607 C C . GLY A 1 704 ? 8.727 50.188 31.828 1 92.25 704 GLY A C 1
ATOM 5608 O O . GLY A 1 704 ? 9.828 49.906 32.281 1 92.25 704 GLY A O 1
ATOM 5609 N N . GLU A 1 705 ? 7.594 50 32.469 1 93.5 705 GLU A N 1
ATOM 5610 C CA . GLU A 1 705 ? 7.648 49.5 33.844 1 93.5 705 GLU A CA 1
ATOM 5611 C C . GLU A 1 705 ? 6.898 48.156 33.969 1 93.5 705 GLU A C 1
ATOM 5613 O O . GLU A 1 705 ? 6.129 47.781 33.094 1 93.5 705 GLU A O 1
ATOM 5618 N N . THR A 1 706 ? 7.211 47.469 35.062 1 96.31 706 THR A N 1
ATOM 5619 C CA . THR A 1 706 ? 6.5 46.25 35.469 1 96.31 706 THR A CA 1
ATOM 5620 C C . THR A 1 706 ? 5.777 46.5 36.812 1 96.31 706 THR A C 1
ATOM 5622 O O . THR A 1 706 ? 6.332 47.094 37.719 1 96.31 706 THR A O 1
ATOM 5625 N N . ARG A 1 707 ? 4.551 46.094 36.875 1 97.12 707 ARG A N 1
ATOM 5626 C CA . ARG A 1 707 ? 3.752 46.281 38.094 1 97.12 707 ARG A CA 1
ATOM 5627 C C . ARG A 1 707 ? 2.975 45 38.406 1 97.12 707 ARG A C 1
ATOM 5629 O O . ARG A 1 707 ? 2.57 44.25 37.5 1 97.12 707 ARG A O 1
ATOM 5636 N N . ASN A 1 708 ? 2.838 44.75 39.719 1 97.31 708 ASN A N 1
ATOM 5637 C CA . ASN A 1 708 ? 1.933 43.688 40.156 1 97.31 708 ASN A CA 1
ATOM 5638 C C . ASN A 1 708 ? 0.498 44.219 40.281 1 97.31 708 ASN A C 1
ATOM 5640 O O . ASN A 1 708 ? 0.211 45.094 41.094 1 97.31 708 ASN A O 1
ATOM 5644 N N . ILE A 1 709 ? -0.363 43.688 39.531 1 97.5 709 ILE A N 1
ATOM 5645 C CA . ILE A 1 709 ? -1.733 44.156 39.406 1 97.5 709 ILE A CA 1
ATOM 5646 C C . ILE A 1 709 ? -2.691 43.156 40.031 1 97.5 709 ILE A C 1
ATOM 5648 O O . ILE A 1 709 ? -2.668 41.969 39.688 1 97.5 709 ILE A O 1
ATOM 5652 N N . PRO A 1 710 ? -3.51 43.594 41 1 97.31 710 PRO A N 1
ATOM 5653 C CA . PRO A 1 710 ? -4.543 42.688 41.5 1 97.31 710 PRO A CA 1
ATOM 5654 C C . PRO A 1 710 ? -5.59 42.344 40.438 1 97.31 710 PRO A C 1
ATOM 5656 O O . PRO A 1 710 ? -6.031 43.219 39.688 1 97.31 710 PRO A O 1
ATOM 5659 N N . VAL A 1 711 ? -5.957 41.094 40.344 1 98.06 711 VAL A N 1
ATOM 5660 C CA . VAL A 1 711 ? -6.953 40.625 39.375 1 98.06 711 VAL A CA 1
ATOM 5661 C C . VAL A 1 711 ? -7.844 39.562 40.031 1 98.06 711 VAL A C 1
ATOM 5663 O O . VAL A 1 711 ? -7.387 38.469 40.344 1 98.06 711 VAL A O 1
ATOM 5666 N N . ALA A 1 712 ? -9.094 39.812 40.219 1 97.44 712 ALA A N 1
ATOM 5667 C CA . ALA A 1 712 ? -10.039 38.875 40.812 1 97.44 712 ALA A CA 1
ATOM 5668 C C . ALA A 1 712 ? -10.383 37.75 39.844 1 97.44 712 ALA A C 1
ATOM 5670 O O . ALA A 1 712 ? -9.953 37.781 38.688 1 97.44 712 ALA A O 1
ATOM 5671 N N . LEU A 1 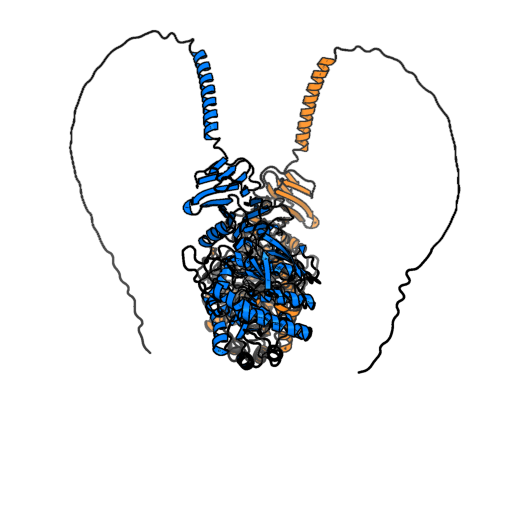713 ? -11.102 36.781 40.344 1 97.62 713 LEU A N 1
ATOM 5672 C CA . LEU A 1 713 ? -11.438 35.594 39.531 1 97.62 713 LEU A CA 1
ATOM 5673 C C . LEU A 1 713 ? -12.289 36 38.312 1 97.62 713 LEU A C 1
ATOM 5675 O O . LEU A 1 713 ? -12.18 35.375 37.25 1 97.62 713 LEU A O 1
ATOM 5679 N N . ASP A 1 714 ? -13.102 36.969 38.406 1 97.38 714 ASP A N 1
ATOM 5680 C CA . ASP A 1 714 ? -14.023 37.344 37.344 1 97.38 714 ASP A CA 1
ATOM 5681 C C . ASP A 1 714 ? -13.508 38.562 36.594 1 97.38 714 ASP A C 1
ATOM 5683 O O . ASP A 1 714 ? -14.297 39.312 36.031 1 97.38 714 ASP A O 1
ATOM 5687 N N . GLU A 1 715 ? -12.141 38.781 36.688 1 97.06 715 GLU A N 1
ATOM 5688 C CA . GLU A 1 715 ? -11.539 39.906 36 1 97.06 715 GLU A CA 1
ATOM 5689 C C . GLU A 1 715 ? -10.383 39.469 35.094 1 97.06 715 GLU A C 1
ATOM 5691 O O . GLU A 1 715 ? -9.789 38.406 35.312 1 97.06 715 GLU A O 1
ATOM 5696 N N . VAL A 1 716 ? -10.148 40.312 34.125 1 97.44 716 VAL A N 1
ATOM 5697 C CA . VAL A 1 716 ? -8.922 40.25 33.312 1 97.44 716 VAL A CA 1
ATOM 5698 C C . VAL A 1 716 ? -8.242 41.625 33.312 1 97.44 716 VAL A C 1
ATOM 5700 O O . VAL A 1 716 ? -8.914 42.656 33.219 1 97.44 716 VAL A O 1
ATOM 5703 N N . ALA A 1 717 ? -6.945 41.594 33.531 1 98 717 ALA A N 1
ATOM 5704 C CA . ALA A 1 717 ? -6.203 42.844 33.406 1 98 717 ALA A CA 1
ATOM 5705 C C . ALA A 1 717 ? -6.035 43.219 31.922 1 98 717 ALA A C 1
ATOM 5707 O O . ALA A 1 717 ? -5.43 42.5 31.141 1 98 717 ALA A O 1
ATOM 5708 N N . TYR A 1 718 ? -6.586 44.312 31.5 1 98.38 718 TYR A N 1
ATOM 5709 C CA . TYR A 1 718 ? -6.406 44.844 30.156 1 98.38 718 TYR A CA 1
ATOM 5710 C C . TYR A 1 718 ? -6.375 46.375 30.172 1 98.38 718 TYR A C 1
ATOM 5712 O O . TYR A 1 718 ? -6.98 47 31.047 1 98.38 718 TYR A O 1
ATOM 5720 N N . PHE A 1 719 ? -5.629 46.906 29.312 1 98 719 PHE A N 1
ATOM 5721 C CA . PHE A 1 719 ? -5.273 48.344 29.344 1 98 719 PHE A CA 1
ATOM 5722 C C . PHE A 1 719 ? -5.391 48.938 27.953 1 98 719 PHE A C 1
ATOM 5724 O O . PHE A 1 719 ? -5.203 48.25 26.953 1 98 719 PHE A O 1
ATOM 5731 N N . THR A 1 720 ? -5.652 50.188 27.891 1 96.94 720 THR A N 1
ATOM 5732 C CA . THR A 1 720 ? -5.66 50.938 26.641 1 96.94 720 THR A CA 1
ATOM 5733 C C . THR A 1 720 ? -4.555 52 26.656 1 96.94 720 THR A C 1
ATOM 5735 O O . THR A 1 720 ? -4.312 52.656 27.672 1 96.94 720 THR A O 1
ATOM 5738 N N . ARG A 1 721 ? -3.996 52.125 25.578 1 94.12 721 ARG A N 1
ATOM 5739 C CA . ARG A 1 721 ? -2.965 53.125 25.453 1 94.12 721 ARG A CA 1
ATOM 5740 C C . ARG A 1 721 ? -3.576 54.531 25.438 1 94.12 721 ARG A C 1
ATOM 5742 O O . ARG A 1 721 ? -4.57 54.781 24.734 1 94.12 721 ARG A O 1
ATOM 5749 N N . VAL A 1 722 ? -2.986 55.406 26.188 1 90 722 VAL A N 1
ATOM 5750 C CA . VAL A 1 722 ? -3.494 56.781 26.266 1 90 722 VAL A CA 1
ATOM 5751 C C . VAL A 1 722 ? -2.555 57.719 25.516 1 90 722 VAL A C 1
ATOM 5753 O O . VAL A 1 722 ? -1.341 57.5 25.484 1 90 722 VAL A O 1
ATOM 5756 N N . MET B 1 1 ? -34.562 -9.391 38.938 1 15.96 1 MET B N 1
ATOM 5757 C CA . MET B 1 1 ? -34.562 -10.281 40.094 1 15.96 1 MET B CA 1
ATOM 5758 C C . MET B 1 1 ? -33.5 -9.836 41.094 1 15.96 1 MET B C 1
ATOM 5760 O O . MET B 1 1 ? -32.562 -9.125 40.719 1 15.96 1 MET B O 1
ATOM 5764 N N . GLU B 1 2 ? -33.312 -10.555 42.312 1 16.17 2 GLU B N 1
ATOM 5765 C CA . GLU B 1 2 ? -32.969 -10.516 43.719 1 16.17 2 GLU B CA 1
ATOM 5766 C C . GLU B 1 2 ? -31.484 -10.25 43.938 1 16.17 2 GLU B C 1
ATOM 5768 O O . GLU B 1 2 ? -31.109 -9.344 44.688 1 16.17 2 GLU B O 1
ATOM 5773 N N . GLY B 1 3 ? -30.781 -11.352 44 1 15.36 3 GLY B N 1
ATOM 5774 C CA . GLY B 1 3 ? -30.172 -11.633 45.281 1 15.36 3 GLY B CA 1
ATOM 5775 C C . GLY B 1 3 ? -28.906 -10.828 45.531 1 15.36 3 GLY B C 1
ATOM 5776 O O . GLY B 1 3 ? -28.406 -10.172 44.625 1 15.36 3 GLY B O 1
ATOM 5777 N N . SER B 1 4 ? -27.953 -11.406 46.312 1 16.25 4 SER B N 1
ATOM 5778 C CA . SER B 1 4 ? -27.172 -11.344 47.531 1 16.25 4 SER B CA 1
ATOM 5779 C C . SER B 1 4 ? -25.797 -10.719 47.281 1 16.25 4 SER B C 1
ATOM 5781 O O . SER B 1 4 ? -25.234 -10.875 46.188 1 16.25 4 SER B O 1
ATOM 5783 N N . LEU B 1 5 ? -25.109 -9.828 48.25 1 17.06 5 LEU B N 1
ATOM 5784 C CA . LEU B 1 5 ? -24.344 -8.789 48.938 1 17.06 5 LEU B CA 1
ATOM 5785 C C . LEU B 1 5 ? -22.922 -9.258 49.25 1 17.06 5 LEU B C 1
ATOM 5787 O O . LEU B 1 5 ? -22 -8.445 49.312 1 17.06 5 LEU B O 1
ATOM 5791 N N . GLY B 1 6 ? -22.703 -10.539 49.5 1 14.28 6 GLY B N 1
ATOM 5792 C CA . GLY B 1 6 ? -21.938 -10.602 50.75 1 14.28 6 GLY B CA 1
ATOM 5793 C C . GLY B 1 6 ? -20.484 -10.203 50.562 1 14.28 6 GLY B C 1
ATOM 5794 O O . GLY B 1 6 ? -19.984 -9.305 51.25 1 14.28 6 GLY B O 1
ATOM 5795 N N . ARG B 1 7 ? -19.312 -11.047 50.531 1 15.02 7 ARG B N 1
ATOM 5796 C CA . ARG B 1 7 ? -18.484 -11.273 51.719 1 15.02 7 ARG B CA 1
ATOM 5797 C C . ARG B 1 7 ? -17.156 -10.516 51.594 1 15.02 7 ARG B C 1
ATOM 5799 O O . ARG B 1 7 ? -16.766 -9.789 52.5 1 15.02 7 ARG B O 1
ATOM 5806 N N . ARG B 1 8 ? -15.906 -11.07 50.844 1 15.77 8 ARG B N 1
ATOM 5807 C CA . ARG B 1 8 ? -14.828 -11.578 51.719 1 15.77 8 ARG B CA 1
ATOM 5808 C C . ARG B 1 8 ? -13.742 -10.523 51.906 1 15.77 8 ARG B C 1
ATOM 5810 O O . ARG B 1 8 ? -13.562 -9.641 51.062 1 15.77 8 ARG B O 1
ATOM 5817 N N . SER B 1 9 ? -12.836 -10.602 53.062 1 15.3 9 SER B N 1
ATOM 5818 C CA . SER B 1 9 ? -12.008 -10.062 54.125 1 15.3 9 SER B CA 1
ATOM 5819 C C . SER B 1 9 ? -10.617 -9.703 53.625 1 15.3 9 SER B C 1
ATOM 5821 O O . SER B 1 9 ? -10.18 -10.195 52.562 1 15.3 9 SER B O 1
ATOM 5823 N N . ALA B 1 10 ? -9.82 -8.727 54.25 1 17.06 10 ALA B N 1
ATOM 5824 C CA . ALA B 1 10 ? -8.891 -7.625 54.5 1 17.06 10 ALA B CA 1
ATOM 5825 C C . ALA B 1 10 ? -7.457 -8.141 54.625 1 17.06 10 ALA B C 1
ATOM 5827 O O . ALA B 1 10 ? -6.504 -7.434 54.312 1 17.06 10 ALA B O 1
ATOM 5828 N N . SER B 1 11 ? -7.242 -9.406 55.125 1 14.88 11 SER B N 1
ATOM 5829 C CA . SER B 1 11 ? -6.27 -9.305 56.219 1 14.88 11 SER B CA 1
ATOM 5830 C C . SER B 1 11 ? -4.844 -9.367 55.688 1 14.88 11 SER B C 1
ATOM 5832 O O . SER B 1 11 ? -3.885 -9.352 56.438 1 14.88 11 SER B O 1
ATOM 5834 N N . SER B 1 12 ? -4.305 -8.633 54.688 1 16.95 12 SER B N 1
ATOM 5835 C CA . SER B 1 12 ? -3.01 -9.164 54.281 1 16.95 12 SER B CA 1
ATOM 5836 C C . SER B 1 12 ? -1.965 -8.992 55.375 1 16.95 12 SER B C 1
ATOM 5838 O O . SER B 1 12 ? -1.743 -7.879 55.844 1 16.95 12 SER B O 1
ATOM 5840 N N . PRO B 1 13 ? -1.639 -10.062 56.188 1 15.44 13 PRO B N 1
ATOM 5841 C CA . PRO B 1 13 ? -0.844 -10.172 57.406 1 15.44 13 PRO B CA 1
ATOM 5842 C C . PRO B 1 13 ? 0.646 -9.945 57.188 1 15.44 13 PRO B C 1
ATOM 5844 O O . PRO B 1 13 ? 1.244 -10.602 56.312 1 15.44 13 PRO B O 1
ATOM 5847 N N . TYR B 1 14 ? 1.35 -8.727 57.156 1 17.58 14 TYR B N 1
ATOM 5848 C CA . TYR B 1 14 ? 2.754 -8.344 57.062 1 17.58 14 TYR B CA 1
ATOM 5849 C C . TYR B 1 14 ? 3.572 -8.961 58.188 1 17.58 14 TYR B C 1
ATOM 5851 O O . TYR B 1 14 ? 3.578 -8.445 59.312 1 17.58 14 TYR B O 1
ATOM 5859 N N . GLY B 1 15 ? 3.518 -10.344 58.188 1 13.91 15 GLY B N 1
ATOM 5860 C CA . GLY B 1 15 ? 4.121 -11.023 59.344 1 13.91 15 GLY B CA 1
ATOM 5861 C C . GLY B 1 15 ? 5.539 -10.562 59.625 1 13.91 15 GLY B C 1
ATOM 5862 O O . GLY B 1 15 ? 6.156 -9.883 58.781 1 13.91 15 GLY B O 1
ATOM 5863 N N . SER B 1 16 ? 6.117 -11.32 60.719 1 14.61 16 SER B N 1
ATOM 5864 C CA . SER B 1 16 ? 6.852 -11.336 61.969 1 14.61 16 SER B CA 1
ATOM 5865 C C . SER B 1 16 ? 8.352 -11.414 61.75 1 14.61 16 SER B C 1
ATOM 5867 O O . SER B 1 16 ? 8.805 -11.617 60.625 1 14.61 16 SER B O 1
ATOM 5869 N N . TYR B 1 17 ? 9.023 -12.133 62.812 1 14.31 17 TYR B N 1
ATOM 5870 C CA . TYR B 1 17 ? 9.977 -11.992 63.906 1 14.31 17 TYR B CA 1
ATOM 5871 C C . TYR B 1 17 ? 11.32 -12.617 63.531 1 14.31 17 TYR B C 1
ATOM 5873 O O . TYR B 1 17 ? 12.375 -12.094 63.906 1 14.31 17 TYR B O 1
ATOM 5881 N N . ARG B 1 18 ? 11.516 -13.672 62.781 1 13.61 18 ARG B N 1
ATOM 5882 C CA . ARG B 1 18 ? 12.195 -14.664 63.625 1 13.61 18 ARG B CA 1
ATOM 5883 C C . ARG B 1 18 ? 13.656 -14.281 63.844 1 13.61 18 ARG B C 1
ATOM 5885 O O . ARG B 1 18 ? 14.25 -13.57 63.031 1 13.61 18 ARG B O 1
ATOM 5892 N N . ARG B 1 19 ? 14.172 -15.055 65 1 14.67 19 ARG B N 1
ATOM 5893 C CA . ARG B 1 19 ? 15.141 -15.055 66.125 1 14.67 19 ARG B CA 1
ATOM 5894 C C . ARG B 1 19 ? 16.531 -15.438 65.562 1 14.67 19 ARG B C 1
ATOM 5896 O O . ARG B 1 19 ? 17.516 -14.734 65.875 1 14.67 19 ARG B O 1
ATOM 5903 N N . PRO B 1 20 ? 16.859 -16.859 65.562 1 14.33 20 PRO B N 1
ATOM 5904 C CA . PRO B 1 20 ? 17.719 -17.422 66.562 1 14.33 20 PRO B CA 1
ATOM 5905 C C . PRO B 1 20 ? 19.203 -17.328 66.25 1 14.33 20 PRO B C 1
ATOM 5907 O O . PRO B 1 20 ? 19.547 -17.047 65.062 1 14.33 20 PRO B O 1
ATOM 5910 N N . PRO B 1 21 ? 19.984 -18.406 66.875 1 14.77 21 PRO B N 1
ATOM 5911 C CA . PRO B 1 21 ? 21.078 -18.562 67.812 1 14.77 21 PRO B CA 1
ATOM 5912 C C . PRO B 1 21 ? 22.422 -18.812 67.188 1 14.77 21 PRO B C 1
ATOM 5914 O O . PRO B 1 21 ? 23.391 -18.094 67.438 1 14.77 21 PRO B O 1
ATOM 5917 N N . SER B 1 22 ? 22.734 -20.156 66.938 1 13.61 22 SER B N 1
ATOM 5918 C CA . SER B 1 22 ? 23.656 -20.953 67.75 1 13.61 22 SER B CA 1
ATOM 5919 C C . SER B 1 22 ? 25.078 -20.906 67.188 1 13.61 22 SER B C 1
ATOM 5921 O O . SER B 1 22 ? 25.266 -20.516 66 1 13.61 22 SER B O 1
ATOM 5923 N N . ARG B 1 23 ? 25.938 -22.062 67.688 1 14.57 23 ARG B N 1
ATOM 5924 C CA . ARG B 1 23 ? 27.141 -22.375 68.438 1 14.57 23 ARG B CA 1
ATOM 5925 C C . ARG B 1 23 ? 28.328 -22.641 67.562 1 14.57 23 ARG B C 1
ATOM 5927 O O . ARG B 1 23 ? 29.406 -22.094 67.75 1 14.57 23 ARG B O 1
ATOM 5934 N N . GLY B 1 24 ? 28.344 -23.891 66.875 1 13.34 24 GLY B N 1
ATOM 5935 C CA . GLY B 1 24 ? 29.25 -24.891 67.375 1 13.34 24 GLY B CA 1
ATOM 5936 C C . GLY B 1 24 ? 30.672 -24.75 66.812 1 13.34 24 GLY B C 1
ATOM 5937 O O . GLY B 1 24 ? 30.938 -23.922 65.938 1 13.34 24 GLY B O 1
ATOM 5938 N N . ARG B 1 25 ? 31.312 -26 66.438 1 13.84 25 ARG B N 1
ATOM 5939 C CA . ARG B 1 25 ? 32.344 -26.875 67 1 13.84 25 ARG B CA 1
ATOM 5940 C C . ARG B 1 25 ? 33.688 -26.609 66.312 1 13.84 25 ARG B C 1
ATOM 5942 O O . ARG B 1 25 ? 33.781 -25.891 65.312 1 13.84 25 ARG B O 1
ATOM 5949 N N . TYR B 1 26 ? 34.375 -27.875 65.938 1 13.41 26 TYR B N 1
ATOM 5950 C CA . TYR B 1 26 ? 35.5 -28.641 66.438 1 13.41 26 TYR B CA 1
ATOM 5951 C C . TYR B 1 26 ? 36.781 -28.375 65.625 1 13.41 26 TYR B C 1
ATOM 5953 O O . TYR B 1 26 ? 37.781 -27.922 66.188 1 13.41 26 TYR B O 1
ATOM 5961 N N . SER B 1 27 ? 37.281 -29.422 64.812 1 13.15 27 SER B N 1
ATOM 5962 C CA . SER B 1 27 ? 38.375 -30.344 65.188 1 13.15 27 SER B CA 1
ATOM 5963 C C . SER B 1 27 ? 39.688 -29.906 64.562 1 13.15 27 SER B C 1
ATOM 5965 O O . SER B 1 27 ? 39.719 -29.078 63.656 1 13.15 27 SER B O 1
ATOM 5967 N N . THR B 1 28 ? 40.562 -31.016 64.062 1 13.79 28 THR B N 1
ATOM 5968 C CA . THR B 1 28 ? 41.719 -31.703 64.562 1 13.79 28 THR B CA 1
ATOM 5969 C C . THR B 1 28 ? 42.969 -31.281 63.781 1 13.79 28 THR B C 1
ATOM 5971 O O . THR B 1 28 ? 43.969 -30.859 64.375 1 13.79 28 THR B O 1
ATOM 5974 N N . GLY B 1 29 ? 43.656 -32.219 62.875 1 13.21 29 GLY B N 1
ATOM 5975 C CA . GLY B 1 29 ? 44.844 -33 63.188 1 13.21 29 GLY B CA 1
ATOM 5976 C C . GLY B 1 29 ? 46.094 -32.406 62.625 1 13.21 29 GLY B C 1
ATOM 5977 O O . GLY B 1 29 ? 46.094 -31.344 62.031 1 13.21 29 GLY B O 1
ATOM 5978 N N . THR B 1 30 ? 46.969 -33.25 61.75 1 13.88 30 THR B N 1
ATOM 5979 C CA . THR B 1 30 ? 48.219 -33.969 62.062 1 13.88 30 THR B CA 1
ATOM 5980 C C . THR B 1 30 ? 49.438 -33.25 61.5 1 13.88 30 THR B C 1
ATOM 5982 O O . THR B 1 30 ? 49.281 -32.344 60.688 1 13.88 30 THR B O 1
ATOM 5985 N N . GLY B 1 31 ? 50.562 -34.062 60.938 1 13.57 31 GLY B N 1
ATOM 5986 C CA . GLY B 1 31 ? 51.906 -34.469 61.344 1 13.57 31 GLY B CA 1
ATOM 5987 C C . GLY B 1 31 ? 53 -33.781 60.594 1 13.57 31 GLY B C 1
ATOM 5988 O O . GLY B 1 31 ? 53.594 -32.812 61.094 1 13.57 31 GLY B O 1
ATOM 5989 N N . ARG B 1 32 ? 54.062 -34.562 59.656 1 14.17 32 ARG B N 1
ATOM 5990 C CA . ARG B 1 32 ? 55.406 -34.969 59.938 1 14.17 32 ARG B CA 1
ATOM 5991 C C . ARG B 1 32 ? 56.438 -34.031 59.25 1 14.17 32 ARG B C 1
ATOM 5993 O O . ARG B 1 32 ? 56.062 -33.281 58.344 1 14.17 32 ARG B O 1
ATOM 6000 N N . ARG B 1 33 ? 57.625 -34.781 58.375 1 13.73 33 ARG B N 1
ATOM 6001 C CA . ARG B 1 33 ? 59.031 -35.094 58.688 1 13.73 33 ARG B CA 1
ATOM 6002 C C . ARG B 1 33 ? 59.969 -34.219 57.875 1 13.73 33 ARG B C 1
ATOM 6004 O O . ARG B 1 33 ? 59.562 -33.562 56.938 1 13.73 33 ARG B O 1
ATOM 6011 N N . SER B 1 34 ? 61.281 -34.938 57.25 1 13.68 34 SER B N 1
ATOM 6012 C CA . SER B 1 34 ? 62.719 -35.031 57.531 1 13.68 34 SER B CA 1
ATOM 6013 C C . SER B 1 34 ? 63.531 -34.438 56.406 1 13.68 34 SER B C 1
ATOM 6015 O O . SER B 1 34 ? 64.375 -33.562 56.625 1 13.68 34 SER B O 1
ATOM 6017 N N . HIS B 1 35 ? 64.125 -35.188 55.094 1 13.3 35 HIS B N 1
ATOM 6018 C CA . HIS B 1 35 ? 65.5 -35.688 55 1 13.3 35 HIS B CA 1
ATOM 6019 C C . HIS B 1 35 ? 66.312 -34.75 54.156 1 13.3 35 HIS B C 1
ATOM 6021 O O . HIS B 1 35 ? 67.312 -34.188 54.656 1 13.3 35 HIS B O 1
ATOM 6027 N N . ARG B 1 36 ? 67.125 -35.312 52.781 1 14.51 36 ARG B N 1
ATOM 6028 C CA . ARG B 1 36 ? 68.5 -35.781 52.594 1 14.51 36 ARG B CA 1
ATOM 6029 C C . ARG B 1 36 ? 69.312 -34.719 51.812 1 14.51 36 ARG B C 1
ATOM 6031 O O . ARG B 1 36 ? 68.688 -33.844 51.156 1 14.51 36 ARG B O 1
ATOM 6038 N N . SER B 1 37 ? 70.375 -35.125 50.719 1 14.65 37 SER B N 1
ATOM 6039 C CA . SER B 1 37 ? 71.812 -35.125 50.781 1 14.65 37 SER B CA 1
ATOM 6040 C C . SER B 1 37 ? 72.438 -34.219 49.688 1 14.65 37 SER B C 1
ATOM 6042 O O . SER B 1 37 ? 73.25 -33.375 50 1 14.65 37 SER B O 1
ATOM 6044 N N . ALA B 1 38 ? 72.562 -34.531 48.188 1 15.49 38 ALA B N 1
ATOM 6045 C CA . ALA B 1 38 ? 73.875 -34.906 47.625 1 15.49 38 ALA B CA 1
ATOM 6046 C C . ALA B 1 38 ? 74.562 -33.688 47.062 1 15.49 38 ALA B C 1
ATOM 6048 O O . ALA B 1 38 ? 74 -32.625 46.875 1 15.49 38 ALA B O 1
ATOM 6049 N N . SER B 1 39 ? 75.188 -33.719 45.5 1 15.79 39 SER B N 1
ATOM 6050 C CA . SER B 1 39 ? 76.5 -33.875 44.938 1 15.79 39 SER B CA 1
ATOM 6051 C C . SER B 1 39 ? 76.875 -32.594 44.188 1 15.79 39 SER B C 1
ATOM 6053 O O . SER B 1 39 ? 76.062 -31.969 43.5 1 15.79 39 SER B O 1
ATOM 6055 N N . THR B 1 40 ? 78.25 -32.062 44.219 1 17.67 40 THR B N 1
ATOM 6056 C CA . THR B 1 40 ? 78.938 -30.781 44.094 1 17.67 40 THR B CA 1
ATOM 6057 C C . THR B 1 40 ? 79.562 -30.625 42.719 1 17.67 40 THR B C 1
ATOM 6059 O O . THR B 1 40 ? 80.188 -29.594 42.438 1 17.67 40 THR B O 1
ATOM 6062 N N . PRO B 1 41 ? 79.188 -31.25 41.5 1 18.34 41 PRO B N 1
ATOM 6063 C CA . PRO B 1 41 ? 80.438 -31.391 40.75 1 18.34 41 PRO B CA 1
ATOM 6064 C C . PRO B 1 41 ? 80.938 -30.078 40.156 1 18.34 41 PRO B C 1
ATOM 6066 O O . PRO B 1 41 ? 80.188 -29.109 40.062 1 18.34 41 PRO B O 1
ATOM 6069 N N . PRO B 1 42 ? 82.188 -30.031 39.094 1 19.53 42 PRO B N 1
ATOM 6070 C CA . PRO B 1 42 ? 83.375 -29.281 38.875 1 19.53 42 PRO B CA 1
ATOM 6071 C C . PRO B 1 42 ? 83.25 -28.203 37.812 1 19.53 42 PRO B C 1
ATOM 6073 O O . PRO B 1 42 ? 82.375 -28.297 36.969 1 19.53 42 PRO B O 1
ATOM 6076 N N . ARG B 1 43 ? 84.188 -27.016 37.594 1 19.67 43 ARG B N 1
ATOM 6077 C CA . ARG B 1 43 ? 84.188 -25.625 37.156 1 19.67 43 ARG B CA 1
ATOM 6078 C C . ARG B 1 43 ? 84.812 -25.5 35.781 1 19.67 43 ARG B C 1
ATOM 6080 O O . ARG B 1 43 ? 85.812 -24.766 35.594 1 19.67 43 ARG B O 1
ATOM 6087 N N . GLN B 1 44 ? 84.438 -26.359 34.719 1 17.23 44 GLN B N 1
ATOM 6088 C CA . GLN B 1 44 ? 85.438 -26.391 33.688 1 17.23 44 GLN B CA 1
ATOM 6089 C C . GLN B 1 44 ? 85.562 -25.047 32.938 1 17.23 44 GLN B C 1
ATOM 6091 O O . GLN B 1 44 ? 84.625 -24.266 32.969 1 17.23 44 GLN B O 1
ATOM 6096 N N . LYS B 1 45 ? 86.5 -24.859 31.719 1 21.59 45 LYS B N 1
ATOM 6097 C CA . LYS B 1 45 ? 87.562 -24.031 31.156 1 21.59 45 LYS B CA 1
ATOM 6098 C C . LYS B 1 45 ? 87 -23.062 30.109 1 21.59 45 LYS B C 1
ATOM 6100 O O . LYS B 1 45 ? 87.375 -21.906 30.031 1 21.59 45 LYS B O 1
ATOM 6105 N N . THR B 1 46 ? 86 -23.328 29.031 1 21.88 46 THR B N 1
ATOM 6106 C CA . THR B 1 46 ? 86.438 -23.281 27.641 1 21.88 46 THR B CA 1
ATOM 6107 C C . THR B 1 46 ? 86.5 -21.844 27.141 1 21.88 46 THR B C 1
ATOM 6109 O O . THR B 1 46 ? 85.75 -20.984 27.641 1 21.88 46 THR B O 1
ATOM 6112 N N . PRO B 1 47 ? 87.25 -21.516 25.812 1 26.47 47 PRO B N 1
ATOM 6113 C CA . PRO B 1 47 ? 87.938 -20.547 24.984 1 26.47 47 PRO B CA 1
ATOM 6114 C C . PRO B 1 47 ? 87 -19.625 24.203 1 26.47 47 PRO B C 1
ATOM 6116 O O . PRO B 1 47 ? 86.062 -20.109 23.594 1 26.47 47 PRO B O 1
ATOM 6119 N N . CYS B 1 48 ? 86.938 -18.266 24.375 1 20.11 48 CYS B N 1
ATOM 6120 C CA . CYS B 1 48 ? 85.812 -17.297 24.375 1 20.11 48 CYS B CA 1
ATOM 6121 C C . CYS B 1 48 ? 85.5 -16.844 22.953 1 20.11 48 CYS B C 1
ATOM 6123 O O . CYS B 1 48 ? 84.312 -16.875 22.531 1 20.11 48 CYS B O 1
ATOM 6125 N N . CYS B 1 49 ? 86.188 -15.805 22.281 1 24.78 49 CYS B N 1
ATOM 6126 C CA . CYS B 1 49 ? 85.438 -14.617 21.844 1 24.78 49 CYS B CA 1
ATOM 6127 C C . CYS B 1 49 ? 85.25 -14.633 20.328 1 24.78 49 CYS B C 1
ATOM 6129 O O . CYS B 1 49 ? 84.812 -13.641 19.75 1 24.78 49 CYS B O 1
ATOM 6131 N N . THR B 1 50 ? 85.938 -15.445 19.5 1 31.36 50 THR B N 1
ATOM 6132 C CA . THR B 1 50 ? 86 -15.297 18.047 1 31.36 50 THR B CA 1
ATOM 6133 C C . THR B 1 50 ? 84.625 -15.547 17.438 1 31.36 50 THR B C 1
ATOM 6135 O O . THR B 1 50 ? 84.5 -15.531 16.219 1 31.36 50 THR B O 1
ATOM 6138 N N . ARG B 1 51 ? 83.625 -15.883 18.219 1 32.25 51 ARG B N 1
ATOM 6139 C CA . ARG B 1 51 ? 82.312 -16.484 17.891 1 32.25 51 ARG B CA 1
ATOM 6140 C C . ARG B 1 51 ? 81.312 -15.438 17.453 1 32.25 51 ARG B C 1
ATOM 6142 O O . ARG B 1 51 ? 80.188 -15.75 17.172 1 32.25 51 ARG B O 1
ATOM 6149 N N . SER B 1 52 ? 81.75 -14.125 17.578 1 37.69 52 SER B N 1
ATOM 6150 C CA . SER B 1 52 ? 80.625 -13.18 17.516 1 37.69 52 SER B CA 1
ATOM 6151 C C . SER B 1 52 ? 80.25 -12.914 16.078 1 37.69 52 SER B C 1
ATOM 6153 O O . SER B 1 52 ? 79.062 -12.766 15.789 1 37.69 52 SER B O 1
ATOM 6155 N N . ARG B 1 53 ? 81.25 -12.852 15.164 1 47.84 53 ARG B N 1
ATOM 6156 C CA . ARG B 1 53 ? 80.875 -12.461 13.805 1 47.84 53 ARG B CA 1
ATOM 6157 C C . ARG B 1 53 ? 80.125 -13.57 13.094 1 47.84 53 ARG B C 1
ATOM 6159 O O . ARG B 1 53 ? 79.188 -13.305 12.312 1 47.84 53 ARG B O 1
ATOM 6166 N N . ALA B 1 54 ? 80.625 -14.859 13.281 1 44.56 54 ALA B N 1
ATOM 6167 C CA . ALA B 1 54 ? 79.938 -15.992 12.688 1 44.56 54 ALA B CA 1
ATOM 6168 C C . ALA B 1 54 ? 78.5 -16.141 13.273 1 44.56 54 ALA B C 1
ATOM 6170 O O . ALA B 1 54 ? 77.625 -16.594 12.594 1 44.56 54 ALA B O 1
ATOM 6171 N N . ARG B 1 55 ? 78.375 -15.578 14.531 1 48.38 55 ARG B N 1
ATOM 6172 C CA . ARG B 1 55 ? 77.062 -15.664 15.148 1 48.38 55 ARG B CA 1
ATOM 6173 C C . ARG B 1 55 ? 76.062 -14.664 14.523 1 48.38 55 ARG B C 1
ATOM 6175 O O . ARG B 1 55 ? 74.875 -14.969 14.312 1 48.38 55 ARG B O 1
ATOM 6182 N N . CYS B 1 56 ? 76.75 -13.555 14.172 1 53.66 56 CYS B N 1
ATOM 6183 C CA . CYS B 1 56 ? 75.875 -12.57 13.57 1 53.66 56 CYS B CA 1
ATOM 6184 C C . CYS B 1 56 ? 75.438 -13.008 12.172 1 53.66 56 CYS B C 1
ATOM 6186 O O . CYS B 1 56 ? 74.25 -12.883 11.812 1 53.66 56 CYS B O 1
ATOM 6188 N N . ALA B 1 57 ? 76.5 -13.547 11.352 1 58.88 57 ALA B N 1
ATOM 6189 C CA . ALA B 1 57 ? 76.125 -14.055 10.023 1 58.88 57 ALA B CA 1
ATOM 6190 C C . ALA B 1 57 ? 75.188 -15.25 10.125 1 58.88 57 ALA B C 1
ATOM 6192 O O . ALA B 1 57 ? 74.25 -15.375 9.336 1 58.88 57 ALA B O 1
ATOM 6193 N N . LEU B 1 58 ? 75.438 -16.094 11.188 1 58.53 58 LEU B N 1
ATOM 6194 C CA . LEU B 1 58 ? 74.5 -17.219 11.422 1 58.53 58 LEU B CA 1
ATOM 6195 C C . LEU B 1 58 ? 73.125 -16.719 11.891 1 58.53 58 LEU B C 1
ATOM 6197 O O . LEU B 1 58 ? 72.125 -17.25 11.469 1 58.53 58 LEU B O 1
ATOM 6201 N N . ILE B 1 59 ? 73.125 -15.555 12.656 1 59.81 59 ILE B N 1
ATOM 6202 C CA . ILE B 1 59 ? 71.875 -15 13.078 1 59.81 59 ILE B CA 1
ATOM 6203 C C . ILE B 1 59 ? 71.125 -14.391 11.875 1 59.81 59 ILE B C 1
ATOM 6205 O O . ILE B 1 59 ? 69.938 -14.602 11.695 1 59.81 59 ILE B O 1
ATOM 6209 N N . VAL B 1 60 ? 71.938 -13.742 10.992 1 63.84 60 VAL B N 1
ATOM 6210 C CA . VAL B 1 60 ? 71.312 -13.156 9.805 1 63.84 60 VAL B CA 1
ATOM 6211 C C . VAL B 1 60 ? 70.875 -14.266 8.859 1 63.84 60 VAL B C 1
ATOM 6213 O O . VAL B 1 60 ? 69.75 -14.203 8.312 1 63.84 60 VAL B O 1
ATOM 6216 N N . LEU B 1 61 ? 71.75 -15.359 8.703 1 61.38 61 LEU B N 1
ATOM 6217 C CA . LEU B 1 61 ? 71.312 -16.516 7.926 1 61.38 61 LEU B CA 1
ATOM 6218 C C . LEU B 1 61 ? 70.125 -17.219 8.594 1 61.38 61 LEU B C 1
ATOM 6220 O O . LEU B 1 61 ? 69.188 -17.625 7.922 1 61.38 61 LEU B O 1
ATOM 6224 N N . LEU B 1 62 ? 70.125 -17.266 9.977 1 61.88 62 LEU B N 1
ATOM 6225 C CA . LEU B 1 62 ? 69 -17.859 10.688 1 61.88 62 LEU B CA 1
ATOM 6226 C C . LEU B 1 62 ? 67.75 -16.984 10.57 1 61.88 62 LEU B C 1
ATOM 6228 O O . LEU B 1 62 ? 66.625 -17.5 10.43 1 61.88 62 LEU B O 1
ATOM 6232 N N . ILE B 1 63 ? 67.938 -15.648 10.492 1 64.81 63 ILE B N 1
ATOM 6233 C CA . ILE B 1 63 ? 66.812 -14.758 10.289 1 64.81 63 ILE B CA 1
ATOM 6234 C C . ILE B 1 63 ? 66.312 -14.891 8.859 1 64.81 63 ILE B C 1
ATOM 6236 O O . ILE B 1 63 ? 65.062 -14.953 8.625 1 64.81 63 ILE B O 1
ATOM 6240 N N . PHE B 1 64 ? 67.25 -15.062 7.875 1 66.19 64 PHE B N 1
ATOM 6241 C CA . PHE B 1 64 ? 66.812 -15.266 6.496 1 66.19 64 PHE B CA 1
ATOM 6242 C C . PHE B 1 64 ? 66.188 -16.641 6.32 1 66.19 64 PHE B C 1
ATOM 6244 O O . PHE B 1 64 ? 65.125 -16.766 5.629 1 66.19 64 PHE B O 1
ATOM 6251 N N . VAL B 1 65 ? 66.75 -17.688 6.973 1 63.72 65 VAL B N 1
ATOM 6252 C CA . VAL B 1 65 ? 66.125 -19 6.973 1 63.72 65 VAL B CA 1
ATOM 6253 C C . VAL B 1 65 ? 64.812 -18.953 7.762 1 63.72 65 VAL B C 1
ATOM 6255 O O . VAL B 1 65 ? 63.781 -19.531 7.336 1 63.72 65 VAL B O 1
ATOM 6258 N N . ALA B 1 66 ? 64.75 -18.203 8.875 1 64.88 66 ALA B N 1
ATOM 6259 C CA . ALA B 1 66 ? 63.5 -18.047 9.625 1 64.88 66 ALA B CA 1
ATOM 6260 C C . ALA B 1 66 ? 62.469 -17.234 8.828 1 64.88 66 ALA B C 1
ATOM 6262 O O . ALA B 1 66 ? 61.281 -17.562 8.805 1 64.88 66 ALA B O 1
ATOM 6263 N N . LEU B 1 67 ? 62.906 -16.234 8.109 1 66.44 67 LEU B N 1
ATOM 6264 C CA . LEU B 1 67 ? 62 -15.477 7.246 1 66.44 67 LEU B CA 1
ATOM 6265 C C . LEU B 1 67 ? 61.594 -16.312 6.031 1 66.44 67 LEU B C 1
ATOM 6267 O O . LEU B 1 67 ? 60.438 -16.25 5.598 1 66.44 67 LEU B O 1
ATOM 6271 N N . GLY B 1 68 ? 62.5 -17.078 5.477 1 62.59 68 GLY B N 1
ATOM 6272 C CA . GLY B 1 68 ? 62.125 -18.047 4.453 1 62.59 68 GLY B CA 1
ATOM 6273 C C . GLY B 1 68 ? 61.188 -19.125 4.957 1 62.59 68 GLY B C 1
ATOM 6274 O O . GLY B 1 68 ? 60.188 -19.453 4.293 1 62.59 68 GLY B O 1
ATOM 6275 N N . LEU B 1 69 ? 61.469 -19.719 6.074 1 63.03 69 LEU B N 1
ATOM 6276 C CA . LEU B 1 69 ? 60.594 -20.703 6.68 1 63.03 69 LEU B CA 1
ATOM 6277 C C . LEU B 1 69 ? 59.281 -20.062 7.105 1 63.03 69 LEU B C 1
ATOM 6279 O O . LEU B 1 69 ? 58.219 -20.656 6.93 1 63.03 69 LEU B O 1
ATOM 6283 N N . ALA B 1 70 ? 59.344 -18.844 7.648 1 61.19 70 ALA B N 1
ATOM 6284 C CA . ALA B 1 70 ? 58.125 -18.109 7.922 1 61.19 70 ALA B CA 1
ATOM 6285 C C . ALA B 1 70 ? 57.375 -17.781 6.629 1 61.19 70 ALA B C 1
ATOM 6287 O O . ALA B 1 70 ? 56.125 -17.859 6.578 1 61.19 70 ALA B O 1
ATOM 6288 N N . GLY B 1 71 ? 58.031 -17.484 5.555 1 57.94 71 GLY B N 1
ATOM 6289 C CA . GLY B 1 71 ? 57.438 -17.297 4.25 1 57.94 71 GLY B CA 1
ATOM 6290 C C . GLY B 1 71 ? 56.812 -18.578 3.705 1 57.94 71 GLY B C 1
ATOM 6291 O O . GLY B 1 71 ? 55.688 -18.562 3.182 1 57.94 71 GLY B O 1
ATOM 6292 N N . VAL B 1 72 ? 57.531 -19.656 3.783 1 58.16 72 VAL B N 1
ATOM 6293 C CA . VAL B 1 72 ? 57 -20.953 3.383 1 58.16 72 VAL B CA 1
ATOM 6294 C C . VAL B 1 72 ? 55.844 -21.344 4.316 1 58.16 72 VAL B C 1
ATOM 6296 O O . VAL B 1 72 ? 54.812 -21.859 3.863 1 58.16 72 VAL B O 1
ATOM 6299 N N . LEU B 1 73 ? 55.969 -21.203 5.609 1 52.59 73 LEU B N 1
ATOM 6300 C CA . LEU B 1 73 ? 54.875 -21.453 6.535 1 52.59 73 LEU B CA 1
ATOM 6301 C C . LEU B 1 73 ? 53.688 -20.516 6.262 1 52.59 73 LEU B C 1
ATOM 6303 O O . LEU B 1 73 ? 52.531 -20.938 6.273 1 52.59 73 LEU B O 1
ATOM 6307 N N . VAL B 1 74 ? 53.969 -19.266 6.074 1 53.28 74 VAL B N 1
ATOM 6308 C CA . VAL B 1 74 ? 52.906 -18.344 5.676 1 53.28 74 VAL B CA 1
ATOM 6309 C C . VAL B 1 74 ? 52.344 -18.766 4.316 1 53.28 74 VAL B C 1
ATOM 6311 O O . VAL B 1 74 ? 51.125 -18.75 4.105 1 53.28 74 VAL B O 1
ATOM 6314 N N . TRP B 1 75 ? 53.25 -19.109 3.445 1 50.41 75 TRP B N 1
ATOM 6315 C CA . TRP B 1 75 ? 52.781 -19.609 2.158 1 50.41 75 TRP B CA 1
ATOM 6316 C C . TRP B 1 75 ? 51.969 -20.891 2.334 1 50.41 75 TRP B C 1
ATOM 6318 O O . TRP B 1 75 ? 50.906 -21.047 1.717 1 50.41 75 TRP B O 1
ATOM 6328 N N . ASN B 1 76 ? 52.469 -21.875 2.955 1 49.31 76 ASN B N 1
ATOM 6329 C CA . ASN B 1 76 ? 51.75 -23.125 3.211 1 49.31 76 ASN B CA 1
ATOM 6330 C C . ASN B 1 76 ? 50.469 -22.875 4.047 1 49.31 76 ASN B C 1
ATOM 6332 O O . ASN B 1 76 ? 49.469 -23.547 3.879 1 49.31 76 ASN B O 1
ATOM 6336 N N . PHE B 1 77 ? 50.594 -22.156 5.066 1 47.22 77 PHE B N 1
ATOM 6337 C CA . PHE B 1 77 ? 49.406 -21.812 5.855 1 47.22 77 PHE B CA 1
ATOM 6338 C C . PHE B 1 77 ? 48.469 -20.906 5.07 1 47.22 77 PHE B C 1
ATOM 6340 O O . PHE B 1 77 ? 47.25 -20.938 5.273 1 47.22 77 PHE B O 1
ATOM 6347 N N . THR B 1 78 ? 49 -20.031 4.289 1 47.94 78 THR B N 1
ATOM 6348 C CA . THR B 1 78 ? 48.125 -19.125 3.561 1 47.94 78 THR B CA 1
ATOM 6349 C C . THR B 1 78 ? 47.594 -19.781 2.297 1 47.94 78 THR B C 1
ATOM 6351 O O . THR B 1 78 ? 46.531 -19.406 1.796 1 47.94 78 THR B O 1
ATOM 6354 N N . TYR B 1 79 ? 48.375 -20.625 1.638 1 48.16 79 TYR B N 1
ATOM 6355 C CA . TYR B 1 79 ? 47.875 -21.141 0.376 1 48.16 79 TYR B CA 1
ATOM 6356 C C . TYR B 1 79 ? 47 -22.359 0.607 1 48.16 79 TYR B C 1
ATOM 6358 O O . TYR B 1 79 ? 47.5 -23.484 0.69 1 48.16 79 TYR B O 1
ATOM 6366 N N . GLN B 1 80 ? 46.094 -22.344 1.4 1 55.41 80 GLN B N 1
ATOM 6367 C CA . GLN B 1 80 ? 45.094 -23.406 1.366 1 55.41 80 GLN B CA 1
ATOM 6368 C C . GLN B 1 80 ? 44.469 -23.547 -0.023 1 55.41 80 GLN B C 1
ATOM 6370 O O . GLN B 1 80 ? 44.156 -22.547 -0.661 1 55.41 80 GLN B O 1
ATOM 6375 N N . PRO B 1 81 ? 44.625 -24.719 -0.558 1 64.44 81 PRO B N 1
ATOM 6376 C CA . PRO B 1 81 ? 44.062 -24.953 -1.898 1 64.44 81 PRO B CA 1
ATOM 6377 C C . PRO B 1 81 ? 42.625 -24.438 -2.049 1 64.44 81 PRO B C 1
ATOM 6379 O O . PRO B 1 81 ? 41.781 -24.703 -1.195 1 64.44 81 PRO B O 1
ATOM 6382 N N . LEU B 1 82 ? 42.5 -23.547 -2.889 1 84.62 82 LEU B N 1
ATOM 6383 C CA . LEU B 1 82 ? 41.219 -22.969 -3.191 1 84.62 82 LEU B CA 1
ATOM 6384 C C . LEU B 1 82 ? 40.344 -23.938 -3.988 1 84.62 82 LEU B C 1
ATOM 6386 O O . LEU B 1 82 ? 39.375 -23.531 -4.625 1 84.62 82 LEU B O 1
ATOM 6390 N N . VAL B 1 83 ? 40.844 -25.25 -3.941 1 89 83 VAL B N 1
ATOM 6391 C CA . VAL B 1 83 ? 40.094 -26.266 -4.668 1 89 83 VAL B CA 1
ATOM 6392 C C . VAL B 1 83 ? 39.594 -27.359 -3.699 1 89 83 VAL B C 1
ATOM 6394 O O . VAL B 1 83 ? 40.344 -27.781 -2.816 1 89 83 VAL B O 1
ATOM 6397 N N . VAL B 1 84 ? 38.438 -27.719 -3.85 1 92.62 84 VAL B N 1
ATOM 6398 C CA . VAL B 1 84 ? 37.906 -28.844 -3.09 1 92.62 84 VAL B CA 1
ATOM 6399 C C . VAL B 1 84 ? 37.438 -29.938 -4.047 1 92.62 84 VAL B C 1
ATOM 6401 O O . VAL B 1 84 ? 36.906 -29.641 -5.137 1 92.62 84 VAL B O 1
ATOM 6404 N N . ASP B 1 85 ? 37.656 -31.188 -3.635 1 93.69 85 ASP B N 1
ATOM 6405 C CA . ASP B 1 85 ? 37.219 -32.375 -4.387 1 93.69 85 ASP B CA 1
ATOM 6406 C C . ASP B 1 85 ? 36.656 -33.438 -3.451 1 93.69 85 ASP B C 1
ATOM 6408 O O . ASP B 1 85 ? 37.344 -33.938 -2.588 1 93.69 85 ASP B O 1
ATOM 6412 N N . PHE B 1 86 ? 35.438 -33.656 -3.613 1 95.38 86 PHE B N 1
ATOM 6413 C CA . PHE B 1 86 ? 34.812 -34.688 -2.807 1 95.38 86 PHE B CA 1
ATOM 6414 C C . PHE B 1 86 ? 34.844 -36.031 -3.523 1 95.38 86 PHE B C 1
ATOM 6416 O O . PHE B 1 86 ? 33.906 -36.406 -4.242 1 95.38 86 PHE B O 1
ATOM 6423 N N . GLY B 1 87 ? 35.906 -36.906 -3.299 1 92.5 87 GLY B N 1
ATOM 6424 C CA . GLY B 1 87 ? 36.031 -38.281 -3.812 1 92.5 87 GLY B CA 1
ATOM 6425 C C . GLY B 1 87 ? 35.969 -38.344 -5.328 1 92.5 87 GLY B C 1
ATOM 6426 O O . GLY B 1 87 ? 35.469 -39.312 -5.891 1 92.5 87 GLY B O 1
ATOM 6427 N N . GLY B 1 88 ? 36.25 -37.25 -5.969 1 93.81 88 GLY B N 1
ATOM 6428 C CA . GLY B 1 88 ? 36.219 -37.25 -7.422 1 93.81 88 GLY B CA 1
ATOM 6429 C C . GLY B 1 88 ? 34.812 -37 -7.973 1 93.81 88 GLY B C 1
ATOM 6430 O O . GLY B 1 88 ? 34.625 -36.906 -9.188 1 93.81 88 GLY B O 1
ATOM 6431 N N . LEU B 1 89 ? 33.906 -36.875 -7.172 1 96.38 89 LEU B N 1
ATOM 6432 C CA . LEU B 1 89 ? 32.5 -36.75 -7.582 1 96.38 89 LEU B CA 1
ATOM 6433 C C . LEU B 1 89 ? 32.094 -35.281 -7.73 1 96.38 89 LEU B C 1
ATOM 6435 O O . LEU B 1 89 ? 31.297 -34.938 -8.594 1 96.38 89 LEU B O 1
ATOM 6439 N N . VAL B 1 90 ? 32.625 -34.438 -6.871 1 97.25 90 VAL B N 1
ATOM 6440 C CA . VAL B 1 90 ? 32.344 -33 -6.891 1 97.25 90 VAL B CA 1
ATOM 6441 C C . VAL B 1 90 ? 33.656 -32.188 -6.848 1 97.25 90 VAL B C 1
ATOM 6443 O O . VAL B 1 90 ? 34.469 -32.406 -5.969 1 97.25 90 VAL B O 1
ATOM 6446 N N . HIS B 1 91 ? 33.844 -31.359 -7.77 1 96.38 91 HIS B N 1
ATOM 6447 C CA . HIS B 1 91 ? 35 -30.5 -7.844 1 96.38 91 HIS B CA 1
ATOM 6448 C C . HIS B 1 91 ? 34.594 -29.016 -7.852 1 96.38 91 HIS B C 1
ATOM 6450 O O . HIS B 1 91 ? 33.719 -28.625 -8.625 1 96.38 91 HIS B O 1
ATOM 6456 N N . TYR B 1 92 ? 35.156 -28.234 -6.977 1 95.69 92 TYR B N 1
ATOM 6457 C CA . TYR B 1 92 ? 34.938 -26.797 -6.977 1 95.69 92 TYR B CA 1
ATOM 6458 C C . TYR B 1 92 ? 36.25 -26.047 -6.812 1 95.69 92 TYR B C 1
ATOM 6460 O O . TYR B 1 92 ? 37.062 -26.391 -5.938 1 95.69 92 TYR B O 1
ATOM 6468 N N . ASP B 1 93 ? 36.438 -25.141 -7.664 1 92.44 93 ASP B N 1
ATOM 6469 C CA . ASP B 1 93 ? 37.625 -24.266 -7.621 1 92.44 93 ASP B CA 1
ATOM 6470 C C . ASP B 1 93 ? 37.219 -22.859 -7.18 1 92.44 93 ASP B C 1
ATOM 6472 O O . ASP B 1 93 ? 36.625 -22.094 -7.949 1 92.44 93 ASP B O 1
ATOM 6476 N N . GLY B 1 94 ? 37.688 -22.484 -6.035 1 89.12 94 GLY B N 1
ATOM 6477 C CA . GLY B 1 94 ? 37.312 -21.188 -5.473 1 89.12 94 GLY B CA 1
ATOM 6478 C C . GLY B 1 94 ? 37.906 -20.016 -6.242 1 89.12 94 GLY B C 1
ATOM 6479 O O . GLY B 1 94 ? 37.406 -18.906 -6.164 1 89.12 94 GLY B O 1
ATOM 6480 N N . ALA B 1 95 ? 38.938 -20.25 -6.914 1 86.25 95 ALA B N 1
ATOM 6481 C CA . ALA B 1 95 ? 39.562 -19.188 -7.688 1 86.25 95 ALA B CA 1
ATOM 6482 C C . ALA B 1 95 ? 38.812 -18.938 -8.992 1 86.25 95 ALA B C 1
ATOM 6484 O O . ALA B 1 95 ? 38.469 -17.797 -9.32 1 86.25 95 ALA B O 1
ATOM 6485 N N . SER B 1 96 ? 38.531 -19.969 -9.68 1 87.31 96 SER B N 1
ATOM 6486 C CA . SER B 1 96 ? 37.875 -19.844 -10.961 1 87.31 96 SER B CA 1
ATOM 6487 C C . SER B 1 96 ? 36.344 -19.922 -10.797 1 87.31 96 SER B C 1
ATOM 6489 O O . SER B 1 96 ? 35.594 -19.594 -11.727 1 87.31 96 SER B O 1
ATOM 6491 N N . GLN B 1 97 ? 35.938 -20.391 -9.719 1 92.38 97 GLN B N 1
ATOM 6492 C CA . GLN B 1 97 ? 34.531 -20.562 -9.398 1 92.38 97 GLN B CA 1
ATOM 6493 C C . GLN B 1 97 ? 33.906 -21.672 -10.242 1 92.38 97 GLN B C 1
ATOM 6495 O O . GLN B 1 97 ? 32.688 -21.719 -10.398 1 92.38 97 GLN B O 1
ATOM 6500 N N . SER B 1 98 ? 34.688 -22.516 -10.773 1 94 98 SER B N 1
ATOM 6501 C CA . SER B 1 98 ? 34.219 -23.625 -11.594 1 94 98 SER B CA 1
ATOM 6502 C C . SER B 1 98 ? 33.688 -24.766 -10.734 1 94 98 SER B C 1
ATOM 6504 O O . SER B 1 98 ? 34.312 -25.109 -9.719 1 94 98 SER B O 1
ATOM 6506 N N . PHE B 1 99 ? 32.656 -25.312 -11.156 1 97.12 99 PHE B N 1
ATOM 6507 C CA . PHE B 1 99 ? 32 -26.422 -10.477 1 97.12 99 PHE B CA 1
ATOM 6508 C C . PHE B 1 99 ? 31.75 -27.578 -11.438 1 97.12 99 PHE B C 1
ATOM 6510 O O . PHE B 1 99 ? 31.25 -27.391 -12.539 1 97.12 99 PHE B O 1
ATOM 6517 N N . ILE B 1 100 ? 32.094 -28.797 -11.023 1 97.62 100 ILE B N 1
ATOM 6518 C CA . ILE B 1 100 ? 31.891 -29.984 -11.828 1 97.62 100 ILE B CA 1
ATOM 6519 C C . ILE B 1 100 ? 31.25 -31.078 -10.969 1 97.62 100 ILE B C 1
ATOM 6521 O O . ILE B 1 100 ? 31.719 -31.375 -9.867 1 97.62 100 ILE B O 1
ATOM 6525 N N . LEU B 1 101 ? 30.203 -31.594 -11.461 1 98.12 101 LEU B N 1
ATOM 6526 C CA . LEU B 1 101 ? 29.531 -32.75 -10.844 1 98.12 101 LEU B CA 1
ATOM 6527 C C . LEU B 1 101 ? 29.688 -34 -11.703 1 98.12 101 LEU B C 1
ATOM 6529 O O . LEU B 1 101 ? 29.453 -33.938 -12.914 1 98.12 101 LEU B O 1
ATOM 6533 N N . ARG B 1 102 ? 30.109 -35.062 -11.078 1 97.19 102 ARG B N 1
ATOM 6534 C CA . ARG B 1 102 ? 30.25 -36.344 -11.742 1 97.19 102 ARG B CA 1
ATOM 6535 C C . ARG B 1 102 ? 29.328 -37.406 -11.109 1 97.19 102 ARG B C 1
ATOM 6537 O O . ARG B 1 102 ? 28.891 -37.25 -9.969 1 97.19 102 ARG B O 1
ATOM 6544 N N . ASN B 1 103 ? 28.969 -38.375 -11.945 1 95.12 103 ASN B N 1
ATOM 6545 C CA . ASN B 1 103 ? 28.203 -39.5 -11.375 1 95.12 103 ASN B CA 1
ATOM 6546 C C . ASN B 1 103 ? 29.109 -40.5 -10.703 1 95.12 103 ASN B C 1
ATOM 6548 O O . ASN B 1 103 ? 30.328 -40.281 -10.602 1 95.12 103 ASN B O 1
ATOM 6552 N N . LEU B 1 104 ? 28.531 -41.594 -10.18 1 92.62 104 LEU B N 1
ATOM 6553 C CA . LEU B 1 104 ? 29.297 -42.562 -9.414 1 92.62 104 LEU B CA 1
ATOM 6554 C C . LEU B 1 104 ? 30.297 -43.281 -10.305 1 92.62 104 LEU B C 1
ATOM 6556 O O . LEU B 1 104 ? 31.266 -43.875 -9.812 1 92.62 104 LEU B O 1
ATOM 6560 N N . SER B 1 105 ? 30.078 -43.25 -11.617 1 90.69 105 SER B N 1
ATOM 6561 C CA . SER B 1 105 ? 31.047 -43.781 -12.562 1 90.69 105 SER B CA 1
ATOM 6562 C C . SER B 1 105 ? 32.094 -42.781 -12.953 1 90.69 105 SER B C 1
ATOM 6564 O O . SER B 1 105 ? 32.875 -43 -13.883 1 90.69 105 SER B O 1
ATOM 6566 N N . THR B 1 106 ? 32 -41.562 -12.391 1 90.62 106 THR B N 1
ATOM 6567 C CA . THR B 1 106 ? 32.969 -40.469 -12.5 1 90.62 106 THR B CA 1
ATOM 6568 C C . THR B 1 106 ? 32.875 -39.781 -13.867 1 90.62 106 THR B C 1
ATOM 6570 O O . THR B 1 106 ? 33.812 -39.188 -14.328 1 90.62 106 THR B O 1
ATOM 6573 N N . SER B 1 107 ? 31.766 -39.969 -14.461 1 94.69 107 SER B N 1
ATOM 6574 C CA . SER B 1 107 ? 31.484 -39.188 -15.664 1 94.69 107 SER B CA 1
ATOM 6575 C C . SER B 1 107 ? 30.891 -37.844 -15.328 1 94.69 107 SER B C 1
ATOM 6577 O O . SER B 1 107 ? 30.031 -37.75 -14.453 1 94.69 107 SER B O 1
ATOM 6579 N N . GLU B 1 108 ? 31.344 -36.875 -16.078 1 96.56 108 GLU B N 1
ATOM 6580 C CA . GLU B 1 108 ? 30.797 -35.531 -15.867 1 96.56 108 GLU B CA 1
ATOM 6581 C C . GLU B 1 108 ? 29.328 -35.469 -16.281 1 96.56 108 GLU B C 1
ATOM 6583 O O . GLU B 1 108 ? 28.984 -3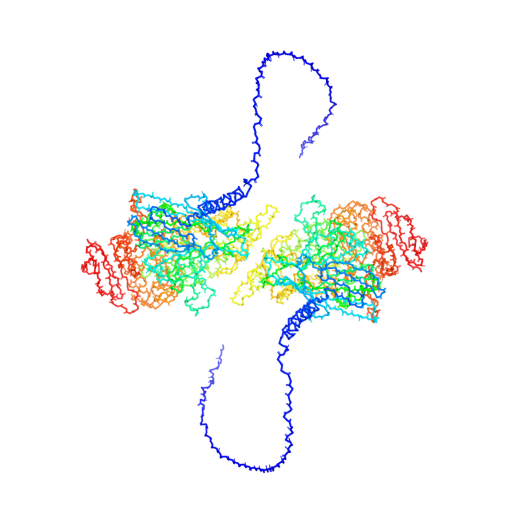5.812 -17.406 1 96.56 108 GLU B O 1
ATOM 6588 N N . VAL B 1 109 ? 28.547 -34.969 -15.398 1 97.88 109 VAL B N 1
ATOM 6589 C CA . VAL B 1 109 ? 27.109 -34.906 -15.695 1 97.88 109 VAL B CA 1
ATOM 6590 C C . VAL B 1 109 ? 26.609 -33.469 -15.578 1 97.88 109 VAL B C 1
ATOM 6592 O O . VAL B 1 109 ? 25.516 -33.156 -16.062 1 97.88 109 VAL B O 1
ATOM 6595 N N . LEU B 1 110 ? 27.344 -32.594 -14.953 1 98 110 LEU B N 1
ATOM 6596 C CA . LEU B 1 110 ? 26.953 -31.188 -14.828 1 98 110 LEU B CA 1
ATOM 6597 C C . LEU B 1 110 ? 28.188 -30.297 -14.633 1 98 110 LEU B C 1
ATOM 6599 O O . LEU B 1 110 ? 29.109 -30.672 -13.906 1 98 110 LEU B O 1
ATOM 6603 N N . ARG B 1 111 ? 28.219 -29.25 -15.227 1 97.5 111 ARG B N 1
ATOM 6604 C CA . ARG B 1 111 ? 29.25 -28.234 -15.055 1 97.5 111 ARG B CA 1
ATOM 6605 C C . ARG B 1 111 ? 28.625 -26.859 -14.875 1 97.5 111 ARG B C 1
ATOM 6607 O O . ARG B 1 111 ? 27.562 -26.578 -15.43 1 97.5 111 ARG B O 1
ATOM 6614 N N . GLY B 1 112 ? 29.266 -26.016 -14.094 1 96.94 112 GLY B N 1
ATOM 6615 C CA . GLY B 1 112 ? 28.75 -24.672 -13.891 1 96.94 112 GLY B CA 1
ATOM 6616 C C . GLY B 1 112 ? 29.719 -23.75 -13.156 1 96.94 112 GLY B C 1
ATOM 6617 O O . GLY B 1 112 ? 30.906 -24.078 -13.031 1 96.94 112 GLY B O 1
ATOM 6618 N N . THR B 1 113 ? 29.219 -22.625 -12.867 1 96.12 113 THR B N 1
ATOM 6619 C CA . THR B 1 113 ? 29.938 -21.625 -12.078 1 96.12 113 THR B CA 1
ATOM 6620 C C . THR B 1 113 ? 29.156 -21.266 -10.82 1 96.12 113 THR B C 1
ATOM 6622 O O . THR B 1 113 ? 27.969 -20.953 -10.891 1 96.12 113 THR B O 1
ATOM 6625 N N . LEU B 1 114 ? 29.844 -21.375 -9.703 1 96.19 114 LEU B N 1
ATOM 6626 C CA . LEU B 1 114 ? 29.234 -20.922 -8.453 1 96.19 114 LEU B CA 1
ATOM 6627 C C . LEU B 1 114 ? 29.734 -19.531 -8.078 1 96.19 114 LEU B C 1
ATOM 6629 O O . LEU B 1 114 ? 30.922 -19.344 -7.793 1 96.19 114 LEU B O 1
ATOM 6633 N N . GLY B 1 115 ? 28.844 -18.609 -8.086 1 92.12 115 GLY B N 1
ATOM 6634 C CA . GLY B 1 115 ? 29.188 -17.234 -7.727 1 92.12 115 GLY B CA 1
ATOM 6635 C C . GLY B 1 115 ? 29.672 -16.406 -8.906 1 92.12 115 GLY B C 1
ATOM 6636 O O . GLY B 1 115 ? 30.609 -16.797 -9.594 1 92.12 115 GLY B O 1
ATOM 6637 N N . ALA B 1 116 ? 28.891 -15.422 -9.156 1 82.56 116 ALA B N 1
ATOM 6638 C CA . ALA B 1 116 ? 29.344 -14.484 -10.188 1 82.56 116 ALA B CA 1
ATOM 6639 C C . ALA B 1 116 ? 29.891 -13.203 -9.562 1 82.56 116 ALA B C 1
ATOM 6641 O O . ALA B 1 116 ? 29.406 -12.758 -8.523 1 82.56 116 ALA B O 1
ATOM 6642 N N . ASP B 1 117 ? 31 -12.641 -10.125 1 80 117 ASP B N 1
ATOM 6643 C CA . ASP B 1 117 ? 31.531 -11.32 -9.805 1 80 117 ASP B CA 1
ATOM 6644 C C . ASP B 1 117 ? 31.984 -11.25 -8.352 1 80 117 ASP B C 1
ATOM 6646 O O . ASP B 1 117 ? 31.641 -10.32 -7.625 1 80 117 ASP B O 1
ATOM 6650 N N . LEU B 1 118 ? 32.625 -12.203 -7.777 1 83.38 118 LEU B N 1
ATOM 6651 C CA . LEU B 1 118 ? 33.031 -12.281 -6.379 1 83.38 118 LEU B CA 1
ATOM 6652 C C . LEU B 1 118 ? 34.312 -11.523 -6.145 1 83.38 118 LEU B C 1
ATOM 6654 O O . LEU B 1 118 ? 34.656 -11.172 -5.008 1 83.38 118 LEU B O 1
ATOM 6658 N N . GLY B 1 119 ? 35 -11.055 -7.156 1 71.38 119 GLY B N 1
ATOM 6659 C CA . GLY B 1 119 ? 36.25 -10.328 -6.977 1 71.38 119 GLY B CA 1
ATOM 6660 C C . GLY B 1 119 ? 37.438 -11.234 -6.734 1 71.38 119 GLY B C 1
ATOM 6661 O O . GLY B 1 119 ? 37.562 -12.297 -7.344 1 71.38 119 GLY B O 1
ATOM 6662 N N . PRO B 1 120 ? 38.25 -10.641 -5.633 1 72.56 120 PRO B N 1
ATOM 6663 C CA . PRO B 1 120 ? 39.531 -11.328 -5.406 1 72.56 120 PRO B CA 1
ATOM 6664 C C . PRO B 1 120 ? 39.344 -12.734 -4.836 1 72.56 120 PRO B C 1
ATOM 6666 O O . PRO B 1 120 ? 38.219 -13.117 -4.48 1 72.56 120 PRO B O 1
ATOM 6669 N N . GLU B 1 121 ? 40.594 -13.469 -4.473 1 80.38 121 GLU B N 1
ATOM 6670 C CA . GLU B 1 121 ? 40.625 -14.852 -4.027 1 80.38 121 GLU B CA 1
ATOM 6671 C C . GLU B 1 121 ? 40.062 -15 -2.619 1 80.38 121 GLU B C 1
ATOM 6673 O O . GLU B 1 121 ? 40.281 -14.141 -1.764 1 80.38 121 GLU B O 1
ATOM 6678 N N . PRO B 1 122 ? 39.156 -16.062 -2.521 1 88.75 122 PRO B N 1
ATOM 6679 C CA . PRO B 1 122 ? 38.594 -16.344 -1.201 1 88.75 122 PRO B CA 1
ATOM 6680 C C . PRO B 1 122 ? 39.625 -16.953 -0.236 1 88.75 122 PRO B C 1
ATOM 6682 O O . PRO B 1 122 ? 40.719 -17.281 -0.639 1 88.75 122 PRO B O 1
ATOM 6685 N N . TYR B 1 123 ? 39.344 -16.984 0.987 1 87.5 123 TYR B N 1
ATOM 6686 C CA . TYR B 1 123 ? 40 -17.859 1.941 1 87.5 123 TYR B CA 1
ATOM 6687 C C . TYR B 1 123 ? 39.094 -18.984 2.393 1 87.5 123 TYR B C 1
ATOM 6689 O O . TYR B 1 123 ? 37.875 -18.875 2.266 1 87.5 123 TYR B O 1
ATOM 6697 N N . THR B 1 124 ? 39.625 -20.062 2.811 1 88.19 124 THR B N 1
ATOM 6698 C CA . THR B 1 124 ? 38.844 -21.203 3.279 1 88.19 124 THR B CA 1
ATOM 6699 C C . THR B 1 124 ? 38.438 -21.031 4.742 1 88.19 124 THR B C 1
ATOM 6701 O O . THR B 1 124 ? 39.156 -20.344 5.5 1 88.19 124 THR B O 1
ATOM 6704 N N . CYS B 1 125 ? 37.312 -21.547 5.031 1 86.81 125 CYS B N 1
ATOM 6705 C CA . CYS B 1 125 ? 36.812 -21.516 6.406 1 86.81 125 CYS B CA 1
ATOM 6706 C C . CYS B 1 125 ? 36.469 -22.906 6.895 1 86.81 125 CYS B C 1
ATOM 6708 O O . CYS B 1 125 ? 36.75 -23.891 6.215 1 86.81 125 CYS B O 1
ATOM 6710 N N . SER B 1 126 ? 35.969 -23.062 8.188 1 81.69 126 SER B N 1
ATOM 6711 C CA . SER B 1 126 ? 35.844 -24.375 8.805 1 81.69 126 SER B CA 1
ATOM 6712 C C . SER B 1 126 ? 34.375 -24.828 8.852 1 81.69 126 SER B C 1
ATOM 6714 O O . SER B 1 126 ? 34.062 -25.891 9.383 1 81.69 126 SER B O 1
ATOM 6716 N N . THR B 1 127 ? 33.531 -24.172 8.203 1 78.62 127 THR B N 1
ATOM 6717 C CA . THR B 1 127 ? 32.125 -24.531 8.234 1 78.62 127 THR B CA 1
ATOM 6718 C C . THR B 1 127 ? 31.797 -25.531 7.125 1 78.62 127 THR B C 1
ATOM 6720 O O . THR B 1 127 ? 32.25 -25.375 5.992 1 78.62 127 THR B O 1
ATOM 6723 N N . GLY B 1 128 ? 31.094 -26.609 7.496 1 83.31 128 GLY B N 1
ATOM 6724 C CA . GLY B 1 128 ? 30.703 -27.594 6.504 1 83.31 128 GLY B CA 1
ATOM 6725 C C . GLY B 1 128 ? 31.844 -28.5 6.078 1 83.31 128 GLY B C 1
ATOM 6726 O O . GLY B 1 128 ? 32.812 -28.672 6.816 1 83.31 128 GLY B O 1
ATOM 6727 N N . ASP B 1 129 ? 31.656 -29.172 4.93 1 88.88 129 ASP B N 1
ATOM 6728 C CA . ASP B 1 129 ? 32.688 -30.031 4.371 1 88.88 129 ASP B CA 1
ATOM 6729 C C . ASP B 1 129 ? 33.719 -29.203 3.582 1 88.88 129 ASP B C 1
ATOM 6731 O O . ASP B 1 129 ? 34.875 -29.625 3.402 1 88.88 129 ASP B O 1
ATOM 6735 N N . ALA B 1 130 ? 33.25 -28.094 3.061 1 92.38 130 ALA B N 1
ATOM 6736 C CA . ALA B 1 130 ? 34.094 -27.062 2.467 1 92.38 130 ALA B CA 1
ATOM 6737 C C . ALA B 1 130 ? 33.5 -25.672 2.646 1 92.38 130 ALA B C 1
ATOM 6739 O O . ALA B 1 130 ? 32.281 -25.516 2.596 1 92.38 130 ALA B O 1
ATOM 6740 N N . CYS B 1 131 ? 34.344 -24.766 2.844 1 93.5 131 CYS B N 1
ATOM 6741 C CA . CYS B 1 131 ? 33.875 -23.406 3.088 1 93.5 131 CYS B CA 1
ATOM 6742 C C . CYS B 1 131 ? 34.844 -22.391 2.459 1 93.5 131 CYS B C 1
ATOM 6744 O O . CYS B 1 131 ? 36.062 -22.5 2.604 1 93.5 131 CYS B O 1
ATOM 6746 N N . PHE B 1 132 ? 34.281 -21.484 1.779 1 93.38 132 PHE B N 1
ATOM 6747 C CA . PHE B 1 132 ? 35.031 -20.375 1.164 1 93.38 132 PHE B CA 1
ATOM 6748 C C . PHE B 1 132 ? 34.406 -19.047 1.571 1 93.38 132 PHE B C 1
ATOM 6750 O O . PHE B 1 132 ? 33.188 -18.922 1.665 1 93.38 132 PHE B O 1
ATOM 6757 N N . GLN B 1 133 ? 35.219 -18.078 1.791 1 90.94 133 GLN B N 1
ATOM 6758 C CA . GLN B 1 133 ? 34.719 -16.766 2.156 1 90.94 133 GLN B CA 1
ATOM 6759 C C . GLN B 1 133 ? 35.438 -15.672 1.354 1 90.94 133 GLN B C 1
ATOM 6761 O O . GLN B 1 133 ? 36.656 -15.648 1.27 1 90.94 133 GLN B O 1
ATOM 6766 N N . TRP B 1 134 ? 34.75 -14.938 0.723 1 89.5 134 TRP B N 1
ATOM 6767 C CA . TRP B 1 134 ? 35.188 -13.695 0.1 1 89.5 134 TRP B CA 1
ATOM 6768 C C . TRP B 1 134 ? 34.906 -12.5 1.003 1 89.5 134 TRP B C 1
ATOM 6770 O O . TRP B 1 134 ? 33.75 -12.156 1.228 1 89.5 134 TRP B O 1
ATOM 6780 N N . PRO B 1 135 ? 35.906 -11.914 1.438 1 82.5 135 PRO B N 1
ATOM 6781 C CA . PRO B 1 135 ? 35.719 -10.867 2.449 1 82.5 135 PRO B CA 1
ATOM 6782 C C . PRO B 1 135 ? 34.719 -9.797 2.006 1 82.5 135 PRO B C 1
ATOM 6784 O O . PRO B 1 135 ? 34.812 -9.289 0.885 1 82.5 135 PRO B O 1
ATOM 6787 N N . ASP B 1 136 ? 33.656 -9.469 2.85 1 76.12 136 ASP B N 1
ATOM 6788 C CA . ASP B 1 136 ? 32.656 -8.43 2.76 1 76.12 136 ASP B CA 1
ATOM 6789 C C . ASP B 1 136 ? 31.734 -8.656 1.556 1 76.12 136 ASP B C 1
ATOM 6791 O O . ASP B 1 136 ? 31.094 -7.715 1.069 1 76.12 136 ASP B O 1
ATOM 6795 N N . ARG B 1 137 ? 31.781 -9.891 1.102 1 84.5 137 ARG B N 1
ATOM 6796 C CA . ARG B 1 137 ? 30.969 -10.141 -0.085 1 84.5 137 ARG B CA 1
ATOM 6797 C C . ARG B 1 137 ? 30.078 -11.359 0.115 1 84.5 137 ARG B C 1
ATOM 6799 O O . ARG B 1 137 ? 28.844 -11.227 0.139 1 84.5 137 ARG B O 1
ATOM 6806 N N . ALA B 1 138 ? 30.766 -12.547 0.356 1 91.19 138 ALA B N 1
ATOM 6807 C CA . ALA B 1 138 ? 29.938 -13.75 0.415 1 91.19 138 ALA B CA 1
ATOM 6808 C C . ALA B 1 138 ? 30.688 -14.898 1.084 1 91.19 138 ALA B C 1
ATOM 6810 O O . ALA B 1 138 ? 31.906 -14.859 1.222 1 91.19 138 ALA B O 1
ATOM 6811 N N . SER B 1 139 ? 29.953 -15.797 1.575 1 92.38 139 SER B N 1
ATOM 6812 C CA . SER B 1 139 ? 30.469 -17.094 1.997 1 92.38 139 SER B CA 1
ATOM 6813 C C . SER B 1 139 ? 29.766 -18.234 1.272 1 92.38 139 SER B C 1
ATOM 6815 O O . SER B 1 139 ? 28.578 -18.141 0.958 1 92.38 139 SER B O 1
ATOM 6817 N N . LEU B 1 140 ? 30.547 -19.297 0.992 1 95.44 140 LEU B N 1
ATOM 6818 C CA . LEU B 1 140 ? 30.031 -20.516 0.375 1 95.44 140 LEU B CA 1
ATOM 6819 C C . LEU B 1 140 ? 30.312 -21.719 1.253 1 95.44 140 LEU B C 1
ATOM 6821 O O . LEU B 1 140 ? 31.453 -21.953 1.653 1 95.44 140 LEU B O 1
ATOM 6825 N N . VAL B 1 141 ? 29.312 -22.422 1.577 1 95.81 141 VAL B N 1
ATOM 6826 C CA . VAL B 1 141 ? 29.453 -23.672 2.326 1 95.81 141 VAL B CA 1
ATOM 6827 C C . VAL B 1 141 ? 28.938 -24.828 1.492 1 95.81 141 VAL B C 1
ATOM 6829 O O . VAL B 1 141 ? 27.828 -24.797 0.969 1 95.81 141 VAL B O 1
ATOM 6832 N N . LEU B 1 142 ? 29.734 -25.859 1.356 1 96.94 142 LEU B N 1
ATOM 6833 C CA . LEU B 1 142 ? 29.359 -27.094 0.671 1 96.94 142 LEU B CA 1
ATOM 6834 C C . LEU B 1 142 ? 29.297 -28.25 1.649 1 96.94 142 LEU B C 1
ATOM 6836 O O . LEU B 1 142 ? 30.156 -28.406 2.516 1 96.94 142 LEU B O 1
ATOM 6840 N N . ARG B 1 143 ? 28.25 -28.984 1.569 1 96.44 143 ARG B N 1
ATOM 6841 C CA . ARG B 1 143 ? 28.094 -30.234 2.316 1 96.44 143 ARG B CA 1
ATOM 6842 C C . ARG B 1 143 ? 27.781 -31.406 1.382 1 96.44 143 ARG B C 1
ATOM 6844 O O . ARG B 1 143 ? 26.781 -31.375 0.656 1 96.44 143 ARG B O 1
ATOM 6851 N N . HIS B 1 144 ? 28.609 -32.375 1.358 1 96.75 144 HIS B N 1
ATOM 6852 C CA . HIS B 1 144 ? 28.5 -33.5 0.416 1 96.75 144 HIS B CA 1
ATOM 6853 C C . HIS B 1 144 ? 28.219 -34.812 1.139 1 96.75 144 HIS B C 1
ATOM 6855 O O . HIS B 1 144 ? 28.797 -35.062 2.193 1 96.75 144 HIS B O 1
ATOM 6861 N N . ARG B 1 145 ? 27.281 -35.594 0.627 1 95.62 145 ARG B N 1
ATOM 6862 C CA . ARG B 1 145 ? 26.938 -36.906 1.171 1 95.62 145 ARG B CA 1
ATOM 6863 C C . ARG B 1 145 ? 26.766 -37.938 0.058 1 95.62 145 ARG B C 1
ATOM 6865 O O . ARG B 1 145 ? 26.172 -37.625 -0.98 1 95.62 145 ARG B O 1
ATOM 6872 N N . VAL B 1 146 ? 27.281 -39.094 0.316 1 94.56 146 VAL B N 1
ATOM 6873 C CA . VAL B 1 146 ? 27.125 -40.219 -0.618 1 94.56 146 VAL B CA 1
ATOM 6874 C C . VAL B 1 146 ? 26.188 -41.25 -0.026 1 94.56 146 VAL B C 1
ATOM 6876 O O . VAL B 1 146 ? 26.391 -41.719 1.095 1 94.56 146 VAL B O 1
ATOM 6879 N N . MET B 1 147 ? 25.188 -41.531 -0.703 1 92.56 147 MET B N 1
ATOM 6880 C CA . MET B 1 147 ? 24.281 -42.625 -0.375 1 92.56 147 MET B CA 1
ATOM 6881 C C . MET B 1 147 ? 24.516 -43.812 -1.295 1 92.56 147 MET B C 1
ATOM 6883 O O . MET B 1 147 ? 23.797 -44 -2.273 1 92.56 147 MET B O 1
ATOM 6887 N N . GLU B 1 148 ? 25.344 -44.688 -0.97 1 85.56 148 GLU B N 1
ATOM 6888 C CA . GLU B 1 148 ? 25.844 -45.781 -1.824 1 85.56 148 GLU B CA 1
ATOM 6889 C C . GLU B 1 148 ? 24.75 -46.781 -2.146 1 85.56 148 GLU B C 1
ATOM 6891 O O . GLU B 1 148 ? 24.641 -47.25 -3.279 1 85.56 148 GLU B O 1
ATOM 6896 N N . GLU B 1 149 ? 23.969 -47.062 -1.18 1 87.06 149 GLU B N 1
ATOM 6897 C CA . GLU B 1 149 ? 22.922 -48.062 -1.367 1 87.06 149 GLU B CA 1
ATOM 6898 C C . GLU B 1 149 ? 21.906 -47.594 -2.412 1 87.06 149 GLU B C 1
ATOM 6900 O O . GLU B 1 149 ? 21.359 -48.438 -3.146 1 87.06 149 GLU B O 1
ATOM 6905 N N . GLU B 1 150 ? 21.781 -46.312 -2.566 1 88.06 150 GLU B N 1
ATOM 6906 C CA . GLU B 1 150 ? 20.797 -45.781 -3.488 1 88.06 150 GLU B CA 1
ATOM 6907 C C . GLU B 1 150 ? 21.438 -45.375 -4.809 1 88.06 150 GLU B C 1
ATOM 6909 O O . GLU B 1 150 ? 20.734 -45.062 -5.773 1 88.06 150 GLU B O 1
ATOM 6914 N N . GLY B 1 151 ? 22.703 -45.438 -4.816 1 92.44 151 GLY B N 1
ATOM 6915 C CA . GLY B 1 151 ? 23.422 -45.031 -6.02 1 92.44 151 GLY B CA 1
ATOM 6916 C C . GLY B 1 151 ? 23.328 -43.531 -6.289 1 92.44 151 GLY B C 1
ATOM 6917 O O . GLY B 1 151 ? 23.266 -43.094 -7.445 1 92.44 151 GLY B O 1
ATOM 6918 N N . VAL B 1 152 ? 23.141 -42.688 -5.27 1 95.94 152 VAL B N 1
ATOM 6919 C CA . VAL B 1 152 ? 22.953 -41.25 -5.395 1 95.94 152 VAL B CA 1
ATOM 6920 C C . VAL B 1 152 ? 23.922 -40.531 -4.457 1 95.94 152 VAL B C 1
ATOM 6922 O O . VAL B 1 152 ? 24.297 -41.062 -3.416 1 95.94 152 VAL B O 1
ATOM 6925 N N . HIS B 1 153 ? 24.438 -39.469 -4.863 1 96.94 153 HIS B N 1
ATOM 6926 C CA . HIS B 1 153 ? 25.141 -38.562 -3.967 1 96.94 153 HIS B CA 1
ATOM 6927 C C . HIS B 1 153 ? 24.625 -37.125 -4.141 1 96.94 153 HIS B C 1
ATOM 6929 O O . HIS B 1 153 ? 24.188 -36.75 -5.227 1 96.94 153 HIS B O 1
ATOM 6935 N N . CYS B 1 154 ? 24.688 -36.375 -3.055 1 97.81 154 CYS B N 1
ATOM 6936 C CA . CYS B 1 154 ? 24.125 -35.031 -3.057 1 97.81 154 CYS B CA 1
ATOM 6937 C C . CYS B 1 154 ? 25.094 -34.031 -2.443 1 97.81 154 CYS B C 1
ATOM 6939 O O . CYS B 1 154 ? 25.906 -34.406 -1.578 1 97.81 154 CYS B O 1
ATOM 6941 N N . THR B 1 155 ? 25.062 -32.844 -2.893 1 97.88 155 THR B N 1
ATOM 6942 C CA . THR B 1 155 ? 25.797 -31.719 -2.338 1 97.88 155 THR B CA 1
ATOM 6943 C C . THR B 1 155 ? 24.859 -30.562 -2.031 1 97.88 155 THR B C 1
ATOM 6945 O O . THR B 1 155 ? 24.125 -30.109 -2.906 1 97.88 155 THR B O 1
ATOM 6948 N N . ASN B 1 156 ? 24.875 -30.141 -0.83 1 97.81 156 ASN B N 1
ATOM 6949 C CA . ASN B 1 156 ? 24.172 -28.922 -0.437 1 97.81 156 ASN B CA 1
ATOM 6950 C C . ASN B 1 156 ? 25.047 -27.688 -0.618 1 97.81 156 ASN B C 1
ATOM 6952 O O . ASN B 1 156 ? 26.188 -27.656 -0.136 1 97.81 156 ASN B O 1
ATOM 6956 N N . VAL B 1 157 ? 24.562 -26.766 -1.334 1 98.19 157 VAL B N 1
ATOM 6957 C CA . VAL B 1 157 ? 25.266 -25.516 -1.617 1 98.19 157 VAL B CA 1
ATOM 6958 C C . VAL B 1 157 ? 24.578 -24.359 -0.907 1 98.19 157 VAL B C 1
ATOM 6960 O O . VAL B 1 157 ? 23.391 -24.109 -1.126 1 98.19 157 VAL B O 1
ATOM 6963 N N . THR B 1 158 ? 25.312 -23.578 -0.098 1 97.62 158 THR B N 1
ATOM 6964 C CA . THR B 1 158 ? 24.734 -22.453 0.62 1 97.62 158 THR B CA 1
ATOM 6965 C C . THR B 1 158 ? 25.609 -21.219 0.465 1 97.62 158 THR B C 1
ATOM 6967 O O . THR B 1 158 ? 26.734 -21.172 0.961 1 97.62 158 THR B O 1
ATOM 6970 N N . TRP B 1 159 ? 25.109 -20.234 -0.24 1 96.06 159 TRP B N 1
ATOM 6971 C CA . TRP B 1 159 ? 25.703 -18.906 -0.296 1 96.06 159 TRP B CA 1
ATOM 6972 C C . TRP B 1 159 ? 25.078 -17.984 0.742 1 96.06 159 TRP B C 1
ATOM 6974 O O . TRP B 1 159 ? 23.844 -17.953 0.897 1 96.06 159 TRP B O 1
ATOM 6984 N N . GLN B 1 160 ? 25.875 -17.25 1.407 1 92.88 160 GLN B N 1
ATOM 6985 C CA . GLN B 1 160 ? 25.422 -16.141 2.254 1 92.88 160 GLN B CA 1
ATOM 6986 C C . GLN B 1 160 ? 26.078 -14.828 1.841 1 92.88 160 GLN B C 1
ATOM 6988 O O . GLN B 1 160 ? 27.312 -14.695 1.897 1 92.88 160 GLN B O 1
ATOM 6993 N N . ALA B 1 161 ? 25.234 -13.945 1.379 1 91.06 161 ALA B N 1
ATOM 6994 C CA . ALA B 1 161 ? 25.766 -12.609 1.12 1 91.06 161 ALA B CA 1
ATOM 6995 C C . ALA B 1 161 ? 26.172 -11.922 2.418 1 91.06 161 ALA B C 1
ATOM 6997 O O . ALA B 1 161 ? 25.469 -12.031 3.432 1 91.06 161 ALA B O 1
ATOM 6998 N N . LEU B 1 162 ? 27.25 -11.164 2.451 1 84.75 162 LEU B N 1
ATOM 6999 C CA . LEU B 1 162 ? 27.75 -10.516 3.658 1 84.75 162 LEU B CA 1
ATOM 7000 C C . LEU B 1 162 ? 27.594 -9 3.561 1 84.75 162 LEU B C 1
ATOM 7002 O O . LEU B 1 162 ? 27.641 -8.297 4.574 1 84.75 162 LEU B O 1
ATOM 7006 N N . SER B 1 163 ? 27.484 -8.406 2.42 1 72.69 163 SER B N 1
ATOM 7007 C CA . SER B 1 163 ? 27.359 -6.961 2.242 1 72.69 163 SER B CA 1
ATOM 7008 C C . SER B 1 163 ? 25.891 -6.527 2.242 1 72.69 163 SER B C 1
ATOM 7010 O O . SER B 1 163 ? 25 -7.324 1.938 1 72.69 163 SER B O 1
ATOM 7012 N N . ALA B 1 164 ? 25.594 -5.293 2.768 1 58.78 164 ALA B N 1
ATOM 7013 C CA . ALA B 1 164 ? 24.234 -4.766 2.76 1 58.78 164 ALA B CA 1
ATOM 7014 C C . ALA B 1 164 ? 23.75 -4.543 1.333 1 58.78 164 ALA B C 1
ATOM 7016 O O . ALA B 1 164 ? 24.547 -4.406 0.406 1 58.78 164 ALA B O 1
ATOM 7017 N N . GLU B 1 165 ? 22.375 -4.707 1 1 53.16 165 GLU B N 1
ATOM 7018 C CA . GLU B 1 165 ? 21.609 -4.801 -0.244 1 53.16 165 GLU B CA 1
ATOM 7019 C C . GLU B 1 165 ? 21.969 -3.67 -1.2 1 53.16 165 GLU B C 1
ATOM 7021 O O . GLU B 1 165 ? 22.094 -3.883 -2.408 1 53.16 165 GLU B O 1
ATOM 7026 N N . GLU B 1 166 ? 21.922 -2.414 -0.694 1 48.62 166 GLU B N 1
ATOM 7027 C CA . GLU B 1 166 ? 22.016 -1.238 -1.555 1 48.62 166 GLU B CA 1
ATOM 7028 C C . GLU B 1 166 ? 23.25 -1.307 -2.449 1 48.62 166 GLU B C 1
ATOM 7030 O O . GLU B 1 166 ? 23.25 -0.805 -3.574 1 48.62 166 GLU B O 1
ATOM 7035 N N . ASP B 1 167 ? 24.391 -1.676 -1.9 1 51.12 167 ASP B N 1
ATOM 7036 C CA . ASP B 1 167 ? 25.688 -1.693 -2.572 1 51.12 167 ASP B CA 1
ATOM 7037 C C . ASP B 1 167 ? 26.047 -3.102 -3.037 1 51.12 167 ASP B C 1
ATOM 7039 O O . ASP B 1 167 ? 27.141 -3.328 -3.566 1 51.12 167 ASP B O 1
ATOM 7043 N N . GLY B 1 168 ? 25.188 -4.168 -2.947 1 59.75 168 GLY B N 1
ATOM 7044 C CA . GLY B 1 168 ? 26.016 -5.32 -2.627 1 59.75 168 GLY B CA 1
ATOM 7045 C C . GLY B 1 168 ? 25.859 -6.457 -3.621 1 59.75 168 GLY B C 1
ATOM 7046 O O . GLY B 1 168 ? 25.141 -6.324 -4.617 1 59.75 168 GLY B O 1
ATOM 7047 N N . TRP B 1 169 ? 26.484 -7.34 -3.756 1 77 169 TRP B N 1
ATOM 7048 C CA . TRP B 1 169 ? 26.656 -8.609 -4.461 1 77 169 TRP B CA 1
ATOM 7049 C C . TRP B 1 169 ? 25.516 -9.562 -4.148 1 77 169 TRP B C 1
ATOM 7051 O O . TRP B 1 169 ? 25 -9.578 -3.031 1 77 169 TRP B O 1
ATOM 7061 N N . ARG B 1 170 ? 24.938 -10.102 -5.207 1 89.06 170 ARG B N 1
ATOM 7062 C CA . ARG B 1 170 ? 23.953 -11.172 -5.078 1 89.06 170 ARG B CA 1
ATOM 7063 C C . ARG B 1 170 ? 24.531 -12.5 -5.551 1 89.06 170 ARG B C 1
ATOM 7065 O O . ARG B 1 170 ? 25.266 -12.547 -6.547 1 89.06 170 ARG B O 1
ATOM 7072 N N . PRO B 1 171 ? 24.203 -13.477 -4.797 1 93.25 171 PRO B N 1
ATOM 7073 C CA . PRO B 1 171 ? 24.672 -14.797 -5.242 1 93.25 171 PRO B CA 1
ATOM 7074 C C . PRO B 1 171 ? 24 -15.25 -6.535 1 93.25 171 PRO B C 1
ATOM 7076 O O . PRO B 1 171 ? 22.766 -15.211 -6.645 1 93.25 171 PRO B O 1
ATOM 7079 N N . VAL B 1 172 ? 24.781 -15.672 -7.457 1 95.94 172 VAL B N 1
ATOM 7080 C CA . VAL B 1 172 ? 24.281 -16.219 -8.719 1 95.94 172 VAL B CA 1
ATOM 7081 C C . VAL B 1 172 ? 25.078 -17.469 -9.086 1 95.94 172 VAL B C 1
ATOM 7083 O O . VAL B 1 172 ? 26.312 -17.422 -9.164 1 95.94 172 VAL B O 1
ATOM 7086 N N . ASP B 1 173 ? 24.453 -18.562 -9.234 1 98.12 173 ASP B N 1
ATOM 7087 C CA . ASP B 1 173 ? 25.031 -19.797 -9.742 1 98.12 173 ASP B CA 1
ATOM 7088 C C . ASP B 1 173 ? 24.422 -20.188 -11.086 1 98.12 173 ASP B C 1
ATOM 7090 O O . ASP B 1 173 ? 23.203 -20.094 -11.273 1 98.12 173 ASP B O 1
ATOM 7094 N N . CYS B 1 174 ? 25.297 -20.609 -12.023 1 98 174 CYS B N 1
ATOM 7095 C CA . CYS B 1 174 ? 24.812 -20.984 -13.352 1 98 174 CYS B CA 1
ATOM 7096 C C . CYS B 1 174 ? 25.359 -22.344 -13.766 1 98 174 CYS B C 1
ATOM 7098 O O . CYS B 1 174 ? 26.531 -22.641 -13.539 1 98 174 CYS B O 1
ATOM 7100 N N . PHE B 1 175 ? 24.578 -23.141 -14.352 1 98.31 175 PHE B N 1
ATOM 7101 C CA . PHE B 1 175 ? 24.938 -24.484 -14.828 1 98.31 175 PHE B CA 1
ATOM 7102 C C . PHE B 1 175 ? 24.688 -24.609 -16.328 1 98.31 175 PHE B C 1
ATOM 7104 O O . PHE B 1 175 ? 23.688 -24.094 -16.828 1 98.31 175 PHE B O 1
ATOM 7111 N N . MET B 1 176 ? 25.484 -25.328 -16.938 1 97.44 176 MET B N 1
ATOM 7112 C CA . MET B 1 176 ? 25.281 -25.594 -18.359 1 97.44 176 MET B CA 1
ATOM 7113 C C . MET B 1 176 ? 24.203 -26.656 -18.562 1 97.44 176 MET B C 1
ATOM 7115 O O . MET B 1 176 ? 24.234 -27.703 -17.922 1 97.44 176 MET B O 1
ATOM 7119 N N . VAL B 1 177 ? 23.297 -26.359 -19.438 1 95.81 177 VAL B N 1
ATOM 7120 C CA . VAL B 1 177 ? 22.188 -27.281 -19.625 1 95.81 177 VAL B CA 1
ATOM 7121 C C . VAL B 1 177 ? 22.156 -27.75 -21.078 1 95.81 177 VAL B C 1
ATOM 7123 O O . VAL B 1 177 ? 21.156 -28.312 -21.531 1 95.81 177 VAL B O 1
ATOM 7126 N N . ASP B 1 178 ? 23.172 -27.578 -21.781 1 92.62 178 ASP B N 1
ATOM 7127 C CA . ASP B 1 178 ? 23.219 -27.875 -23.219 1 92.62 178 ASP B CA 1
ATOM 7128 C C . ASP B 1 178 ? 23.547 -29.344 -23.469 1 92.62 178 ASP B C 1
ATOM 7130 O O . ASP B 1 178 ? 23.312 -29.859 -24.562 1 92.62 178 ASP B O 1
ATOM 7134 N N . SER B 1 179 ? 24.078 -30.047 -22.516 1 92.81 179 SER B N 1
ATOM 7135 C CA . SER B 1 179 ? 24.562 -31.406 -22.75 1 92.81 179 SER B CA 1
ATOM 7136 C C . SER B 1 179 ? 23.531 -32.438 -22.297 1 92.81 179 SER B C 1
ATOM 7138 O O . SER B 1 179 ? 23.781 -33.656 -22.406 1 92.81 179 SER B O 1
ATOM 7140 N N . ALA B 1 180 ? 22.453 -32.062 -21.781 1 96.69 180 ALA B N 1
ATOM 7141 C CA . ALA B 1 180 ? 21.406 -32.969 -21.297 1 96.69 180 ALA B CA 1
ATOM 7142 C C . ALA B 1 180 ? 20.031 -32.375 -21.547 1 96.69 180 ALA B C 1
ATOM 7144 O O . ALA B 1 180 ? 19.906 -31.203 -21.938 1 96.69 180 ALA B O 1
ATOM 7145 N N . HIS B 1 181 ? 19.016 -33.219 -21.453 1 98.06 181 HIS B N 1
ATOM 7146 C CA . HIS B 1 181 ? 17.625 -32.75 -21.484 1 98.06 181 HIS B CA 1
ATOM 7147 C C . HIS B 1 181 ? 17.109 -32.5 -20.062 1 98.06 181 HIS B C 1
ATOM 7149 O O . HIS B 1 181 ? 17.219 -33.375 -19.188 1 98.06 181 HIS B O 1
ATOM 7155 N N . TRP B 1 182 ? 16.562 -31.328 -19.891 1 98.38 182 TRP B N 1
ATOM 7156 C CA . TRP B 1 182 ? 16.156 -30.938 -18.547 1 98.38 182 TRP B CA 1
ATOM 7157 C C . TRP B 1 182 ? 14.641 -30.906 -18.422 1 98.38 182 TRP B C 1
ATOM 7159 O O . TRP B 1 182 ? 13.945 -30.562 -19.375 1 98.38 182 TRP B O 1
ATOM 7169 N N . TYR B 1 183 ? 14.18 -31.25 -17.25 1 98.19 183 TYR B N 1
ATOM 7170 C CA . TYR B 1 183 ? 12.766 -31.328 -16.906 1 98.19 183 TYR B CA 1
ATOM 7171 C C . TYR B 1 183 ? 12.477 -30.594 -15.609 1 98.19 183 TYR B C 1
ATOM 7173 O O . TYR B 1 183 ? 13.398 -30.203 -14.891 1 98.19 183 TYR B O 1
ATOM 7181 N N . GLY B 1 184 ? 11.148 -30.422 -15.352 1 97.44 184 GLY B N 1
ATOM 7182 C CA . GLY B 1 184 ? 10.727 -29.688 -14.172 1 97.44 184 GLY B CA 1
ATOM 7183 C C . GLY B 1 184 ? 10.703 -28.172 -14.383 1 97.44 184 GLY B C 1
ATOM 7184 O O . GLY B 1 184 ? 10.461 -27.703 -15.5 1 97.44 184 GLY B O 1
ATOM 7185 N N . GLY B 1 185 ? 10.766 -27.422 -13.258 1 97 185 GLY B N 1
ATOM 7186 C CA . GLY B 1 185 ? 10.727 -25.969 -13.344 1 97 185 GLY B CA 1
ATOM 7187 C C . GLY B 1 185 ? 9.32 -25.422 -13.383 1 97 185 GLY B C 1
ATOM 7188 O O . GLY B 1 185 ? 8.367 -26.078 -12.969 1 97 185 GLY B O 1
ATOM 7189 N N . PRO B 1 186 ? 9.242 -24.172 -13.828 1 97.12 186 PRO B N 1
ATOM 7190 C CA . PRO B 1 186 ? 7.941 -23.5 -13.828 1 97.12 186 PRO B CA 1
ATOM 7191 C C . PRO B 1 186 ? 7.133 -23.797 -15.086 1 97.12 186 PRO B C 1
ATOM 7193 O O . PRO B 1 186 ? 7.688 -24.234 -16.094 1 97.12 186 PRO B O 1
ATOM 7196 N N . GLU B 1 187 ? 5.828 -23.578 -14.938 1 97 187 GLU B N 1
ATOM 7197 C CA . GLU B 1 187 ? 5.066 -23.453 -16.172 1 97 187 GLU B CA 1
ATOM 7198 C C . GLU B 1 187 ? 5.461 -22.203 -16.938 1 97 187 GLU B C 1
ATOM 7200 O O . GLU B 1 187 ? 5.719 -21.156 -16.344 1 97 187 GLU B O 1
ATOM 7205 N N . MET B 1 188 ? 5.512 -22.344 -18.25 1 95.94 188 MET B N 1
ATOM 7206 C CA . MET B 1 188 ? 5.879 -21.234 -19.125 1 95.94 188 MET B CA 1
ATOM 7207 C C . MET B 1 188 ? 4.812 -21 -20.188 1 95.94 188 MET B C 1
ATOM 7209 O O . MET B 1 188 ? 4.078 -21.922 -20.547 1 95.94 188 MET B O 1
ATOM 7213 N N . TYR B 1 189 ? 4.809 -19.766 -20.641 1 95.62 189 TYR B N 1
ATOM 7214 C CA . TYR B 1 189 ? 3.857 -19.422 -21.703 1 95.62 189 TYR B CA 1
ATOM 7215 C C . TYR B 1 189 ? 4.117 -20.219 -22.953 1 95.62 189 TYR B C 1
ATOM 7217 O O . TYR B 1 189 ? 3.184 -20.75 -23.578 1 95.62 189 TYR B O 1
ATOM 7225 N N . GLN B 1 190 ? 5.332 -20.297 -23.281 1 94.94 190 GLN B N 1
ATOM 7226 C CA . GLN B 1 190 ? 5.762 -21.188 -24.359 1 94.94 190 GLN B CA 1
ATOM 7227 C C . GLN B 1 190 ? 6.348 -22.484 -23.781 1 94.94 190 GLN B C 1
ATOM 7229 O O . GLN B 1 190 ? 7.555 -22.703 -23.859 1 94.94 190 GLN B O 1
ATOM 7234 N N . GLN B 1 191 ? 5.422 -23.297 -23.391 1 95.88 191 GLN B N 1
ATOM 7235 C CA . GLN B 1 191 ? 5.84 -24.531 -22.734 1 95.88 191 GLN B CA 1
ATOM 7236 C C . GLN B 1 191 ? 6.488 -25.5 -23.703 1 95.88 191 GLN B C 1
ATOM 7238 O O . GLN B 1 191 ? 5.855 -25.922 -24.672 1 95.88 191 GLN B O 1
ATOM 7243 N N . ARG B 1 192 ? 7.727 -25.797 -23.406 1 95.69 192 ARG B N 1
ATOM 7244 C CA . ARG B 1 192 ? 8.461 -26.75 -24.203 1 95.69 192 ARG B CA 1
ATOM 7245 C C . ARG B 1 192 ? 8.812 -28 -23.391 1 95.69 192 ARG B C 1
ATOM 7247 O O . ARG B 1 192 ? 8.727 -27.984 -22.172 1 95.69 192 ARG B O 1
ATOM 7254 N N . TRP B 1 193 ? 9.141 -29.016 -24.047 1 96.94 193 TRP B N 1
ATOM 7255 C CA . TRP B 1 193 ? 9.602 -30.281 -23.484 1 96.94 193 TRP B CA 1
ATOM 7256 C C . TRP B 1 193 ? 10.719 -30.875 -24.328 1 96.94 193 TRP B C 1
ATOM 7258 O O . TRP B 1 193 ? 10.531 -31.141 -25.516 1 96.94 193 TRP B O 1
ATOM 7268 N N . PRO B 1 194 ? 12 -31.172 -23.797 1 96.88 194 PRO B N 1
ATOM 7269 C CA . PRO B 1 194 ? 12.477 -30.75 -22.484 1 96.88 194 PRO B CA 1
ATOM 7270 C C . PRO B 1 194 ? 12.477 -29.234 -22.312 1 96.88 194 PRO B C 1
ATOM 7272 O O . PRO B 1 194 ? 12.383 -28.5 -23.297 1 96.88 194 PRO B O 1
ATOM 7275 N N . ILE B 1 195 ? 12.641 -28.781 -21.078 1 93 195 ILE B N 1
ATOM 7276 C CA . ILE B 1 195 ? 12.383 -27.375 -20.781 1 93 195 ILE B CA 1
ATOM 7277 C C . ILE B 1 195 ? 13.523 -26.516 -21.328 1 93 195 ILE B C 1
ATOM 7279 O O . ILE B 1 195 ? 13.336 -25.328 -21.609 1 93 195 ILE B O 1
ATOM 7283 N N . ASN B 1 196 ? 14.672 -27.078 -21.484 1 92.44 196 ASN B N 1
ATOM 7284 C CA . ASN B 1 196 ? 15.789 -26.297 -22 1 92.44 196 ASN B CA 1
ATOM 7285 C C . ASN B 1 196 ? 15.695 -26.094 -23.5 1 92.44 196 ASN B C 1
ATOM 7287 O O . ASN B 1 196 ? 16.547 -25.438 -24.109 1 92.44 196 ASN B O 1
ATOM 7291 N N . ASN B 1 197 ? 14.633 -26.672 -24.156 1 93.81 197 ASN B N 1
ATOM 7292 C CA . ASN B 1 197 ? 14.281 -26.297 -25.516 1 93.81 197 ASN B CA 1
ATOM 7293 C C . ASN B 1 197 ? 13.578 -24.938 -25.562 1 93.81 197 ASN B C 1
ATOM 7295 O O . ASN B 1 197 ? 13.453 -24.328 -26.625 1 93.81 197 ASN B O 1
ATOM 7299 N N . GLY B 1 198 ? 13.133 -24.562 -24.453 1 92.56 198 GLY B N 1
ATOM 7300 C CA . GLY B 1 198 ? 12.531 -23.25 -24.328 1 92.56 198 GLY B CA 1
ATOM 7301 C C . GLY B 1 198 ? 13.469 -22.219 -23.719 1 92.56 198 GLY B C 1
ATOM 7302 O O . GLY B 1 198 ? 14.688 -22.391 -23.75 1 92.56 198 GLY B O 1
ATOM 7303 N N . SER B 1 199 ? 12.844 -21.047 -23.344 1 93.31 199 SER B N 1
ATOM 7304 C CA . SER B 1 199 ? 13.641 -19.953 -22.797 1 93.31 199 SER B CA 1
ATOM 7305 C C . SER B 1 199 ? 12.867 -19.203 -21.719 1 93.31 199 SER B C 1
ATOM 7307 O O . SER B 1 199 ? 11.672 -18.922 -21.875 1 93.31 199 SER B O 1
ATOM 7309 N N . GLY B 1 200 ? 13.539 -18.969 -20.609 1 94.62 200 GLY B N 1
ATOM 7310 C CA . GLY B 1 200 ? 13.039 -18.125 -19.547 1 94.62 200 GLY B CA 1
ATOM 7311 C C . GLY B 1 200 ? 14.047 -17.078 -19.094 1 94.62 200 GLY B C 1
ATOM 7312 O O . GLY B 1 200 ? 15.211 -17.406 -18.844 1 94.62 200 GLY B O 1
ATOM 7313 N N . VAL B 1 201 ? 13.625 -15.805 -19 1 95.56 201 VAL B N 1
ATOM 7314 C CA . VAL B 1 201 ? 14.516 -14.719 -18.578 1 95.56 201 VAL B CA 1
ATOM 7315 C C . VAL B 1 201 ? 14.68 -14.734 -17.062 1 95.56 201 VAL B C 1
ATOM 7317 O O . VAL B 1 201 ? 13.812 -15.242 -16.344 1 95.56 201 VAL B O 1
ATOM 7320 N N . MET B 1 202 ? 15.828 -14.188 -16.625 1 96.44 202 MET B N 1
ATOM 7321 C CA . MET B 1 202 ? 16.031 -14.055 -15.188 1 96.44 202 MET B CA 1
ATOM 7322 C C . MET B 1 202 ? 14.938 -13.219 -14.547 1 96.44 202 MET B C 1
ATOM 7324 O O . MET B 1 202 ? 14.742 -12.055 -14.914 1 96.44 202 MET B O 1
ATOM 7328 N N . GLN B 1 203 ? 14.211 -13.789 -13.609 1 96.38 203 GLN B N 1
ATOM 7329 C CA . GLN B 1 203 ? 13.078 -13.133 -12.969 1 96.38 203 GLN B CA 1
ATOM 7330 C C . GLN B 1 203 ? 12.727 -13.805 -11.641 1 96.38 203 GLN B C 1
ATOM 7332 O O . GLN B 1 203 ? 13.148 -14.938 -11.383 1 96.38 203 GLN B O 1
ATOM 7337 N N . PRO B 1 204 ? 11.969 -13.078 -10.82 1 96.5 204 PRO B N 1
ATOM 7338 C CA . PRO B 1 204 ? 11.531 -13.734 -9.586 1 96.5 204 PRO B CA 1
ATOM 7339 C C . PRO B 1 204 ? 10.789 -15.047 -9.844 1 96.5 204 PRO B C 1
ATOM 7341 O O . PRO B 1 204 ? 9.945 -15.117 -10.734 1 96.5 204 PRO B O 1
ATOM 7344 N N . TYR B 1 205 ? 11.203 -16.047 -9.148 1 98 205 TYR B N 1
ATOM 7345 C CA . TYR B 1 205 ? 10.578 -17.359 -9.266 1 98 205 TYR B CA 1
ATOM 7346 C C . TYR B 1 205 ? 9.398 -17.484 -8.32 1 98 205 TYR B C 1
ATOM 7348 O O . TYR B 1 205 ? 9.492 -18.141 -7.277 1 98 205 TYR B O 1
ATOM 7356 N N . VAL B 1 206 ? 8.289 -16.922 -8.727 1 97.31 206 VAL B N 1
ATOM 7357 C CA . VAL B 1 206 ? 7.059 -16.922 -7.945 1 97.31 206 VAL B CA 1
ATOM 7358 C C . VAL B 1 206 ? 5.914 -17.469 -8.789 1 97.31 206 VAL B C 1
ATOM 7360 O O . VAL B 1 206 ? 5.969 -17.438 -10.023 1 97.31 206 VAL B O 1
ATOM 7363 N N . THR B 1 207 ? 4.93 -18.047 -8.055 1 98 207 THR B N 1
ATOM 7364 C CA . THR B 1 207 ? 3.715 -18.391 -8.781 1 98 207 THR B CA 1
ATOM 7365 C C . THR B 1 207 ? 3.066 -17.156 -9.383 1 98 207 THR B C 1
ATOM 7367 O O . THR B 1 207 ? 2.885 -16.141 -8.688 1 98 207 THR B O 1
ATOM 7370 N N . ASN B 1 208 ? 2.83 -17.219 -10.609 1 95.62 208 ASN B N 1
ATOM 7371 C CA . ASN B 1 208 ? 2.395 -16.031 -11.352 1 95.62 208 ASN B CA 1
ATOM 7372 C C . ASN B 1 208 ? 1.298 -16.375 -12.352 1 95.62 208 ASN B C 1
ATOM 7374 O O . ASN B 1 208 ? 0.76 -17.484 -12.344 1 95.62 208 ASN B O 1
ATOM 7378 N N . ASP B 1 209 ? 0.822 -15.352 -12.969 1 92.25 209 ASP B N 1
ATOM 7379 C CA . ASP B 1 209 ? -0.081 -15.383 -14.117 1 92.25 209 ASP B CA 1
ATOM 7380 C C . ASP B 1 209 ? 0.612 -14.883 -15.375 1 92.25 209 ASP B C 1
ATOM 7382 O O . ASP B 1 209 ? 1.66 -14.234 -15.305 1 92.25 209 ASP B O 1
ATOM 7386 N N . PHE B 1 210 ? 0.201 -15.352 -16.516 1 89.81 210 PHE B N 1
ATOM 7387 C CA . PHE B 1 210 ? 0.861 -14.914 -17.75 1 89.81 210 PHE B CA 1
ATOM 7388 C C . PHE B 1 210 ? 0.591 -13.438 -18 1 89.81 210 PHE B C 1
ATOM 7390 O O . PHE B 1 210 ? 1.134 -12.852 -18.938 1 89.81 210 PHE B O 1
ATOM 7397 N N . ARG B 1 211 ? -0.138 -12.82 -17.25 1 77.19 211 ARG B N 1
ATOM 7398 C CA . ARG B 1 211 ? -0.388 -11.383 -17.234 1 77.19 211 ARG B CA 1
ATOM 7399 C C . ARG B 1 211 ? -0.901 -10.891 -18.578 1 77.19 211 ARG B C 1
ATOM 7401 O O . ARG B 1 211 ? -0.441 -9.875 -19.094 1 77.19 211 ARG B O 1
ATOM 7408 N N . LEU B 1 212 ? -1.683 -11.656 -19.109 1 73.94 212 LEU B N 1
ATOM 7409 C CA . LEU B 1 212 ? -2.18 -11.367 -20.453 1 73.94 212 LEU B CA 1
ATOM 7410 C C . LEU B 1 212 ? -2.826 -9.984 -20.5 1 73.94 212 LEU B C 1
ATOM 7412 O O . LEU B 1 212 ? -2.752 -9.297 -21.531 1 73.94 212 LEU B O 1
ATOM 7416 N N . ARG B 1 213 ? -3.328 -9.594 -19.391 1 69.56 213 ARG B N 1
ATOM 7417 C CA . ARG B 1 213 ? -4.074 -8.344 -19.344 1 69.56 213 ARG B CA 1
ATOM 7418 C C . ARG B 1 213 ? -3.131 -7.145 -19.375 1 69.56 213 ARG B C 1
ATOM 7420 O O . ARG B 1 213 ? -3.551 -6.02 -19.656 1 69.56 213 ARG B O 1
ATOM 7427 N N . ASP B 1 214 ? -1.902 -7.438 -19.031 1 72.75 214 ASP B N 1
ATOM 7428 C CA . ASP B 1 214 ? -0.917 -6.363 -19.016 1 72.75 214 ASP B CA 1
ATOM 7429 C C . ASP B 1 214 ? -0.454 -6.023 -20.438 1 72.75 214 ASP B C 1
ATOM 7431 O O . ASP B 1 214 ? 0.251 -5.035 -20.641 1 72.75 214 ASP B O 1
ATOM 7435 N N . PHE B 1 215 ? -0.963 -6.875 -21.453 1 76.44 215 PHE B N 1
ATOM 7436 C CA . PHE B 1 215 ? -0.493 -6.723 -22.828 1 76.44 215 PHE B CA 1
ATOM 7437 C C . PHE B 1 215 ? -1.667 -6.562 -23.781 1 76.44 215 PHE B C 1
ATOM 7439 O O . PHE B 1 215 ? -2.723 -7.168 -23.594 1 76.44 215 PHE B O 1
ATOM 7446 N N . PRO B 1 216 ? -1.428 -5.758 -24.766 1 74.88 216 PRO B N 1
ATOM 7447 C CA . PRO B 1 216 ? -2.475 -5.695 -25.781 1 74.88 216 PRO B CA 1
ATOM 7448 C C . PRO B 1 216 ? -2.646 -7.016 -26.531 1 74.88 216 PRO B C 1
ATOM 7450 O O . PRO B 1 216 ? -1.74 -7.855 -26.531 1 74.88 216 PRO B O 1
ATOM 7453 N N . PRO B 1 217 ? -3.781 -7.359 -27.062 1 71.94 217 PRO B N 1
ATOM 7454 C CA . PRO B 1 217 ? -4.086 -8.625 -27.75 1 71.94 217 PRO B CA 1
ATOM 7455 C C . PRO B 1 217 ? -3.08 -8.969 -28.844 1 71.94 217 PRO B C 1
ATOM 7457 O O . PRO B 1 217 ? -2.83 -10.141 -29.109 1 71.94 217 PRO B O 1
ATOM 7460 N N . ASP B 1 218 ? -2.461 -7.949 -29.406 1 78.31 218 ASP B N 1
ATOM 7461 C CA . ASP B 1 218 ? -1.564 -8.219 -30.531 1 78.31 218 ASP B CA 1
ATOM 7462 C C . ASP B 1 218 ? -0.107 -8.242 -30.078 1 78.31 218 ASP B C 1
ATOM 7464 O O . ASP B 1 218 ? 0.807 -8.18 -30.906 1 78.31 218 ASP B O 1
ATOM 7468 N N . THR B 1 219 ? -0.038 -8.445 -28.797 1 82.19 219 THR B N 1
ATOM 7469 C CA . THR B 1 219 ? 1.314 -8.453 -28.25 1 82.19 219 THR B CA 1
ATOM 7470 C C . THR B 1 219 ? 2.09 -9.672 -28.75 1 82.19 219 THR B C 1
ATOM 7472 O O . THR B 1 219 ? 1.58 -10.797 -28.703 1 82.19 219 THR B O 1
ATOM 7475 N N . PRO B 1 220 ? 3.309 -9.375 -29.219 1 85 220 PRO B N 1
ATOM 7476 C CA . PRO B 1 220 ? 4.152 -10.492 -29.641 1 85 220 PRO B CA 1
ATOM 7477 C C . PRO B 1 220 ? 4.438 -11.477 -28.516 1 85 220 PRO B C 1
ATOM 7479 O O . PRO B 1 220 ? 4.578 -11.07 -27.359 1 85 220 PRO B O 1
ATOM 7482 N N . VAL B 1 221 ? 4.602 -12.766 -28.922 1 84.81 221 VAL B N 1
ATOM 7483 C CA . VAL B 1 221 ? 4.746 -13.883 -28 1 84.81 221 VAL B CA 1
ATOM 7484 C C . VAL B 1 221 ? 5.969 -13.664 -27.109 1 84.81 221 VAL B C 1
ATOM 7486 O O . VAL B 1 221 ? 5.98 -14.07 -25.938 1 84.81 221 VAL B O 1
ATOM 7489 N N . GLU B 1 222 ? 6.934 -12.961 -27.609 1 82.12 222 GLU B N 1
ATOM 7490 C CA . GLU B 1 222 ? 8.203 -12.773 -26.906 1 82.12 222 GLU B CA 1
ATOM 7491 C C . GLU B 1 222 ? 8.023 -11.922 -25.656 1 82.12 222 GLU B C 1
ATOM 7493 O O . GLU B 1 222 ? 8.891 -11.914 -24.781 1 82.12 222 GLU B O 1
ATOM 7498 N N . ASN B 1 223 ? 6.879 -11.266 -25.594 1 81.06 223 ASN B N 1
ATOM 7499 C CA . ASN B 1 223 ? 6.637 -10.375 -24.469 1 81.06 223 ASN B CA 1
ATOM 7500 C C . ASN B 1 223 ? 6.055 -11.125 -23.266 1 81.06 223 ASN B C 1
ATOM 7502 O O . ASN B 1 223 ? 6.02 -10.602 -22.156 1 81.06 223 ASN B O 1
ATOM 7506 N N . PHE B 1 224 ? 5.621 -12.312 -23.484 1 89.25 224 PHE B N 1
ATOM 7507 C CA . PHE B 1 224 ? 5.051 -13.109 -22.406 1 89.25 224 PHE B CA 1
ATOM 7508 C C . PHE B 1 224 ? 6.121 -13.977 -21.75 1 89.25 224 PHE B C 1
ATOM 7510 O O . PHE B 1 224 ? 6.207 -15.172 -22.016 1 89.25 224 PHE B O 1
ATOM 7517 N N . THR B 1 225 ? 6.84 -13.344 -20.812 1 89.06 225 THR B N 1
ATOM 7518 C CA . THR B 1 225 ? 8.031 -13.977 -20.25 1 89.06 225 THR B CA 1
ATOM 7519 C C . THR B 1 225 ? 7.766 -14.492 -18.844 1 89.06 225 THR B C 1
ATOM 7521 O O . THR B 1 225 ? 8.562 -15.258 -18.297 1 89.06 225 THR B O 1
ATOM 7524 N N . ALA B 1 226 ? 6.617 -14.148 -18.312 1 90.88 226 ALA B N 1
ATOM 7525 C CA . ALA B 1 226 ? 6.367 -14.492 -16.906 1 90.88 226 ALA B CA 1
ATOM 7526 C C . ALA B 1 226 ? 6.23 -16 -16.734 1 90.88 226 ALA B C 1
ATOM 7528 O O . ALA B 1 226 ? 5.641 -16.688 -17.578 1 90.88 226 ALA B O 1
ATOM 7529 N N . TYR B 1 227 ? 6.77 -16.516 -15.68 1 95.31 227 TYR B N 1
ATOM 7530 C CA . TYR B 1 227 ? 6.473 -17.891 -15.297 1 95.31 227 TYR B CA 1
ATOM 7531 C C . TYR B 1 227 ? 5.016 -18.047 -14.883 1 95.31 227 TYR B C 1
ATOM 7533 O O . TYR B 1 227 ? 4.328 -17.047 -14.633 1 95.31 227 TYR B O 1
ATOM 7541 N N . GLY B 1 228 ? 4.594 -19.281 -14.859 1 95.69 228 GLY B N 1
ATOM 7542 C CA . GLY B 1 228 ? 3.168 -19.516 -14.695 1 95.69 228 GLY B CA 1
ATOM 7543 C C . GLY B 1 228 ? 2.771 -19.828 -13.266 1 95.69 228 GLY B C 1
ATOM 7544 O O . GLY B 1 228 ? 3.453 -19.406 -12.328 1 95.69 228 GLY B O 1
ATOM 7545 N N . ASN B 1 229 ? 1.643 -20.422 -13.094 1 96.5 229 ASN B N 1
ATOM 7546 C CA . ASN B 1 229 ? 0.935 -20.594 -11.828 1 96.5 229 ASN B CA 1
ATOM 7547 C C . ASN B 1 229 ? 1.518 -21.734 -11 1 96.5 229 ASN B C 1
ATOM 7549 O O . ASN B 1 229 ? 1.18 -21.891 -9.828 1 96.5 229 ASN B O 1
ATOM 7553 N N . VAL B 1 230 ? 2.348 -22.547 -11.602 1 97.81 230 VAL B N 1
ATOM 7554 C CA . VAL B 1 230 ? 3.062 -23.609 -10.914 1 97.81 230 VAL B CA 1
ATOM 7555 C C . VAL B 1 230 ? 4.562 -23.312 -10.914 1 97.81 230 VAL B C 1
ATOM 7557 O O . VAL B 1 230 ? 5.156 -23.109 -11.969 1 97.81 230 VAL B O 1
ATOM 7560 N N . ALA B 1 231 ? 5.125 -23.328 -9.711 1 96.38 231 ALA B N 1
ATOM 7561 C CA . ALA B 1 231 ? 6.52 -22.906 -9.617 1 96.38 231 ALA B CA 1
ATOM 7562 C C . ALA B 1 231 ? 7.266 -23.734 -8.57 1 96.38 231 ALA B C 1
ATOM 7564 O O . ALA B 1 231 ? 7.961 -23.172 -7.715 1 96.38 231 ALA B O 1
ATOM 7565 N N . ASP B 1 232 ? 7.082 -25 -8.555 1 97.38 232 ASP B N 1
ATOM 7566 C CA . ASP B 1 232 ? 7.902 -25.828 -7.684 1 97.38 232 ASP B CA 1
ATOM 7567 C C . ASP B 1 232 ? 9.383 -25.703 -8.039 1 97.38 232 ASP B C 1
ATOM 7569 O O . ASP B 1 232 ? 9.742 -25.625 -9.211 1 97.38 232 ASP B O 1
ATOM 7573 N N . ARG B 1 233 ? 10.211 -25.734 -7.07 1 98.12 233 ARG B N 1
ATOM 7574 C CA . ARG B 1 233 ? 11.633 -25.453 -7.258 1 98.12 233 ARG B CA 1
ATOM 7575 C C . ARG B 1 233 ? 12.414 -26.75 -7.484 1 98.12 233 ARG B C 1
ATOM 7577 O O . ARG B 1 233 ? 13.359 -27.047 -6.754 1 98.12 233 ARG B O 1
ATOM 7584 N N . PHE B 1 234 ? 12.086 -27.469 -8.461 1 97.94 234 PHE B N 1
ATOM 7585 C CA . PHE B 1 234 ? 12.633 -28.797 -8.766 1 97.94 234 PHE B CA 1
ATOM 7586 C C . PHE B 1 234 ? 13.047 -28.875 -10.227 1 97.94 234 PHE B C 1
ATOM 7588 O O . PHE B 1 234 ? 12.219 -28.719 -11.125 1 97.94 234 PHE B O 1
ATOM 7595 N N . PHE B 1 235 ? 14.32 -29.141 -10.492 1 98.5 235 PHE B N 1
ATOM 7596 C CA . PHE B 1 235 ? 14.898 -29.297 -11.812 1 98.5 235 PHE B CA 1
ATOM 7597 C C . PHE B 1 235 ? 15.703 -30.594 -11.898 1 98.5 235 PHE B C 1
ATOM 7599 O O . PHE B 1 235 ? 16.438 -30.938 -10.969 1 98.5 235 PHE B O 1
ATOM 7606 N N . PHE B 1 236 ? 15.586 -31.297 -13.031 1 98.19 236 PHE B N 1
ATOM 7607 C CA . PHE B 1 236 ? 16.391 -32.5 -13.164 1 98.19 236 PHE B CA 1
ATOM 7608 C C . PHE B 1 236 ? 16.641 -32.844 -14.633 1 98.19 236 PHE B C 1
ATOM 7610 O O . PHE B 1 236 ? 16.016 -32.25 -15.516 1 98.19 236 PHE B O 1
ATOM 7617 N N . SER B 1 237 ? 17.578 -33.75 -14.914 1 98.25 237 SER B N 1
ATOM 7618 C CA . SER B 1 237 ? 18.031 -33.938 -16.297 1 98.25 237 SER B CA 1
ATOM 7619 C C . SER B 1 237 ? 18.094 -35.406 -16.672 1 98.25 237 SER B C 1
ATOM 7621 O O . SER B 1 237 ? 18.031 -36.281 -15.805 1 98.25 237 SER B O 1
ATOM 7623 N N . SER B 1 238 ? 18.219 -35.594 -17.922 1 97.94 238 SER B N 1
ATOM 7624 C CA . SER B 1 238 ? 18.312 -36.938 -18.5 1 97.94 238 SER B CA 1
ATOM 7625 C C . SER B 1 238 ? 19.609 -37.625 -18.094 1 97.94 238 SER B C 1
ATOM 7627 O O . SER B 1 238 ? 19.719 -38.844 -18.203 1 97.94 238 SER B O 1
ATOM 7629 N N . LYS B 1 239 ? 20.594 -36.875 -17.578 1 97.44 239 LYS B N 1
ATOM 7630 C CA . LYS B 1 239 ? 21.859 -37.469 -17.172 1 97.44 239 LYS B CA 1
ATOM 7631 C C . LYS B 1 239 ? 21.844 -37.844 -15.695 1 97.44 239 LYS B C 1
ATOM 7633 O O . LYS B 1 239 ? 22.875 -38.219 -15.133 1 97.44 239 LYS B O 1
ATOM 7638 N N . GLY B 1 240 ? 20.75 -37.656 -15.094 1 97.5 240 GLY B N 1
ATOM 7639 C CA . GLY B 1 240 ? 20.594 -38.062 -13.711 1 97.5 240 GLY B CA 1
ATOM 7640 C C . GLY B 1 240 ? 21 -37 -12.711 1 97.5 240 GLY B C 1
ATOM 7641 O O . GLY B 1 240 ? 21.469 -37.312 -11.617 1 97.5 240 GLY B O 1
ATOM 7642 N N . VAL B 1 241 ? 20.922 -35.781 -13.062 1 98.31 241 VAL B N 1
ATOM 7643 C CA . VAL B 1 241 ? 21.156 -34.656 -12.156 1 98.31 241 VAL B CA 1
ATOM 7644 C C . VAL B 1 241 ? 19.812 -34.094 -11.688 1 98.31 241 VAL B C 1
ATOM 7646 O O . VAL B 1 241 ? 18.859 -34 -12.469 1 98.31 241 VAL B O 1
ATOM 7649 N N . ALA B 1 242 ? 19.734 -33.75 -10.438 1 98.44 242 ALA B N 1
ATOM 7650 C CA . ALA B 1 242 ? 18.547 -33.062 -9.914 1 98.44 242 ALA B CA 1
ATOM 7651 C C . ALA B 1 242 ? 18.922 -31.953 -8.945 1 98.44 242 ALA B C 1
ATOM 7653 O O . ALA B 1 242 ? 19.875 -32.094 -8.164 1 98.44 242 ALA B O 1
ATOM 7654 N N . ILE B 1 243 ? 18.172 -30.859 -9.016 1 98.62 243 ILE B N 1
ATOM 7655 C CA . ILE B 1 243 ? 18.391 -29.703 -8.156 1 98.62 243 ILE B CA 1
ATOM 7656 C C . ILE B 1 243 ? 17.078 -29.297 -7.5 1 98.62 243 ILE B C 1
ATOM 7658 O O . ILE B 1 243 ? 16.062 -29.109 -8.18 1 98.62 243 ILE B O 1
ATOM 7662 N N . VAL B 1 244 ? 17.078 -29.172 -6.211 1 98.56 244 VAL B N 1
ATOM 7663 C CA . VAL B 1 244 ? 15.977 -28.594 -5.445 1 98.56 244 VAL B CA 1
ATOM 7664 C C . VAL B 1 244 ? 16.469 -27.359 -4.699 1 98.56 244 VAL B C 1
ATOM 7666 O O . VAL B 1 244 ? 17.438 -27.422 -3.953 1 98.56 244 VAL B O 1
ATOM 7669 N N . VAL B 1 245 ? 15.789 -26.219 -4.941 1 98.56 245 VAL B N 1
ATOM 7670 C CA . VAL B 1 245 ? 16.188 -24.984 -4.289 1 98.56 245 VAL B CA 1
ATOM 7671 C C . VAL B 1 245 ? 15.367 -24.781 -3.021 1 98.56 245 VAL B C 1
ATOM 7673 O O . VAL B 1 245 ? 14.148 -24.969 -3.023 1 98.56 245 VAL B O 1
ATOM 7676 N N . ASP B 1 246 ? 15.992 -24.312 -1.996 1 97.62 246 ASP B N 1
ATOM 7677 C CA . ASP B 1 246 ? 15.391 -24.188 -0.671 1 97.62 246 ASP B CA 1
ATOM 7678 C C . ASP B 1 246 ? 14.438 -23 -0.599 1 97.62 246 ASP B C 1
ATOM 7680 O O . ASP B 1 246 ? 14.695 -21.953 -1.205 1 97.62 246 ASP B O 1
ATOM 7684 N N . ASP B 1 247 ? 13.469 -23.062 0.253 1 96.19 247 ASP B N 1
ATOM 7685 C CA . ASP B 1 247 ? 12.414 -22.078 0.396 1 96.19 247 ASP B CA 1
ATOM 7686 C C . ASP B 1 247 ? 12.969 -20.75 0.935 1 96.19 247 ASP B C 1
ATOM 7688 O O . ASP B 1 247 ? 12.391 -19.688 0.718 1 96.19 247 ASP B O 1
ATOM 7692 N N . VAL B 1 248 ? 14.039 -20.797 1.631 1 96 248 VAL B N 1
ATOM 7693 C CA . VAL B 1 248 ? 14.578 -19.609 2.289 1 96 248 VAL B CA 1
ATOM 7694 C C . VAL B 1 248 ? 15.141 -18.641 1.245 1 96 248 VAL B C 1
ATOM 7696 O O . VAL B 1 248 ? 15.344 -17.453 1.528 1 96 248 VAL B O 1
ATOM 7699 N N . THR B 1 249 ? 15.398 -19.141 0.045 1 97.5 249 THR B N 1
ATOM 7700 C CA . THR B 1 249 ? 16.031 -18.375 -1.018 1 97.5 249 THR B CA 1
ATOM 7701 C C . THR B 1 249 ? 15.031 -17.438 -1.683 1 97.5 249 THR B C 1
ATOM 7703 O O . THR B 1 249 ? 13.992 -17.875 -2.184 1 97.5 249 THR B O 1
ATOM 7706 N N . PRO B 1 250 ? 15.25 -16.094 -1.669 1 96.94 250 PRO B N 1
ATOM 7707 C CA . PRO B 1 250 ? 14.508 -15.242 -2.602 1 96.94 250 PRO B CA 1
ATOM 7708 C C . PRO B 1 250 ? 14.914 -15.461 -4.059 1 96.94 250 PRO B C 1
ATOM 7710 O O . PRO B 1 250 ? 15.656 -14.664 -4.625 1 96.94 250 PRO B O 1
ATOM 7713 N N . LEU B 1 251 ? 14.336 -16.344 -4.641 1 98.31 251 LEU B N 1
ATOM 7714 C CA . LEU B 1 251 ? 14.852 -17.047 -5.812 1 98.31 251 LEU B CA 1
ATOM 7715 C C . LEU B 1 251 ? 14.461 -16.328 -7.098 1 98.31 251 LEU B C 1
ATOM 7717 O O . LEU B 1 251 ? 13.305 -15.906 -7.254 1 98.31 251 LEU B O 1
ATOM 7721 N N . HIS B 1 252 ? 15.422 -16.141 -7.91 1 98.06 252 HIS B N 1
ATOM 7722 C CA . HIS B 1 252 ? 15.273 -15.789 -9.32 1 98.06 252 HIS B CA 1
ATOM 7723 C C . HIS B 1 252 ? 15.898 -16.844 -10.219 1 98.06 252 HIS B C 1
ATOM 7725 O O . HIS B 1 252 ? 16.922 -17.453 -9.875 1 98.06 252 HIS B O 1
ATOM 7731 N N . VAL B 1 253 ? 15.281 -17.094 -11.375 1 98.25 253 VAL B N 1
ATOM 7732 C CA . VAL B 1 253 ? 15.758 -18.172 -12.234 1 98.25 253 VAL B CA 1
ATOM 7733 C C . VAL B 1 253 ? 15.742 -17.719 -13.688 1 98.25 253 VAL B C 1
ATOM 7735 O O . VAL B 1 253 ? 14.828 -17 -14.117 1 98.25 253 VAL B O 1
ATOM 7738 N N . SER B 1 254 ? 16.75 -18.078 -14.414 1 97.88 254 SER B N 1
ATOM 7739 C CA . SER B 1 254 ? 16.734 -18.031 -15.875 1 97.88 254 SER B CA 1
ATOM 7740 C C . SER B 1 254 ? 16.969 -19.406 -16.469 1 97.88 254 SER B C 1
ATOM 7742 O O . SER B 1 254 ? 17.719 -20.219 -15.906 1 97.88 254 SER B O 1
ATOM 7744 N N . ILE B 1 255 ? 16.344 -19.734 -17.516 1 97.38 255 ILE B N 1
ATOM 7745 C CA . ILE B 1 255 ? 16.453 -20.984 -18.25 1 97.38 255 ILE B CA 1
ATOM 7746 C C . ILE B 1 255 ? 16.797 -20.703 -19.703 1 97.38 255 ILE B C 1
ATOM 7748 O O . ILE B 1 255 ? 15.984 -20.156 -20.453 1 97.38 255 ILE B O 1
ATOM 7752 N N . ASN B 1 256 ? 17.953 -21.078 -20.078 1 96.56 256 ASN B N 1
ATOM 7753 C CA . ASN B 1 256 ? 18.391 -20.922 -21.469 1 96.56 256 ASN B CA 1
ATOM 7754 C C . ASN B 1 256 ? 18.031 -19.547 -22.016 1 96.56 256 ASN B C 1
ATOM 7756 O O . ASN B 1 256 ? 17.484 -19.422 -23.109 1 96.56 256 ASN B O 1
ATOM 7760 N N . GLN B 1 257 ? 18.281 -18.562 -21.234 1 94.06 257 GLN B N 1
ATOM 7761 C CA . GLN B 1 257 ? 17.922 -17.203 -21.609 1 94.06 257 GLN B CA 1
ATOM 7762 C C . GLN B 1 257 ? 18.625 -16.766 -22.891 1 94.06 257 GLN B C 1
ATOM 7764 O O . GLN B 1 257 ? 19.844 -16.75 -22.953 1 94.06 257 GLN B O 1
ATOM 7769 N N . SER B 1 258 ? 17.812 -16.406 -23.875 1 90.44 258 SER B N 1
ATOM 7770 C CA . SER B 1 258 ? 18.328 -15.969 -25.188 1 90.44 258 SER B CA 1
ATOM 7771 C C . SER B 1 258 ? 19.266 -17.016 -25.781 1 90.44 258 SER B C 1
ATOM 7773 O O . SER B 1 258 ? 20.25 -16.672 -26.438 1 90.44 258 SER B O 1
ATOM 7775 N N . GLY B 1 259 ? 19.047 -18.203 -25.375 1 91.81 259 GLY B N 1
ATOM 7776 C CA . GLY B 1 259 ? 19.812 -19.297 -25.938 1 91.81 259 GLY B CA 1
ATOM 7777 C C . GLY B 1 259 ? 21.203 -19.438 -25.344 1 91.81 259 GLY B C 1
ATOM 7778 O O . GLY B 1 259 ? 22.125 -19.938 -26 1 91.81 259 GLY B O 1
ATOM 7779 N N . ASP B 1 260 ? 21.422 -19.078 -24.141 1 94.62 260 ASP B N 1
ATOM 7780 C CA . ASP B 1 260 ? 22.766 -19.047 -23.578 1 94.62 260 ASP B CA 1
ATOM 7781 C C . ASP B 1 260 ? 23.172 -20.422 -23.062 1 94.62 260 ASP B C 1
ATOM 7783 O O . ASP B 1 260 ? 24.312 -20.625 -22.641 1 94.62 260 ASP B O 1
ATOM 7787 N N . GLY B 1 261 ? 22.234 -21.344 -23.016 1 96.5 261 GLY B N 1
ATOM 7788 C CA . GLY B 1 261 ? 22.531 -22.703 -22.625 1 96.5 261 GLY B CA 1
ATOM 7789 C C . GLY B 1 261 ? 22.75 -22.859 -21.125 1 96.5 261 GLY B C 1
ATOM 7790 O O . GLY B 1 261 ? 23.438 -23.781 -20.688 1 96.5 261 GLY B O 1
ATOM 7791 N N . LYS B 1 262 ? 22.156 -21.984 -20.359 1 97.44 262 LYS B N 1
ATOM 7792 C CA . LYS B 1 262 ? 22.406 -22.031 -18.922 1 97.44 262 LYS B CA 1
ATOM 7793 C C . LYS B 1 262 ? 21.109 -22.094 -18.125 1 97.44 262 LYS B C 1
ATOM 7795 O O . LYS B 1 262 ? 20.062 -21.656 -18.609 1 97.44 262 LYS B O 1
ATOM 7800 N N . LEU B 1 263 ? 21.172 -22.719 -17 1 98.25 263 LEU B N 1
ATOM 7801 C CA . LEU B 1 263 ? 20.219 -22.609 -15.898 1 98.25 263 LEU B CA 1
ATOM 7802 C C . LEU B 1 263 ? 20.844 -21.875 -14.711 1 98.25 263 LEU B C 1
ATOM 7804 O O . LEU B 1 263 ? 21.812 -22.344 -14.125 1 98.25 263 LEU B O 1
ATOM 7808 N N . CYS B 1 264 ? 20.281 -20.719 -14.422 1 98.31 264 CYS B N 1
ATOM 7809 C CA . CYS B 1 264 ? 20.922 -19.891 -13.391 1 98.31 264 CYS B CA 1
ATOM 7810 C C . CYS B 1 264 ? 19.953 -19.641 -12.234 1 98.31 264 CYS B C 1
ATOM 7812 O O . CYS B 1 264 ? 18.766 -19.453 -12.445 1 98.31 264 CYS B O 1
ATOM 7814 N N . PHE B 1 265 ? 20.516 -19.656 -11.031 1 98.56 265 PHE B N 1
ATOM 7815 C CA . PHE B 1 265 ? 19.828 -19.328 -9.789 1 98.56 265 PHE B CA 1
ATOM 7816 C C . PHE B 1 265 ? 20.438 -18.094 -9.133 1 98.56 265 PHE B C 1
ATOM 7818 O O . PHE B 1 265 ? 21.656 -18 -8.984 1 98.56 265 PHE B O 1
ATOM 7825 N N . MET B 1 266 ? 19.562 -17.188 -8.805 1 97.56 266 MET B N 1
ATOM 7826 C CA . MET B 1 266 ? 20 -15.977 -8.117 1 97.56 266 MET B CA 1
ATOM 7827 C C . MET B 1 266 ? 19.141 -15.734 -6.875 1 97.56 266 MET B C 1
ATOM 7829 O O . MET B 1 266 ? 17.938 -16 -6.879 1 97.56 266 MET B O 1
ATOM 7833 N N . ALA B 1 267 ? 19.75 -15.297 -5.82 1 96.5 267 ALA B N 1
ATOM 7834 C CA . ALA B 1 267 ? 19.031 -14.836 -4.637 1 96.5 267 ALA B CA 1
ATOM 7835 C C . ALA B 1 267 ? 19.016 -13.312 -4.559 1 96.5 267 ALA B C 1
ATOM 7837 O O . ALA B 1 267 ? 20.078 -12.688 -4.52 1 96.5 267 ALA B O 1
ATOM 7838 N N . ASN B 1 268 ? 17.812 -12.773 -4.57 1 93.88 268 ASN B N 1
ATOM 7839 C CA . ASN B 1 268 ? 17.672 -11.32 -4.566 1 93.88 268 ASN B CA 1
ATOM 7840 C C . ASN B 1 268 ? 16.328 -10.883 -4.004 1 93.88 268 ASN B C 1
ATOM 7842 O O . ASN B 1 268 ? 15.289 -11.398 -4.41 1 93.88 268 ASN B O 1
ATOM 7846 N N . TYR B 1 269 ? 16.375 -9.984 -3.027 1 90.56 269 TYR B N 1
ATOM 7847 C CA . TYR B 1 269 ? 15.125 -9.398 -2.541 1 90.56 269 TYR B CA 1
ATOM 7848 C C . TYR B 1 269 ? 14.633 -8.297 -3.473 1 90.56 269 TYR B C 1
ATOM 7850 O O . TYR B 1 269 ? 15.43 -7.5 -3.969 1 90.56 269 TYR B O 1
ATOM 7858 N N . THR B 1 270 ? 13.438 -8.344 -3.816 1 89.19 270 THR B N 1
ATOM 7859 C CA . THR B 1 270 ? 12.727 -7.379 -4.648 1 89.19 270 THR B CA 1
ATOM 7860 C C . THR B 1 270 ? 11.32 -7.121 -4.098 1 89.19 270 THR B C 1
ATOM 7862 O O . THR B 1 270 ? 11.008 -7.523 -2.975 1 89.19 270 THR B O 1
ATOM 7865 N N . SER B 1 271 ? 10.461 -6.383 -4.844 1 84.56 271 SER B N 1
ATOM 7866 C CA . SER B 1 271 ? 9.078 -6.16 -4.43 1 84.56 271 SER B CA 1
ATOM 7867 C C . SER B 1 271 ? 8.305 -7.473 -4.359 1 84.56 271 SER B C 1
ATOM 7869 O O . SER B 1 271 ? 7.391 -7.617 -3.543 1 84.56 271 SER B O 1
ATOM 7871 N N . GLU B 1 272 ? 8.711 -8.461 -5.18 1 90.75 272 GLU B N 1
ATOM 7872 C CA . GLU B 1 272 ? 8.047 -9.758 -5.184 1 90.75 272 GLU B CA 1
ATOM 7873 C C . GLU B 1 272 ? 8.523 -10.633 -4.027 1 90.75 272 GLU B C 1
ATOM 7875 O O . GLU B 1 272 ? 7.824 -11.562 -3.617 1 90.75 272 GLU B O 1
ATOM 7880 N N . TYR B 1 273 ? 9.734 -10.336 -3.619 1 93.12 273 TYR B N 1
ATOM 7881 C CA . TYR B 1 273 ? 10.289 -10.938 -2.41 1 93.12 273 TYR B CA 1
ATOM 7882 C C . TYR B 1 273 ? 10.539 -9.883 -1.341 1 93.12 273 TYR B C 1
ATOM 7884 O O . TYR B 1 273 ? 11.68 -9.445 -1.145 1 93.12 273 TYR B O 1
ATOM 7892 N N . PRO B 1 274 ? 9.461 -9.547 -0.62 1 86.19 274 PRO B N 1
ATOM 7893 C CA . PRO B 1 274 ? 9.633 -8.453 0.342 1 86.19 274 PRO B CA 1
ATOM 7894 C C . PRO B 1 274 ? 10.602 -8.805 1.468 1 86.19 274 PRO B C 1
ATOM 7896 O O . PRO B 1 274 ? 10.695 -9.969 1.869 1 86.19 274 PRO B O 1
ATOM 7899 N N . ASN B 1 275 ? 11.352 -7.727 1.906 1 83.69 275 ASN B N 1
ATOM 7900 C CA . ASN B 1 275 ? 12.367 -7.875 2.939 1 83.69 275 ASN B CA 1
ATOM 7901 C C . ASN B 1 275 ? 12.25 -6.789 4.004 1 83.69 275 ASN B C 1
ATOM 7903 O O . ASN B 1 275 ? 13.188 -6.023 4.223 1 83.69 275 ASN B O 1
ATOM 7907 N N . PRO B 1 276 ? 11.109 -6.734 4.68 1 72 276 PRO B N 1
ATOM 7908 C CA . PRO B 1 276 ? 10.945 -5.66 5.66 1 72 276 PRO B CA 1
ATOM 7909 C C . PRO B 1 276 ? 12.047 -5.66 6.723 1 72 276 PRO B C 1
ATOM 7911 O O . PRO B 1 276 ? 12.359 -4.609 7.293 1 72 276 PRO B O 1
ATOM 7914 N N . GLY B 1 277 ? 12.695 -6.742 7.012 1 71.69 277 GLY B N 1
ATOM 7915 C CA . GLY B 1 277 ? 13.719 -6.816 8.039 1 71.69 277 GLY B CA 1
ATOM 7916 C C . GLY B 1 277 ? 15.109 -6.531 7.52 1 71.69 277 GLY B C 1
ATOM 7917 O O . GLY B 1 277 ? 16.078 -6.488 8.289 1 71.69 277 GLY B O 1
ATOM 7918 N N . GLY B 1 278 ? 15.203 -6.297 6.246 1 79 278 GLY B N 1
ATOM 7919 C CA . GLY B 1 278 ? 16.5 -5.988 5.648 1 79 278 GLY B CA 1
ATOM 7920 C C . GLY B 1 278 ? 17.469 -7.145 5.711 1 79 278 GLY B C 1
ATOM 7921 O O . GLY B 1 278 ? 18.656 -6.949 5.984 1 79 278 GLY B O 1
ATOM 7922 N N . ARG B 1 279 ? 17.078 -8.344 5.559 1 83.19 279 ARG B N 1
ATOM 7923 C CA . ARG B 1 279 ? 17.922 -9.531 5.566 1 83.19 279 ARG B CA 1
ATOM 7924 C C . ARG B 1 279 ? 18.812 -9.586 4.324 1 83.19 279 ARG B C 1
ATOM 7926 O O . ARG B 1 279 ? 18.422 -9.078 3.268 1 83.19 279 ARG B O 1
ATOM 7933 N N . ARG B 1 280 ? 19.938 -10.211 4.516 1 88.88 280 ARG B N 1
ATOM 7934 C CA . ARG B 1 280 ? 20.797 -10.469 3.363 1 88.88 280 ARG B CA 1
ATOM 7935 C C . ARG B 1 280 ? 20.359 -11.742 2.643 1 88.88 280 ARG B C 1
ATOM 7937 O O . ARG B 1 280 ? 20 -12.727 3.279 1 88.88 280 ARG B O 1
ATOM 7944 N N . PRO B 1 281 ? 20.516 -11.789 1.343 1 92.81 281 PRO B N 1
ATOM 7945 C CA . PRO B 1 281 ? 20.016 -12.938 0.59 1 92.81 281 PRO B CA 1
ATOM 7946 C C . PRO B 1 281 ? 20.828 -14.203 0.816 1 92.81 281 PRO B C 1
ATOM 7948 O O . PRO B 1 281 ? 22.047 -14.141 0.937 1 92.81 281 PRO B O 1
ATOM 7951 N N . VAL B 1 282 ? 20.172 -15.312 0.888 1 95 282 VAL B N 1
ATOM 7952 C CA . VAL B 1 282 ? 20.734 -16.656 0.966 1 95 282 VAL B CA 1
ATOM 7953 C C . VAL B 1 282 ? 20.312 -17.469 -0.263 1 95 282 VAL B C 1
ATOM 7955 O O . VAL B 1 282 ? 19.141 -17.5 -0.618 1 95 282 VAL B O 1
ATOM 7958 N N . LEU B 1 283 ? 21.25 -17.969 -0.962 1 98 283 LEU B N 1
ATOM 7959 C CA . LEU B 1 283 ? 20.984 -18.953 -2.006 1 98 283 LEU B CA 1
ATOM 7960 C C . LEU B 1 283 ? 21.344 -20.359 -1.533 1 98 283 LEU B C 1
ATOM 7962 O O . LEU B 1 283 ? 22.516 -20.672 -1.321 1 98 283 LEU B O 1
ATOM 7966 N N . GLN B 1 284 ? 20.422 -21.172 -1.324 1 98.25 284 GLN B N 1
ATOM 7967 C CA . GLN B 1 284 ? 20.609 -22.531 -0.823 1 98.25 284 GLN B CA 1
ATOM 7968 C C . GLN B 1 284 ? 19.891 -23.547 -1.691 1 98.25 284 GLN B C 1
ATOM 7970 O O . GLN B 1 284 ? 18.703 -23.375 -1.986 1 98.25 284 GLN B O 1
ATOM 7975 N N . TYR B 1 285 ? 20.594 -24.516 -2.135 1 98.56 285 TYR B N 1
ATOM 7976 C CA . TYR B 1 285 ? 19.969 -25.594 -2.895 1 98.56 285 TYR B CA 1
ATOM 7977 C C . TYR B 1 285 ? 20.75 -26.891 -2.717 1 98.56 285 TYR B C 1
ATOM 7979 O O . TYR B 1 285 ? 21.859 -26.891 -2.191 1 98.56 285 TYR B O 1
ATOM 7987 N N . THR B 1 286 ? 20.125 -28.016 -3.08 1 98.5 286 THR B N 1
ATOM 7988 C CA . THR B 1 286 ? 20.719 -29.344 -3.09 1 98.5 286 THR B CA 1
ATOM 7989 C C . THR B 1 286 ? 20.812 -29.891 -4.516 1 98.5 286 THR B C 1
ATOM 7991 O O . THR B 1 286 ? 19.828 -29.891 -5.25 1 98.5 286 THR B O 1
ATOM 7994 N N . VAL B 1 287 ? 21.969 -30.234 -4.891 1 98.44 287 VAL B N 1
ATOM 7995 C CA . VAL B 1 287 ? 22.172 -30.875 -6.188 1 98.44 287 VAL B CA 1
ATOM 7996 C C . VAL B 1 287 ? 22.609 -32.312 -5.988 1 98.44 287 VAL B C 1
ATOM 7998 O O . VAL B 1 287 ? 23.516 -32.594 -5.191 1 98.44 287 VAL B O 1
ATOM 8001 N N . CYS B 1 288 ? 22 -33.25 -6.676 1 98.31 288 CYS B N 1
ATOM 8002 C CA . CYS B 1 288 ? 22.266 -34.656 -6.555 1 98.31 288 CYS B CA 1
ATOM 8003 C C . CYS B 1 288 ? 22.5 -35.281 -7.926 1 98.31 288 CYS B C 1
ATOM 8005 O O . CYS B 1 288 ? 22.109 -34.719 -8.945 1 98.31 288 CYS B O 1
ATOM 8007 N N . SER B 1 289 ? 23.188 -36.375 -7.934 1 97.94 289 SER B N 1
ATOM 8008 C CA . SER B 1 289 ? 23.422 -37.156 -9.141 1 97.94 289 SER B CA 1
ATOM 8009 C C . SER B 1 289 ? 23.062 -38.625 -8.922 1 97.94 289 SER B C 1
ATOM 8011 O O . SER B 1 289 ? 23.344 -39.188 -7.871 1 97.94 289 SER B O 1
ATOM 8013 N N . GLY B 1 290 ? 22.328 -39.156 -9.859 1 95.94 290 GLY B N 1
ATOM 8014 C CA . GLY B 1 290 ? 21.984 -40.562 -9.93 1 95.94 290 GLY B CA 1
ATOM 8015 C C . GLY B 1 290 ? 22.203 -41.156 -11.312 1 95.94 290 GLY B C 1
ATOM 8016 O O . GLY B 1 290 ? 22.938 -40.625 -12.125 1 95.94 290 GLY B O 1
ATOM 8017 N N . ARG B 1 291 ? 21.594 -42.25 -11.531 1 93.88 291 ARG B N 1
ATOM 8018 C CA . ARG B 1 291 ? 21.875 -43.031 -12.727 1 93.88 291 ARG B CA 1
ATOM 8019 C C . ARG B 1 291 ? 21.234 -42.438 -13.961 1 93.88 291 ARG B C 1
ATOM 8021 O O . ARG B 1 291 ? 21.828 -42.438 -15.039 1 93.88 291 ARG B O 1
ATOM 8028 N N . ASN B 1 292 ? 20.031 -42.062 -13.859 1 94.56 292 ASN B N 1
ATOM 8029 C CA . ASN B 1 292 ? 19.25 -41.469 -14.945 1 94.56 292 ASN B CA 1
ATOM 8030 C C . ASN B 1 292 ? 18.125 -40.594 -14.422 1 94.56 292 ASN B C 1
ATOM 8032 O O . ASN B 1 292 ? 18.016 -40.375 -13.211 1 94.56 292 ASN B O 1
ATOM 8036 N N . ALA B 1 293 ? 17.344 -40.094 -15.312 1 95.69 293 ALA B N 1
ATOM 8037 C CA . ALA B 1 293 ? 16.297 -39.125 -14.961 1 95.69 293 ALA B CA 1
ATOM 8038 C C . ALA B 1 293 ? 15.281 -39.75 -14.008 1 95.69 293 ALA B C 1
ATOM 8040 O O . ALA B 1 293 ? 14.859 -39.125 -13.047 1 95.69 293 ALA B O 1
ATOM 8041 N N . LEU B 1 294 ? 14.844 -40.938 -14.219 1 94.69 294 LEU B N 1
ATOM 8042 C CA . LEU B 1 294 ? 13.82 -41.594 -13.406 1 94.69 294 LEU B CA 1
ATOM 8043 C C . LEU B 1 294 ? 14.328 -41.844 -11.984 1 94.69 294 LEU B C 1
ATOM 8045 O O . LEU B 1 294 ? 13.648 -41.5 -11.016 1 94.69 294 LEU B O 1
ATOM 8049 N N . ASP B 1 295 ? 15.5 -42.406 -11.883 1 92.44 295 ASP B N 1
ATOM 8050 C CA . ASP B 1 295 ? 16.078 -42.75 -10.594 1 92.44 295 ASP B CA 1
ATOM 8051 C C . ASP B 1 295 ? 16.25 -41.5 -9.727 1 92.44 295 ASP B C 1
ATOM 8053 O O . ASP B 1 295 ? 15.898 -41.5 -8.547 1 92.44 295 ASP B O 1
ATOM 8057 N N . ILE B 1 296 ? 16.844 -40.531 -10.297 1 95.44 296 ILE B N 1
ATOM 8058 C CA . ILE B 1 296 ? 17.141 -39.344 -9.5 1 95.44 296 ILE B CA 1
ATOM 8059 C C . ILE B 1 296 ? 15.836 -38.625 -9.156 1 95.44 296 ILE B C 1
ATOM 8061 O O . ILE B 1 296 ? 15.711 -38.031 -8.078 1 95.44 296 ILE B O 1
ATOM 8065 N N . HIS B 1 297 ? 14.875 -38.562 -10.094 1 94.94 297 HIS B N 1
ATOM 8066 C CA . HIS B 1 297 ? 13.562 -38 -9.828 1 94.94 297 HIS B CA 1
ATOM 8067 C C . HIS B 1 297 ? 12.914 -38.656 -8.617 1 94.94 297 HIS B C 1
ATOM 8069 O O . HIS B 1 297 ? 12.461 -37.969 -7.699 1 94.94 297 HIS B O 1
ATOM 8075 N N . GLU B 1 298 ? 12.867 -39.938 -8.594 1 90.69 298 GLU B N 1
ATOM 8076 C CA . GLU B 1 298 ? 12.242 -40.688 -7.508 1 90.69 298 GLU B CA 1
ATOM 8077 C C . GLU B 1 298 ? 12.93 -40.406 -6.176 1 90.69 298 GLU B C 1
ATOM 8079 O O . GLU B 1 298 ? 12.266 -40.25 -5.148 1 90.69 298 GLU B O 1
ATOM 8084 N N . HIS B 1 299 ? 14.188 -40.375 -6.27 1 91.69 299 HIS B N 1
ATOM 8085 C CA . HIS B 1 299 ? 14.945 -40.094 -5.055 1 91.69 299 HIS B CA 1
ATOM 8086 C C . HIS B 1 299 ? 14.625 -38.719 -4.496 1 91.69 299 HIS B C 1
ATOM 8088 O O . HIS B 1 299 ? 14.297 -38.594 -3.312 1 91.69 299 HIS B O 1
ATOM 8094 N N . MET B 1 300 ? 14.727 -37.75 -5.352 1 92.25 300 MET B N 1
ATOM 8095 C CA . MET B 1 300 ? 14.539 -36.375 -4.918 1 92.25 300 MET B CA 1
ATOM 8096 C C . MET B 1 300 ? 13.094 -36.125 -4.504 1 92.25 300 MET B C 1
ATOM 8098 O O . MET B 1 300 ? 12.836 -35.406 -3.529 1 92.25 300 MET B O 1
ATOM 8102 N N . TYR B 1 301 ? 12.258 -36.594 -5.281 1 88.31 301 TYR B N 1
ATOM 8103 C CA . TYR B 1 301 ? 10.844 -36.406 -4.988 1 88.31 301 TYR B CA 1
ATOM 8104 C C . TYR B 1 301 ? 10.477 -36.969 -3.633 1 88.31 301 TYR B C 1
ATOM 8106 O O . TYR B 1 301 ? 9.75 -36.344 -2.854 1 88.31 301 TYR B O 1
ATOM 8114 N N . SER B 1 302 ? 10.914 -38.125 -3.26 1 86.25 302 SER B N 1
ATOM 8115 C CA . SER B 1 302 ? 10.633 -38.781 -1.99 1 86.25 302 SER B CA 1
ATOM 8116 C C . SER B 1 302 ? 11.211 -38 -0.816 1 86.25 302 SER B C 1
ATOM 8118 O O . SER B 1 302 ? 10.672 -38.062 0.293 1 86.25 302 SER B O 1
ATOM 8120 N N . ARG B 1 303 ? 12.156 -37.344 -1.107 1 88.38 303 ARG B N 1
ATOM 8121 C CA . ARG B 1 303 ? 12.859 -36.625 -0.031 1 88.38 303 ARG B CA 1
ATOM 8122 C C . ARG B 1 303 ? 12.281 -35.25 0.2 1 88.38 303 ARG B C 1
ATOM 8124 O O . ARG B 1 303 ? 12.234 -34.781 1.334 1 88.38 303 ARG B O 1
ATOM 8131 N N . PHE B 1 304 ? 11.844 -34.625 -0.828 1 91.81 304 PHE B N 1
ATOM 8132 C CA . PHE B 1 304 ? 11.602 -33.188 -0.71 1 91.81 304 PHE B CA 1
ATOM 8133 C C . PHE B 1 304 ? 10.117 -32.875 -0.857 1 91.81 304 PHE B C 1
ATOM 8135 O O . PHE B 1 304 ? 9.664 -31.797 -0.511 1 91.81 304 PHE B O 1
ATOM 8142 N N . TYR B 1 305 ? 9.367 -33.75 -1.33 1 89.06 305 TYR B N 1
ATOM 8143 C CA . TYR B 1 305 ? 7.973 -33.438 -1.621 1 89.06 305 TYR B CA 1
ATOM 8144 C C . TYR B 1 305 ? 7.039 -34.438 -0.963 1 89.06 305 TYR B C 1
ATOM 8146 O O . TYR B 1 305 ? 7.434 -35.594 -0.695 1 89.06 305 TYR B O 1
ATOM 8154 N N . GLY B 1 306 ? 5.875 -33.969 -0.648 1 81.69 306 GLY B N 1
ATOM 8155 C CA . GLY B 1 306 ? 4.883 -34.812 -0.013 1 81.69 306 GLY B CA 1
ATOM 8156 C C . GLY B 1 306 ? 4.219 -35.781 -0.977 1 81.69 306 GLY B C 1
ATOM 8157 O O . GLY B 1 306 ? 4.223 -35.562 -2.189 1 81.69 306 GLY B O 1
ATOM 8158 N N . ARG B 1 307 ? 3.703 -36.781 -0.368 1 79.69 307 ARG B N 1
ATOM 8159 C CA . ARG B 1 307 ? 2.98 -37.781 -1.157 1 79.69 307 ARG B CA 1
ATOM 8160 C C . ARG B 1 307 ? 1.478 -37.531 -1.12 1 79.69 307 ARG B C 1
ATOM 8162 O O . ARG B 1 307 ? 0.945 -37.062 -0.104 1 79.69 307 ARG B O 1
ATOM 8169 N N . LEU B 1 308 ? 0.94 -37.875 -2.307 1 83.44 308 LEU B N 1
ATOM 8170 C CA . LEU B 1 308 ? -0.51 -37.75 -2.389 1 83.44 308 LEU B CA 1
ATOM 8171 C C . LEU B 1 308 ? -1.194 -38.562 -1.297 1 83.44 308 LEU B C 1
ATOM 8173 O O . LEU B 1 308 ? -0.881 -39.75 -1.106 1 83.44 308 LEU B O 1
ATOM 8177 N N . ASN B 1 309 ? -2.096 -37.969 -0.564 1 76.06 309 ASN B N 1
ATOM 8178 C CA . ASN B 1 309 ? -2.686 -38.594 0.618 1 76.06 309 ASN B CA 1
ATOM 8179 C C . ASN B 1 309 ? -3.959 -39.344 0.273 1 76.06 309 ASN B C 1
ATOM 8181 O O . ASN B 1 309 ? -4.398 -40.219 1.038 1 76.06 309 ASN B O 1
ATOM 8185 N N . ALA B 1 310 ? -4.543 -39 -0.826 1 84.12 310 ALA B N 1
ATOM 8186 C CA . ALA B 1 310 ? -5.793 -39.625 -1.24 1 84.12 310 ALA B CA 1
ATOM 8187 C C . ALA B 1 310 ? -6.074 -39.375 -2.719 1 84.12 310 ALA B C 1
ATOM 8189 O O . ALA B 1 310 ? -5.5 -38.438 -3.314 1 84.12 310 ALA B O 1
ATOM 8190 N N . VAL B 1 311 ? -6.828 -40.281 -3.25 1 87.94 311 VAL B N 1
ATOM 8191 C CA . VAL B 1 311 ? -7.332 -40.031 -4.598 1 87.94 311 VAL B CA 1
ATOM 8192 C C . VAL B 1 311 ? -8.484 -39.031 -4.551 1 87.94 311 VAL B C 1
ATOM 8194 O O . VAL B 1 311 ? -9.406 -39.188 -3.738 1 87.94 311 VAL B O 1
ATOM 8197 N N . PRO B 1 312 ? -8.406 -38 -5.312 1 91.12 312 PRO B N 1
ATOM 8198 C CA . PRO B 1 312 ? -9.555 -37.094 -5.336 1 91.12 312 PRO B CA 1
ATOM 8199 C C . PRO B 1 312 ? -10.82 -37.75 -5.875 1 91.12 312 PRO B C 1
ATOM 8201 O O . PRO B 1 312 ? -10.766 -38.906 -6.348 1 91.12 312 PRO B O 1
ATOM 8204 N N . ASP B 1 313 ? -11.945 -37.062 -5.715 1 92.38 313 ASP B N 1
ATOM 8205 C CA . ASP B 1 313 ? -13.195 -37.562 -6.266 1 92.38 313 ASP B CA 1
ATOM 8206 C C . ASP B 1 313 ? -13.047 -37.906 -7.746 1 92.38 313 ASP B C 1
ATOM 8208 O O . ASP B 1 313 ? -12.539 -37.094 -8.523 1 92.38 313 ASP B O 1
ATOM 8212 N N . THR B 1 314 ? -13.477 -39.031 -8.219 1 93.62 314 THR B N 1
ATOM 8213 C CA . THR B 1 314 ? -13.102 -39.531 -9.531 1 93.62 314 THR B CA 1
ATOM 8214 C C . THR B 1 314 ? -14.133 -39.156 -10.578 1 93.62 314 THR B C 1
ATOM 8216 O O . THR B 1 314 ? -13.977 -39.469 -11.766 1 93.62 314 THR B O 1
ATOM 8219 N N . ARG B 1 315 ? -15.266 -38.531 -10.219 1 93.44 315 ARG B N 1
ATOM 8220 C CA . ARG B 1 315 ? -16.344 -38.219 -11.148 1 93.44 315 ARG B CA 1
ATOM 8221 C C . ARG B 1 315 ? -15.828 -37.344 -12.305 1 93.44 315 ARG B C 1
ATOM 8223 O O . ARG B 1 315 ? -16.312 -37.469 -13.43 1 93.44 315 ARG B O 1
ATOM 8230 N N . MET B 1 316 ? -14.812 -36.531 -12.023 1 95.56 316 MET B N 1
ATOM 8231 C CA . MET B 1 316 ? -14.25 -35.656 -13.07 1 95.56 316 MET B CA 1
ATOM 8232 C C . MET B 1 316 ? -13.336 -36.469 -14 1 95.56 316 MET B C 1
ATOM 8234 O O . MET B 1 316 ? -12.992 -36 -15.086 1 95.56 316 MET B O 1
ATOM 8238 N N . LEU B 1 317 ? -12.953 -37.625 -13.531 1 96.06 317 LEU B N 1
ATOM 8239 C CA . LEU B 1 317 ? -12.18 -38.5 -14.391 1 96.06 317 LEU B CA 1
ATOM 8240 C C . LEU B 1 317 ? -13.102 -39.312 -15.289 1 96.06 317 LEU B C 1
ATOM 8242 O O . LEU B 1 317 ? -12.703 -39.719 -16.391 1 96.06 317 LEU B O 1
ATOM 8246 N N . GLU B 1 318 ? -14.273 -39.531 -14.852 1 96.25 318 GLU B N 1
ATOM 8247 C CA . GLU B 1 318 ? -15.164 -40.5 -15.461 1 96.25 318 GLU B CA 1
ATOM 8248 C C . GLU B 1 318 ? -15.992 -39.875 -16.578 1 96.25 318 GLU B C 1
ATOM 8250 O O . GLU B 1 318 ? -16.359 -40.562 -17.547 1 96.25 318 GLU B O 1
ATOM 8255 N N . SER B 1 319 ? -16.344 -38.656 -16.359 1 96.56 319 SER B N 1
ATOM 8256 C CA . SER B 1 319 ? -17.109 -37.969 -17.375 1 96.56 319 SER B CA 1
ATOM 8257 C C . SER B 1 319 ? -16.641 -36.531 -17.531 1 96.56 319 SER B C 1
ATOM 8259 O O . SER B 1 319 ? -16.016 -35.969 -16.625 1 96.56 319 SER B O 1
ATOM 8261 N N . PRO B 1 320 ? -16.984 -35.906 -18.656 1 97.81 320 PRO B N 1
ATOM 8262 C CA . PRO B 1 320 ? -16.453 -34.562 -18.938 1 97.81 320 PRO B CA 1
ATOM 8263 C C . PRO B 1 320 ? -16.938 -33.5 -17.953 1 97.81 320 PRO B C 1
ATOM 8265 O O . PRO B 1 320 ? -18.047 -33.625 -17.422 1 97.81 320 PRO B O 1
ATOM 8268 N N . VAL B 1 321 ? -16.109 -32.562 -17.719 1 97.81 321 VAL B N 1
ATOM 8269 C CA . VAL B 1 321 ? -16.469 -31.328 -17.047 1 97.81 321 VAL B CA 1
ATOM 8270 C C . VAL B 1 321 ? -16.938 -30.297 -18.062 1 97.81 321 VAL B C 1
ATOM 8272 O O . VAL B 1 321 ? -16.328 -30.141 -19.125 1 97.81 321 VAL B O 1
ATOM 8275 N N . TRP B 1 322 ? -18.062 -29.656 -17.797 1 98.06 322 TRP B N 1
ATOM 8276 C CA . TRP B 1 322 ? -18.562 -28.562 -18.641 1 98.06 322 TRP B CA 1
ATOM 8277 C C . TRP B 1 322 ? -18.469 -27.234 -17.906 1 98.06 322 TRP B C 1
ATOM 8279 O O . TRP B 1 322 ? -18.938 -27.094 -16.781 1 98.06 322 TRP B O 1
ATOM 8289 N N . SER B 1 323 ? -17.812 -26.234 -18.516 1 97.19 323 SER B N 1
ATOM 8290 C CA . SER B 1 323 ? -17.719 -24.922 -17.891 1 97.19 323 SER B CA 1
ATOM 8291 C C . SER B 1 323 ? -18.328 -23.844 -18.766 1 97.19 323 SER B C 1
ATOM 8293 O O . SER B 1 323 ? -18.453 -24.016 -19.984 1 97.19 323 SER B O 1
ATOM 8295 N N . THR B 1 324 ? -18.672 -22.703 -18.219 1 96.25 324 THR B N 1
ATOM 8296 C CA . THR B 1 324 ? -19.406 -21.672 -18.953 1 96.25 324 THR B CA 1
ATOM 8297 C C . THR B 1 324 ? -18.453 -20.625 -19.516 1 96.25 324 THR B C 1
ATOM 8299 O O . THR B 1 324 ? -18.844 -19.812 -20.375 1 96.25 324 THR B O 1
ATOM 8302 N N . LEU B 1 325 ? -17.25 -20.578 -19.172 1 91.5 325 LEU B N 1
ATOM 8303 C CA . LEU B 1 325 ? -16.422 -19.391 -19.344 1 91.5 325 LEU B CA 1
ATOM 8304 C C . LEU B 1 325 ? -16.094 -19.156 -20.812 1 91.5 325 LEU B C 1
ATOM 8306 O O . LEU B 1 325 ? -16.312 -18.047 -21.328 1 91.5 325 LEU B O 1
ATOM 8310 N N . ALA B 1 326 ? -15.508 -20.062 -21.5 1 87.62 326 ALA B N 1
ATOM 8311 C CA . ALA B 1 326 ? -15.023 -19.828 -22.859 1 87.62 326 ALA B CA 1
ATOM 8312 C C . ALA B 1 326 ? -16.172 -19.531 -23.797 1 87.62 326 ALA B C 1
ATOM 8314 O O . ALA B 1 326 ? -16.016 -18.766 -24.75 1 87.62 326 ALA B O 1
ATOM 8315 N N . ARG B 1 327 ? -17.281 -20.172 -23.531 1 89.31 327 ARG B N 1
ATOM 8316 C CA . ARG B 1 327 ? -18.438 -20 -24.422 1 89.31 327 ARG B CA 1
ATOM 8317 C C . ARG B 1 327 ? -19.172 -18.703 -24.125 1 89.31 327 ARG B C 1
ATOM 8319 O O . ARG B 1 327 ? -19.578 -17.984 -25.031 1 89.31 327 ARG B O 1
ATOM 8326 N N . TYR B 1 328 ? -19.312 -18.391 -22.812 1 90.88 328 TYR B N 1
ATOM 8327 C CA . TYR B 1 328 ? -20.25 -17.344 -22.469 1 90.88 328 TYR B CA 1
ATOM 8328 C C . TYR B 1 328 ? -19.531 -16.156 -21.812 1 90.88 328 TYR B C 1
ATOM 8330 O O . TYR B 1 328 ? -20.109 -15.078 -21.656 1 90.88 328 TYR B O 1
ATOM 8338 N N . GLY B 1 329 ? -18.281 -16.312 -21.5 1 89.62 329 GLY B N 1
ATOM 8339 C CA . GLY B 1 329 ? -17.641 -15.273 -20.703 1 89.62 329 GLY B CA 1
ATOM 8340 C C . GLY B 1 329 ? -18.391 -14.953 -19.422 1 89.62 329 GLY B C 1
ATOM 8341 O O . GLY B 1 329 ? -18.828 -15.867 -18.703 1 89.62 329 GLY B O 1
ATOM 8342 N N . PRO B 1 330 ? -18.484 -13.672 -19.141 1 88.56 330 PRO B N 1
ATOM 8343 C CA . PRO B 1 330 ? -19.203 -13.281 -17.938 1 88.56 330 PRO B CA 1
ATOM 8344 C C . PRO B 1 330 ? -20.703 -13.141 -18.156 1 88.56 330 PRO B C 1
ATOM 8346 O O . PRO B 1 330 ? -21.438 -12.781 -17.234 1 88.56 330 PRO B O 1
ATOM 8349 N N . ASN B 1 331 ? -21.172 -13.43 -19.312 1 89.62 331 ASN B N 1
ATOM 8350 C CA . ASN B 1 331 ? -22.578 -13.266 -19.641 1 89.62 331 ASN B CA 1
ATOM 8351 C C . ASN B 1 331 ? -23.375 -14.547 -19.406 1 89.62 331 ASN B C 1
ATOM 8353 O O . ASN B 1 331 ? -23.891 -15.148 -20.344 1 89.62 331 ASN B O 1
ATOM 8357 N N . ILE B 1 332 ? -23.547 -14.859 -18.188 1 94.81 332 ILE B N 1
ATOM 8358 C CA . ILE B 1 332 ? -24.25 -16.078 -17.844 1 94.81 332 ILE B CA 1
ATOM 8359 C C . ILE B 1 332 ? -25.453 -15.758 -16.953 1 94.81 332 ILE B C 1
ATOM 8361 O O . ILE B 1 332 ? -25.484 -14.711 -16.297 1 94.81 332 ILE B O 1
ATOM 8365 N N . SER B 1 333 ? -26.391 -16.594 -17.016 1 94.56 333 SER B N 1
ATOM 8366 C CA . SER B 1 333 ? -27.625 -16.516 -16.219 1 94.56 333 SER B CA 1
ATOM 8367 C C . SER B 1 333 ? -28.188 -17.906 -15.945 1 94.56 333 SER B C 1
ATOM 8369 O O . SER B 1 333 ? -27.688 -18.891 -16.469 1 94.56 333 SER B O 1
ATOM 8371 N N . GLU B 1 334 ? -29.172 -17.875 -15.086 1 95.25 334 GLU B N 1
ATOM 8372 C CA . GLU B 1 334 ? -29.906 -19.125 -14.828 1 95.25 334 GLU B CA 1
ATOM 8373 C C . GLU B 1 334 ? -30.406 -19.75 -16.125 1 95.25 334 GLU B C 1
ATOM 8375 O O . GLU B 1 334 ? -30.281 -20.969 -16.312 1 95.25 334 GLU B O 1
ATOM 8380 N N . THR B 1 335 ? -30.828 -18.938 -17.016 1 93.62 335 THR B N 1
ATOM 8381 C CA . THR B 1 335 ? -31.375 -19.406 -18.297 1 93.62 335 THR B CA 1
ATOM 8382 C C . THR B 1 335 ? -30.266 -19.969 -19.172 1 93.62 335 THR B C 1
ATOM 8384 O O . THR B 1 335 ? -30.406 -21.047 -19.75 1 93.62 335 THR B O 1
ATOM 8387 N N . THR B 1 336 ? -29.219 -19.266 -19.297 1 95.56 336 THR B N 1
ATOM 8388 C CA . THR B 1 336 ? -28.125 -19.688 -20.172 1 95.56 336 THR B CA 1
ATOM 8389 C C . THR B 1 336 ? -27.5 -20.984 -19.672 1 95.56 336 THR B C 1
ATOM 8391 O O . THR B 1 336 ? -27.188 -21.875 -20.484 1 95.56 336 THR B O 1
ATOM 8394 N N . VAL B 1 337 ? -27.359 -21.141 -18.422 1 97.38 337 VAL B N 1
ATOM 8395 C CA . VAL B 1 337 ? -26.75 -22.344 -17.844 1 97.38 337 VAL B CA 1
ATOM 8396 C C . VAL B 1 337 ? -27.719 -23.531 -18.016 1 97.38 337 VAL B C 1
ATOM 8398 O O . VAL B 1 337 ? -27.281 -24.625 -18.359 1 97.38 337 VAL B O 1
ATOM 8401 N N . GLY B 1 338 ? -28.953 -23.266 -17.75 1 96.31 338 GLY B N 1
ATOM 8402 C CA . GLY B 1 338 ? -29.953 -24.297 -17.969 1 96.31 338 GLY B CA 1
ATOM 8403 C C . GLY B 1 338 ? -30.016 -24.781 -19.406 1 96.31 338 GLY B C 1
ATOM 8404 O O . GLY B 1 338 ? -30.109 -25.984 -19.656 1 96.31 338 GLY B O 1
ATOM 8405 N N . GLU B 1 339 ? -29.984 -23.844 -20.297 1 95.69 339 GLU B N 1
ATOM 8406 C CA . GLU B 1 339 ? -30 -24.172 -21.719 1 95.69 339 GLU B CA 1
ATOM 8407 C C . GLU B 1 339 ? -28.766 -24.984 -22.109 1 95.69 339 GLU B C 1
ATOM 8409 O O . GLU B 1 339 ? -28.859 -25.906 -22.922 1 95.69 339 GLU B O 1
ATOM 8414 N N . PHE B 1 340 ? -27.719 -24.594 -21.609 1 97.38 340 PHE B N 1
ATOM 8415 C CA . PHE B 1 340 ? -26.469 -25.297 -21.875 1 97.38 340 PHE B CA 1
ATOM 8416 C C . PHE B 1 340 ? -26.578 -26.75 -21.438 1 97.38 340 PHE B C 1
ATOM 8418 O O . PHE B 1 340 ? -26.203 -27.672 -22.188 1 97.38 340 PHE B O 1
ATOM 8425 N N . ALA B 1 341 ? -27.078 -27 -20.25 1 97.19 341 ALA B N 1
ATOM 8426 C CA . ALA B 1 341 ? -27.281 -28.359 -19.719 1 97.19 341 ALA B CA 1
ATOM 8427 C C . ALA B 1 341 ? -28.234 -29.156 -20.594 1 97.19 341 ALA B C 1
ATOM 8429 O O . ALA B 1 341 ? -28 -30.328 -20.859 1 97.19 341 ALA B O 1
ATOM 8430 N N . PHE B 1 342 ? -29.297 -28.484 -20.984 1 96.19 342 PHE B N 1
ATOM 8431 C CA . PHE B 1 342 ? -30.266 -29.141 -21.859 1 96.19 342 PHE B CA 1
ATOM 8432 C C . PHE B 1 342 ? -29.609 -29.625 -23.141 1 96.19 342 PHE B C 1
ATOM 8434 O O . PHE B 1 342 ? -29.844 -30.766 -23.562 1 96.19 342 PHE B O 1
ATOM 8441 N N . GLN B 1 343 ? -28.859 -28.812 -23.703 1 96.94 343 GLN B N 1
ATOM 8442 C CA . GLN B 1 343 ? -28.234 -29.109 -24.984 1 96.94 343 GLN B CA 1
ATOM 8443 C C . GLN B 1 343 ? -27.234 -30.25 -24.844 1 96.94 343 GLN B C 1
ATOM 8445 O O . GLN B 1 343 ? -27.125 -31.094 -25.734 1 96.94 343 GLN B O 1
ATOM 8450 N N . ILE B 1 344 ? -26.484 -30.328 -23.766 1 97.62 344 ILE B N 1
ATOM 8451 C CA . ILE B 1 344 ? -25.5 -31.391 -23.547 1 97.62 344 ILE B CA 1
ATOM 8452 C C . ILE B 1 344 ? -26.188 -32.75 -23.688 1 97.62 344 ILE B C 1
ATOM 8454 O O . ILE B 1 344 ? -25.703 -33.625 -24.406 1 97.62 344 ILE B O 1
ATOM 8458 N N . PHE B 1 345 ? -27.312 -32.875 -23.125 1 95.44 345 PHE B N 1
ATOM 8459 C CA . PHE B 1 345 ? -27.984 -34.188 -23.094 1 95.44 345 PHE B CA 1
ATOM 8460 C C . PHE B 1 345 ? -28.797 -34.375 -24.375 1 95.44 345 PHE B C 1
ATOM 8462 O O . PHE B 1 345 ? -28.953 -35.5 -24.844 1 95.44 345 PHE B O 1
ATOM 8469 N N . ASP B 1 346 ? -29.297 -33.281 -24.922 1 95.5 346 ASP B N 1
ATOM 8470 C CA . ASP B 1 346 ? -30.016 -33.375 -26.203 1 95.5 346 ASP B CA 1
ATOM 8471 C C . ASP B 1 346 ? -29.094 -33.906 -27.297 1 95.5 346 ASP B C 1
ATOM 8473 O O . ASP B 1 346 ? -29.562 -34.562 -28.219 1 95.5 346 ASP B O 1
ATOM 8477 N N . TYR B 1 347 ? -27.891 -33.594 -27.188 1 96.94 347 TYR B N 1
ATOM 8478 C CA . TYR B 1 347 ? -26.922 -34.062 -28.188 1 96.94 347 TYR B CA 1
ATOM 8479 C C . TYR B 1 347 ? -26.266 -35.375 -27.75 1 96.94 347 TYR B C 1
ATOM 8481 O O . TYR B 1 347 ? -25.266 -35.781 -28.312 1 96.94 347 TYR B O 1
ATOM 8489 N N . ASN B 1 348 ? -26.719 -36 -26.719 1 96.06 348 ASN B N 1
ATOM 8490 C CA . ASN B 1 348 ? -26.328 -37.312 -26.234 1 96.06 348 ASN B CA 1
ATOM 8491 C C . ASN B 1 348 ? -24.875 -37.344 -25.75 1 96.06 348 ASN B C 1
ATOM 8493 O O . ASN B 1 348 ? -24.125 -38.25 -26.047 1 96.06 348 ASN B O 1
ATOM 8497 N N . LEU B 1 349 ? -24.516 -36.281 -25.188 1 97.5 349 LEU B N 1
ATOM 8498 C CA . LEU B 1 349 ? -23.234 -36.219 -24.5 1 97.5 349 LEU B CA 1
ATOM 8499 C C . LEU B 1 349 ? -23.422 -36.375 -23 1 97.5 349 LEU B C 1
ATOM 8501 O O . LEU B 1 349 ? -24.531 -36.219 -22.469 1 97.5 349 LEU B O 1
ATOM 8505 N N . THR B 1 350 ? -22.359 -36.781 -22.328 1 96.56 350 THR B N 1
ATOM 8506 C CA . THR B 1 350 ? -22.391 -37 -20.891 1 96.56 350 THR B CA 1
ATOM 8507 C C . THR B 1 350 ? -21.656 -35.844 -20.172 1 96.56 350 THR B C 1
ATOM 8509 O O . THR B 1 350 ? -21.062 -34.969 -20.812 1 96.56 350 THR B O 1
ATOM 8512 N N . GLY B 1 351 ? -21.766 -35.812 -18.891 1 95.5 351 GLY B N 1
ATOM 8513 C CA . GLY B 1 351 ? -21.094 -34.812 -18.094 1 95.5 351 GLY B CA 1
ATOM 8514 C C . GLY B 1 351 ? -21 -35.156 -16.609 1 95.5 351 GLY B C 1
ATOM 8515 O O . GLY B 1 351 ? -21.875 -35.875 -16.094 1 95.5 351 GLY B O 1
ATOM 8516 N N . SER B 1 352 ? -19.938 -34.688 -16 1 90.81 352 SER B N 1
ATOM 8517 C CA . SER B 1 352 ? -19.781 -34.875 -14.562 1 90.81 352 SER B CA 1
ATOM 8518 C C . SER B 1 352 ? -20.297 -33.688 -13.781 1 90.81 352 SER B C 1
ATOM 8520 O O . SER B 1 352 ? -21.094 -33.844 -12.852 1 90.81 352 SER B O 1
ATOM 8522 N N . ASN B 1 353 ? -19.828 -32.562 -14.172 1 94.56 353 ASN B N 1
ATOM 8523 C CA . ASN B 1 353 ? -20.203 -31.359 -13.453 1 94.56 353 ASN B CA 1
ATOM 8524 C C . ASN B 1 353 ? -20.359 -30.172 -14.391 1 94.56 353 ASN B C 1
ATOM 8526 O O . ASN B 1 353 ? -19.797 -30.172 -15.492 1 94.56 353 ASN B O 1
ATOM 8530 N N . MET B 1 354 ? -21.219 -29.266 -13.953 1 97.44 354 MET B N 1
ATOM 8531 C CA . MET B 1 354 ? -21.328 -27.938 -14.547 1 97.44 354 MET B CA 1
ATOM 8532 C C . MET B 1 354 ? -20.594 -26.906 -13.703 1 97.44 354 MET B C 1
ATOM 8534 O O . MET B 1 354 ? -20.984 -26.625 -12.57 1 97.44 354 MET B O 1
ATOM 8538 N N . LEU B 1 355 ? -19.5 -26.438 -14.258 1 97.69 355 LEU B N 1
ATOM 8539 C CA . LEU B 1 355 ? -18.781 -25.328 -13.617 1 97.69 355 LEU B CA 1
ATOM 8540 C C . LEU B 1 355 ? -19.359 -23.984 -14.031 1 97.69 355 LEU B C 1
ATOM 8542 O O . LEU B 1 355 ? -19.125 -23.531 -15.156 1 97.69 355 LEU B O 1
ATOM 8546 N N . ILE B 1 356 ? -20.125 -23.438 -13.125 1 97.88 356 ILE B N 1
ATOM 8547 C CA . ILE B 1 356 ? -20.609 -22.078 -13.328 1 97.88 356 ILE B CA 1
ATOM 8548 C C . ILE B 1 356 ? -19.5 -21.078 -13 1 97.88 356 ILE B C 1
ATOM 8550 O O . ILE B 1 356 ? -19.219 -20.812 -11.828 1 97.88 356 ILE B O 1
ATOM 8554 N N . ASP B 1 357 ? -19 -20.5 -13.984 1 94.81 357 ASP B N 1
ATOM 8555 C CA . ASP B 1 357 ? -17.766 -19.734 -13.867 1 94.81 357 ASP B CA 1
ATOM 8556 C C . ASP B 1 357 ? -18.047 -18.281 -13.531 1 94.81 357 ASP B C 1
ATOM 8558 O O . ASP B 1 357 ? -18.859 -17.984 -12.656 1 94.81 357 ASP B O 1
ATOM 8562 N N . ASP B 1 358 ? -17.453 -17.344 -14.18 1 90.12 358 ASP B N 1
ATOM 8563 C CA . ASP B 1 358 ? -17.438 -15.922 -13.875 1 90.12 358 ASP B CA 1
ATOM 8564 C C . ASP B 1 358 ? -18.844 -15.359 -13.781 1 90.12 358 ASP B C 1
ATOM 8566 O O . ASP B 1 358 ? -19.75 -15.82 -14.469 1 90.12 358 ASP B O 1
ATOM 8570 N N . SER B 1 359 ? -19.172 -14.5 -12.875 1 92.06 359 SER B N 1
ATOM 8571 C CA . SER B 1 359 ? -20.297 -13.57 -12.828 1 92.06 359 SER B CA 1
ATOM 8572 C C . SER B 1 359 ? -21.531 -14.227 -12.211 1 92.06 359 SER B C 1
ATOM 8574 O O . SER B 1 359 ? -22.656 -13.828 -12.492 1 92.06 359 SER B O 1
ATOM 8576 N N . TRP B 1 360 ? -21.312 -15.367 -11.477 1 96.44 360 TRP B N 1
ATOM 8577 C CA . TRP B 1 360 ? -22.453 -15.906 -10.742 1 96.44 360 TRP B CA 1
ATOM 8578 C C . TRP B 1 360 ? -22.734 -15.078 -9.484 1 96.44 360 TRP B C 1
ATOM 8580 O O . TRP B 1 360 ? -23.859 -15.055 -8.992 1 96.44 360 TRP B O 1
ATOM 8590 N N . GLU B 1 361 ? -21.688 -14.383 -8.992 1 96 361 GLU B N 1
ATOM 8591 C CA . GLU B 1 361 ? -21.812 -13.531 -7.809 1 96 361 GLU B CA 1
ATOM 8592 C C . GLU B 1 361 ? -22.359 -12.156 -8.172 1 96 361 GLU B C 1
ATOM 8594 O O . GLU B 1 361 ? -22.047 -11.609 -9.227 1 96 361 GLU B O 1
ATOM 8599 N N . GLY B 1 362 ? -23.141 -11.609 -7.281 1 92.44 362 GLY B N 1
ATOM 8600 C CA . GLY B 1 362 ? -23.516 -10.211 -7.453 1 92.44 362 GLY B CA 1
ATOM 8601 C C . GLY B 1 362 ? -22.344 -9.258 -7.309 1 92.44 362 GLY B C 1
ATOM 8602 O O . GLY B 1 362 ? -22.109 -8.414 -8.172 1 92.44 362 GLY B O 1
ATOM 8603 N N . ARG B 1 363 ? -21.688 -9.336 -6.191 1 94.69 363 ARG B N 1
ATOM 8604 C CA . ARG B 1 363 ? -20.422 -8.672 -5.922 1 94.69 363 ARG B CA 1
ATOM 8605 C C . ARG B 1 363 ? -19.328 -9.68 -5.578 1 94.69 363 ARG B C 1
ATOM 8607 O O . ARG B 1 363 ? -19.547 -10.57 -4.746 1 94.69 363 ARG B O 1
ATOM 8614 N N . TYR B 1 364 ? -18.234 -9.523 -6.242 1 96.75 364 TYR B N 1
ATOM 8615 C CA . TYR B 1 364 ? -17.172 -10.516 -6.074 1 96.75 364 TYR B CA 1
ATOM 8616 C C . TYR B 1 364 ? -16.656 -10.516 -4.645 1 96.75 364 TYR B C 1
ATOM 8618 O O . TYR B 1 364 ? -16.312 -9.461 -4.102 1 96.75 364 TYR B O 1
ATOM 8626 N N . GLY B 1 365 ? -16.641 -11.641 -4.051 1 97 365 GLY B N 1
ATOM 8627 C CA . GLY B 1 365 ? -16.188 -11.781 -2.674 1 97 365 GLY B CA 1
ATOM 8628 C C . GLY B 1 365 ? -17.328 -12.094 -1.712 1 97 365 GLY B C 1
ATOM 8629 O O . GLY B 1 365 ? -17.094 -12.641 -0.632 1 97 365 GLY B O 1
ATOM 8630 N N . ASP B 1 366 ? -18.516 -11.734 -2.08 1 97.44 366 ASP B N 1
ATOM 8631 C CA . ASP B 1 366 ? -19.656 -11.992 -1.203 1 97.44 366 ASP B CA 1
ATOM 8632 C C . ASP B 1 366 ? -20 -13.477 -1.169 1 97.44 366 ASP B C 1
ATOM 8634 O O . ASP B 1 366 ? -20.625 -13.953 -0.217 1 97.44 366 ASP B O 1
ATOM 8638 N N . LEU B 1 367 ? -19.672 -14.203 -2.207 1 97.75 367 LEU B N 1
ATOM 8639 C CA . LEU B 1 367 ? -20 -15.617 -2.354 1 97.75 367 LEU B CA 1
ATOM 8640 C C . LEU B 1 367 ? -21.5 -15.844 -2.199 1 97.75 367 LEU B C 1
ATOM 8642 O O . LEU B 1 367 ? -21.922 -16.75 -1.477 1 97.75 367 LEU B O 1
ATOM 8646 N N . THR B 1 368 ? -22.266 -14.953 -2.818 1 96.62 368 THR B N 1
ATOM 8647 C CA . THR B 1 368 ? -23.719 -15.078 -2.941 1 96.62 368 THR B CA 1
ATOM 8648 C C . THR B 1 368 ? -24.156 -14.867 -4.391 1 96.62 368 THR B C 1
ATOM 8650 O O . THR B 1 368 ? -23.594 -14.031 -5.102 1 96.62 368 THR B O 1
ATOM 8653 N N . PHE B 1 369 ? -25.125 -15.625 -4.805 1 96.81 369 PHE B N 1
ATOM 8654 C CA . PHE B 1 369 ? -25.609 -15.523 -6.172 1 96.81 369 PHE B CA 1
ATOM 8655 C C . PHE B 1 369 ? -26.219 -14.148 -6.426 1 96.81 369 PHE B C 1
ATOM 8657 O O . PHE B 1 369 ? -26.859 -13.57 -5.547 1 96.81 369 PHE B O 1
ATOM 8664 N N . ASN B 1 370 ? -25.969 -13.609 -7.562 1 95.38 370 ASN B N 1
ATOM 8665 C CA . ASN B 1 370 ? -26.703 -12.445 -8.039 1 95.38 370 ASN B CA 1
ATOM 8666 C C . ASN B 1 370 ? -28.172 -12.781 -8.312 1 95.38 370 ASN B C 1
ATOM 8668 O O . ASN B 1 370 ? -28.516 -13.211 -9.414 1 95.38 370 ASN B O 1
ATOM 8672 N N . ARG B 1 371 ? -29.078 -12.453 -7.508 1 93.69 371 ARG B N 1
ATOM 8673 C CA . ARG B 1 371 ? -30.438 -12.961 -7.578 1 93.69 371 ARG B CA 1
ATOM 8674 C C . ARG B 1 371 ? -31.344 -11.977 -8.32 1 93.69 371 ARG B C 1
ATOM 8676 O O . ARG B 1 371 ? -32.562 -12.078 -8.242 1 93.69 371 ARG B O 1
ATOM 8683 N N . THR B 1 372 ? -30.734 -11.055 -9.047 1 92.25 372 THR B N 1
ATOM 8684 C CA . THR B 1 372 ? -31.547 -10.133 -9.844 1 92.25 372 THR B CA 1
ATOM 8685 C C . THR B 1 372 ? -32.312 -10.883 -10.938 1 92.25 372 THR B C 1
ATOM 8687 O O . THR B 1 372 ? -31.906 -11.984 -11.328 1 92.25 372 THR B O 1
ATOM 8690 N N . ALA B 1 373 ? -33.312 -10.344 -11.461 1 84.88 373 ALA B N 1
ATOM 8691 C CA . ALA B 1 373 ? -34.281 -11.008 -12.32 1 84.88 373 ALA B CA 1
ATOM 8692 C C . ALA B 1 373 ? -33.656 -11.516 -13.609 1 84.88 373 ALA B C 1
ATOM 8694 O O . ALA B 1 373 ? -34.031 -12.555 -14.141 1 84.88 373 ALA B O 1
ATOM 8695 N N . PHE B 1 374 ? -32.656 -10.938 -14.047 1 87.44 374 PHE B N 1
ATOM 8696 C CA . PHE B 1 374 ? -32.094 -11.297 -15.344 1 87.44 374 PHE B CA 1
ATOM 8697 C C . PHE B 1 374 ? -30.797 -12.109 -15.172 1 87.44 374 PHE B C 1
ATOM 8699 O O . PHE B 1 374 ? -30.203 -12.555 -16.156 1 87.44 374 PHE B O 1
ATOM 8706 N N . GLU B 1 375 ? -30.391 -12.445 -13.945 1 94.75 375 GLU B N 1
ATOM 8707 C CA . GLU B 1 375 ? -29.188 -13.227 -13.68 1 94.75 375 GLU B CA 1
ATOM 8708 C C . GLU B 1 375 ? -29.531 -14.586 -13.07 1 94.75 375 GLU B C 1
ATOM 8710 O O . GLU B 1 375 ? -29.938 -15.508 -13.789 1 94.75 375 GLU B O 1
ATOM 8715 N N . PHE B 1 376 ? -29.531 -14.734 -11.742 1 96.88 376 PHE B N 1
ATOM 8716 C CA . PHE B 1 376 ? -29.875 -15.984 -11.078 1 96.88 376 PHE B CA 1
ATOM 8717 C C . PHE B 1 376 ? -30.969 -15.773 -10.055 1 96.88 376 PHE B C 1
ATOM 8719 O O . PHE B 1 376 ? -30.75 -15.906 -8.852 1 96.88 376 PHE B O 1
ATOM 8726 N N . PRO B 1 377 ? -32.188 -15.547 -10.5 1 94.94 377 PRO B N 1
ATOM 8727 C CA . PRO B 1 377 ? -33.281 -15.234 -9.586 1 94.94 377 PRO B CA 1
ATOM 8728 C C . PRO B 1 377 ? -33.594 -16.375 -8.625 1 94.94 377 PRO B C 1
ATOM 8730 O O . PRO B 1 377 ? -34.031 -16.141 -7.496 1 94.94 377 PRO B O 1
ATOM 8733 N N . ASP B 1 378 ? -33.406 -17.641 -9.055 1 95.19 378 ASP B N 1
ATOM 8734 C CA . ASP B 1 378 ? -33.656 -18.812 -8.219 1 95.19 378 ASP B CA 1
ATOM 8735 C C . ASP B 1 378 ? -32.562 -19.859 -8.398 1 95.19 378 ASP B C 1
ATOM 8737 O O . ASP B 1 378 ? -32.781 -20.922 -8.992 1 95.19 378 ASP B O 1
ATOM 8741 N N . PRO B 1 379 ? -31.484 -19.656 -7.75 1 96.69 379 PRO B N 1
ATOM 8742 C CA . PRO B 1 379 ? -30.344 -20.562 -7.922 1 96.69 379 PRO B CA 1
ATOM 8743 C C . PRO B 1 379 ? -30.656 -21.984 -7.449 1 96.69 379 PRO B C 1
ATOM 8745 O O . PRO B 1 379 ? -30.141 -22.953 -8.008 1 96.69 379 PRO B O 1
ATOM 8748 N N . SER B 1 380 ? -31.469 -22.109 -6.457 1 96.56 380 SER B N 1
ATOM 8749 C CA . SER B 1 380 ? -31.828 -23.438 -5.953 1 96.56 380 SER B CA 1
ATOM 8750 C C . SER B 1 380 ? -32.531 -24.266 -7.023 1 96.56 380 SER B C 1
ATOM 8752 O O . SER B 1 380 ? -32.281 -25.453 -7.156 1 96.56 380 SER B O 1
ATOM 8754 N N . ASN B 1 381 ? -33.375 -23.609 -7.742 1 96.25 381 ASN B N 1
ATOM 8755 C CA . ASN B 1 381 ? -34.062 -24.281 -8.828 1 96.25 381 ASN B CA 1
ATOM 8756 C C . ASN B 1 381 ? -33.125 -24.703 -9.938 1 96.25 381 ASN B C 1
ATOM 8758 O O . ASN B 1 381 ? -33.219 -25.812 -10.477 1 96.25 381 ASN B O 1
ATOM 8762 N N . LEU B 1 382 ? -32.281 -23.859 -10.336 1 97.31 382 LEU B N 1
ATOM 8763 C CA . LEU B 1 382 ? -31.266 -24.188 -11.352 1 97.31 382 LEU B CA 1
ATOM 8764 C C . LEU B 1 382 ? -30.422 -25.391 -10.914 1 97.31 382 LEU B C 1
ATOM 8766 O O . LEU B 1 382 ? -30.234 -26.328 -11.688 1 97.31 382 LEU B O 1
ATOM 8770 N N . ILE B 1 383 ? -29.969 -25.375 -9.695 1 98.06 383 ILE B N 1
ATOM 8771 C CA . ILE B 1 383 ? -29.109 -26.438 -9.18 1 98.06 383 ILE B CA 1
ATOM 8772 C C . ILE B 1 383 ? -29.875 -27.75 -9.141 1 98.06 383 ILE B C 1
ATOM 8774 O O . ILE B 1 383 ? -29.344 -28.797 -9.523 1 98.06 383 ILE B O 1
ATOM 8778 N N . GLY B 1 384 ? -31.109 -27.688 -8.664 1 97.38 384 GLY B N 1
ATOM 8779 C CA . GLY B 1 384 ? -31.953 -28.875 -8.695 1 97.38 384 GLY B CA 1
ATOM 8780 C C . GLY B 1 384 ? -32.094 -29.453 -10.086 1 97.38 384 GLY B C 1
ATOM 8781 O O . GLY B 1 384 ? -32.062 -30.672 -10.266 1 97.38 384 GLY B O 1
ATOM 8782 N N . TYR B 1 385 ? -32.375 -28.578 -11.023 1 97.38 385 TYR B N 1
ATOM 8783 C CA . TYR B 1 385 ? -32.531 -29 -12.414 1 97.38 385 TYR B CA 1
ATOM 8784 C C . TYR B 1 385 ? -31.25 -29.672 -12.922 1 97.38 385 TYR B C 1
ATOM 8786 O O . TYR B 1 385 ? -31.312 -30.703 -13.57 1 97.38 385 TYR B O 1
ATOM 8794 N N . LEU B 1 386 ? -30.094 -29.109 -12.672 1 98.12 386 LEU B N 1
ATOM 8795 C CA . LEU B 1 386 ? -28.812 -29.656 -13.094 1 98.12 386 LEU B CA 1
ATOM 8796 C C . LEU B 1 386 ? -28.578 -31.031 -12.469 1 98.12 386 LEU B C 1
ATOM 8798 O O . LEU B 1 386 ? -28.141 -31.969 -13.148 1 98.12 386 LEU B O 1
ATOM 8802 N N . HIS B 1 387 ? -28.953 -31.203 -11.203 1 97.56 387 HIS B N 1
ATOM 8803 C CA . HIS B 1 387 ? -28.859 -32.5 -10.531 1 97.56 387 HIS B CA 1
ATOM 8804 C C . HIS B 1 387 ? -29.75 -33.531 -11.203 1 97.56 387 HIS B C 1
ATOM 8806 O O . HIS B 1 387 ? -29.359 -34.688 -11.375 1 97.56 387 HIS B O 1
ATOM 8812 N N . GLN B 1 388 ? -30.906 -33.094 -11.555 1 96.88 388 GLN B N 1
ATOM 8813 C CA . GLN B 1 388 ? -31.844 -33.969 -12.227 1 96.88 388 GLN B CA 1
ATOM 8814 C C . GLN B 1 388 ? -31.266 -34.469 -13.547 1 96.88 388 GLN B C 1
ATOM 8816 O O . GLN B 1 388 ? -31.516 -35.625 -13.945 1 96.88 388 GLN B O 1
ATOM 8821 N N . LYS B 1 389 ? -30.531 -33.656 -14.164 1 95.5 389 LYS B N 1
ATOM 8822 C CA . LYS B 1 389 ? -29.922 -34 -15.438 1 95.5 389 LYS B CA 1
ATOM 8823 C C . LYS B 1 389 ? -28.641 -34.812 -15.227 1 95.5 389 LYS B C 1
ATOM 8825 O O . LYS B 1 389 ? -28.016 -35.281 -16.188 1 95.5 389 LYS B O 1
ATOM 8830 N N . GLY B 1 390 ? -28.25 -34.969 -13.992 1 94.12 390 GLY B N 1
ATOM 8831 C CA . GLY B 1 390 ? -27.078 -35.781 -13.68 1 94.12 390 GLY B CA 1
ATOM 8832 C C . GLY B 1 390 ? -25.797 -34.969 -13.609 1 94.12 390 GLY B C 1
ATOM 8833 O O . GLY B 1 390 ? -24.703 -35.562 -13.617 1 94.12 390 GLY B O 1
ATOM 8834 N N . LEU B 1 391 ? -25.859 -33.656 -13.57 1 97.19 391 LEU B N 1
ATOM 8835 C CA . LEU B 1 391 ? -24.688 -32.812 -13.469 1 97.19 391 LEU B CA 1
ATOM 8836 C C . LEU B 1 391 ? -24.516 -32.25 -12.055 1 97.19 391 LEU B C 1
ATOM 8838 O O . LEU B 1 391 ? -25.438 -31.656 -11.5 1 97.19 391 LEU B O 1
ATOM 8842 N N . GLU B 1 392 ? -23.391 -32.531 -11.469 1 96.81 392 GLU B N 1
ATOM 8843 C CA . GLU B 1 392 ? -23.047 -31.812 -10.242 1 96.81 392 GLU B CA 1
ATOM 8844 C C . GLU B 1 392 ? -22.719 -30.344 -10.523 1 96.81 392 GLU B C 1
ATOM 8846 O O . GLU B 1 392 ? -22.438 -29.984 -11.664 1 96.81 392 GLU B O 1
ATOM 8851 N N . VAL B 1 393 ? -22.828 -29.531 -9.484 1 97.56 393 VAL B N 1
ATOM 8852 C CA . VAL B 1 393 ? -22.641 -28.109 -9.68 1 97.56 393 VAL B CA 1
ATOM 8853 C C . VAL B 1 393 ? -21.359 -27.656 -8.984 1 97.56 393 VAL B C 1
ATOM 8855 O O . VAL B 1 393 ? -21.172 -27.922 -7.797 1 97.56 393 VAL B O 1
ATOM 8858 N N . SER B 1 394 ? -20.484 -27.016 -9.719 1 97.5 394 SER B N 1
ATOM 8859 C CA . SER B 1 394 ? -19.266 -26.391 -9.211 1 97.5 394 SER B CA 1
ATOM 8860 C C . SER B 1 394 ? -19.266 -24.891 -9.445 1 97.5 394 SER B C 1
ATOM 8862 O O . SER B 1 394 ? -19.703 -24.422 -10.5 1 97.5 394 SER B O 1
ATOM 8864 N N . LEU B 1 395 ? -18.828 -24.078 -8.453 1 98.06 395 LEU B N 1
ATOM 8865 C CA . LEU B 1 395 ? -18.781 -22.625 -8.594 1 98.06 395 LEU B CA 1
ATOM 8866 C C . LEU B 1 395 ? -17.344 -22.125 -8.648 1 98.06 395 LEU B C 1
ATOM 8868 O O . LEU B 1 395 ? -16.484 -22.641 -7.93 1 98.06 395 LEU B O 1
ATOM 8872 N N . TRP B 1 396 ? -17.156 -21.109 -9.523 1 97.81 396 TRP B N 1
ATOM 8873 C CA . TRP B 1 396 ? -15.875 -20.406 -9.617 1 97.81 396 TRP B CA 1
ATOM 8874 C C . TRP B 1 396 ? -15.672 -19.5 -8.414 1 97.81 396 TRP B C 1
ATOM 8876 O O . TRP B 1 396 ? -16.516 -18.656 -8.109 1 97.81 396 TRP B O 1
ATOM 8886 N N . VAL B 1 397 ? -14.547 -19.656 -7.715 1 98.06 397 VAL B N 1
ATOM 8887 C CA . VAL B 1 397 ? -14.297 -18.906 -6.484 1 98.06 397 VAL B CA 1
ATOM 8888 C C . VAL B 1 397 ? -12.859 -18.406 -6.473 1 98.06 397 VAL B C 1
ATOM 8890 O O . VAL B 1 397 ? -11.953 -19.062 -6.992 1 98.06 397 VAL B O 1
ATOM 8893 N N . THR B 1 398 ? -12.602 -17.188 -5.922 1 98.12 398 THR B N 1
ATOM 8894 C CA . THR B 1 398 ? -11.281 -16.578 -5.863 1 98.12 398 THR B CA 1
ATOM 8895 C C . THR B 1 398 ? -10.992 -16.047 -4.461 1 98.12 398 THR B C 1
ATOM 8897 O O . THR B 1 398 ? -11.883 -16 -3.613 1 98.12 398 THR B O 1
ATOM 8900 N N . PRO B 1 399 ? -9.773 -15.672 -4.16 1 98.44 399 PRO B N 1
ATOM 8901 C CA . PRO B 1 399 ? -9.438 -15.117 -2.848 1 98.44 399 PRO B CA 1
ATOM 8902 C C . PRO B 1 399 ? -9.641 -13.609 -2.771 1 98.44 399 PRO B C 1
ATOM 8904 O O . PRO B 1 399 ? -9.32 -12.984 -1.755 1 98.44 399 PRO B O 1
ATOM 8907 N N . PHE B 1 400 ? -10.172 -13.023 -3.785 1 98.19 400 PHE B N 1
ATOM 8908 C CA . PHE B 1 400 ? -10.344 -11.57 -3.854 1 98.19 400 PHE B CA 1
ATOM 8909 C C . PHE B 1 400 ? -11.688 -11.156 -3.271 1 98.19 400 PHE B C 1
ATOM 8911 O O . PHE B 1 400 ? -12.703 -11.82 -3.506 1 98.19 400 PHE B O 1
ATOM 8918 N N . ILE B 1 401 ? -11.68 -10.102 -2.555 1 98.31 401 ILE B N 1
ATOM 8919 C CA . ILE B 1 401 ? -12.891 -9.5 -2 1 98.31 401 ILE B CA 1
ATOM 8920 C C . ILE B 1 401 ? -13 -8.047 -2.447 1 98.31 401 ILE B C 1
ATOM 8922 O O . ILE B 1 401 ? -12.328 -7.168 -1.901 1 98.31 401 ILE B O 1
ATOM 8926 N N . ASN B 1 402 ? -13.828 -7.832 -3.398 1 97 402 ASN B N 1
ATOM 8927 C CA . ASN B 1 402 ? -13.922 -6.516 -4.02 1 97 402 ASN B CA 1
ATOM 8928 C C . ASN B 1 402 ? -14.383 -5.457 -3.02 1 97 402 ASN B C 1
ATOM 8930 O O . ASN B 1 402 ? -15.203 -5.738 -2.145 1 97 402 ASN B O 1
ATOM 8934 N N . THR B 1 403 ? -13.969 -4.195 -3.213 1 95.19 403 THR B N 1
ATOM 8935 C CA . THR B 1 403 ? -14.188 -3.094 -2.279 1 95.19 403 THR B CA 1
ATOM 8936 C C . THR B 1 403 ? -15.664 -2.721 -2.221 1 95.19 403 THR B C 1
ATOM 8938 O O . THR B 1 403 ? -16.109 -2.064 -1.275 1 95.19 403 THR B O 1
ATOM 8941 N N . ASP B 1 404 ? -16.469 -3.088 -3.18 1 93.62 404 ASP B N 1
ATOM 8942 C CA . ASP B 1 404 ? -17.875 -2.715 -3.215 1 93.62 404 ASP B CA 1
ATOM 8943 C C . ASP B 1 404 ? -18.75 -3.811 -2.605 1 93.62 404 ASP B C 1
ATOM 8945 O O . ASP B 1 404 ? -19.969 -3.723 -2.643 1 93.62 404 ASP B O 1
ATOM 8949 N N . SER B 1 405 ? -18.156 -4.863 -2.027 1 96.12 405 SER B N 1
ATOM 8950 C CA . SER B 1 405 ? -18.922 -5.996 -1.501 1 96.12 405 SER B CA 1
ATOM 8951 C C . SER B 1 405 ? -19.172 -5.84 -0.007 1 96.12 405 SER B C 1
ATOM 8953 O O . SER B 1 405 ? -18.484 -5.078 0.673 1 96.12 405 SER B O 1
ATOM 8955 N N . ALA B 1 406 ? -20.219 -6.527 0.518 1 95.44 406 ALA B N 1
ATOM 8956 C CA . ALA B 1 406 ? -20.5 -6.586 1.953 1 95.44 406 ALA B CA 1
ATOM 8957 C C . ALA B 1 406 ? -19.391 -7.34 2.686 1 95.44 406 ALA B C 1
ATOM 8959 O O . ALA B 1 406 ? -19.031 -6.992 3.814 1 95.44 406 ALA B O 1
ATOM 8960 N N . ALA B 1 407 ? -18.875 -8.344 2.021 1 97.81 407 ALA B N 1
ATOM 8961 C CA . ALA B 1 407 ? -17.797 -9.133 2.596 1 97.81 407 ALA B CA 1
ATOM 8962 C C . ALA B 1 407 ? -16.562 -8.266 2.848 1 97.81 407 ALA B C 1
ATOM 8964 O O . ALA B 1 407 ? -15.82 -8.492 3.807 1 97.81 407 ALA B O 1
ATOM 8965 N N . PHE B 1 408 ? -16.359 -7.273 2.061 1 97.31 408 PHE B N 1
ATOM 8966 C CA . PHE B 1 408 ? -15.211 -6.395 2.242 1 97.31 408 PHE B CA 1
ATOM 8967 C C . PHE B 1 408 ? -15.328 -5.613 3.547 1 97.31 408 PHE B C 1
ATOM 8969 O O . PHE B 1 408 ? -14.367 -5.547 4.324 1 97.31 408 PHE B O 1
ATOM 8976 N N . ARG B 1 409 ? -16.469 -5.043 3.734 1 93.56 409 ARG B N 1
ATOM 8977 C CA . ARG B 1 409 ? -16.703 -4.312 4.977 1 93.56 409 ARG B CA 1
ATOM 8978 C C . ARG B 1 409 ? -16.406 -5.191 6.191 1 93.56 409 ARG B C 1
ATOM 8980 O O . ARG B 1 409 ? -15.688 -4.781 7.105 1 93.56 409 ARG B O 1
ATOM 8987 N N . GLU B 1 410 ? -16.938 -6.367 6.168 1 95.81 410 GLU B N 1
ATOM 8988 C CA . GLU B 1 410 ? -16.766 -7.297 7.281 1 95.81 410 GLU B CA 1
ATOM 8989 C C . GLU B 1 410 ? -15.305 -7.703 7.449 1 95.81 410 GLU B C 1
ATOM 8991 O O . GLU B 1 410 ? -14.797 -7.75 8.57 1 95.81 410 GLU B O 1
ATOM 8996 N N . SER B 1 411 ? -14.68 -7.973 6.328 1 97.12 411 SER B N 1
ATOM 8997 C CA . SER B 1 411 ? -13.305 -8.461 6.391 1 97.12 411 SER B CA 1
ATOM 8998 C C . SER B 1 411 ? -12.344 -7.355 6.844 1 97.12 411 SER B C 1
ATOM 9000 O O . SER B 1 411 ? -11.344 -7.629 7.504 1 97.12 411 SER B O 1
ATOM 9002 N N . VAL B 1 412 ? -12.617 -6.137 6.5 1 93.94 412 VAL B N 1
ATOM 9003 C CA . VAL B 1 412 ? -11.82 -5.008 6.973 1 93.94 412 VAL B CA 1
ATOM 9004 C C . VAL B 1 412 ? -12 -4.848 8.477 1 93.94 412 VAL B C 1
ATOM 9006 O O . VAL B 1 412 ? -11.016 -4.723 9.211 1 93.94 412 VAL B O 1
ATOM 9009 N N . GLU B 1 413 ? -13.234 -4.863 8.938 1 90.94 413 GLU B N 1
ATOM 9010 C CA . GLU B 1 413 ? -13.547 -4.699 10.352 1 90.94 413 GLU B CA 1
ATOM 9011 C C . GLU B 1 413 ? -12.867 -5.773 11.195 1 90.94 413 GLU B C 1
ATOM 9013 O O . GLU B 1 413 ? -12.375 -5.496 12.289 1 90.94 413 GLU B O 1
ATOM 9018 N N . LYS B 1 414 ? -12.758 -6.957 10.641 1 93.5 414 LYS B N 1
ATOM 9019 C CA . LYS B 1 414 ? -12.258 -8.094 11.414 1 93.5 414 LYS B CA 1
ATOM 9020 C C . LYS B 1 414 ? -10.773 -8.32 11.148 1 93.5 414 LYS B C 1
ATOM 9022 O O . LYS B 1 414 ? -10.141 -9.164 11.789 1 93.5 414 LYS B O 1
ATOM 9027 N N . GLY B 1 415 ? -10.219 -7.617 10.203 1 92.69 415 GLY B N 1
ATOM 9028 C CA . GLY B 1 415 ? -8.805 -7.746 9.891 1 92.69 415 GLY B CA 1
ATOM 9029 C C . GLY B 1 415 ? -8.461 -9.039 9.18 1 92.69 415 GLY B C 1
ATOM 9030 O O . GLY B 1 415 ? -7.477 -9.695 9.523 1 92.69 415 GLY B O 1
ATOM 9031 N N . TYR B 1 416 ? -9.289 -9.5 8.156 1 96.75 416 TYR B N 1
ATOM 9032 C CA . TYR B 1 416 ? -9.125 -10.805 7.531 1 96.75 416 TYR B CA 1
ATOM 9033 C C . TYR B 1 416 ? -8.344 -10.695 6.227 1 96.75 416 TYR B C 1
ATOM 9035 O O . TYR B 1 416 ? -8.18 -11.68 5.504 1 96.75 416 TYR B O 1
ATOM 9043 N N . LEU B 1 417 ? -7.855 -9.469 5.898 1 97.38 417 LEU B N 1
ATOM 9044 C CA . LEU B 1 417 ? -7.195 -9.234 4.621 1 97.38 417 LEU B CA 1
ATOM 9045 C C . LEU B 1 417 ? -5.699 -9 4.812 1 97.38 417 LEU B C 1
ATOM 9047 O O . LEU B 1 417 ? -5.258 -8.641 5.91 1 97.38 417 LEU B O 1
ATOM 9051 N N . VAL B 1 418 ? -4.922 -9.242 3.707 1 96.38 418 VAL B N 1
ATOM 9052 C CA . VAL B 1 418 ? -3.537 -8.789 3.676 1 96.38 418 VAL B CA 1
ATOM 9053 C C . VAL B 1 418 ? -3.48 -7.277 3.918 1 96.38 418 VAL B C 1
ATOM 9055 O O . VAL B 1 418 ? -4.316 -6.531 3.406 1 96.38 418 VAL B O 1
ATOM 9058 N N . ARG B 1 419 ? -2.502 -6.859 4.668 1 93.38 419 ARG B N 1
ATOM 9059 C CA . ARG B 1 419 ? -2.551 -5.488 5.172 1 93.38 419 ARG B CA 1
ATOM 9060 C C . ARG B 1 419 ? -1.284 -4.727 4.805 1 93.38 419 ARG B C 1
ATOM 9062 O O . ARG B 1 419 ? -0.283 -5.328 4.41 1 93.38 419 ARG B O 1
ATOM 9069 N N . THR B 1 420 ? -1.291 -3.422 4.961 1 89.75 420 THR B N 1
ATOM 9070 C CA . THR B 1 420 ? -0.142 -2.57 4.676 1 89.75 420 THR B CA 1
ATOM 9071 C C . THR B 1 420 ? 0.624 -2.246 5.957 1 89.75 420 THR B C 1
ATOM 9073 O O . THR B 1 420 ? 1.739 -1.726 5.902 1 89.75 420 THR B O 1
ATOM 9076 N N . ASP B 1 421 ? 0.086 -2.428 7.074 1 81.69 421 ASP B N 1
ATOM 9077 C CA . ASP B 1 421 ? 0.744 -2.1 8.336 1 81.69 421 ASP B CA 1
ATOM 9078 C C . ASP B 1 421 ? 1.09 -3.363 9.117 1 81.69 421 ASP B C 1
ATOM 9080 O O . ASP B 1 421 ? 0.441 -4.398 8.953 1 81.69 421 ASP B O 1
ATOM 9084 N N . PRO B 1 422 ? 2.207 -3.137 9.812 1 71 422 PRO B N 1
ATOM 9085 C CA . PRO B 1 422 ? 2.586 -4.312 10.602 1 71 422 PRO B CA 1
ATOM 9086 C C . PRO B 1 422 ? 1.585 -4.629 11.711 1 71 422 PRO B C 1
ATOM 9088 O O . PRO B 1 422 ? 0.772 -3.775 12.07 1 71 422 PRO B O 1
ATOM 9091 N N . ASN B 1 423 ? 1.486 -5.797 11.961 1 61.72 423 ASN B N 1
ATOM 9092 C CA . ASN B 1 423 ? 0.61 -6.207 13.047 1 61.72 423 ASN B CA 1
ATOM 9093 C C . ASN B 1 423 ? 0.915 -5.441 14.336 1 61.72 423 ASN B C 1
ATOM 9095 O O . ASN B 1 423 ? 2.053 -5.445 14.805 1 61.72 423 ASN B O 1
ATOM 9099 N N . ASN B 1 424 ? 0.216 -4.422 14.562 1 60 424 ASN B N 1
ATOM 9100 C CA . ASN B 1 424 ? 0.335 -3.699 15.828 1 60 424 ASN B CA 1
ATOM 9101 C C . ASN B 1 424 ? -0.886 -3.918 16.719 1 60 424 ASN B C 1
ATOM 9103 O O . ASN B 1 424 ? -1.992 -3.496 16.375 1 60 424 ASN B O 1
ATOM 9107 N N . PRO B 1 425 ? -0.632 -4.734 17.75 1 54.81 425 PRO B N 1
ATOM 9108 C CA . PRO B 1 425 ? -1.757 -5.031 18.641 1 54.81 425 PRO B CA 1
ATOM 9109 C C . PRO B 1 425 ? -2.5 -3.775 19.094 1 54.81 425 PRO B C 1
ATOM 9111 O O . PRO B 1 425 ? -3.654 -3.855 19.531 1 54.81 425 PRO B O 1
ATOM 9114 N N . ASN B 1 426 ? -1.749 -2.645 19.031 1 54.44 426 ASN B N 1
ATOM 9115 C CA . ASN B 1 426 ? -2.359 -1.421 19.547 1 54.44 426 ASN B CA 1
ATOM 9116 C C . ASN B 1 426 ? -3.229 -0.747 18.484 1 54.44 426 ASN B C 1
ATOM 9118 O O . ASN B 1 426 ? -3.912 0.237 18.766 1 54.44 426 ASN B O 1
ATOM 9122 N N . LEU B 1 427 ? -3.002 -1.372 17.312 1 58.31 427 LEU B N 1
ATOM 9123 C CA . LEU B 1 427 ? -3.785 -0.713 16.281 1 58.31 427 LEU B CA 1
ATOM 9124 C C . LEU B 1 427 ? -5.176 -1.331 16.172 1 58.31 427 LEU B C 1
ATOM 9126 O O . LEU B 1 427 ? -5.312 -2.557 16.141 1 58.31 427 LEU B O 1
ATOM 9130 N N . ASP B 1 428 ? -6.246 -0.543 16.328 1 63.25 428 ASP B N 1
ATOM 9131 C CA . ASP B 1 428 ? -7.645 -0.952 16.359 1 63.25 428 ASP B CA 1
ATOM 9132 C C . ASP B 1 428 ? -8.07 -1.578 15.039 1 63.25 428 ASP B C 1
ATOM 9134 O O . ASP B 1 428 ? -8.789 -2.58 15.023 1 63.25 428 ASP B O 1
ATOM 9138 N N . THR B 1 429 ? -7.684 -0.961 13.898 1 76.5 429 THR B N 1
ATOM 9139 C CA . THR B 1 429 ? -8.148 -1.538 12.648 1 76.5 429 THR B CA 1
ATOM 9140 C C . THR B 1 429 ? -7.027 -1.572 11.617 1 76.5 429 THR B C 1
ATOM 9142 O O . THR B 1 429 ? -6.531 -0.524 11.195 1 76.5 429 THR B O 1
ATOM 9145 N N . PRO B 1 430 ? -6.594 -2.842 11.266 1 87 430 PRO B N 1
ATOM 9146 C CA . PRO B 1 430 ? -5.551 -2.928 10.25 1 87 430 PRO B CA 1
ATOM 9147 C C . PRO B 1 430 ? -5.973 -2.314 8.914 1 87 430 PRO B C 1
ATOM 9149 O O . PRO B 1 430 ? -7.148 -2.377 8.547 1 87 430 PRO B O 1
ATOM 9152 N N . VAL B 1 431 ? -5.055 -1.729 8.242 1 92.69 431 VAL B N 1
ATOM 9153 C CA . VAL B 1 431 ? -5.32 -1.117 6.941 1 92.69 431 VAL B CA 1
ATOM 9154 C C . VAL B 1 431 ? -5.102 -2.143 5.832 1 92.69 431 VAL B C 1
ATOM 9156 O O . VAL B 1 431 ? -3.984 -2.631 5.645 1 92.69 431 VAL B O 1
ATOM 9159 N N . PRO B 1 432 ? -6.121 -2.492 5.082 1 94.44 432 PRO B N 1
ATOM 9160 C CA . PRO B 1 432 ? -5.949 -3.484 4.02 1 94.44 432 PRO B CA 1
ATOM 9161 C C . PRO B 1 432 ? -5.023 -3 2.904 1 94.44 432 PRO B C 1
ATOM 9163 O O . PRO B 1 432 ? -5.043 -1.818 2.553 1 94.44 432 PRO B O 1
ATOM 9166 N N . ALA B 1 433 ? -4.23 -3.895 2.355 1 95 433 ALA B N 1
ATOM 9167 C CA . ALA B 1 433 ? -3.486 -3.666 1.118 1 95 433 ALA B CA 1
ATOM 9168 C C . ALA B 1 433 ? -4.324 -4.039 -0.101 1 95 433 ALA B C 1
ATOM 9170 O O . ALA B 1 433 ? -4.512 -5.223 -0.398 1 95 433 ALA B O 1
ATOM 9171 N N . LEU B 1 434 ? -4.77 -3.072 -0.867 1 95 434 LEU B N 1
ATOM 9172 C CA . LEU B 1 434 ? -5.645 -3.344 -2 1 95 434 LEU B CA 1
ATOM 9173 C C . LEU B 1 434 ? -4.836 -3.732 -3.232 1 95 434 LEU B C 1
ATOM 9175 O O . LEU B 1 434 ? -3.689 -3.301 -3.391 1 95 434 LEU B O 1
ATOM 9179 N N . VAL B 1 435 ? -5.438 -4.559 -4.074 1 93.44 435 VAL B N 1
ATOM 9180 C CA . VAL B 1 435 ? -4.781 -5.027 -5.289 1 93.44 435 VAL B CA 1
ATOM 9181 C C . VAL B 1 435 ? -5.75 -4.93 -6.469 1 93.44 435 VAL B C 1
ATOM 9183 O O . VAL B 1 435 ? -6.969 -4.938 -6.285 1 93.44 435 VAL B O 1
ATOM 9186 N N . ARG B 1 436 ? -5.16 -4.863 -7.613 1 89.38 436 ARG B N 1
ATOM 9187 C CA . ARG B 1 436 ? -5.926 -5 -8.844 1 89.38 436 ARG B CA 1
ATOM 9188 C C . ARG B 1 436 ? -5.941 -6.449 -9.32 1 89.38 436 ARG B C 1
ATOM 9190 O O . ARG B 1 436 ? -4.93 -7.145 -9.234 1 89.38 436 ARG B O 1
ATOM 9197 N N . TRP B 1 437 ? -7.082 -6.91 -9.734 1 91.25 437 TRP B N 1
ATOM 9198 C CA . TRP B 1 437 ? -7.227 -8.227 -10.352 1 91.25 437 TRP B CA 1
ATOM 9199 C C . TRP B 1 437 ? -8.188 -8.164 -11.539 1 91.25 437 TRP B C 1
ATOM 9201 O O . TRP B 1 437 ? -8.492 -7.082 -12.047 1 91.25 437 TRP B O 1
ATOM 9211 N N . TRP B 1 438 ? -8.688 -9.305 -12.031 1 89.06 438 TRP B N 1
ATOM 9212 C CA . TRP B 1 438 ? -9.398 -9.391 -13.305 1 89.06 438 TRP B CA 1
ATOM 9213 C C . TRP B 1 438 ? -10.727 -8.641 -13.234 1 89.06 438 TRP B C 1
ATOM 9215 O O . TRP B 1 438 ? -11.25 -8.211 -14.266 1 89.06 438 TRP B O 1
ATOM 9225 N N . ARG B 1 439 ? -11.203 -8.516 -12.008 1 91.81 439 ARG B N 1
ATOM 9226 C CA . ARG B 1 439 ? -12.555 -7.992 -11.867 1 91.81 439 ARG B CA 1
ATOM 9227 C C . ARG B 1 439 ? -12.578 -6.781 -10.945 1 91.81 439 ARG B C 1
ATOM 9229 O O . ARG B 1 439 ? -13.508 -6.621 -10.141 1 91.81 439 ARG B O 1
ATOM 9236 N N . GLY B 1 440 ? -11.477 -5.961 -11.039 1 89.69 440 GLY B N 1
ATOM 9237 C CA . GLY B 1 440 ? -11.5 -4.695 -10.32 1 89.69 440 GLY B CA 1
ATOM 9238 C C . GLY B 1 440 ? -10.469 -4.625 -9.211 1 89.69 440 GLY B C 1
ATOM 9239 O O . GLY B 1 440 ? -9.359 -5.137 -9.352 1 89.69 440 GLY B O 1
ATOM 9240 N N . VAL B 1 441 ? -10.844 -3.887 -8.125 1 92.69 441 VAL B N 1
ATOM 9241 C CA . VAL B 1 441 ? -9.969 -3.654 -6.98 1 92.69 441 VAL B CA 1
ATOM 9242 C C . VAL B 1 441 ? -10.492 -4.414 -5.762 1 92.69 441 VAL B C 1
ATOM 9244 O O . VAL B 1 441 ? -11.688 -4.375 -5.469 1 92.69 441 VAL B O 1
ATOM 9247 N N . ALA B 1 442 ? -9.57 -5.098 -5.098 1 96.56 442 ALA B N 1
ATOM 9248 C CA . ALA B 1 442 ? -10.016 -5.984 -4.027 1 96.56 442 ALA B CA 1
ATOM 9249 C C . ALA B 1 442 ? -8.969 -6.082 -2.924 1 96.56 442 ALA B C 1
ATOM 9251 O O . ALA B 1 442 ? -7.812 -5.695 -3.123 1 96.56 442 ALA B O 1
ATOM 9252 N N . GLY B 1 443 ? -9.492 -6.391 -1.732 1 97.25 443 GLY B N 1
ATOM 9253 C CA . GLY B 1 443 ? -8.578 -6.973 -0.762 1 97.25 443 GLY B CA 1
ATOM 9254 C C . GLY B 1 443 ? -8.258 -8.43 -1.042 1 97.25 443 GLY B C 1
ATOM 9255 O O . GLY B 1 443 ? -9.047 -9.133 -1.679 1 97.25 443 GLY B O 1
ATOM 9256 N N . LEU B 1 444 ? -7.105 -8.852 -0.608 1 98.25 444 LEU B N 1
ATOM 9257 C CA . LEU B 1 444 ? -6.68 -10.242 -0.728 1 98.25 444 LEU B CA 1
ATOM 9258 C C . LEU B 1 444 ? -6.852 -10.977 0.597 1 98.25 444 LEU B C 1
ATOM 9260 O O . LEU B 1 444 ? -6.363 -10.516 1.633 1 98.25 444 LEU B O 1
ATOM 9264 N N . LEU B 1 445 ? -7.523 -12.102 0.6 1 98.69 445 LEU B N 1
ATOM 9265 C CA . LEU B 1 445 ? -7.738 -12.891 1.807 1 98.69 445 LEU B CA 1
ATOM 9266 C C . LEU B 1 445 ? -6.406 -13.297 2.432 1 98.69 445 LEU B C 1
ATOM 9268 O O . LEU B 1 445 ? -5.508 -13.773 1.734 1 98.69 445 LEU B O 1
ATOM 9272 N N . ASP B 1 446 ? -6.25 -13.039 3.715 1 97.81 446 ASP B N 1
ATOM 9273 C CA . ASP B 1 446 ? -5.055 -13.516 4.41 1 97.81 446 ASP B CA 1
ATOM 9274 C C . ASP B 1 446 ? -5.207 -14.969 4.836 1 97.81 446 ASP B C 1
ATOM 9276 O O . ASP B 1 446 ? -5.703 -15.258 5.926 1 97.81 446 ASP B O 1
ATOM 9280 N N . VAL B 1 447 ? -4.688 -15.836 4.066 1 98.5 447 VAL B N 1
ATOM 9281 C CA . VAL B 1 447 ? -4.867 -17.266 4.285 1 98.5 447 VAL B CA 1
ATOM 9282 C C . VAL B 1 447 ? -3.955 -17.734 5.418 1 98.5 447 VAL B C 1
ATOM 9284 O O . VAL B 1 447 ? -4.008 -18.891 5.824 1 98.5 447 VAL B O 1
ATOM 9287 N N . THR B 1 448 ? -3.096 -16.859 5.949 1 97.5 448 THR B N 1
ATOM 9288 C CA . THR B 1 448 ? -2.262 -17.203 7.094 1 97.5 448 THR B CA 1
ATOM 9289 C C . THR B 1 448 ? -3.006 -16.953 8.398 1 97.5 448 THR B C 1
ATOM 9291 O O . THR B 1 448 ? -2.549 -17.375 9.469 1 97.5 448 THR B O 1
ATOM 9294 N N . ASN B 1 449 ? -4.117 -16.25 8.344 1 96.69 449 ASN B N 1
ATOM 9295 C CA . ASN B 1 449 ? -4.961 -15.961 9.5 1 96.69 449 ASN B CA 1
ATOM 9296 C C . ASN B 1 449 ? -6.004 -17.062 9.711 1 96.69 449 ASN B C 1
ATOM 9298 O O . ASN B 1 449 ? -6.91 -17.234 8.898 1 96.69 449 ASN B O 1
ATOM 9302 N N . PRO B 1 450 ? -5.949 -17.828 10.812 1 97.94 450 PRO B N 1
ATOM 9303 C CA . PRO B 1 450 ? -6.883 -18.938 11.016 1 97.94 450 PRO B CA 1
ATOM 9304 C C . PRO B 1 450 ? -8.336 -18.469 11.078 1 97.94 450 PRO B C 1
ATOM 9306 O O . PRO B 1 450 ? -9.234 -19.188 10.617 1 97.94 450 PRO B O 1
ATOM 9309 N N . ASP B 1 451 ? -8.547 -17.266 11.625 1 97.75 451 ASP B N 1
ATOM 9310 C CA . ASP B 1 451 ? -9.914 -16.75 11.703 1 97.75 451 ASP B CA 1
ATOM 9311 C C . ASP B 1 451 ? -10.445 -16.391 10.312 1 97.75 451 ASP B C 1
ATOM 9313 O O . ASP B 1 451 ? -11.617 -16.609 10.016 1 97.75 451 ASP B O 1
ATOM 9317 N N . ALA B 1 452 ? -9.586 -15.797 9.531 1 98.19 452 ALA B N 1
ATOM 9318 C CA . ALA B 1 452 ? -9.969 -15.477 8.156 1 98.19 452 ALA B CA 1
ATOM 9319 C C . ALA B 1 452 ? -10.305 -16.734 7.375 1 98.19 452 ALA B C 1
ATOM 9321 O O . ALA B 1 452 ? -11.289 -16.781 6.629 1 98.19 452 ALA B O 1
ATOM 9322 N N . ARG B 1 453 ? -9.5 -17.828 7.559 1 98.5 453 ARG B N 1
ATOM 9323 C CA . ARG B 1 453 ? -9.742 -19.109 6.898 1 98.5 453 ARG B CA 1
ATOM 9324 C C . ARG B 1 453 ? -11.102 -19.672 7.289 1 98.5 453 ARG B C 1
ATOM 9326 O O . ARG B 1 453 ? -11.883 -20.078 6.426 1 98.5 453 ARG B O 1
ATOM 9333 N N . ARG B 1 454 ? -11.359 -19.703 8.578 1 98.44 454 ARG B N 1
ATOM 9334 C CA . ARG B 1 454 ? -12.625 -20.234 9.07 1 98.44 454 ARG B CA 1
ATOM 9335 C C . ARG B 1 454 ? -13.805 -19.453 8.516 1 98.44 454 ARG B C 1
ATOM 9337 O O . ARG B 1 454 ? -14.812 -20.031 8.102 1 98.44 454 ARG B O 1
ATOM 9344 N N . TRP B 1 455 ? -13.602 -18.109 8.555 1 98.56 455 TRP B N 1
ATOM 9345 C CA . TRP B 1 455 ? -14.648 -17.219 8.047 1 98.56 455 TRP B CA 1
ATOM 9346 C C . TRP B 1 455 ? -14.93 -17.5 6.574 1 98.56 455 TRP B C 1
ATOM 9348 O O . TRP B 1 455 ? -16.094 -17.672 6.18 1 98.56 455 TRP B O 1
ATOM 9358 N N . TYR B 1 456 ? -13.961 -17.594 5.832 1 98.56 456 TYR B N 1
ATOM 9359 C CA . TYR B 1 456 ? -14.078 -17.828 4.395 1 98.56 456 TYR B CA 1
ATOM 9360 C C . TYR B 1 456 ? -14.695 -19.188 4.113 1 98.56 456 TYR B C 1
ATOM 9362 O O . TYR B 1 456 ? -15.633 -19.297 3.318 1 98.56 456 TYR B O 1
ATOM 9370 N N . LEU B 1 457 ? -14.195 -20.266 4.734 1 98.31 457 LEU B N 1
ATOM 9371 C CA . LEU B 1 457 ? -14.688 -21.625 4.555 1 98.31 457 LEU B CA 1
ATOM 9372 C C . LEU B 1 457 ? -16.141 -21.734 4.988 1 98.31 457 LEU B C 1
ATOM 9374 O O . LEU B 1 457 ? -16.922 -22.469 4.375 1 98.31 457 LEU B O 1
ATOM 9378 N N . SER B 1 458 ? -16.484 -21.031 6.055 1 98.12 458 SER B N 1
ATOM 9379 C CA . SER B 1 458 ? -17.875 -21.094 6.523 1 98.12 458 SER B CA 1
ATOM 9380 C C . SER B 1 458 ? -18.844 -20.594 5.457 1 98.12 458 SER B C 1
ATOM 9382 O O . SER B 1 458 ? -19.953 -21.109 5.34 1 98.12 458 SER B O 1
ATOM 9384 N N . ARG B 1 459 ? -18.422 -19.672 4.746 1 97.56 459 ARG B N 1
ATOM 9385 C CA . ARG B 1 459 ? -19.25 -19.109 3.688 1 97.56 459 ARG B CA 1
ATOM 9386 C C . ARG B 1 459 ? -19.422 -20.109 2.539 1 97.56 459 ARG B C 1
ATOM 9388 O O . ARG B 1 459 ? -20.5 -20.203 1.939 1 97.56 459 ARG B O 1
ATOM 9395 N N . LEU B 1 460 ? -18.406 -20.859 2.189 1 98.06 460 LEU B N 1
ATOM 9396 C CA . LEU B 1 460 ? -18.469 -21.891 1.171 1 98.06 460 LEU B CA 1
ATOM 9397 C C . LEU B 1 460 ? -19.312 -23.078 1.658 1 98.06 460 LEU B C 1
ATOM 9399 O O . LEU B 1 460 ? -20.078 -23.656 0.891 1 98.06 460 LEU B O 1
ATOM 9403 N N . HIS B 1 461 ? -19.203 -23.422 2.943 1 97.38 461 HIS B N 1
ATOM 9404 C CA . HIS B 1 461 ? -20.031 -24.469 3.523 1 97.38 461 HIS B CA 1
ATOM 9405 C C . HIS B 1 461 ? -21.516 -24.078 3.467 1 97.38 461 HIS B C 1
ATOM 9407 O O . HIS B 1 461 ? -22.375 -24.938 3.258 1 97.38 461 HIS B O 1
ATOM 9413 N N . PHE B 1 462 ? -21.75 -22.812 3.672 1 96.69 462 PHE B N 1
ATOM 9414 C CA . PHE B 1 462 ? -23.125 -22.344 3.598 1 96.69 462 PHE B CA 1
ATOM 9415 C C . PHE B 1 462 ? -23.719 -22.609 2.223 1 96.69 462 PHE B C 1
ATOM 9417 O O . PHE B 1 462 ? -24.875 -23.031 2.113 1 96.69 462 PHE B O 1
ATOM 9424 N N . LEU B 1 463 ? -22.953 -22.359 1.171 1 97.06 463 LEU B N 1
ATOM 9425 C CA . LEU B 1 463 ? -23.406 -22.641 -0.192 1 97.06 463 LEU B CA 1
ATOM 9426 C C . LEU B 1 463 ? -23.672 -24.125 -0.393 1 97.06 463 LEU B C 1
ATOM 9428 O O . LEU B 1 463 ? -24.656 -24.5 -1.03 1 97.06 463 LEU B O 1
ATOM 9432 N N . ARG B 1 464 ? -22.828 -24.984 0.11 1 96.62 464 ARG B N 1
ATOM 9433 C CA . ARG B 1 464 ? -23 -26.422 -0.018 1 96.62 464 ARG B CA 1
ATOM 9434 C C . ARG B 1 464 ? -24.219 -26.906 0.741 1 96.62 464 ARG B C 1
ATOM 9436 O O . ARG B 1 464 ? -25.031 -27.672 0.206 1 96.62 464 ARG B O 1
ATOM 9443 N N . GLU B 1 465 ? -24.422 -26.406 1.928 1 95.62 465 GLU B N 1
ATOM 9444 C CA . GLU B 1 465 ? -25.453 -26.922 2.828 1 95.62 465 GLU B CA 1
ATOM 9445 C C . GLU B 1 465 ? -26.828 -26.344 2.477 1 95.62 465 GLU B C 1
ATOM 9447 O O . GLU B 1 465 ? -27.828 -27.047 2.553 1 95.62 465 GLU B O 1
ATOM 9452 N N . ASN B 1 466 ? -26.812 -25.109 2.043 1 95.06 466 ASN B N 1
ATOM 9453 C CA . ASN B 1 466 ? -28.094 -24.453 1.89 1 95.06 466 ASN B CA 1
ATOM 9454 C C . ASN B 1 466 ? -28.547 -24.422 0.43 1 95.06 466 ASN B C 1
ATOM 9456 O O . ASN B 1 466 ? -29.734 -24.375 0.143 1 95.06 466 ASN B O 1
ATOM 9460 N N . LEU B 1 467 ? -27.594 -24.438 -0.47 1 95.62 467 LEU B N 1
ATOM 9461 C CA . LEU B 1 467 ? -27.953 -24.391 -1.882 1 95.62 467 LEU B CA 1
ATOM 9462 C C . LEU B 1 467 ? -27.578 -25.688 -2.588 1 95.62 467 LEU B C 1
ATOM 9464 O O . LEU B 1 467 ? -27.875 -25.875 -3.771 1 95.62 467 LEU B O 1
ATOM 9468 N N . THR B 1 468 ? -26.875 -26.547 -1.905 1 96.12 468 THR B N 1
ATOM 9469 C CA . THR B 1 468 ? -26.5 -27.875 -2.393 1 96.12 468 THR B CA 1
ATOM 9470 C C . THR B 1 468 ? -25.469 -27.766 -3.514 1 96.12 468 THR B C 1
ATOM 9472 O O . THR B 1 468 ? -25.531 -28.516 -4.488 1 96.12 468 THR B O 1
ATOM 9475 N N . VAL B 1 469 ? -24.703 -26.734 -3.449 1 97.44 469 VAL B N 1
ATOM 9476 C CA . VAL B 1 469 ? -23.531 -26.688 -4.316 1 97.44 469 VAL B CA 1
ATOM 9477 C C . VAL B 1 469 ? -22.594 -27.859 -4.012 1 97.44 469 VAL B C 1
ATOM 9479 O O . VAL B 1 469 ? -22.344 -28.156 -2.844 1 97.44 469 VAL B O 1
ATOM 9482 N N . ASP B 1 470 ? -22.078 -28.469 -5.012 1 97 470 ASP B N 1
ATOM 9483 C CA . ASP B 1 470 ? -21.359 -29.719 -4.805 1 97 470 ASP B CA 1
ATOM 9484 C C . ASP B 1 470 ? -19.859 -29.484 -4.641 1 97 470 ASP B C 1
ATOM 9486 O O . ASP B 1 470 ? -19.203 -30.188 -3.883 1 97 470 ASP B O 1
ATOM 9490 N N . SER B 1 471 ? -19.297 -28.594 -5.387 1 96.69 471 SER B N 1
ATOM 9491 C CA . SER B 1 471 ? -17.859 -28.391 -5.371 1 96.69 471 SER B CA 1
ATOM 9492 C C . SER B 1 471 ? -17.5 -26.969 -5.809 1 96.69 471 SER B C 1
ATOM 9494 O O . SER B 1 471 ? -18.375 -26.172 -6.117 1 96.69 471 SER B O 1
ATOM 9496 N N . PHE B 1 472 ? -16.234 -26.703 -5.762 1 97.75 472 PHE B N 1
ATOM 9497 C CA . PHE B 1 472 ? -15.742 -25.375 -6.117 1 97.75 472 PHE B CA 1
ATOM 9498 C C . PHE B 1 472 ? -14.492 -25.469 -6.984 1 97.75 472 PHE B C 1
ATOM 9500 O O . PHE B 1 472 ? -13.719 -26.422 -6.863 1 97.75 472 PHE B O 1
ATOM 9507 N N . ASN B 1 473 ? -14.375 -24.594 -7.879 1 97.38 473 ASN B N 1
ATOM 9508 C CA . ASN B 1 473 ? -13.18 -24.359 -8.68 1 97.38 473 ASN B CA 1
ATOM 9509 C C . ASN B 1 473 ? -12.469 -23.078 -8.258 1 97.38 473 ASN B C 1
ATOM 9511 O O . ASN B 1 473 ? -12.961 -21.969 -8.508 1 97.38 473 ASN B O 1
ATOM 9515 N N . PHE B 1 474 ? -11.328 -23.234 -7.688 1 97.81 474 PHE B N 1
ATOM 9516 C CA . PHE B 1 474 ? -10.633 -22.109 -7.09 1 97.81 474 PHE B CA 1
ATOM 9517 C C . PHE B 1 474 ? -9.602 -21.531 -8.055 1 97.81 474 PHE B C 1
ATOM 9519 O O . PHE B 1 474 ? -8.648 -22.219 -8.438 1 97.81 474 PHE B O 1
ATOM 9526 N N . ASP B 1 475 ? -9.836 -20.297 -8.414 1 96.69 475 ASP B N 1
ATOM 9527 C CA . ASP B 1 475 ? -8.938 -19.562 -9.297 1 96.69 475 ASP B CA 1
ATOM 9528 C C . ASP B 1 475 ? -8.023 -18.625 -8.5 1 96.69 475 ASP B C 1
ATOM 9530 O O . ASP B 1 475 ? -8.25 -18.406 -7.305 1 96.69 475 ASP B O 1
ATOM 9534 N N . ALA B 1 476 ? -6.957 -18.234 -9.125 1 96.56 476 ALA B N 1
ATOM 9535 C CA . ALA B 1 476 ? -5.969 -17.359 -8.508 1 96.56 476 ALA B CA 1
ATOM 9536 C C . ALA B 1 476 ? -5.262 -18.062 -7.348 1 96.56 476 ALA B C 1
ATOM 9538 O O . ALA B 1 476 ? -5.027 -19.281 -7.402 1 96.56 476 ALA B O 1
ATOM 9539 N N . GLY B 1 477 ? -4.746 -17.328 -6.395 1 97 477 GLY B N 1
ATOM 9540 C CA . GLY B 1 477 ? -3.934 -17.875 -5.328 1 97 477 GLY B CA 1
ATOM 9541 C C . GLY B 1 477 ? -2.443 -17.781 -5.598 1 97 477 GLY B C 1
ATOM 9542 O O . GLY B 1 477 ? -1.628 -18.141 -4.746 1 97 477 GLY B O 1
ATOM 9543 N N . GLU B 1 478 ? -2.131 -17.188 -6.734 1 97.38 478 GLU B N 1
ATOM 9544 C CA . GLU B 1 478 ? -0.72 -16.984 -7.055 1 97.38 478 GLU B CA 1
ATOM 9545 C C . GLU B 1 478 ? -0.125 -15.859 -6.223 1 97.38 478 GLU B C 1
ATOM 9547 O O . GLU B 1 478 ? -0.801 -14.867 -5.941 1 97.38 478 GLU B O 1
ATOM 9552 N N . ALA B 1 479 ? 1.123 -15.977 -6 1 96.25 479 ALA B N 1
ATOM 9553 C CA . ALA B 1 479 ? 1.857 -14.969 -5.238 1 96.25 479 ALA B CA 1
ATOM 9554 C C . ALA B 1 479 ? 1.902 -13.641 -5.988 1 96.25 479 ALA B C 1
ATOM 9556 O O . ALA B 1 479 ? 2.008 -12.578 -5.371 1 96.25 479 ALA B O 1
ATOM 9557 N N . ARG B 1 480 ? 1.786 -13.672 -7.23 1 93.56 480 ARG B N 1
ATOM 9558 C CA . ARG B 1 480 ? 1.863 -12.477 -8.062 1 93.56 480 ARG B CA 1
ATOM 9559 C C . ARG B 1 480 ? 0.798 -11.461 -7.664 1 93.56 480 ARG B C 1
ATOM 9561 O O . ARG B 1 480 ? 0.953 -10.266 -7.91 1 93.56 480 ARG B O 1
ATOM 9568 N N . TYR B 1 481 ? -0.245 -11.914 -7.027 1 94.38 481 TYR B N 1
ATOM 9569 C CA . TYR B 1 481 ? -1.373 -11.031 -6.746 1 94.38 481 TYR B CA 1
ATOM 9570 C C . TYR B 1 481 ? -1.176 -10.297 -5.422 1 94.38 481 TYR B C 1
ATOM 9572 O O . TYR B 1 481 ? -2.037 -9.523 -5.004 1 94.38 481 TYR B O 1
ATOM 9580 N N . PHE B 1 482 ? -0.054 -10.539 -4.82 1 94.31 482 PHE B N 1
ATOM 9581 C CA . PHE B 1 482 ? 0.311 -9.625 -3.744 1 94.31 482 PHE B CA 1
ATOM 9582 C C . PHE B 1 482 ? 0.515 -8.211 -4.273 1 94.31 482 PHE B C 1
ATOM 9584 O O . PHE B 1 482 ? 0.87 -8.031 -5.441 1 94.31 482 PHE B O 1
ATOM 9591 N N . PRO B 1 483 ? 0.238 -7.281 -3.396 1 88.81 483 PRO B N 1
ATOM 9592 C CA . PRO B 1 483 ? 0.47 -5.906 -3.846 1 88.81 483 PRO B CA 1
ATOM 9593 C C . PRO B 1 483 ? 1.945 -5.617 -4.113 1 88.81 483 PRO B C 1
ATOM 9595 O O . PRO B 1 483 ? 2.82 -6.203 -3.473 1 88.81 483 PRO B O 1
ATOM 9598 N N . ASP B 1 484 ? 2.256 -4.66 -5.027 1 82.12 484 ASP B N 1
ATOM 9599 C CA . ASP B 1 484 ? 3.621 -4.242 -5.336 1 82.12 484 ASP B CA 1
ATOM 9600 C C . ASP B 1 484 ? 4.145 -3.262 -4.293 1 82.12 484 ASP B C 1
ATOM 9602 O O . ASP B 1 484 ? 5.152 -2.588 -4.52 1 82.12 484 ASP B O 1
ATOM 9606 N N . ILE B 1 485 ? 3.486 -3.105 -3.25 1 84.56 485 ILE B N 1
ATOM 9607 C CA . ILE B 1 485 ? 3.879 -2.289 -2.107 1 84.56 485 ILE B CA 1
ATOM 9608 C C . ILE B 1 485 ? 4.164 -3.188 -0.906 1 84.56 485 ILE B C 1
ATOM 9610 O O . ILE B 1 485 ? 3.791 -4.363 -0.899 1 84.56 485 ILE B O 1
ATOM 9614 N N . PRO B 1 486 ? 4.855 -2.619 0.058 1 84.75 486 PRO B N 1
ATOM 9615 C CA . PRO B 1 486 ? 5.051 -3.438 1.257 1 84.75 486 PRO B CA 1
ATOM 9616 C C . PRO B 1 486 ? 3.736 -3.914 1.868 1 84.75 486 PRO B C 1
ATOM 9618 O O . PRO B 1 486 ? 2.762 -3.16 1.912 1 84.75 486 PRO B O 1
ATOM 9621 N N . TYR B 1 487 ? 3.73 -5.141 2.223 1 91.81 487 TYR B N 1
ATOM 9622 C CA . TYR B 1 487 ? 2.531 -5.734 2.803 1 91.81 487 TYR B CA 1
ATOM 9623 C C . TYR B 1 487 ? 2.889 -6.684 3.939 1 91.81 487 TYR B C 1
ATOM 9625 O O . TYR B 1 487 ? 4.051 -7.074 4.09 1 91.81 487 TYR B O 1
ATOM 9633 N N . TYR B 1 488 ? 1.826 -7.035 4.707 1 90.88 488 TYR B N 1
ATOM 9634 C CA . TYR B 1 488 ? 1.983 -7.93 5.852 1 90.88 488 TYR B CA 1
ATOM 9635 C C . TYR B 1 488 ? 0.844 -8.938 5.914 1 90.88 488 TYR B C 1
ATOM 9637 O O . TYR B 1 488 ? -0.295 -8.625 5.562 1 90.88 488 TYR B O 1
ATOM 9645 N N . THR B 1 489 ? 1.201 -10.141 6.258 1 94.19 489 THR B N 1
ATOM 9646 C CA . THR B 1 489 ? 0.225 -11.18 6.562 1 94.19 489 THR B CA 1
ATOM 9647 C C . THR B 1 489 ? 0.213 -11.484 8.055 1 94.19 489 THR B C 1
ATOM 9649 O O . THR B 1 489 ? 1.083 -11.023 8.797 1 94.19 489 THR B O 1
ATOM 9652 N N . HIS B 1 490 ? -0.801 -12.195 8.477 1 93.38 490 HIS B N 1
ATOM 9653 C CA . HIS B 1 490 ? -0.92 -12.562 9.883 1 93.38 490 HIS B CA 1
ATOM 9654 C C . HIS B 1 490 ? 0.297 -13.352 10.352 1 93.38 490 HIS B C 1
ATOM 9656 O O . HIS B 1 490 ? 0.879 -13.047 11.398 1 93.38 490 HIS B O 1
ATOM 9662 N N . GLU B 1 491 ? 0.591 -14.344 9.625 1 93 491 GLU B N 1
ATOM 9663 C CA . GLU B 1 491 ? 1.853 -15.062 9.797 1 93 491 GLU B CA 1
ATOM 9664 C C . GLU B 1 491 ? 2.834 -14.727 8.68 1 93 491 GLU B C 1
ATOM 9666 O O . GLU B 1 491 ? 2.488 -14.812 7.5 1 93 491 GLU B O 1
ATOM 9671 N N . PRO B 1 492 ? 4.078 -14.297 9.102 1 90.81 492 PRO B N 1
ATOM 9672 C CA . PRO B 1 492 ? 5.059 -14.008 8.047 1 90.81 492 PRO B CA 1
ATOM 9673 C C . PRO B 1 492 ? 5.348 -15.219 7.164 1 90.81 492 PRO B C 1
ATOM 9675 O O . PRO B 1 492 ? 5.395 -16.344 7.656 1 90.81 492 PRO B O 1
ATOM 9678 N N . LEU B 1 493 ? 5.555 -14.984 5.922 1 94.56 493 LEU B N 1
ATOM 9679 C CA . LEU B 1 493 ? 5.848 -16.016 4.945 1 94.56 493 LEU B CA 1
ATOM 9680 C C . LEU B 1 493 ? 7.344 -16.094 4.656 1 94.56 493 LEU B C 1
ATOM 9682 O O . LEU B 1 493 ? 8 -15.062 4.512 1 94.56 493 LEU B O 1
ATOM 9686 N N . VAL B 1 494 ? 7.91 -17.281 4.59 1 94.12 494 VAL B N 1
ATOM 9687 C CA . VAL B 1 494 ? 9.328 -17.453 4.277 1 94.12 494 VAL B CA 1
ATOM 9688 C C . VAL B 1 494 ? 9.609 -16.969 2.857 1 94.12 494 VAL B C 1
ATOM 9690 O O . VAL B 1 494 ? 10.688 -16.438 2.578 1 94.12 494 VAL B O 1
ATOM 9693 N N . ASN B 1 495 ? 8.727 -17.141 1.984 1 94.81 495 ASN B N 1
ATOM 9694 C CA . ASN B 1 495 ? 8.68 -16.562 0.644 1 94.81 495 ASN B CA 1
ATOM 9695 C C . ASN B 1 495 ? 7.246 -16.422 0.146 1 94.81 495 ASN B C 1
ATOM 9697 O O . ASN B 1 495 ? 6.332 -17.047 0.682 1 94.81 495 ASN B O 1
ATOM 9701 N N . PRO B 1 496 ? 6.984 -15.703 -0.858 1 96.69 496 PRO B N 1
ATOM 9702 C CA . PRO B 1 496 ? 5.613 -15.383 -1.258 1 96.69 496 PRO B CA 1
ATOM 9703 C C . PRO B 1 496 ? 4.859 -16.594 -1.808 1 96.69 496 PRO B C 1
ATOM 9705 O O . PRO B 1 496 ? 3.627 -16.625 -1.767 1 96.69 496 PRO B O 1
ATOM 9708 N N . ASN B 1 497 ? 5.527 -17.625 -2.328 1 97.94 497 ASN B N 1
ATOM 9709 C CA . ASN B 1 497 ? 4.875 -18.781 -2.906 1 97.94 497 ASN B CA 1
ATOM 9710 C C . ASN B 1 497 ? 4.125 -19.594 -1.85 1 97.94 497 ASN B C 1
ATOM 9712 O O . ASN B 1 497 ? 3.23 -20.375 -2.178 1 97.94 497 ASN B O 1
ATOM 9716 N N . VAL B 1 498 ? 4.516 -19.406 -0.618 1 97.62 498 VAL B N 1
ATOM 9717 C CA . VAL B 1 498 ? 3.867 -20.141 0.465 1 97.62 498 VAL B CA 1
ATOM 9718 C C . VAL B 1 498 ? 2.402 -19.719 0.566 1 97.62 498 VAL B C 1
ATOM 9720 O O . VAL B 1 498 ? 1.566 -20.484 1.069 1 97.62 498 VAL B O 1
ATOM 9723 N N . TYR B 1 499 ? 2.043 -18.531 0.101 1 97.88 499 TYR B N 1
ATOM 9724 C CA . TYR B 1 499 ? 0.638 -18.141 0.019 1 97.88 499 TYR B CA 1
ATOM 9725 C C . TYR B 1 499 ? -0.158 -19.156 -0.795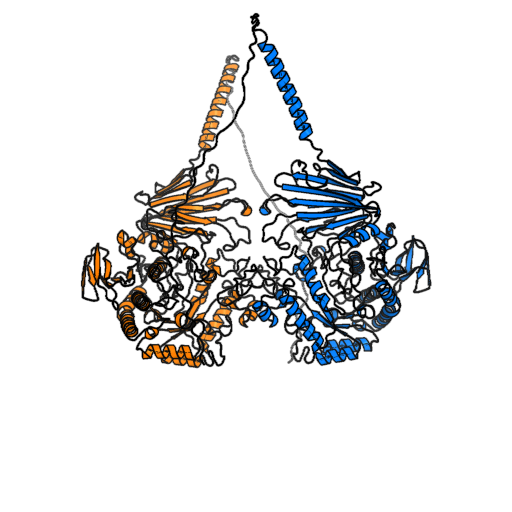 1 97.88 499 TYR B C 1
ATOM 9727 O O . TYR B 1 499 ? -1.249 -19.562 -0.391 1 97.88 499 TYR B O 1
ATOM 9735 N N . SER B 1 500 ? 0.384 -19.547 -1.968 1 98.5 500 SER B N 1
ATOM 9736 C CA . SER B 1 500 ? -0.274 -20.531 -2.824 1 98.5 500 SER B CA 1
ATOM 9737 C C . SER B 1 500 ? -0.475 -21.859 -2.096 1 98.5 500 SER B C 1
ATOM 9739 O O . SER B 1 500 ? -1.537 -22.469 -2.199 1 98.5 500 SER B O 1
ATOM 9741 N N . SER B 1 501 ? 0.52 -22.25 -1.364 1 97.81 501 SER B N 1
ATOM 9742 C CA . SER B 1 501 ? 0.435 -23.5 -0.609 1 97.81 501 SER B CA 1
ATOM 9743 C C . SER B 1 501 ? -0.672 -23.438 0.438 1 97.81 501 SER B C 1
ATOM 9745 O O . SER B 1 501 ? -1.459 -24.375 0.573 1 97.81 501 SER B O 1
ATOM 9747 N N . LYS B 1 502 ? -0.689 -22.328 1.085 1 98.25 502 LYS B N 1
ATOM 9748 C CA . LYS B 1 502 ? -1.676 -22.188 2.15 1 98.25 502 LYS B CA 1
ATOM 9749 C C . LYS B 1 502 ? -3.084 -22.047 1.579 1 98.25 502 LYS B C 1
ATOM 9751 O O . LYS B 1 502 ? -4.051 -22.531 2.174 1 98.25 502 LYS B O 1
ATOM 9756 N N . TRP B 1 503 ? -3.184 -21.344 0.527 1 98.38 503 TRP B N 1
ATOM 9757 C CA . TRP B 1 503 ? -4.457 -21.219 -0.173 1 98.38 503 TRP B CA 1
ATOM 9758 C C . TRP B 1 503 ? -4.988 -22.609 -0.561 1 98.38 503 TRP B C 1
ATOM 9760 O O . TRP B 1 503 ? -6.125 -22.953 -0.235 1 98.38 503 TRP B O 1
ATOM 9770 N N . VAL B 1 504 ? -4.164 -23.453 -1.166 1 97.88 504 VAL B N 1
ATOM 9771 C CA . VAL B 1 504 ? -4.555 -24.781 -1.614 1 97.88 504 VAL B CA 1
ATOM 9772 C C . VAL B 1 504 ? -4.855 -25.672 -0.406 1 97.88 504 VAL B C 1
ATOM 9774 O O . VAL B 1 504 ? -5.832 -26.422 -0.408 1 97.88 504 VAL B O 1
ATOM 9777 N N . GLU B 1 505 ? -4.047 -25.547 0.596 1 96.88 505 GLU B N 1
ATOM 9778 C CA . GLU B 1 505 ? -4.297 -26.281 1.827 1 96.88 505 GLU B CA 1
ATOM 9779 C C . GLU B 1 505 ? -5.68 -25.969 2.393 1 96.88 505 GLU B C 1
ATOM 9781 O O . GLU B 1 505 ? -6.438 -26.875 2.738 1 96.88 505 GLU B O 1
ATOM 9786 N N . MET B 1 506 ? -5.965 -24.688 2.412 1 97.88 506 MET B N 1
ATOM 9787 C CA . MET B 1 506 ? -7.238 -24.25 2.973 1 97.88 506 MET B CA 1
ATOM 9788 C C . MET B 1 506 ? -8.406 -24.797 2.17 1 97.88 506 MET B C 1
ATOM 9790 O O . MET B 1 506 ? -9.305 -25.438 2.729 1 97.88 506 MET B O 1
ATOM 9794 N N . VAL B 1 507 ? -8.359 -24.672 0.913 1 97.69 507 VAL B N 1
ATOM 9795 C CA . VAL B 1 507 ? -9.539 -24.984 0.12 1 97.69 507 VAL B CA 1
ATOM 9796 C C . VAL B 1 507 ? -9.625 -26.5 -0.096 1 97.69 507 VAL B C 1
ATOM 9798 O O . VAL B 1 507 ? -10.703 -27.031 -0.383 1 97.69 507 VAL B O 1
ATOM 9801 N N . SER B 1 508 ? -8.492 -27.234 -0.009 1 95.75 508 SER B N 1
ATOM 9802 C CA . SER B 1 508 ? -8.5 -28.688 -0.132 1 95.75 508 SER B CA 1
ATOM 9803 C C . SER B 1 508 ? -9.336 -29.328 0.972 1 95.75 508 SER B C 1
ATOM 9805 O O . SER B 1 508 ? -9.828 -30.453 0.816 1 95.75 508 SER B O 1
ATOM 9807 N N . SER B 1 509 ? -9.508 -28.672 2.029 1 94.75 509 SER B N 1
ATOM 9808 C CA . SER B 1 509 ? -10.258 -29.188 3.162 1 94.75 509 SER B CA 1
ATOM 9809 C C . SER B 1 509 ? -11.734 -29.359 2.814 1 94.75 509 SER B C 1
ATOM 9811 O O . SER B 1 509 ? -12.469 -30.047 3.521 1 94.75 509 SER B O 1
ATOM 9813 N N . LEU B 1 510 ? -12.164 -28.688 1.799 1 94.19 510 LEU B N 1
ATOM 9814 C CA . LEU B 1 510 ? -13.555 -28.766 1.377 1 94.19 510 LEU B CA 1
ATOM 9815 C C . LEU B 1 510 ? -13.844 -30.125 0.729 1 94.19 510 LEU B C 1
ATOM 9817 O O . LEU B 1 510 ? -15 -30.531 0.627 1 94.19 510 LEU B O 1
ATOM 9821 N N . GLY B 1 511 ? -12.805 -30.672 0.31 1 83.19 511 GLY B N 1
ATOM 9822 C CA . GLY B 1 511 ? -12.969 -31.984 -0.302 1 83.19 511 GLY B CA 1
ATOM 9823 C C . GLY B 1 511 ? -13.812 -31.953 -1.562 1 83.19 511 GLY B C 1
ATOM 9824 O O . GLY B 1 511 ? -13.977 -30.891 -2.18 1 83.19 511 GLY B O 1
ATOM 9825 N N . VAL B 1 512 ? -14.18 -32.938 -2.066 1 78.06 512 VAL B N 1
ATOM 9826 C CA . VAL B 1 512 ? -15.016 -33.344 -3.193 1 78.06 512 VAL B CA 1
ATOM 9827 C C . VAL B 1 512 ? -14.703 -32.469 -4.406 1 78.06 512 VAL B C 1
ATOM 9829 O O . VAL B 1 512 ? -15.039 -31.281 -4.43 1 78.06 512 VAL B O 1
ATOM 9832 N N . GLN B 1 513 ? -14.156 -32.875 -5.414 1 89.25 513 GLN B N 1
ATOM 9833 C CA . GLN B 1 513 ? -13.914 -32.344 -6.75 1 89.25 513 GLN B CA 1
ATOM 9834 C C . GLN B 1 513 ? -13.32 -30.938 -6.684 1 89.25 513 GLN B C 1
ATOM 9836 O O . GLN B 1 513 ? -13.703 -30.062 -7.461 1 89.25 513 GLN B O 1
ATOM 9841 N N . THR B 1 514 ? -12.523 -30.656 -5.688 1 95.31 514 THR B N 1
ATOM 9842 C CA . THR B 1 514 ? -11.867 -29.359 -5.574 1 95.31 514 THR B CA 1
ATOM 9843 C C . THR B 1 514 ? -10.82 -29.188 -6.668 1 95.31 514 THR B C 1
ATOM 9845 O O . THR B 1 514 ? -9.961 -30.062 -6.852 1 95.31 514 THR B O 1
ATOM 9848 N N . ALA B 1 515 ? -10.984 -28.172 -7.414 1 97.25 515 ALA B N 1
ATOM 9849 C CA . ALA B 1 515 ? -9.977 -27.828 -8.414 1 97.25 515 ALA B CA 1
ATOM 9850 C C . ALA B 1 515 ? -9.273 -26.516 -8.055 1 97.25 515 ALA B C 1
ATOM 9852 O O . ALA B 1 515 ? -9.906 -25.578 -7.559 1 97.25 515 ALA B O 1
ATOM 9853 N N . VAL B 1 516 ? -7.988 -26.484 -8.273 1 97.94 516 VAL B N 1
ATOM 9854 C CA . VAL B 1 516 ? -7.188 -25.297 -7.988 1 97.94 516 VAL B CA 1
ATOM 9855 C C . VAL B 1 516 ? -6.371 -24.922 -9.219 1 97.94 516 VAL B C 1
ATOM 9857 O O . VAL B 1 516 ? -6.031 -25.781 -10.039 1 97.94 516 VAL B O 1
ATOM 9860 N N . ARG B 1 517 ? -5.988 -23.641 -9.258 1 96.69 517 ARG B N 1
ATOM 9861 C CA . ARG B 1 517 ? -5.281 -23.156 -10.438 1 96.69 517 ARG B CA 1
ATOM 9862 C C . ARG B 1 517 ? -3.801 -22.953 -10.141 1 96.69 517 ARG B C 1
ATOM 9864 O O . ARG B 1 517 ? -3.039 -22.547 -11.023 1 96.69 517 ARG B O 1
ATOM 9871 N N . THR B 1 518 ? -3.406 -23.094 -8.93 1 98 518 THR B N 1
ATOM 9872 C CA . THR B 1 518 ? -2.012 -22.844 -8.578 1 98 518 THR B CA 1
ATOM 9873 C C . THR B 1 518 ? -1.466 -23.969 -7.703 1 98 518 THR B C 1
ATOM 9875 O O . THR B 1 518 ? -2.232 -24.719 -7.102 1 98 518 THR B O 1
ATOM 9878 N N . ALA B 1 519 ? -0.111 -24.094 -7.762 1 97.75 519 ALA B N 1
ATOM 9879 C CA . ALA B 1 519 ? 0.529 -25.109 -6.941 1 97.75 519 ALA B CA 1
ATOM 9880 C C . ALA B 1 519 ? 1.954 -24.703 -6.574 1 97.75 519 ALA B C 1
ATOM 9882 O O . ALA B 1 519 ? 2.672 -24.125 -7.387 1 97.75 519 ALA B O 1
ATOM 9883 N N . TYR B 1 520 ? 2.316 -24.938 -5.398 1 97.94 520 TYR B N 1
ATOM 9884 C CA . TYR B 1 520 ? 3.656 -24.828 -4.832 1 97.94 520 TYR B CA 1
ATOM 9885 C C . TYR B 1 520 ? 3.809 -25.734 -3.613 1 97.94 520 TYR B C 1
ATOM 9887 O O . TYR B 1 520 ? 3.357 -25.391 -2.518 1 97.94 520 TYR B O 1
ATOM 9895 N N . ASN B 1 521 ? 4.402 -26.859 -3.795 1 96.5 521 ASN B N 1
ATOM 9896 C CA . ASN B 1 521 ? 4.566 -27.828 -2.729 1 96.5 521 ASN B CA 1
ATOM 9897 C C . ASN B 1 521 ? 3.219 -28.312 -2.199 1 96.5 521 ASN B C 1
ATOM 9899 O O . ASN B 1 521 ? 3.002 -28.359 -0.987 1 96.5 521 ASN B O 1
ATOM 9903 N N . THR B 1 522 ? 2.328 -28.594 -3.102 1 96.06 522 THR B N 1
ATOM 9904 C CA . THR B 1 522 ? 0.987 -28.984 -2.68 1 96.06 522 THR B CA 1
ATOM 9905 C C . THR B 1 522 ? 0.643 -30.375 -3.191 1 96.06 522 THR B C 1
ATOM 9907 O O . THR B 1 522 ? -0.53 -30.703 -3.389 1 96.06 522 THR B O 1
ATOM 9910 N N . GLN B 1 523 ? 1.629 -31.203 -3.426 1 93.06 523 GLN B N 1
ATOM 9911 C CA . GLN B 1 523 ? 1.472 -32.531 -4.004 1 93.06 523 GLN B CA 1
ATOM 9912 C C . GLN B 1 523 ? 0.66 -33.438 -3.084 1 93.06 523 GLN B C 1
ATOM 9914 O O . GLN B 1 523 ? 0.027 -34.375 -3.543 1 93.06 523 GLN B O 1
ATOM 9919 N N . SER B 1 524 ? 0.609 -33.125 -1.812 1 91.5 524 SER B N 1
ATOM 9920 C CA . SER B 1 524 ? -0.002 -34 -0.837 1 91.5 524 SER B CA 1
ATOM 9921 C C . SER B 1 524 ? -1.521 -33.875 -0.831 1 91.5 524 SER B C 1
ATOM 9923 O O . SER B 1 524 ? -2.223 -34.688 -0.233 1 91.5 524 SER B O 1
ATOM 9925 N N . PHE B 1 525 ? -2.035 -32.875 -1.46 1 93.12 525 PHE B N 1
ATOM 9926 C CA . PHE B 1 525 ? -3.467 -32.625 -1.373 1 93.12 525 PHE B CA 1
ATOM 9927 C C . PHE B 1 525 ? -4.207 -33.281 -2.531 1 93.12 525 PHE B C 1
ATOM 9929 O O . PHE B 1 525 ? -3.727 -33.25 -3.668 1 93.12 525 PHE B O 1
ATOM 9936 N N . ALA B 1 526 ? -5.32 -33.812 -2.199 1 91.69 526 ALA B N 1
ATOM 9937 C CA . ALA B 1 526 ? -6.156 -34.5 -3.189 1 91.69 526 ALA B CA 1
ATOM 9938 C C . ALA B 1 526 ? -7.051 -33.5 -3.922 1 91.69 526 ALA B C 1
ATOM 9940 O O . ALA B 1 526 ? -8.258 -33.438 -3.678 1 91.69 526 ALA B O 1
ATOM 9941 N N . VAL B 1 527 ? -6.492 -32.75 -4.828 1 95.12 527 VAL B N 1
ATOM 9942 C CA . VAL B 1 527 ? -7.215 -31.75 -5.613 1 95.12 527 VAL B CA 1
ATOM 9943 C C . VAL B 1 527 ? -6.863 -31.906 -7.09 1 95.12 527 VAL B C 1
ATOM 9945 O O . VAL B 1 527 ? -5.918 -32.625 -7.441 1 95.12 527 VAL B O 1
ATOM 9948 N N . TYR B 1 528 ? -7.695 -31.391 -7.914 1 96.44 528 TYR B N 1
ATOM 9949 C CA . TYR B 1 528 ? -7.383 -31.281 -9.336 1 96.44 528 TYR B CA 1
ATOM 9950 C C . TYR B 1 528 ? -6.629 -29.984 -9.633 1 96.44 528 TYR B C 1
ATOM 9952 O O . TYR B 1 528 ? -7.027 -28.906 -9.18 1 96.44 528 TYR B O 1
ATOM 9960 N N . LEU B 1 529 ? -5.496 -30.109 -10.273 1 97.12 529 LEU B N 1
ATOM 9961 C CA . LEU B 1 529 ? -4.781 -28.922 -10.742 1 97.12 529 LEU B CA 1
ATOM 9962 C C . LEU B 1 529 ? -5.262 -28.516 -12.125 1 97.12 529 LEU B C 1
ATOM 9964 O O . LEU B 1 529 ? -5.188 -29.312 -13.07 1 97.12 529 LEU B O 1
ATOM 9968 N N . ARG B 1 530 ? -5.711 -27.344 -12.234 1 96.75 530 ARG B N 1
ATOM 9969 C CA . ARG B 1 530 ? -6.227 -26.859 -13.508 1 96.75 530 ARG B CA 1
ATOM 9970 C C . ARG B 1 530 ? -5.129 -26.172 -14.32 1 96.75 530 ARG B C 1
ATOM 9972 O O . ARG B 1 530 ? -4.328 -25.406 -13.773 1 96.75 530 ARG B O 1
ATOM 9979 N N . MET B 1 531 ? -5.137 -26.516 -15.602 1 95.38 531 MET B N 1
ATOM 9980 C CA . MET B 1 531 ? -4.242 -25.812 -16.516 1 95.38 531 MET B CA 1
ATOM 9981 C C . MET B 1 531 ? -4.695 -24.375 -16.719 1 95.38 531 MET B C 1
ATOM 9983 O O . MET B 1 531 ? -5.895 -24.094 -16.75 1 95.38 531 MET B O 1
ATOM 9987 N N . MET B 1 532 ? -3.756 -23.516 -16.922 1 93.69 532 MET B N 1
ATOM 9988 C CA . MET B 1 532 ? -4.086 -22.141 -17.25 1 93.69 532 MET B CA 1
ATOM 9989 C C . MET B 1 532 ? -4.742 -22.047 -18.625 1 93.69 532 MET B C 1
ATOM 9991 O O . MET B 1 532 ? -4.602 -22.969 -19.453 1 93.69 532 MET B O 1
ATOM 9995 N N . GLU B 1 533 ? -5.32 -20.922 -18.891 1 90.19 533 GLU B N 1
ATOM 9996 C CA . GLU B 1 533 ? -5.988 -20.688 -20.172 1 90.19 533 GLU B CA 1
ATOM 9997 C C . GLU B 1 533 ? -5 -20.766 -21.328 1 90.19 533 GLU B C 1
ATOM 9999 O O . GLU B 1 533 ? -3.869 -20.297 -21.219 1 90.19 533 GLU B O 1
ATOM 10004 N N . LYS B 1 534 ? -5.469 -21.406 -22.359 1 94.44 534 LYS B N 1
ATOM 10005 C CA . LYS B 1 534 ? -4.672 -21.547 -23.578 1 94.44 534 LYS B CA 1
ATOM 10006 C C . LYS B 1 534 ? -5.305 -20.766 -24.734 1 94.44 534 LYS B C 1
ATOM 10008 O O . LYS B 1 534 ? -6.52 -20.562 -24.766 1 94.44 534 LYS B O 1
ATOM 10013 N N . ARG B 1 535 ? -4.465 -20.391 -25.625 1 92.5 535 ARG B N 1
ATOM 10014 C CA . ARG B 1 535 ? -4.938 -19.734 -26.844 1 92.5 535 ARG B CA 1
ATOM 10015 C C . ARG B 1 535 ? -5.531 -20.75 -27.828 1 92.5 535 ARG B C 1
ATOM 10017 O O . ARG B 1 535 ? -5.102 -21.891 -27.859 1 92.5 535 ARG B O 1
ATOM 10024 N N . SER B 1 536 ? -6.477 -20.297 -28.594 1 95.06 536 SER B N 1
ATOM 10025 C CA . SER B 1 536 ? -7.023 -21.141 -29.656 1 95.06 536 SER B CA 1
ATOM 10026 C C . SER B 1 536 ? -6.148 -21.078 -30.906 1 95.06 536 SER B C 1
ATOM 10028 O O . SER B 1 536 ? -6.57 -20.562 -31.938 1 95.06 536 SER B O 1
ATOM 10030 N N . SER B 1 537 ? -5.023 -21.641 -30.766 1 95.06 537 SER B N 1
ATOM 10031 C CA . SER B 1 537 ? -4.047 -21.688 -31.844 1 95.06 537 SER B CA 1
ATOM 10032 C C . SER B 1 537 ? -3.312 -23.031 -31.875 1 95.06 537 SER B C 1
ATOM 10034 O O . SER B 1 537 ? -3.363 -23.781 -30.906 1 95.06 537 SER B O 1
ATOM 10036 N N . TRP B 1 538 ? -2.689 -23.328 -33 1 96.88 538 TRP B N 1
ATOM 10037 C CA . TRP B 1 538 ? -1.984 -24.594 -33.188 1 96.88 538 TRP B CA 1
ATOM 10038 C C . TRP B 1 538 ? -0.591 -24.531 -32.562 1 96.88 538 TRP B C 1
ATOM 10040 O O . TRP B 1 538 ? -0.016 -25.562 -32.219 1 96.88 538 TRP B O 1
ATOM 10050 N N . GLY B 1 539 ? -0.079 -23.406 -32.375 1 93 539 GLY B N 1
ATOM 10051 C CA . GLY B 1 539 ? 1.35 -23.219 -32.188 1 93 539 GLY B CA 1
ATOM 10052 C C . GLY B 1 539 ? 1.766 -23.25 -30.734 1 93 539 GLY B C 1
ATOM 10053 O O . GLY B 1 539 ? 0.983 -23.641 -29.875 1 93 539 GLY B O 1
ATOM 10054 N N . GLY B 1 540 ? 3.104 -22.938 -30.562 1 92.25 540 GLY B N 1
ATOM 10055 C CA . GLY B 1 540 ? 3.717 -22.938 -29.25 1 92.25 540 GLY B CA 1
ATOM 10056 C C . GLY B 1 540 ? 3.453 -21.672 -28.469 1 92.25 540 GLY B C 1
ATOM 10057 O O . GLY B 1 540 ? 3.957 -21.5 -27.359 1 92.25 540 GLY B O 1
ATOM 10058 N N . ASP B 1 541 ? 2.65 -20.797 -29.016 1 91.44 541 ASP B N 1
ATOM 10059 C CA . ASP B 1 541 ? 2.244 -19.562 -28.359 1 91.44 541 ASP B CA 1
ATOM 10060 C C . ASP B 1 541 ? 1.092 -19.812 -27.391 1 91.44 541 ASP B C 1
ATOM 10062 O O . ASP B 1 541 ? 0.046 -19.172 -27.469 1 91.44 541 ASP B O 1
ATOM 10066 N N . ASN B 1 542 ? 1.335 -20.688 -26.531 1 95.31 542 ASN B N 1
ATOM 10067 C CA . ASN B 1 542 ? 0.345 -21.094 -25.531 1 95.31 542 ASN B CA 1
ATOM 10068 C C . ASN B 1 542 ? -0.895 -21.688 -26.188 1 95.31 542 ASN B C 1
ATOM 10070 O O . ASN B 1 542 ? -2.012 -21.516 -25.703 1 95.31 542 ASN B O 1
ATOM 10074 N N . GLY B 1 543 ? -0.664 -22.344 -27.281 1 95.62 543 GLY B N 1
ATOM 10075 C CA . GLY B 1 543 ? -1.712 -23.031 -28.016 1 95.62 543 GLY B CA 1
ATOM 10076 C C . GLY B 1 543 ? -1.669 -24.547 -27.828 1 95.62 543 GLY B C 1
ATOM 10077 O O . GLY B 1 543 ? -1.259 -25.031 -26.766 1 95.62 543 GLY B O 1
ATOM 10078 N N . LEU B 1 544 ? -2.137 -25.266 -28.812 1 97.94 544 LEU B N 1
ATOM 10079 C CA . LEU B 1 544 ? -2.273 -26.719 -28.75 1 97.94 544 LEU B CA 1
ATOM 10080 C C . LEU B 1 544 ? -0.927 -27.375 -28.484 1 97.94 544 LEU B C 1
ATOM 10082 O O . LEU B 1 544 ? -0.845 -28.344 -27.719 1 97.94 544 LEU B O 1
ATOM 10086 N N . ARG B 1 545 ? 0.118 -26.875 -29.062 1 97.38 545 ARG B N 1
ATOM 10087 C CA . ARG B 1 545 ? 1.441 -27.484 -28.969 1 97.38 545 ARG B CA 1
ATOM 10088 C C . ARG B 1 545 ? 1.964 -27.438 -27.531 1 97.38 545 ARG B C 1
ATOM 10090 O O . ARG B 1 545 ? 2.908 -28.156 -27.188 1 97.38 545 ARG B O 1
ATOM 10097 N N . THR B 1 546 ? 1.401 -26.641 -26.688 1 97.38 546 THR B N 1
ATOM 10098 C CA . THR B 1 546 ? 1.891 -26.516 -25.312 1 97.38 546 THR B CA 1
ATOM 10099 C C . THR B 1 546 ? 1.097 -27.406 -24.375 1 97.38 546 THR B C 1
ATOM 10101 O O . THR B 1 546 ? 1.464 -27.562 -23.203 1 97.38 546 THR B O 1
ATOM 10104 N N . VAL B 1 547 ? 0.073 -28.031 -24.797 1 98.31 547 VAL B N 1
ATOM 10105 C CA . VAL B 1 547 ? -0.854 -28.75 -23.938 1 98.31 547 VAL B CA 1
ATOM 10106 C C . VAL B 1 547 ? -0.188 -30.016 -23.406 1 98.31 547 VAL B C 1
ATOM 10108 O O . VAL B 1 547 ? -0.18 -30.266 -22.188 1 98.31 547 VAL B O 1
ATOM 10111 N N . ILE B 1 548 ? 0.398 -30.828 -24.266 1 98.56 548 ILE B N 1
ATOM 10112 C CA . ILE B 1 548 ? 1.04 -32.062 -23.828 1 98.56 548 ILE B CA 1
ATOM 10113 C C . ILE B 1 548 ? 2.242 -31.734 -22.953 1 98.56 548 ILE B C 1
ATOM 10115 O O . ILE B 1 548 ? 2.365 -32.25 -21.844 1 98.56 548 ILE B O 1
ATOM 10119 N N . PRO B 1 549 ? 3.115 -30.781 -23.406 1 98.31 549 PRO B N 1
ATOM 10120 C CA . PRO B 1 549 ? 4.242 -30.422 -22.531 1 98.31 549 PRO B CA 1
ATOM 10121 C C . PRO B 1 549 ? 3.795 -29.969 -21.141 1 98.31 549 PRO B C 1
ATOM 10123 O O . PRO B 1 549 ? 4.445 -30.297 -20.156 1 98.31 549 PRO B O 1
ATOM 10126 N N . THR B 1 550 ? 2.721 -29.25 -21.062 1 98 550 THR B N 1
ATOM 10127 C CA . THR B 1 550 ? 2.221 -28.797 -19.766 1 98 550 THR B CA 1
ATOM 10128 C C . THR B 1 550 ? 1.75 -29.984 -18.922 1 98 550 THR B C 1
ATOM 10130 O O . THR B 1 550 ? 2.039 -30.047 -17.734 1 98 550 THR B O 1
ATOM 10133 N N . MET B 1 551 ? 1.062 -30.844 -19.516 1 98.12 551 MET B N 1
ATOM 10134 C CA . MET B 1 551 ? 0.598 -32.062 -18.844 1 98.12 551 MET B CA 1
ATOM 10135 C C . MET B 1 551 ? 1.773 -32.844 -18.297 1 98.12 551 MET B C 1
ATOM 10137 O O . MET B 1 551 ? 1.74 -33.312 -17.156 1 98.12 551 MET B O 1
ATOM 10141 N N . LEU B 1 552 ? 2.76 -33 -19.109 1 98.06 552 LEU B N 1
ATOM 10142 C CA . LEU B 1 552 ? 3.943 -33.75 -18.703 1 98.06 552 LEU B CA 1
ATOM 10143 C C . LEU B 1 552 ? 4.66 -33.062 -17.562 1 98.06 552 LEU B C 1
ATOM 10145 O O . LEU B 1 552 ? 5.109 -33.688 -16.609 1 98.06 552 LEU B O 1
ATOM 10149 N N . LEU B 1 553 ? 4.719 -31.781 -17.656 1 97.75 553 LEU B N 1
ATOM 10150 C CA . LEU B 1 553 ? 5.336 -31 -16.594 1 97.75 553 LEU B CA 1
ATOM 10151 C C . LEU B 1 553 ? 4.621 -31.219 -15.266 1 97.75 553 LEU B C 1
ATOM 10153 O O . LEU B 1 553 ? 5.258 -31.516 -14.258 1 97.75 553 LEU B O 1
ATOM 10157 N N . PHE B 1 554 ? 3.297 -31.094 -15.297 1 97.25 554 PHE B N 1
ATOM 10158 C CA . PHE B 1 554 ? 2.518 -31.281 -14.078 1 97.25 554 PHE B CA 1
ATOM 10159 C C . PHE B 1 554 ? 2.727 -32.688 -13.523 1 97.25 554 PHE B C 1
ATOM 10161 O O . PHE B 1 554 ? 2.859 -32.875 -12.312 1 97.25 554 PHE B O 1
ATOM 10168 N N . GLY B 1 555 ? 2.822 -33.562 -14.398 1 95.31 555 GLY B N 1
ATOM 10169 C CA . GLY B 1 555 ? 3.033 -34.938 -13.992 1 95.31 555 GLY B CA 1
ATOM 10170 C C . GLY B 1 555 ? 4.344 -35.156 -13.25 1 95.31 555 GLY B C 1
ATOM 10171 O O . GLY B 1 555 ? 4.363 -35.719 -12.156 1 95.31 555 GLY B O 1
ATOM 10172 N N . VAL B 1 556 ? 5.398 -34.656 -13.812 1 95.62 556 VAL B N 1
ATOM 10173 C CA . VAL B 1 556 ? 6.711 -34.938 -13.234 1 95.62 556 VAL B CA 1
ATOM 10174 C C . VAL B 1 556 ? 6.887 -34.094 -11.961 1 95.62 556 VAL B C 1
ATOM 10176 O O . VAL B 1 556 ? 7.746 -34.406 -11.125 1 95.62 556 VAL B O 1
ATOM 10179 N N . LEU B 1 557 ? 6.105 -33.062 -11.844 1 95.88 557 LEU B N 1
ATOM 10180 C CA . LEU B 1 557 ? 6.164 -32.25 -10.633 1 95.88 557 LEU B CA 1
ATOM 10181 C C . LEU B 1 557 ? 5.273 -32.844 -9.547 1 95.88 557 LEU B C 1
ATOM 10183 O O . LEU B 1 557 ? 5.223 -32.344 -8.422 1 95.88 557 LEU B O 1
ATOM 10187 N N . GLY B 1 558 ? 4.527 -33.875 -9.852 1 93.25 558 GLY B N 1
ATOM 10188 C CA . GLY B 1 558 ? 3.797 -34.625 -8.844 1 93.25 558 GLY B CA 1
ATOM 10189 C C . GLY B 1 558 ? 2.33 -34.219 -8.766 1 93.25 558 GLY B C 1
ATOM 10190 O O . GLY B 1 558 ? 1.702 -34.375 -7.711 1 93.25 558 GLY B O 1
ATOM 10191 N N . TYR B 1 559 ? 1.785 -33.75 -9.883 1 94.38 559 TYR B N 1
ATOM 10192 C CA . TYR B 1 559 ? 0.369 -33.406 -9.953 1 94.38 559 TYR B CA 1
ATOM 10193 C C . TYR B 1 559 ? -0.34 -34.219 -11.023 1 94.38 559 TYR B C 1
ATOM 10195 O O . TYR B 1 559 ? -0.604 -33.75 -12.125 1 94.38 559 TYR B O 1
ATOM 10203 N N . PRO B 1 560 ? -0.744 -35.406 -10.688 1 93.06 560 PRO B N 1
ATOM 10204 C CA . PRO B 1 560 ? -1.256 -36.312 -11.711 1 93.06 560 PRO B CA 1
ATOM 10205 C C . PRO B 1 560 ? -2.699 -36.031 -12.109 1 93.06 560 PRO B C 1
ATOM 10207 O O . PRO B 1 560 ? -3.131 -36.375 -13.203 1 93.06 560 PRO B O 1
ATOM 10210 N N . TYR B 1 561 ? -3.459 -35.469 -11.195 1 95.25 561 TYR B N 1
ATOM 10211 C CA . TYR B 1 561 ? -4.852 -35.156 -11.492 1 95.25 561 TYR B CA 1
ATOM 10212 C C . TYR B 1 561 ? -4.98 -33.719 -12.008 1 95.25 561 TYR B C 1
ATOM 10214 O O . TYR B 1 561 ? -4.953 -32.781 -11.227 1 95.25 561 TYR B O 1
ATOM 10222 N N . VAL B 1 562 ? -5.172 -33.656 -13.32 1 96.56 562 VAL B N 1
ATOM 10223 C CA . VAL B 1 562 ? -5.16 -32.375 -13.969 1 96.56 562 VAL B CA 1
ATOM 10224 C C . VAL B 1 562 ? -6.484 -32.125 -14.695 1 96.56 562 VAL B C 1
ATOM 10226 O O . VAL B 1 562 ? -7 -33.031 -15.359 1 96.56 562 VAL B O 1
ATOM 10229 N N . LEU B 1 563 ? -7.086 -31.031 -14.422 1 97.19 563 LEU B N 1
ATOM 10230 C CA . LEU B 1 563 ? -8.133 -30.516 -15.305 1 97.19 563 LEU B CA 1
ATOM 10231 C C . LEU B 1 563 ? -7.531 -29.688 -16.438 1 97.19 563 LEU B C 1
ATOM 10233 O O . LEU B 1 563 ? -7.008 -28.594 -16.203 1 97.19 563 LEU B O 1
ATOM 10237 N N . PRO B 1 564 ? -7.535 -30.234 -17.641 1 97.31 564 PRO B N 1
ATOM 10238 C CA . PRO B 1 564 ? -6.891 -29.516 -18.75 1 97.31 564 PRO B CA 1
ATOM 10239 C C . PRO B 1 564 ? -7.613 -28.219 -19.109 1 97.31 564 PRO B C 1
ATOM 10241 O O . PRO B 1 564 ? -8.727 -27.984 -18.641 1 97.31 564 PRO B O 1
ATOM 10244 N N . ALA B 1 565 ? -6.945 -27.406 -19.922 1 95 565 ALA B N 1
ATOM 10245 C CA . ALA B 1 565 ? -7.621 -26.234 -20.484 1 95 565 ALA B CA 1
ATOM 10246 C C . ALA B 1 565 ? -8.828 -26.656 -21.312 1 95 565 ALA B C 1
ATOM 10248 O O . ALA B 1 565 ? -8.898 -27.781 -21.797 1 95 565 ALA B O 1
ATOM 10249 N N . PRO B 1 566 ? -9.734 -25.734 -21.453 1 96.5 566 PRO B N 1
ATOM 10250 C CA . PRO B 1 566 ? -10.906 -26.109 -22.25 1 96.5 566 PRO B CA 1
ATOM 10251 C C . PRO B 1 566 ? -10.547 -26.531 -23.672 1 96.5 566 PRO B C 1
ATOM 10253 O O . PRO B 1 566 ? -9.648 -25.938 -24.297 1 96.5 566 PRO B O 1
ATOM 10256 N N . ILE B 1 567 ? -11.25 -27.547 -24.094 1 98.12 567 ILE B N 1
ATOM 10257 C CA . ILE B 1 567 ? -11.07 -28.062 -25.438 1 98.12 567 ILE B CA 1
ATOM 10258 C C . ILE B 1 567 ? -11.266 -26.938 -26.453 1 98.12 567 ILE B C 1
ATOM 10260 O O . ILE B 1 567 ? -12.32 -26.312 -26.484 1 98.12 567 ILE B O 1
ATOM 10264 N N . GLY B 1 568 ? -10.258 -26.766 -27.203 1 97.25 568 GLY B N 1
ATOM 10265 C CA . GLY B 1 568 ? -10.305 -25.719 -28.203 1 97.25 568 GLY B CA 1
ATOM 10266 C C . GLY B 1 568 ? -9.68 -24.406 -27.75 1 97.25 568 GLY B C 1
ATOM 10267 O O . GLY B 1 568 ? -9.562 -23.453 -28.531 1 97.25 568 GLY B O 1
ATOM 10268 N N . GLY B 1 569 ? -9.328 -24.297 -26.516 1 94.69 569 GLY B N 1
ATOM 10269 C CA . GLY B 1 569 ? -8.742 -23.062 -26 1 94.69 569 GLY B CA 1
ATOM 10270 C C . GLY B 1 569 ? -9.773 -22.094 -25.469 1 94.69 569 GLY B C 1
ATOM 10271 O O . GLY B 1 569 ? -10.891 -22.484 -25.125 1 94.69 569 GLY B O 1
ATOM 10272 N N . SER B 1 570 ? -9.336 -20.891 -25.25 1 89.44 570 SER B N 1
ATOM 10273 C CA . SER B 1 570 ? -10.172 -19.906 -24.578 1 89.44 570 SER B CA 1
ATOM 10274 C C . SER B 1 570 ? -10.812 -18.953 -25.594 1 89.44 570 SER B C 1
ATOM 10276 O O . SER B 1 570 ? -11.656 -18.141 -25.234 1 89.44 570 SER B O 1
ATOM 10278 N N . GLU B 1 571 ? -10.328 -19.125 -26.734 1 87.5 571 GLU B N 1
ATOM 10279 C CA . GLU B 1 571 ? -10.922 -18.375 -27.844 1 87.5 571 GLU B CA 1
ATOM 10280 C C . GLU B 1 571 ? -11.719 -19.297 -28.75 1 87.5 571 GLU B C 1
ATOM 10282 O O . GLU B 1 571 ? -11.703 -20.531 -28.578 1 87.5 571 GLU B O 1
ATOM 10287 N N . PHE B 1 572 ? -12.539 -18.797 -29.672 1 90.25 572 PHE B N 1
ATOM 10288 C CA . PHE B 1 572 ? -13.273 -19.672 -30.578 1 90.25 572 PHE B CA 1
ATOM 10289 C C . PHE B 1 572 ? -12.359 -20.188 -31.688 1 90.25 572 PHE B C 1
ATOM 10291 O O . PHE B 1 572 ? -11.945 -19.422 -32.562 1 90.25 572 PHE B O 1
ATOM 10298 N N . PRO B 1 573 ? -12.039 -21.484 -31.656 1 96.06 573 PRO B N 1
ATOM 10299 C CA . PRO B 1 573 ? -11.094 -22.094 -32.594 1 96.06 573 PRO B CA 1
ATOM 10300 C C . PRO B 1 573 ? -11.75 -22.438 -33.938 1 96.06 573 PRO B C 1
ATOM 10302 O O . PRO B 1 573 ? -12.977 -22.422 -34.062 1 96.06 573 PRO B O 1
ATOM 10305 N N . ASP B 1 574 ? -10.891 -22.688 -34.938 1 96.06 574 ASP B N 1
ATOM 10306 C CA . ASP B 1 574 ? -11.445 -23.312 -36.156 1 96.06 574 ASP B CA 1
ATOM 10307 C C . ASP B 1 574 ? -11.859 -24.75 -35.875 1 96.06 574 ASP B C 1
ATOM 10309 O O . ASP B 1 574 ? -11.422 -25.359 -34.906 1 96.06 574 ASP B O 1
ATOM 10313 N N . LYS B 1 575 ? -12.641 -25.312 -36.75 1 97.62 575 LYS B N 1
ATOM 10314 C CA . LYS B 1 575 ? -13.273 -26.625 -36.562 1 97.62 575 LYS B CA 1
ATOM 10315 C C . LYS B 1 575 ? -12.227 -27.719 -36.406 1 97.62 575 LYS B C 1
ATOM 10317 O O . LYS B 1 575 ? -12.336 -28.547 -35.5 1 97.62 575 LYS B O 1
ATOM 10322 N N . GLU B 1 576 ? -11.234 -27.781 -37.219 1 98.5 576 GLU B N 1
ATOM 10323 C CA . GLU B 1 576 ? -10.234 -28.844 -37.156 1 98.5 576 GLU B CA 1
ATOM 10324 C C . GLU B 1 576 ? -9.445 -28.766 -35.844 1 98.5 576 GLU B C 1
ATOM 10326 O O . GLU B 1 576 ? -9.164 -29.797 -35.219 1 98.5 576 GLU B O 1
ATOM 10331 N N . LEU B 1 577 ? -9.055 -27.578 -35.5 1 98.5 577 LEU B N 1
ATOM 10332 C CA . LEU B 1 577 ? -8.344 -27.391 -34.25 1 98.5 577 LEU B CA 1
ATOM 10333 C C . LEU B 1 577 ? -9.164 -27.938 -33.062 1 98.5 577 LEU B C 1
ATOM 10335 O O . LEU B 1 577 ? -8.633 -28.609 -32.188 1 98.5 577 LEU B O 1
ATOM 10339 N N . TYR B 1 578 ? -10.43 -27.578 -33.094 1 98.5 578 TYR B N 1
ATOM 10340 C CA . TYR B 1 578 ? -11.328 -28.031 -32.031 1 98.5 578 TYR B CA 1
ATOM 10341 C C . TYR B 1 578 ? -11.367 -29.547 -31.969 1 98.5 578 TYR B C 1
ATOM 10343 O O . TYR B 1 578 ? -11.273 -30.125 -30.891 1 98.5 578 TYR B O 1
ATOM 10351 N N . ILE B 1 579 ? -11.492 -30.156 -33.062 1 98.69 579 ILE B N 1
ATOM 10352 C CA . ILE B 1 579 ? -11.617 -31.609 -33.125 1 98.69 579 ILE B CA 1
ATOM 10353 C C . ILE B 1 579 ? -10.32 -32.281 -32.656 1 98.69 579 ILE B C 1
ATOM 10355 O O . ILE B 1 579 ? -10.328 -33.188 -31.844 1 98.69 579 ILE B O 1
ATOM 10359 N N . ARG B 1 580 ? -9.211 -31.812 -33.156 1 98.75 580 ARG B N 1
ATOM 10360 C CA . ARG B 1 580 ? -7.918 -32.375 -32.781 1 98.75 580 ARG B CA 1
ATOM 10361 C C . ARG B 1 580 ? -7.617 -32.188 -31.312 1 98.75 580 ARG B C 1
ATOM 10363 O O . ARG B 1 580 ? -7.047 -33.062 -30.672 1 98.75 580 ARG B O 1
ATOM 10370 N N . TRP B 1 581 ? -8 -31.016 -30.844 1 98.75 581 TRP B N 1
ATOM 10371 C CA . TRP B 1 581 ? -7.848 -30.75 -29.422 1 98.75 581 TRP B CA 1
ATOM 10372 C C . TRP B 1 581 ? -8.672 -31.719 -28.594 1 98.75 581 TRP B C 1
ATOM 10374 O O . TRP B 1 581 ? -8.188 -32.25 -27.594 1 98.75 581 TRP B O 1
ATOM 10384 N N . MET B 1 582 ? -9.852 -31.938 -28.953 1 98.75 582 MET B N 1
ATOM 10385 C CA . MET B 1 582 ? -10.742 -32.875 -28.281 1 98.75 582 MET B CA 1
ATOM 10386 C C . MET B 1 582 ? -10.172 -34.281 -28.297 1 98.75 582 MET B C 1
ATOM 10388 O O . MET B 1 582 ? -10.211 -34.969 -27.297 1 98.75 582 MET B O 1
ATOM 10392 N N . GLU B 1 583 ? -9.68 -34.656 -29.438 1 98.56 583 GLU B N 1
ATOM 10393 C CA . GLU B 1 583 ? -9.062 -35.969 -29.609 1 98.56 583 GLU B CA 1
ATOM 10394 C C . GLU B 1 583 ? -7.898 -36.156 -28.641 1 98.56 583 GLU B C 1
ATOM 10396 O O . GLU B 1 583 ? -7.766 -37.219 -28.016 1 98.56 583 GLU B O 1
ATOM 10401 N N . LEU B 1 584 ? -7.094 -35.219 -28.516 1 98.62 584 LEU B N 1
ATOM 10402 C CA . LEU B 1 584 ? -5.98 -35.219 -27.562 1 98.62 584 LEU B CA 1
ATOM 10403 C C . LEU B 1 584 ? -6.484 -35.344 -26.141 1 98.62 584 LEU B C 1
ATOM 10405 O O . LEU B 1 584 ? -6.047 -36.219 -25.391 1 98.62 584 LEU B O 1
ATOM 10409 N N . VAL B 1 585 ? -7.414 -34.562 -25.781 1 98.56 585 VAL B N 1
ATOM 10410 C CA . VAL B 1 585 ? -7.867 -34.406 -24.391 1 98.56 585 VAL B CA 1
ATOM 10411 C C . VAL B 1 585 ? -8.641 -35.688 -23.984 1 98.56 585 VAL B C 1
ATOM 10413 O O . VAL B 1 585 ? -8.688 -36.031 -22.812 1 98.56 585 VAL B O 1
ATOM 10416 N N . ALA B 1 586 ? -9.219 -36.344 -24.906 1 98.69 586 ALA B N 1
ATOM 10417 C CA . ALA B 1 586 ? -9.938 -37.562 -24.625 1 98.69 586 ALA B CA 1
ATOM 10418 C C . ALA B 1 586 ? -9.023 -38.594 -23.953 1 98.69 586 ALA B C 1
ATOM 10420 O O . ALA B 1 586 ? -9.492 -39.531 -23.297 1 98.69 586 ALA B O 1
ATOM 10421 N N . PHE B 1 587 ? -7.773 -38.406 -24.141 1 98.5 587 PHE B N 1
ATOM 10422 C CA . PHE B 1 587 ? -6.828 -39.375 -23.594 1 98.5 587 PHE B CA 1
ATOM 10423 C C . PHE B 1 587 ? -6.125 -38.812 -22.375 1 98.5 587 PHE B C 1
ATOM 10425 O O . PHE B 1 587 ? -5.152 -39.406 -21.891 1 98.5 587 PHE B O 1
ATOM 10432 N N . PHE B 1 588 ? -6.52 -37.688 -21.906 1 98.38 588 PHE B N 1
ATOM 10433 C CA . PHE B 1 588 ? -6.094 -37.125 -20.625 1 98.38 588 PHE B CA 1
ATOM 10434 C C . PHE B 1 588 ? -6.961 -37.688 -19.5 1 98.38 588 PHE B C 1
ATOM 10436 O O . PHE B 1 588 ? -7.969 -38.344 -19.75 1 98.38 588 PHE B O 1
ATOM 10443 N N . PRO B 1 589 ? -6.516 -37.406 -18.203 1 96.38 589 PRO B N 1
ATOM 10444 C CA . PRO B 1 589 ? -7.297 -37.906 -17.078 1 96.38 589 PRO B CA 1
ATOM 10445 C C . PRO B 1 589 ? -8.711 -37.344 -17.047 1 96.38 589 PRO B C 1
ATOM 10447 O O . PRO B 1 589 ? -9.633 -38.031 -16.562 1 96.38 589 PRO B O 1
ATOM 10450 N N . SER B 1 590 ? -8.875 -36.156 -17.484 1 97.44 590 SER B N 1
ATOM 10451 C CA . SER B 1 590 ? -10.188 -35.531 -17.5 1 97.44 590 SER B CA 1
ATOM 10452 C C . SER B 1 590 ? -10.422 -34.75 -18.797 1 97.44 590 SER B C 1
ATOM 10454 O O . SER B 1 590 ? -9.461 -34.344 -19.469 1 97.44 590 SER B O 1
ATOM 10456 N N . MET B 1 591 ? -11.695 -34.656 -19.141 1 98.19 591 MET B N 1
ATOM 10457 C CA . MET B 1 591 ? -12.086 -33.844 -20.312 1 98.19 591 MET B CA 1
ATOM 10458 C C . MET B 1 591 ? -12.773 -32.562 -19.875 1 98.19 591 MET B C 1
ATOM 10460 O O . MET B 1 591 ? -13.547 -32.562 -18.906 1 98.19 591 MET B O 1
ATOM 10464 N N . HIS B 1 592 ? -12.5 -31.516 -20.531 1 98.06 592 HIS B N 1
ATOM 10465 C CA . HIS B 1 592 ? -13.008 -30.203 -20.141 1 98.06 592 HIS B CA 1
ATOM 10466 C C . HIS B 1 592 ? -13.586 -29.469 -21.359 1 98.06 592 HIS B C 1
ATOM 10468 O O . HIS B 1 592 ? -12.836 -28.953 -22.188 1 98.06 592 HIS B O 1
ATOM 10474 N N . PHE B 1 593 ? -14.914 -29.406 -21.391 1 98.06 593 PHE B N 1
ATOM 10475 C CA . PHE B 1 593 ? -15.609 -28.672 -22.438 1 98.06 593 PHE B CA 1
ATOM 10476 C C . PHE B 1 593 ? -16.047 -27.297 -21.938 1 98.06 593 PHE B C 1
ATOM 10478 O O . PHE B 1 593 ? -16.516 -27.172 -20.797 1 98.06 593 PHE B O 1
ATOM 10485 N N . SER B 1 594 ? -15.859 -26.344 -22.719 1 97.06 594 SER B N 1
ATOM 10486 C CA . SER B 1 594 ? -16.469 -25.031 -22.547 1 97.06 594 SER B CA 1
ATOM 10487 C C . SER B 1 594 ? -17.078 -24.531 -23.859 1 97.06 594 SER B C 1
ATOM 10489 O O . SER B 1 594 ? -18.219 -24.078 -23.891 1 97.06 594 SER B O 1
ATOM 10491 N N . ILE B 1 595 ? -16.312 -24.641 -24.875 1 96.88 595 ILE B N 1
ATOM 10492 C CA . IL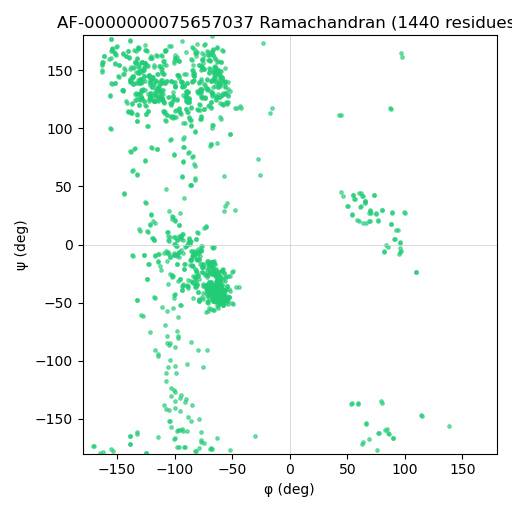E B 1 595 ? -16.828 -24.516 -26.234 1 96.88 595 ILE B CA 1
ATOM 10493 C C . ILE B 1 595 ? -17.547 -25.797 -26.625 1 96.88 595 ILE B C 1
ATOM 10495 O O . ILE B 1 595 ? -17.016 -26.891 -26.484 1 96.88 595 ILE B O 1
ATOM 10499 N N . SER B 1 596 ? -18.781 -25.656 -27.188 1 97 596 SER B N 1
ATOM 10500 C CA . SER B 1 596 ? -19.578 -26.844 -27.438 1 97 596 SER B CA 1
ATOM 10501 C C . SER B 1 596 ? -19.422 -27.328 -28.891 1 97 596 SER B C 1
ATOM 10503 O O . SER B 1 596 ? -19.297 -26.5 -29.797 1 97 596 SER B O 1
ATOM 10505 N N . PRO B 1 597 ? -19.453 -28.625 -29.062 1 97.94 597 PRO B N 1
ATOM 10506 C CA . PRO B 1 597 ? -19.312 -29.172 -30.422 1 97.94 597 PRO B CA 1
ATOM 10507 C C . PRO B 1 597 ? -20.422 -28.703 -31.359 1 97.94 597 PRO B C 1
ATOM 10509 O O . PRO B 1 597 ? -20.203 -28.531 -32.562 1 97.94 597 PRO B O 1
ATOM 10512 N N . TRP B 1 598 ? -21.641 -28.453 -30.828 1 97.62 598 TRP B N 1
ATOM 10513 C CA . TRP B 1 598 ? -22.781 -28.125 -31.672 1 97.62 598 TRP B CA 1
ATOM 10514 C C . TRP B 1 598 ? -22.734 -26.656 -32.094 1 97.62 598 TRP B C 1
ATOM 10516 O O . TRP B 1 598 ? -23.594 -26.219 -32.875 1 97.62 598 TRP B O 1
ATOM 10526 N N . GLN B 1 599 ? -21.75 -25.891 -31.594 1 95.94 599 GLN B N 1
ATOM 10527 C CA . GLN B 1 599 ? -21.531 -24.562 -32.125 1 95.94 599 GLN B CA 1
ATOM 10528 C C . GLN B 1 599 ? -20.922 -24.625 -33.531 1 95.94 599 GLN B C 1
ATOM 10530 O O . GLN B 1 599 ? -20.922 -23.625 -34.281 1 95.94 599 GLN B O 1
ATOM 10535 N N . PHE B 1 600 ? -20.375 -25.781 -33.938 1 97.06 600 PHE B N 1
ATOM 10536 C CA . PHE B 1 600 ? -19.781 -25.969 -35.25 1 97.06 600 PHE B CA 1
ATOM 10537 C C . PHE B 1 600 ? -20.781 -26.625 -36.188 1 97.06 600 PHE B C 1
ATOM 10539 O O . PHE B 1 600 ? -21.438 -25.938 -37 1 97.06 600 PHE B O 1
ATOM 10546 N N . ASP B 1 601 ? -20.969 -28.031 -36.125 1 96.56 601 ASP B N 1
ATOM 10547 C CA . ASP B 1 601 ? -21.938 -28.75 -36.938 1 96.56 601 ASP B CA 1
ATOM 10548 C C . ASP B 1 601 ? -22.203 -30.141 -36.344 1 96.56 601 ASP B C 1
ATOM 10550 O O . ASP B 1 601 ? -21.656 -30.5 -35.312 1 96.56 601 ASP B O 1
ATOM 10554 N N . TYR B 1 602 ? -23.031 -30.875 -37 1 96.44 602 TYR B N 1
ATOM 10555 C CA . TYR B 1 602 ? -23.453 -32.188 -36.5 1 96.44 602 TYR B CA 1
ATOM 10556 C C . TYR B 1 602 ? -22.328 -33.188 -36.625 1 96.44 602 TYR B C 1
ATOM 10558 O O . TYR B 1 602 ? -22.203 -34.094 -35.781 1 96.44 602 TYR B O 1
ATOM 10566 N N . ASP B 1 603 ? -21.547 -33.094 -37.625 1 97.31 603 ASP B N 1
ATOM 10567 C CA . ASP B 1 603 ? -20.391 -33.969 -37.75 1 97.31 603 ASP B CA 1
ATOM 10568 C C . ASP B 1 603 ? -19.453 -33.844 -36.531 1 97.31 603 ASP B C 1
ATOM 10570 O O . ASP B 1 603 ? -18.938 -34.844 -36.031 1 97.31 603 ASP B O 1
ATOM 10574 N N . THR B 1 604 ? -19.25 -32.625 -36.125 1 98.12 604 THR B N 1
ATOM 10575 C CA . THR B 1 604 ? -18.406 -32.375 -34.938 1 98.12 604 THR B CA 1
ATOM 10576 C C . THR B 1 604 ? -19.031 -32.969 -33.688 1 98.12 604 THR B C 1
ATOM 10578 O O . THR B 1 604 ? -18.312 -33.5 -32.812 1 98.12 604 THR B O 1
ATOM 10581 N N . VAL B 1 605 ? -20.312 -32.938 -33.594 1 98.25 605 VAL B N 1
ATOM 10582 C CA . VAL B 1 605 ? -21.031 -33.531 -32.469 1 98.25 605 VAL B CA 1
ATOM 10583 C C . VAL B 1 605 ? -20.812 -35.062 -32.438 1 98.25 605 VAL B C 1
ATOM 10585 O O . VAL B 1 605 ? -20.562 -35.656 -31.391 1 98.25 605 VAL B O 1
ATOM 10588 N N . GLU B 1 606 ? -20.922 -35.625 -33.594 1 98.25 606 GLU B N 1
ATOM 10589 C CA . GLU B 1 606 ? -20.734 -37.062 -33.688 1 98.25 606 GLU B CA 1
ATOM 10590 C C . GLU B 1 606 ? -19.312 -37.469 -33.281 1 98.25 606 GLU B C 1
ATOM 10592 O O . GLU B 1 606 ? -19.125 -38.5 -32.625 1 98.25 606 GLU B O 1
ATOM 10597 N N . ILE B 1 607 ? -18.422 -36.719 -33.719 1 98.56 607 ILE B N 1
ATOM 10598 C CA . ILE B 1 607 ? -17.047 -37 -33.344 1 98.56 607 ILE B CA 1
ATOM 10599 C C . ILE B 1 607 ? -16.875 -36.812 -31.844 1 98.56 607 ILE B C 1
ATOM 10601 O O . ILE B 1 607 ? -16.172 -37.594 -31.203 1 98.56 607 ILE B O 1
ATOM 10605 N N . ALA B 1 608 ? -17.516 -35.812 -31.297 1 98.69 608 ALA B N 1
ATOM 10606 C CA . ALA B 1 608 ? -17.469 -35.594 -29.859 1 98.69 608 ALA B CA 1
ATOM 10607 C C . ALA B 1 608 ? -18.031 -36.812 -29.094 1 98.69 608 ALA B C 1
ATOM 10609 O O . ALA B 1 608 ? -17.469 -37.25 -28.094 1 98.69 608 ALA B O 1
ATOM 10610 N N . GLN B 1 609 ? -19.172 -37.281 -29.578 1 98.5 609 GLN B N 1
ATOM 10611 C CA . GLN B 1 609 ? -19.766 -38.469 -28.953 1 98.5 609 GLN B CA 1
ATOM 10612 C C . GLN B 1 609 ? -18.812 -39.656 -28.984 1 98.5 609 GLN B C 1
ATOM 10614 O O . GLN B 1 609 ? -18.688 -40.375 -27.984 1 98.5 609 GLN B O 1
ATOM 10619 N N . LYS B 1 610 ? -18.172 -39.812 -30.047 1 98.44 610 LYS B N 1
ATOM 10620 C CA . LYS B 1 610 ? -17.203 -40.875 -30.219 1 98.44 610 LYS B CA 1
ATOM 10621 C C . LYS B 1 610 ? -16.062 -40.781 -29.203 1 98.44 610 LYS B C 1
ATOM 10623 O O . LYS B 1 610 ? -15.711 -41.75 -28.547 1 98.44 610 LYS B O 1
ATOM 10628 N N . PHE B 1 611 ? -15.531 -39.688 -29.047 1 98.56 611 PHE B N 1
ATOM 10629 C CA . PHE B 1 611 ? -14.336 -39.531 -28.234 1 98.56 611 PHE B CA 1
ATOM 10630 C C . PHE B 1 611 ? -14.703 -39.438 -26.75 1 98.56 611 PHE B C 1
ATOM 10632 O O . PHE B 1 611 ? -13.922 -39.844 -25.891 1 98.56 611 PHE B O 1
ATOM 10639 N N . VAL B 1 612 ? -15.867 -38.906 -26.391 1 98.56 612 VAL B N 1
ATOM 10640 C CA . VAL B 1 612 ? -16.344 -39.031 -25.016 1 98.56 612 VAL B CA 1
ATOM 10641 C C . VAL B 1 612 ? -16.5 -40.5 -24.641 1 98.56 612 VAL B C 1
ATOM 10643 O O . VAL B 1 612 ? -16.109 -40.906 -23.547 1 98.56 612 VAL B O 1
ATOM 10646 N N . ALA B 1 613 ? -17.031 -41.25 -25.578 1 98.19 613 ALA B N 1
ATOM 10647 C CA . ALA B 1 613 ? -17.188 -42.688 -25.344 1 98.19 613 ALA B CA 1
ATOM 10648 C C . ALA B 1 613 ? -15.828 -43.344 -25.156 1 98.19 613 ALA B C 1
ATOM 10650 O O . ALA B 1 613 ? -15.656 -44.188 -24.281 1 98.19 613 ALA B O 1
ATOM 10651 N N . ILE B 1 614 ? -14.898 -43.031 -26.016 1 98 614 ILE B N 1
ATOM 10652 C CA . ILE B 1 614 ? -13.555 -43.594 -25.891 1 98 614 ILE B CA 1
ATOM 10653 C C . ILE B 1 614 ? -12.969 -43.25 -24.531 1 98 614 ILE B C 1
ATOM 10655 O O . ILE B 1 614 ? -12.367 -44.094 -23.875 1 98 614 ILE B O 1
ATOM 10659 N N . HIS B 1 615 ? -13.109 -42 -24.109 1 98.5 615 HIS B N 1
ATOM 10660 C CA . HIS B 1 615 ? -12.609 -41.594 -22.797 1 98.5 615 HIS B CA 1
ATOM 10661 C C . HIS B 1 615 ? -13.234 -42.406 -21.688 1 98.5 615 HIS B C 1
ATOM 10663 O O . HIS B 1 615 ? -12.523 -42.938 -20.828 1 98.5 615 HIS B O 1
ATOM 10669 N N . GLU B 1 616 ? -14.516 -42.562 -21.688 1 98.06 616 GLU B N 1
ATOM 10670 C CA . GLU B 1 616 ? -15.258 -43.219 -20.609 1 98.06 616 GLU B CA 1
ATOM 10671 C C . GLU B 1 616 ? -15.023 -44.719 -20.609 1 98.06 616 GLU B C 1
ATOM 10673 O O . GLU B 1 616 ? -14.914 -45.344 -19.547 1 98.06 616 GLU B O 1
ATOM 10678 N N . ASP B 1 617 ? -14.867 -45.281 -21.781 1 97.5 617 ASP B N 1
ATOM 10679 C CA . ASP B 1 617 ? -14.875 -46.75 -21.891 1 97.5 617 ASP B CA 1
ATOM 10680 C C . ASP B 1 617 ? -13.461 -47.312 -21.875 1 97.5 617 ASP B C 1
ATOM 10682 O O . ASP B 1 617 ? -13.234 -48.438 -21.469 1 97.5 617 ASP B O 1
ATOM 10686 N N . GLU B 1 618 ? -12.555 -46.531 -22.359 1 96.62 618 GLU B N 1
ATOM 10687 C CA . GLU B 1 618 ? -11.211 -47.094 -22.531 1 96.62 618 GLU B CA 1
ATOM 10688 C C . GLU B 1 618 ? -10.203 -46.344 -21.641 1 96.62 618 GLU B C 1
ATOM 10690 O O . GLU B 1 618 ? -9.383 -47 -20.984 1 96.62 618 GLU B O 1
ATOM 10695 N N . VAL B 1 619 ? -10.219 -45.094 -21.609 1 97.56 619 VAL B N 1
ATOM 10696 C CA . VAL B 1 619 ? -9.203 -44.312 -20.922 1 97.56 619 VAL B CA 1
ATOM 10697 C C . VAL B 1 619 ? -9.492 -44.312 -19.422 1 97.56 619 VAL B C 1
ATOM 10699 O O . VAL B 1 619 ? -8.602 -44.562 -18.609 1 97.56 619 VAL B O 1
ATOM 10702 N N . THR B 1 620 ? -10.758 -44.062 -19.047 1 97.31 620 THR B N 1
ATOM 10703 C CA . THR B 1 620 ? -11.148 -43.906 -17.641 1 97.31 620 THR B CA 1
ATOM 10704 C C . THR B 1 620 ? -10.789 -45.188 -16.859 1 97.31 620 THR B C 1
ATOM 10706 O O . THR B 1 620 ? -10.188 -45.094 -15.781 1 97.31 620 THR B O 1
ATOM 10709 N N . PRO B 1 621 ? -11.109 -46.375 -17.328 1 96 621 PRO B N 1
ATOM 10710 C CA . PRO B 1 621 ? -10.734 -47.562 -16.578 1 96 621 PRO B CA 1
ATOM 10711 C C . PRO B 1 621 ? -9.227 -47.656 -16.312 1 96 621 PRO B C 1
ATOM 10713 O O . PRO B 1 621 ? -8.812 -48.062 -15.234 1 96 621 PRO B O 1
ATOM 10716 N N . LEU B 1 622 ? -8.5 -47.281 -17.266 1 94.69 622 LEU B N 1
ATOM 10717 C CA . LEU B 1 622 ? -7.047 -47.281 -17.094 1 94.69 622 LEU B CA 1
ATOM 10718 C C . LEU B 1 622 ? -6.605 -46.25 -16.062 1 94.69 622 LEU B C 1
ATOM 10720 O O . LEU B 1 622 ? -5.77 -46.562 -15.211 1 94.69 622 LEU B O 1
ATOM 10724 N N . VAL B 1 623 ? -7.156 -45.062 -16.156 1 94.88 623 VAL B N 1
ATOM 10725 C CA . VAL B 1 623 ? -6.836 -44 -15.234 1 94.88 623 VAL B CA 1
ATOM 10726 C C . VAL B 1 623 ? -7.195 -44.406 -13.812 1 94.88 623 VAL B C 1
ATOM 10728 O O . VAL B 1 623 ? -6.422 -44.156 -12.875 1 94.88 623 VAL B O 1
ATOM 10731 N N . LEU B 1 624 ? -8.32 -44.969 -13.617 1 93.75 624 LEU B N 1
ATOM 10732 C CA . LEU B 1 624 ? -8.773 -45.406 -12.305 1 93.75 624 LEU B CA 1
ATOM 10733 C C . LEU B 1 624 ? -7.875 -46.531 -11.766 1 93.75 624 LEU B C 1
ATOM 10735 O O . LEU B 1 624 ? -7.57 -46.562 -10.57 1 93.75 624 LEU B O 1
ATOM 10739 N N . GLN B 1 625 ? -7.492 -47.375 -12.602 1 91.44 625 GLN B N 1
ATOM 10740 C CA . GLN B 1 625 ? -6.59 -48.469 -12.195 1 91.44 625 GLN B CA 1
ATOM 10741 C C . GLN B 1 625 ? -5.258 -47.906 -11.703 1 91.44 625 GLN B C 1
ATOM 10743 O O . GLN B 1 625 ? -4.742 -48.312 -10.664 1 91.44 625 GLN B O 1
ATOM 10748 N N . ILE B 1 626 ? -4.762 -47 -12.469 1 90.31 626 ILE B N 1
ATOM 10749 C CA . ILE B 1 626 ? -3.502 -46.375 -12.094 1 90.31 626 ILE B CA 1
ATOM 10750 C C . ILE B 1 626 ? -3.666 -45.625 -10.766 1 90.31 626 ILE B C 1
ATOM 10752 O O . ILE B 1 626 ? -2.791 -45.688 -9.906 1 90.31 626 ILE B O 1
ATOM 10756 N N . SER B 1 627 ? -4.766 -44.969 -10.602 1 88.19 627 SER B N 1
ATOM 10757 C CA . SER B 1 627 ? -5.039 -44.156 -9.414 1 88.19 627 SER B CA 1
ATOM 10758 C C . SER B 1 627 ? -5.18 -45.031 -8.172 1 88.19 627 SER B C 1
ATOM 10760 O O . SER B 1 627 ? -4.832 -44.625 -7.066 1 88.19 627 SER B O 1
ATOM 10762 N N . ARG B 1 628 ? -5.781 -46.219 -8.258 1 81 628 ARG B N 1
ATOM 10763 C CA . ARG B 1 628 ? -6.066 -47.094 -7.129 1 81 628 ARG B CA 1
ATOM 10764 C C . ARG B 1 628 ? -4.859 -47.969 -6.793 1 81 628 ARG B C 1
ATOM 10766 O O . ARG B 1 628 ? -4.836 -48.625 -5.754 1 81 628 ARG B O 1
ATOM 10773 N N . SER B 1 629 ? -4.078 -48.031 -7.691 1 73.19 629 SER B N 1
ATOM 10774 C CA . SER B 1 629 ? -2.908 -48.844 -7.402 1 73.19 629 SER B CA 1
ATOM 10775 C C . SER B 1 629 ? -2.135 -48.312 -6.203 1 73.19 629 SER B C 1
ATOM 10777 O O . SER B 1 629 ? -1.889 -47.094 -6.105 1 73.19 629 SER B O 1
ATOM 10779 N N . PRO B 1 630 ? -2.344 -49.281 -4.992 1 54.22 630 PRO B N 1
ATOM 10780 C CA . PRO B 1 630 ? -1.711 -48.844 -3.74 1 54.22 630 PRO B CA 1
ATOM 10781 C C . PRO B 1 630 ? -0.296 -48.312 -3.945 1 54.22 630 PRO B C 1
ATOM 10783 O O . PRO B 1 630 ? 0.428 -48.781 -4.824 1 54.22 630 PRO B O 1
ATOM 10786 N N . VAL B 1 631 ? -0.188 -47.094 -3.59 1 49.25 631 VAL B N 1
ATOM 10787 C CA . VAL B 1 631 ? 1.185 -46.625 -3.447 1 49.25 631 VAL B CA 1
ATOM 10788 C C . VAL B 1 631 ? 1.945 -47.5 -2.477 1 49.25 631 VAL B C 1
ATOM 10790 O O . VAL B 1 631 ? 1.947 -47.281 -1.268 1 49.25 631 VAL B O 1
ATOM 10793 N N . ILE B 1 632 ? 1.653 -48.906 -2.375 1 40.06 632 ILE B N 1
ATOM 10794 C CA . ILE B 1 632 ? 2.201 -49.844 -1.388 1 40.06 632 ILE B CA 1
ATOM 10795 C C . ILE B 1 632 ? 3.635 -50.219 -1.765 1 40.06 632 ILE B C 1
ATOM 10797 O O . ILE B 1 632 ? 3.928 -50.469 -2.932 1 40.06 632 ILE B O 1
ATOM 10801 N N . GLY B 1 633 ? 4.656 -50.219 -0.819 1 39.69 633 GLY B N 1
ATOM 10802 C CA . GLY B 1 633 ? 6.027 -50.656 -0.6 1 39.69 633 GLY B CA 1
ATOM 10803 C C . GLY B 1 633 ? 7.047 -49.562 -0.842 1 39.69 633 GLY B C 1
ATOM 10804 O O . GLY B 1 633 ? 6.695 -48.469 -1.311 1 39.69 633 GLY B O 1
ATOM 10805 N N . PRO B 1 634 ? 8.125 -49.969 -0.232 1 40.5 634 PRO B N 1
ATOM 10806 C CA . PRO B 1 634 ? 9.211 -49 -0.406 1 40.5 634 PRO B CA 1
ATOM 10807 C C . PRO B 1 634 ? 9.32 -48.5 -1.839 1 40.5 634 PRO B C 1
ATOM 10809 O O . PRO B 1 634 ? 9.961 -47.469 -2.082 1 40.5 634 PRO B O 1
ATOM 10812 N N . THR B 1 635 ? 9.016 -49.625 -2.766 1 38.78 635 THR B N 1
ATOM 10813 C CA . THR B 1 635 ? 8.969 -49.344 -4.191 1 38.78 635 THR B CA 1
ATOM 10814 C C . THR B 1 635 ? 7.535 -49.062 -4.641 1 38.78 635 THR B C 1
ATOM 10816 O O . THR B 1 635 ? 6.895 -49.938 -5.25 1 38.78 635 THR B O 1
ATOM 10819 N N . ALA B 1 636 ? 6.48 -48.938 -3.779 1 41.75 636 ALA B N 1
ATOM 10820 C CA . ALA B 1 636 ? 5.098 -48.625 -4.121 1 41.75 636 ALA B CA 1
ATOM 10821 C C . ALA B 1 636 ? 5.004 -48.062 -5.543 1 41.75 636 ALA B C 1
ATOM 10823 O O . ALA B 1 636 ? 5.895 -47.344 -5.992 1 41.75 636 ALA B O 1
ATOM 10824 N N . ASP B 1 637 ? 4.32 -48.75 -6.371 1 49.25 637 ASP B N 1
ATOM 10825 C CA . ASP B 1 637 ? 3.949 -48.156 -7.648 1 49.25 637 ASP B CA 1
ATOM 10826 C C . ASP B 1 637 ? 3.857 -46.625 -7.531 1 49.25 637 ASP B C 1
ATOM 10828 O O . ASP B 1 637 ? 3 -46.125 -6.816 1 49.25 637 ASP B O 1
ATOM 10832 N N . ARG B 1 638 ? 4.926 -45.938 -7.438 1 52.75 638 ARG B N 1
ATOM 10833 C CA . ARG B 1 638 ? 5.703 -44.719 -7.281 1 52.75 638 ARG B CA 1
ATOM 10834 C C . ARG B 1 638 ? 4.891 -43.5 -7.707 1 52.75 638 ARG B C 1
ATOM 10836 O O . ARG B 1 638 ? 3.824 -43.625 -8.305 1 52.75 638 ARG B O 1
ATOM 10843 N N . TYR B 1 639 ? 5.523 -42.406 -7.438 1 64 639 TYR B N 1
ATOM 10844 C CA . TYR B 1 639 ? 5.316 -41 -7.758 1 64 639 TYR B CA 1
ATOM 10845 C C . TYR B 1 639 ? 5.012 -40.812 -9.242 1 64 639 TYR B C 1
ATOM 10847 O O . TYR B 1 639 ? 5.125 -39.688 -9.773 1 64 639 TYR B O 1
ATOM 10855 N N . ALA B 1 640 ? 4.352 -42 -9.711 1 83.06 640 ALA B N 1
ATOM 10856 C CA . ALA B 1 640 ? 4.262 -41.906 -11.164 1 83.06 640 ALA B CA 1
ATOM 10857 C C . ALA B 1 640 ? 3.041 -41.094 -11.586 1 83.06 640 ALA B C 1
ATOM 10859 O O . ALA B 1 640 ? 1.954 -41.281 -11.023 1 83.06 640 ALA B O 1
ATOM 10860 N N . PRO B 1 641 ? 3.24 -40.344 -12.562 1 91.75 641 PRO B N 1
ATOM 10861 C CA . PRO B 1 641 ? 2.102 -39.625 -13.156 1 91.75 641 PRO B CA 1
ATOM 10862 C C . PRO B 1 641 ? 1.134 -40.562 -13.875 1 91.75 641 PRO B C 1
ATOM 10864 O O . PRO B 1 641 ? 1.475 -41.719 -14.148 1 91.75 641 PRO B O 1
ATOM 10867 N N . ILE B 1 642 ? -0.056 -40.125 -14.039 1 94.5 642 ILE B N 1
ATOM 10868 C CA . ILE B 1 642 ? -1.003 -40.844 -14.867 1 94.5 642 ILE B CA 1
ATOM 10869 C C . ILE B 1 642 ? -0.574 -40.781 -16.328 1 94.5 642 ILE B C 1
ATOM 10871 O O . ILE B 1 642 ? -0.401 -41.812 -16.984 1 94.5 642 ILE B O 1
ATOM 10875 N N . VAL B 1 643 ? -0.424 -39.531 -16.75 1 96.94 643 VAL B N 1
ATOM 10876 C CA . VAL B 1 643 ? 0.15 -39.281 -18.078 1 96.94 643 VAL B CA 1
ATOM 10877 C C . VAL B 1 643 ? 1.669 -39.156 -17.969 1 96.94 643 VAL B C 1
ATOM 10879 O O . VAL B 1 643 ? 2.18 -38.312 -17.219 1 96.94 643 VAL B O 1
ATOM 10882 N N . ARG B 1 644 ? 2.365 -40 -18.75 1 96.56 644 ARG B N 1
ATOM 10883 C CA . ARG B 1 644 ? 3.807 -40.125 -18.547 1 96.56 644 ARG B CA 1
ATOM 10884 C C . ARG B 1 644 ? 4.57 -39.781 -19.812 1 96.56 644 ARG B C 1
ATOM 10886 O O . ARG B 1 644 ? 4.145 -40.156 -20.922 1 96.56 644 ARG B O 1
ATOM 10893 N N . PRO B 1 645 ? 5.688 -39.062 -19.641 1 97.38 645 PRO B N 1
ATOM 10894 C CA . PRO B 1 645 ? 6.602 -39.031 -20.797 1 97.38 645 PRO B CA 1
ATOM 10895 C C . PRO B 1 645 ? 7.137 -40.406 -21.156 1 97.38 645 PRO B C 1
ATOM 10897 O O . PRO B 1 645 ? 7.195 -41.312 -20.297 1 97.38 645 PRO B O 1
ATOM 10900 N N . LEU B 1 646 ? 7.551 -40.5 -22.375 1 96.94 646 LEU B N 1
ATOM 10901 C CA . LEU B 1 646 ? 7.992 -41.812 -22.828 1 96.94 646 LEU B CA 1
ATOM 10902 C C . LEU B 1 646 ? 9.164 -42.312 -22 1 96.94 646 LEU B C 1
ATOM 10904 O O . LEU B 1 646 ? 9.25 -43.5 -21.672 1 96.94 646 LEU B O 1
ATOM 10908 N N . TRP B 1 647 ? 10.078 -41.438 -21.656 1 95.94 647 TRP B N 1
ATOM 10909 C CA . TRP B 1 647 ? 11.305 -41.812 -20.984 1 95.94 647 TRP B CA 1
ATOM 10910 C C . TRP B 1 647 ? 11 -42.344 -19.578 1 95.94 647 TRP B C 1
ATOM 10912 O O . TRP B 1 647 ? 11.867 -42.938 -18.938 1 95.94 647 TRP B O 1
ATOM 10922 N N . TRP B 1 648 ? 9.805 -42.125 -19.031 1 95.44 648 TRP B N 1
ATOM 10923 C CA . TRP B 1 648 ? 9.469 -42.688 -17.719 1 95.44 648 TRP B CA 1
ATOM 10924 C C . TRP B 1 648 ? 9.68 -44.188 -17.672 1 95.44 648 TRP B C 1
ATOM 10926 O O . TRP B 1 648 ? 10.07 -44.719 -16.641 1 95.44 648 TRP B O 1
ATOM 10936 N N . HIS B 1 649 ? 9.398 -44.844 -18.766 1 93.5 649 HIS B N 1
ATOM 10937 C CA . HIS B 1 649 ? 9.594 -46.281 -18.844 1 93.5 649 HIS B CA 1
ATOM 10938 C C . HIS B 1 649 ? 10.836 -46.625 -19.656 1 93.5 649 HIS B C 1
ATOM 10940 O O . HIS B 1 649 ? 11.289 -47.781 -19.656 1 93.5 649 HIS B O 1
ATOM 10946 N N . TYR B 1 650 ? 11.375 -45.656 -20.297 1 94.5 650 TYR B N 1
ATOM 10947 C CA . TYR B 1 650 ? 12.562 -45.844 -21.125 1 94.5 650 TYR B CA 1
ATOM 10948 C C . TYR B 1 650 ? 13.57 -44.719 -20.906 1 94.5 650 TYR B C 1
ATOM 10950 O O . TYR B 1 650 ? 13.93 -44 -21.844 1 94.5 650 TYR B O 1
ATOM 10958 N N . PRO B 1 651 ? 14.078 -44.625 -19.766 1 94.62 651 PRO B N 1
ATOM 10959 C CA . PRO B 1 651 ? 14.852 -43.469 -19.359 1 94.62 651 PRO B CA 1
ATOM 10960 C C . PRO B 1 651 ? 16.141 -43.312 -20.156 1 94.62 651 PRO B C 1
ATOM 10962 O O . PRO B 1 651 ? 16.672 -42.188 -20.266 1 94.62 651 PRO B O 1
ATOM 10965 N N . ASN B 1 652 ? 16.672 -44.344 -20.734 1 94.31 652 ASN B N 1
ATOM 10966 C CA . ASN B 1 652 ? 17.938 -44.25 -21.453 1 94.31 652 ASN B CA 1
ATOM 10967 C C . ASN B 1 652 ? 17.719 -44.156 -22.953 1 94.31 652 ASN B C 1
ATOM 10969 O O . ASN B 1 652 ? 18.688 -44.156 -23.734 1 94.31 652 ASN B O 1
ATOM 10973 N N . ASP B 1 653 ? 16.469 -44.156 -23.391 1 95.12 653 ASP B N 1
ATOM 10974 C CA . ASP B 1 653 ? 16.125 -44 -24.797 1 95.12 653 ASP B CA 1
ATOM 10975 C C . ASP B 1 653 ? 16.219 -42.531 -25.219 1 95.12 653 ASP B C 1
ATOM 10977 O O . ASP B 1 653 ? 15.375 -41.719 -24.828 1 95.12 653 ASP B O 1
ATOM 10981 N N . ILE B 1 654 ? 17.125 -42.25 -26.109 1 93.88 654 ILE B N 1
ATOM 10982 C CA . ILE B 1 654 ? 17.453 -40.875 -26.484 1 93.88 654 ILE B CA 1
ATOM 10983 C C . ILE B 1 654 ? 16.25 -40.219 -27.172 1 93.88 654 ILE B C 1
ATOM 10985 O O . ILE B 1 654 ? 15.969 -39.062 -26.953 1 93.88 654 ILE B O 1
ATOM 10989 N N . MET B 1 655 ? 15.57 -40.938 -27.938 1 94.81 655 MET B N 1
ATOM 10990 C CA . MET B 1 655 ? 14.398 -40.375 -28.609 1 94.81 655 MET B CA 1
ATOM 10991 C C . MET B 1 655 ? 13.273 -40.125 -27.625 1 94.81 655 MET B C 1
ATOM 10993 O O . MET B 1 655 ? 12.625 -39.062 -27.672 1 94.81 655 MET B O 1
ATOM 10997 N N . ALA B 1 656 ? 13.07 -41 -26.719 1 96.5 656 ALA B N 1
ATOM 10998 C CA . ALA B 1 656 ? 12.016 -40.875 -25.719 1 96.5 656 ALA B CA 1
ATOM 10999 C C . ALA B 1 656 ? 12.211 -39.656 -24.859 1 96.5 656 ALA B C 1
ATOM 11001 O O . ALA B 1 656 ? 11.242 -39.062 -24.375 1 96.5 656 ALA B O 1
ATOM 11002 N N . GLN B 1 657 ? 13.43 -39.25 -24.719 1 97.38 657 GLN B N 1
ATOM 11003 C CA . GLN B 1 657 ? 13.781 -38.156 -23.812 1 97.38 657 GLN B CA 1
ATOM 11004 C C . GLN B 1 657 ? 13.297 -36.812 -24.328 1 97.38 657 GLN B C 1
ATOM 11006 O O . GLN B 1 657 ? 13.195 -35.844 -23.578 1 97.38 657 GLN B O 1
ATOM 11011 N N . THR B 1 658 ? 12.906 -36.719 -25.609 1 96.94 658 THR B N 1
ATOM 11012 C CA . THR B 1 658 ? 12.641 -35.406 -26.172 1 96.94 658 THR B CA 1
ATOM 11013 C C . THR B 1 658 ? 11.25 -35.344 -26.797 1 96.94 658 THR B C 1
ATOM 11015 O O . THR B 1 658 ? 10.781 -34.281 -27.188 1 96.94 658 THR B O 1
ATOM 11018 N N . ILE B 1 659 ? 10.625 -36.469 -26.891 1 97.25 659 ILE B N 1
ATOM 11019 C CA . ILE B 1 659 ? 9.32 -36.5 -27.562 1 97.25 659 ILE B CA 1
ATOM 11020 C C . ILE B 1 659 ? 8.32 -35.656 -26.766 1 97.25 659 ILE B C 1
ATOM 11022 O O . ILE B 1 659 ? 8.109 -35.906 -25.578 1 97.25 659 ILE B O 1
ATOM 11026 N N . ASP B 1 660 ? 7.727 -34.719 -27.453 1 97.25 660 ASP B N 1
ATOM 11027 C CA . ASP B 1 660 ? 6.844 -33.781 -26.766 1 97.25 660 ASP B CA 1
ATOM 11028 C C . ASP B 1 660 ? 5.418 -33.844 -27.312 1 97.25 660 ASP B C 1
ATOM 11030 O O . ASP B 1 660 ? 4.559 -33.062 -26.938 1 97.25 660 ASP B O 1
ATOM 11034 N N . ASP B 1 661 ? 5.109 -34.781 -28.219 1 97.81 661 ASP B N 1
ATOM 11035 C CA . ASP B 1 661 ? 3.787 -34.844 -28.828 1 97.81 661 ASP B CA 1
ATOM 11036 C C . ASP B 1 661 ? 3.213 -36.25 -28.766 1 97.81 661 ASP B C 1
ATOM 11038 O O . ASP B 1 661 ? 2.283 -36.562 -29.516 1 97.81 661 ASP B O 1
ATOM 11042 N N . GLU B 1 662 ? 3.846 -37.125 -27.984 1 98.19 662 GLU B N 1
ATOM 11043 C CA . GLU B 1 662 ? 3.377 -38.469 -27.594 1 98.19 662 GLU B CA 1
ATOM 11044 C C . GLU B 1 662 ? 3.494 -38.656 -26.094 1 98.19 662 GLU B C 1
ATOM 11046 O O . GLU B 1 662 ? 4.344 -38.062 -25.438 1 98.19 662 GLU B O 1
ATOM 11051 N N . PHE B 1 663 ? 2.637 -39.531 -25.609 1 98.38 663 PHE B N 1
ATOM 11052 C CA . PHE B 1 663 ? 2.729 -39.812 -24.188 1 98.38 663 PHE B CA 1
ATOM 11053 C C . PHE B 1 663 ? 2.168 -41.219 -23.891 1 98.38 663 PHE B C 1
ATOM 11055 O O . PHE B 1 663 ? 1.558 -41.844 -24.75 1 98.38 663 PHE B O 1
ATOM 11062 N N . LEU B 1 664 ? 2.455 -41.594 -22.656 1 97.25 664 LEU B N 1
ATOM 11063 C CA . LEU B 1 664 ? 1.938 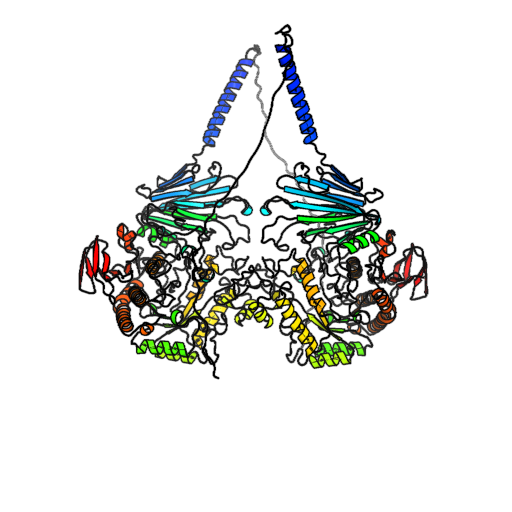-42.875 -22.172 1 97.25 664 LEU B CA 1
ATOM 11064 C C . LEU B 1 664 ? 0.884 -42.656 -21.094 1 97.25 664 LEU B C 1
ATOM 11066 O O . LEU B 1 664 ? 0.998 -41.75 -20.281 1 97.25 664 LEU B O 1
ATOM 11070 N N . ILE B 1 665 ? -0.125 -43.375 -21.125 1 97.25 665 ILE B N 1
ATOM 11071 C CA . ILE B 1 665 ? -1.002 -43.531 -19.969 1 97.25 665 ILE B CA 1
ATOM 11072 C C . ILE B 1 665 ? -0.605 -44.781 -19.172 1 97.25 665 ILE B C 1
ATOM 11074 O O . ILE B 1 665 ? -0.771 -45.906 -19.656 1 97.25 665 ILE B O 1
ATOM 11078 N N . GLY B 1 666 ? -0.113 -44.469 -18 1 91.38 666 GLY B N 1
ATOM 11079 C CA . GLY B 1 666 ? 0.558 -45.562 -17.328 1 91.38 666 GLY B CA 1
ATOM 11080 C C . GLY B 1 666 ? 1.721 -46.125 -18.125 1 91.38 666 GLY B C 1
ATOM 11081 O O . GLY B 1 666 ? 2.543 -45.375 -18.656 1 91.38 666 GLY B O 1
ATOM 11082 N N . GLY B 1 667 ? 1.813 -47.438 -18.172 1 89.31 667 GLY B N 1
ATOM 11083 C CA . GLY B 1 667 ? 2.854 -48.094 -18.938 1 89.31 667 GLY B CA 1
ATOM 11084 C C . GLY B 1 667 ? 2.307 -48.969 -20.047 1 89.31 667 GLY B C 1
ATOM 11085 O O . GLY B 1 667 ? 3.051 -49.719 -20.688 1 89.31 667 GLY B O 1
ATOM 11086 N N . VAL B 1 668 ? 1.032 -48.656 -20.391 1 91.38 668 VAL B N 1
ATOM 11087 C CA . VAL B 1 668 ? 0.415 -49.656 -21.234 1 91.38 668 VAL B CA 1
ATOM 11088 C C . VAL B 1 668 ? -0.077 -49.031 -22.531 1 91.38 668 VAL B C 1
ATOM 11090 O O . VAL B 1 668 ? -0.189 -49.719 -23.562 1 91.38 668 VAL B O 1
ATOM 11093 N N . MET B 1 669 ? -0.455 -47.781 -22.516 1 97.12 669 MET B N 1
ATOM 11094 C CA . MET B 1 669 ? -1.059 -47.188 -23.688 1 97.12 669 MET B CA 1
ATOM 11095 C C . MET B 1 669 ? -0.205 -46.031 -24.219 1 97.12 669 MET B C 1
ATOM 11097 O O . MET B 1 669 ? 0.119 -45.125 -23.469 1 97.12 669 MET B O 1
ATOM 11101 N N . LEU B 1 670 ? 0.179 -46.125 -25.469 1 98.06 670 LEU B N 1
ATOM 11102 C CA . LEU B 1 670 ? 0.876 -45.031 -26.172 1 98.06 670 LEU B CA 1
ATOM 11103 C C . LEU B 1 670 ? -0.099 -44.219 -27 1 98.06 670 LEU B C 1
ATOM 11105 O O . LEU B 1 670 ? -0.862 -44.75 -27.797 1 98.06 670 LEU B O 1
ATOM 11109 N N . VAL B 1 671 ? -0.128 -42.969 -26.781 1 98.75 671 VAL B N 1
ATOM 11110 C CA . VAL B 1 671 ? -1.037 -42.062 -27.484 1 98.75 671 VAL B CA 1
ATOM 11111 C C . VAL B 1 671 ? -0.236 -41.062 -28.312 1 98.75 671 VAL B C 1
ATOM 11113 O O . VAL B 1 671 ? 0.709 -40.469 -27.812 1 98.75 671 VAL B O 1
ATOM 11116 N N . ALA B 1 672 ? -0.57 -40.875 -29.578 1 98.62 672 ALA B N 1
ATOM 11117 C CA . ALA B 1 672 ? 0.096 -39.969 -30.516 1 98.62 672 ALA B CA 1
ATOM 11118 C C . ALA B 1 672 ? -0.922 -39.156 -31.312 1 98.62 672 ALA B C 1
ATOM 11120 O O . ALA B 1 672 ? -1.162 -39.438 -32.5 1 98.62 672 ALA B O 1
ATOM 11121 N N . PRO B 1 673 ? -1.416 -38.094 -30.781 1 98.5 673 PRO B N 1
ATOM 11122 C CA . PRO B 1 673 ? -2.424 -37.312 -31.469 1 98.5 673 PRO B CA 1
ATOM 11123 C C . PRO B 1 673 ? -1.836 -36.469 -32.625 1 98.5 673 PRO B C 1
ATOM 11125 O O . PRO B 1 673 ? -0.627 -36.219 -32.656 1 98.5 673 PRO B O 1
ATOM 11128 N N . VAL B 1 674 ? -2.674 -36.062 -33.562 1 98.38 674 VAL B N 1
ATOM 11129 C CA . VAL B 1 674 ? -2.275 -35.156 -34.625 1 98.38 674 VAL B CA 1
ATOM 11130 C C . VAL B 1 674 ? -2.18 -33.75 -34.094 1 98.38 674 VAL B C 1
ATOM 11132 O O . VAL B 1 674 ? -3.15 -33.219 -33.531 1 98.38 674 VAL B O 1
ATOM 11135 N N . MET B 1 675 ? -1.023 -33.125 -34.312 1 97.5 675 MET B N 1
ATOM 11136 C CA . MET B 1 675 ? -0.758 -31.828 -33.719 1 97.5 675 MET B CA 1
ATOM 11137 C C . MET B 1 675 ? -0.552 -30.766 -34.781 1 97.5 675 MET B C 1
ATOM 11139 O O . MET B 1 675 ? -0.256 -29.609 -34.469 1 97.5 675 MET B O 1
ATOM 11143 N N . GLU B 1 676 ? -0.711 -31.094 -36 1 97.06 676 GLU B N 1
ATOM 11144 C CA . GLU B 1 676 ? -0.494 -30.156 -37.094 1 97.06 676 GLU B CA 1
ATOM 11145 C C . GLU B 1 676 ? -1.757 -30 -37.938 1 97.06 676 GLU B C 1
ATOM 11147 O O . GLU B 1 676 ? -2.4 -30.984 -38.312 1 97.06 676 GLU B O 1
ATOM 11152 N N . GLN B 1 677 ? -1.966 -28.781 -38.281 1 97.56 677 GLN B N 1
ATOM 11153 C CA . GLN B 1 677 ? -3.156 -28.484 -39.094 1 97.56 677 GLN B CA 1
ATOM 11154 C C . GLN B 1 677 ? -3.104 -29.172 -40.438 1 97.56 677 GLN B C 1
ATOM 11156 O O . GLN B 1 677 ? -2.07 -29.156 -41.125 1 97.56 677 GLN B O 1
ATOM 11161 N N . GLY B 1 678 ? -4.168 -29.734 -40.812 1 97.56 678 GLY B N 1
ATOM 11162 C CA . GLY B 1 678 ? -4.309 -30.328 -42.125 1 97.56 678 GLY B CA 1
ATOM 11163 C C . GLY B 1 678 ? -3.717 -31.719 -42.219 1 97.56 678 GLY B C 1
ATOM 11164 O O . GLY B 1 678 ? -3.943 -32.438 -43.219 1 97.56 678 GLY B O 1
ATOM 11165 N N . ALA B 1 679 ? -3.053 -32.219 -41.219 1 97.69 679 ALA B N 1
ATOM 11166 C CA . ALA B 1 679 ? -2.361 -33.5 -41.281 1 97.69 679 ALA B CA 1
ATOM 11167 C C . ALA B 1 679 ? -3.354 -34.656 -41.219 1 97.69 679 ALA B C 1
ATOM 11169 O O . ALA B 1 679 ? -4.324 -34.625 -40.469 1 97.69 679 ALA B O 1
ATOM 11170 N N . ARG B 1 680 ? -3.104 -35.688 -42.062 1 97.88 680 ARG B N 1
ATOM 11171 C CA . ARG B 1 680 ? -3.916 -36.906 -42.094 1 97.88 680 ARG B CA 1
ATOM 11172 C C . ARG B 1 680 ? -3.057 -38.156 -41.875 1 97.88 680 ARG B C 1
ATOM 11174 O O . ARG B 1 680 ? -3.479 -39.281 -42.188 1 97.88 680 ARG B O 1
ATOM 11181 N N . ALA B 1 681 ? -1.879 -37.844 -41.469 1 97.56 681 ALA B N 1
ATOM 11182 C CA . ALA B 1 681 ? -0.906 -38.812 -41 1 97.56 681 ALA B CA 1
ATOM 11183 C C . ALA B 1 681 ? 0.122 -38.188 -40.094 1 97.56 681 ALA B C 1
ATOM 11185 O O . ALA B 1 681 ? 0.262 -36.969 -40.062 1 97.56 681 ALA B O 1
ATOM 11186 N N . ARG B 1 682 ? 0.73 -39.062 -39.344 1 97.19 682 ARG B N 1
ATOM 11187 C CA . ARG B 1 682 ? 1.806 -38.531 -38.5 1 97.19 682 ARG B CA 1
ATOM 11188 C C . ARG B 1 682 ? 2.859 -39.594 -38.219 1 97.19 682 ARG B C 1
ATOM 11190 O O . ARG B 1 682 ? 2.578 -40.781 -38.312 1 97.19 682 ARG B O 1
ATOM 11197 N N . THR B 1 683 ? 4.027 -39.094 -37.938 1 97.31 683 THR B N 1
ATOM 11198 C CA . THR B 1 683 ? 5.125 -39.938 -37.5 1 97.31 683 THR B CA 1
ATOM 11199 C C . THR B 1 683 ? 4.973 -40.344 -36.031 1 97.31 683 THR B C 1
ATOM 11201 O O . THR B 1 683 ? 4.727 -39.469 -35.188 1 97.31 683 THR B O 1
ATOM 11204 N N . VAL B 1 684 ? 5.055 -41.656 -35.688 1 98.19 684 VAL B N 1
ATOM 11205 C CA . VAL B 1 684 ? 4.949 -42.188 -34.344 1 98.19 684 VAL B CA 1
ATOM 11206 C C . VAL B 1 684 ? 6.219 -42.938 -33.969 1 98.19 684 VAL B C 1
ATOM 11208 O O . VAL B 1 684 ? 6.715 -43.75 -34.75 1 98.19 684 VAL B O 1
ATOM 11211 N N . TYR B 1 685 ? 6.773 -42.531 -32.875 1 98 685 TYR B N 1
ATOM 11212 C CA . TYR B 1 685 ? 7.879 -43.312 -32.312 1 98 685 TYR B CA 1
ATOM 11213 C C . TYR B 1 685 ? 7.363 -44.375 -31.328 1 98 685 TYR B C 1
ATOM 11215 O O . TYR B 1 685 ? 6.609 -44.062 -30.406 1 98 685 TYR B O 1
ATOM 11223 N N . PHE B 1 686 ? 7.762 -45.625 -31.531 1 97.56 686 PHE B N 1
ATOM 11224 C CA . PHE B 1 686 ? 7.422 -46.75 -30.656 1 97.56 686 PHE B CA 1
ATOM 11225 C C . PHE B 1 686 ? 8.594 -47.094 -29.734 1 97.56 686 PHE B C 1
ATOM 11227 O O . PHE B 1 686 ? 9.578 -47.688 -30.172 1 97.56 686 PHE B O 1
ATOM 11234 N N . PRO B 1 687 ? 8.461 -46.812 -28.531 1 94.81 687 PRO B N 1
ATOM 11235 C CA . PRO B 1 687 ? 9.625 -46.969 -27.656 1 94.81 687 PRO B CA 1
ATOM 11236 C C . PRO B 1 687 ? 9.812 -48.438 -27.203 1 94.81 687 PRO B C 1
ATOM 11238 O O . PRO B 1 687 ? 8.891 -49.25 -27.312 1 94.81 687 PRO B O 1
ATOM 11241 N N . GLY B 1 688 ? 11.117 -48.719 -26.703 1 88.12 688 GLY B N 1
ATOM 11242 C CA . GLY B 1 688 ? 11.445 -49.969 -26.031 1 88.12 688 GLY B CA 1
ATOM 11243 C C . GLY B 1 688 ? 11.594 -51.125 -26.984 1 88.12 688 GLY B C 1
ATOM 11244 O O . GLY B 1 688 ? 11.852 -50.938 -28.172 1 88.12 688 GLY B O 1
ATOM 11245 N N . GLY B 1 689 ? 11.875 -52.562 -26.5 1 83.31 689 GLY B N 1
ATOM 11246 C CA . GLY B 1 689 ? 12.023 -53.781 -27.281 1 83.31 689 GLY B CA 1
ATOM 11247 C C . GLY B 1 689 ? 10.734 -54.594 -27.391 1 83.31 689 GLY B C 1
ATOM 11248 O O . GLY B 1 689 ? 10.75 -55.75 -27.828 1 83.31 689 GLY B O 1
ATOM 11249 N N . GLY B 1 690 ? 9.578 -54.219 -27.344 1 87.31 690 GLY B N 1
ATOM 11250 C CA . GLY B 1 690 ? 8.297 -54.938 -27.406 1 87.31 690 GLY B CA 1
ATOM 11251 C C . GLY B 1 690 ? 7.488 -54.594 -28.641 1 87.31 690 GLY B C 1
ATOM 11252 O O . GLY B 1 690 ? 8.047 -54.188 -29.672 1 87.31 690 GLY B O 1
ATOM 11253 N N . GLU B 1 691 ? 6.195 -55.031 -28.5 1 95 691 GLU B N 1
ATOM 11254 C CA . GLU B 1 691 ? 5.293 -54.75 -29.609 1 95 691 GLU B CA 1
ATOM 11255 C C . GLU B 1 691 ? 4.109 -53.875 -29.156 1 95 691 GLU B C 1
ATOM 11257 O O . GLU B 1 691 ? 3.633 -54.031 -28.031 1 95 691 GLU B O 1
ATOM 11262 N N . TRP B 1 692 ? 3.73 -53 -30.078 1 97.12 692 TRP B N 1
ATOM 11263 C CA . TRP B 1 692 ? 2.598 -52.094 -29.859 1 97.12 692 TRP B CA 1
ATOM 11264 C C . TRP B 1 692 ? 1.476 -52.406 -30.844 1 97.12 692 TRP B C 1
ATOM 11266 O O . TRP B 1 692 ? 1.702 -52.438 -32.062 1 97.12 692 TRP B O 1
ATOM 11276 N N . ARG B 1 693 ? 0.297 -52.594 -30.391 1 97.75 693 ARG B N 1
ATOM 11277 C CA . ARG B 1 693 ? -0.863 -52.875 -31.234 1 97.75 693 ARG B CA 1
ATOM 11278 C C . ARG B 1 693 ? -1.713 -51.625 -31.422 1 97.75 693 ARG B C 1
ATOM 11280 O O . ARG B 1 693 ? -2.109 -51 -30.438 1 97.75 693 ARG B O 1
ATOM 11287 N N . ASP B 1 694 ? -1.941 -51.25 -32.688 1 97.31 694 ASP B N 1
ATOM 11288 C CA . ASP B 1 694 ? -2.854 -50.156 -33 1 97.31 694 ASP B CA 1
ATOM 11289 C C . ASP B 1 694 ? -4.297 -50.531 -32.688 1 97.31 694 ASP B C 1
ATOM 11291 O O . ASP B 1 694 ? -4.852 -51.469 -33.281 1 97.31 694 ASP B O 1
ATOM 11295 N N . GLU B 1 695 ? -4.867 -49.844 -31.844 1 96.19 695 GLU B N 1
ATOM 11296 C CA . GLU B 1 695 ? -6.191 -50.219 -31.359 1 96.19 695 GLU B CA 1
ATOM 11297 C C . GLU B 1 695 ? -7.281 -49.844 -32.344 1 96.19 695 GLU B C 1
ATOM 11299 O O . GLU B 1 695 ? -8.438 -50.219 -32.188 1 96.19 695 GLU B O 1
ATOM 11304 N N . ARG B 1 696 ? -6.992 -49.062 -33.406 1 94.44 696 ARG B N 1
ATOM 11305 C CA . ARG B 1 696 ? -7.957 -48.688 -34.406 1 94.44 696 ARG B CA 1
ATOM 11306 C C . ARG B 1 696 ? -8.18 -49.781 -35.438 1 94.44 696 ARG B C 1
ATOM 11308 O O . ARG B 1 696 ? -9.305 -50.031 -35.875 1 94.44 696 ARG B O 1
ATOM 11315 N N . ASP B 1 697 ? -7.012 -50.531 -35.75 1 94.12 697 ASP B N 1
ATOM 11316 C CA . ASP B 1 697 ? -7.148 -51.531 -36.812 1 94.12 697 ASP B CA 1
ATOM 11317 C C . ASP B 1 697 ? -6.461 -52.812 -36.438 1 94.12 697 ASP B C 1
ATOM 11319 O O . ASP B 1 697 ? -6.535 -53.812 -37.188 1 94.12 697 ASP B O 1
ATOM 11323 N N . GLY B 1 698 ? -5.684 -52.906 -35.375 1 94.81 698 GLY B N 1
ATOM 11324 C CA . GLY B 1 698 ? -5.09 -54.125 -34.906 1 94.81 698 GLY B CA 1
ATOM 11325 C C . GLY B 1 698 ? -3.666 -54.344 -35.375 1 94.81 698 GLY B C 1
ATOM 11326 O O . GLY B 1 698 ? -2.982 -55.281 -34.938 1 94.81 698 GLY B O 1
ATOM 11327 N N . ALA B 1 699 ? -3.209 -53.469 -36.219 1 95.81 699 ALA B N 1
ATOM 11328 C CA . ALA B 1 699 ? -1.839 -53.594 -36.719 1 95.81 699 ALA B CA 1
ATOM 11329 C C . ALA B 1 699 ? -0.836 -53.5 -35.562 1 95.81 699 ALA B C 1
ATOM 11331 O O . ALA B 1 699 ? -1.072 -52.812 -34.562 1 95.81 699 ALA B O 1
ATOM 11332 N N . THR B 1 700 ? 0.291 -54.219 -35.688 1 96.44 700 THR B N 1
ATOM 11333 C CA . THR B 1 700 ? 1.309 -54.219 -34.656 1 96.44 700 THR B CA 1
ATOM 11334 C C . THR B 1 700 ? 2.605 -53.594 -35.156 1 96.44 700 THR B C 1
ATOM 11336 O O . THR B 1 700 ? 2.953 -53.719 -36.312 1 96.44 700 THR B O 1
ATOM 11339 N N . TYR B 1 701 ? 3.279 -52.969 -34.312 1 96.62 701 TYR B N 1
ATOM 11340 C CA . TYR B 1 701 ? 4.539 -52.281 -34.594 1 96.62 701 TYR B CA 1
ATOM 11341 C C . TYR B 1 701 ? 5.598 -52.625 -33.562 1 96.62 701 TYR B C 1
ATOM 11343 O O . TYR B 1 701 ? 5.301 -52.719 -32.344 1 96.62 701 TYR B O 1
ATOM 11351 N N . ALA B 1 702 ? 6.832 -52.844 -33.969 1 95.06 702 ALA B N 1
ATOM 11352 C CA . ALA B 1 702 ? 7.926 -53.188 -33.094 1 95.06 702 ALA B CA 1
ATOM 11353 C C . ALA B 1 702 ? 8.445 -51.969 -32.344 1 95.06 702 ALA B C 1
ATOM 11355 O O . ALA B 1 702 ? 8.539 -50.875 -32.906 1 95.06 702 ALA B O 1
ATOM 11356 N N . GLY B 1 703 ? 8.758 -52.219 -31.125 1 93.38 703 GLY B N 1
ATOM 11357 C CA . GLY B 1 703 ? 9.406 -51.188 -30.359 1 93.38 703 GLY B CA 1
ATOM 11358 C C . GLY B 1 703 ? 10.781 -50.812 -30.891 1 93.38 703 GLY B C 1
ATOM 11359 O O . GLY B 1 703 ? 11.508 -51.688 -31.406 1 93.38 703 GLY B O 1
ATOM 11360 N N . GLY B 1 704 ? 11.117 -49.5 -30.703 1 92.06 704 GLY B N 1
ATOM 11361 C CA . GLY B 1 704 ? 12.406 -49 -31.156 1 92.06 704 GLY B CA 1
ATOM 11362 C C . GLY B 1 704 ? 12.375 -48.438 -32.562 1 92.06 704 GLY B C 1
ATOM 11363 O O . GLY B 1 704 ? 13.398 -48 -33.094 1 92.06 704 GLY B O 1
ATOM 11364 N N . GLU B 1 705 ? 11.188 -48.375 -33.156 1 93.38 705 GLU B N 1
ATOM 11365 C CA . GLU B 1 705 ? 11.094 -47.906 -34.531 1 93.38 705 GLU B CA 1
ATOM 11366 C C . GLU B 1 705 ? 10.172 -46.688 -34.594 1 93.38 705 GLU B C 1
ATOM 11368 O O . GLU B 1 705 ? 9.438 -46.375 -33.656 1 93.38 705 GLU B O 1
ATOM 11373 N N . THR B 1 706 ? 10.328 -45.938 -35.688 1 96.31 706 THR B N 1
ATOM 11374 C CA . THR B 1 706 ? 9.445 -44.844 -36.062 1 96.31 706 THR B CA 1
ATOM 11375 C C . THR B 1 706 ? 8.664 -45.156 -37.344 1 96.31 706 THR B C 1
ATOM 11377 O O . THR B 1 706 ? 9.227 -45.719 -38.281 1 96.31 706 THR B O 1
ATOM 11380 N N . ARG B 1 707 ? 7.398 -44.906 -37.344 1 97.06 707 ARG B N 1
ATOM 11381 C CA . ARG B 1 707 ? 6.547 -45.188 -38.5 1 97.06 707 ARG B CA 1
ATOM 11382 C C . ARG B 1 707 ? 5.602 -44.031 -38.75 1 97.06 707 ARG B C 1
ATOM 11384 O O . ARG B 1 707 ? 5.184 -43.344 -37.844 1 97.06 707 ARG B O 1
ATOM 11391 N N . ASN B 1 708 ? 5.348 -43.812 -40.031 1 97.31 708 ASN B N 1
ATOM 11392 C CA . ASN B 1 708 ? 4.297 -42.875 -40.406 1 97.31 708 ASN B CA 1
ATOM 11393 C C . ASN B 1 708 ? 2.926 -43.562 -40.438 1 97.31 708 ASN B C 1
ATOM 11395 O O . ASN B 1 708 ? 2.689 -44.469 -41.219 1 97.31 708 ASN B O 1
ATOM 11399 N N . ILE B 1 709 ? 2.061 -43.125 -39.625 1 97.5 709 ILE B N 1
ATOM 11400 C CA . ILE B 1 709 ? 0.77 -43.781 -39.406 1 97.5 709 ILE B CA 1
ATOM 11401 C C . ILE B 1 709 ? -0.344 -42.875 -39.969 1 97.5 709 ILE B C 1
ATOM 11403 O O . ILE B 1 709 ? -0.439 -41.719 -39.625 1 97.5 709 ILE B O 1
ATOM 11407 N N . PRO B 1 710 ? -1.166 -43.438 -40.875 1 97.31 710 PRO B N 1
ATOM 11408 C CA . PRO B 1 710 ? -2.334 -42.656 -41.312 1 97.31 710 PRO B CA 1
ATOM 11409 C C . PRO B 1 710 ? -3.342 -42.438 -40.188 1 97.31 710 PRO B C 1
ATOM 11411 O O . PRO B 1 710 ? -3.619 -43.344 -39.406 1 97.31 710 PRO B O 1
ATOM 11414 N N . VAL B 1 711 ? -3.846 -41.219 -40.062 1 97.94 711 VAL B N 1
ATOM 11415 C CA . VAL B 1 711 ? -4.82 -40.875 -39.031 1 97.94 711 VAL B CA 1
ATOM 11416 C C . VAL B 1 711 ? -5.875 -39.938 -39.625 1 97.94 711 VAL B C 1
ATOM 11418 O O . VAL B 1 711 ? -5.578 -38.781 -39.969 1 97.94 711 VAL B O 1
ATOM 11421 N N . ALA B 1 712 ? -7.098 -40.344 -39.719 1 97.38 712 ALA B N 1
ATOM 11422 C CA . ALA B 1 712 ? -8.188 -39.531 -40.25 1 97.38 712 ALA B CA 1
ATOM 11423 C C . ALA B 1 712 ? -8.602 -38.469 -39.25 1 97.38 712 ALA B C 1
ATOM 11425 O O . ALA B 1 712 ? -8.094 -38.406 -38.125 1 97.38 712 ALA B O 1
ATOM 11426 N N . LEU B 1 713 ? -9.461 -37.562 -39.688 1 97.56 713 LEU B N 1
ATOM 11427 C CA . LEU B 1 713 ? -9.883 -36.438 -38.875 1 97.56 713 LEU B CA 1
ATOM 11428 C C . LEU B 1 713 ? -10.578 -36.906 -37.594 1 97.56 713 LEU B C 1
ATOM 11430 O O . LEU B 1 713 ? -10.477 -36.281 -36.562 1 97.56 713 LEU B O 1
ATOM 11434 N N . ASP B 1 714 ? -11.281 -37.969 -37.656 1 97.31 714 ASP B N 1
ATOM 11435 C CA . ASP B 1 714 ? -12.07 -38.438 -36.5 1 97.31 714 ASP B CA 1
ATOM 11436 C C . ASP B 1 714 ? -11.359 -39.594 -35.781 1 97.31 714 ASP B C 1
ATOM 11438 O O . ASP B 1 714 ? -12.008 -40.438 -35.156 1 97.31 714 ASP B O 1
ATOM 11442 N N . GLU B 1 715 ? -9.992 -39.656 -35.969 1 97.06 715 GLU B N 1
ATOM 11443 C CA . GLU B 1 715 ? -9.203 -40.688 -35.312 1 97.06 715 GLU B CA 1
ATOM 11444 C C . GLU B 1 715 ? -8.055 -40.125 -34.531 1 97.06 715 GLU B C 1
ATOM 11446 O O . GLU B 1 715 ? -7.609 -39 -34.781 1 97.06 715 GLU B O 1
ATOM 11451 N N . VAL B 1 716 ? -7.645 -40.906 -33.562 1 97.44 716 VAL B N 1
ATOM 11452 C CA . VAL B 1 716 ? -6.383 -40.719 -32.844 1 97.44 716 VAL B CA 1
ATOM 11453 C C . VAL B 1 716 ? -5.543 -41.969 -32.875 1 97.44 716 VAL B C 1
ATOM 11455 O O . VAL B 1 716 ? -6.074 -43.094 -32.75 1 97.44 716 VAL B O 1
ATOM 11458 N N . ALA B 1 717 ? -4.277 -41.781 -33.188 1 98 717 ALA B N 1
ATOM 11459 C CA . ALA B 1 717 ? -3.385 -42.938 -33.094 1 98 717 ALA B CA 1
ATOM 11460 C C . ALA B 1 717 ? -3.064 -43.281 -31.656 1 98 717 ALA B C 1
ATOM 11462 O O . ALA B 1 717 ? -2.496 -42.469 -30.922 1 98 717 ALA B O 1
ATOM 11463 N N . TYR B 1 718 ? -3.461 -44.438 -31.188 1 98.38 718 TYR B N 1
ATOM 11464 C CA . TYR B 1 718 ? -3.125 -44.938 -29.859 1 98.38 718 TYR B CA 1
ATOM 11465 C C . TYR B 1 718 ? -2.914 -46.438 -29.875 1 98.38 718 TYR B C 1
ATOM 11467 O O . TYR B 1 718 ? -3.506 -47.125 -30.703 1 98.38 718 TYR B O 1
ATOM 11475 N N . PHE B 1 719 ? -2.053 -46.875 -29.062 1 98 719 PHE B N 1
ATOM 11476 C CA . PHE B 1 719 ? -1.535 -48.25 -29.125 1 98 719 PHE B CA 1
ATOM 11477 C C . PHE B 1 719 ? -1.478 -48.844 -27.734 1 98 719 PHE B C 1
ATOM 11479 O O . PHE B 1 719 ? -1.305 -48.125 -26.734 1 98 719 PHE B O 1
ATOM 11486 N N . THR B 1 720 ? -1.592 -50.125 -27.641 1 96.88 720 THR B N 1
ATOM 11487 C CA . THR B 1 720 ? -1.417 -50.844 -26.391 1 96.88 720 THR B CA 1
ATOM 11488 C C . THR B 1 720 ? -0.201 -51.781 -26.484 1 96.88 720 THR B C 1
ATOM 11490 O O . THR B 1 720 ? 0.044 -52.406 -27.516 1 96.88 720 THR B O 1
ATOM 11493 N N . ARG B 1 721 ? 0.44 -51.812 -25.453 1 94.12 721 ARG B N 1
ATOM 11494 C CA . ARG B 1 721 ? 1.595 -52.688 -25.391 1 94.12 721 ARG B CA 1
ATOM 11495 C C . ARG B 1 721 ? 1.157 -54.156 -25.328 1 94.12 721 ARG B C 1
ATOM 11497 O O . ARG B 1 721 ? 0.25 -54.5 -24.562 1 94.12 721 ARG B O 1
ATOM 11504 N N . VAL B 1 722 ? 1.794 -54.938 -26.109 1 89.94 722 VAL B N 1
ATOM 11505 C CA . VAL B 1 722 ? 1.449 -56.375 -26.156 1 89.94 722 VAL B CA 1
ATOM 11506 C C . VAL B 1 722 ? 2.541 -57.188 -25.469 1 89.94 722 VAL B C 1
ATOM 11508 O O . VAL B 1 722 ? 3.721 -56.844 -25.531 1 89.94 722 VAL B O 1
#

pLDDT: mean 85.78, std 22.37, range [13.15, 98.75]

Organism: Branchiostoma floridae (NCBI:txid7739)

Radius of gyration: 44.05 Å; Cα contacts (8 Å, |Δi|>4): 3076; chains: 2; bounding box: 124×113×139 Å

InterPro domains:
  IPR000322 Glycoside hydrolase family 31, TIM barrel domain [PF01055] (327-613)
  IPR013780 Glycosyl hydrolase, all-beta [G3DSA:2.60.40.1180] (641-722)
  IPR017853 Glycoside hydrolase superfamily [SSF51445] (320-653)
  IPR048395 Glycosyl hydrolase family 31, C-terminal domain [PF21365] (640-721)
  IPR050985 Alpha-glycosidase and related enzymes [PTHR43053] (53-721)

Sequence (1444 aa):
MEGSLGRRSASSPYGSYRRPPSRGRYSTGTGRRSHRSASTPPRQKTPCCTRSRARCALIVLLIFVALGLAGVLVWNFTYQPLVVDFGGLVHYDGASQSFILRNLSTSEVLRGTLGADLGPEPYTCSTGDACFQWPDRASLVLRHRVMEEEGVHCTNVTWQALSAEEDGWRPVDCFMVDSAHWYGGPEMYQQRWPINNGSGVMQPYVTNDFRLRDFPPDTPVENFTAYGNVADRFFFSSKGVAIVVDDVTPLHVSINQSGDGKLCFMANYTSEYPNPGGRRPVLQYTVCSGRNALDIHEHMYSRFYGRLNAVPDTRMLESPVWSTLARYGPNISETTVGEFAFQIFDYNLTGSNMLIDDSWEGRYGDLTFNRTAFEFPDPSNLIGYLHQKGLEVSLWVTPFINTDSAAFRESVEKGYLVRTDPNNPNLDTPVPALVRWWRGVAGLLDVTNPDARRWYLSRLHFLRENLTVDSFNFDAGEARYFPDIPYYTHEPLVNPNVYSSKWVEMVSSLGVQTAVRTAYNTQSFAVYLRMMEKRSSWGGDNGLRTVIPTMLLFGVLGYPYVLPAPIGGSEFPDKELYIRWMELVAFFPSMHFSISPWQFDYDTVEIAQKFVAIHEDEVTPLVLQISRSPVIGPTADRYAPIVRPLWWHYPNDIMAQTIDDEFLIGGVMLVAPVMEQGARARTVYFPGGGEWRDERDGATYAGGETRNIPVALDEVAYFTRVMEGSLGRRSASSPYGSYRRPPSRGRYSTGTGRRSHRSASTPPRQKTPCCTRSRARCALIVLLIFVALGLAGVLVWNFTYQPLVVDFGGLVHYDGASQSFILRNLSTSEVLRGTLGADLGPEPYTCSTGDACFQWPDRASLVLRHRVMEEEGVHCTNVTWQALSAEEDGWRPVDCFMVDSAHWYGGPEMYQQRWPINNGSGVMQPYVTNDFRLRDFPPDTPVENFTAYGNVADRFFFSSKGVAIVVDDVTPLHVSINQSGDGKLCFMANYTSEYPNPGGRRPVLQYTVCSGRNALDIHEHMYSRFYGRLNAVPDTRMLESPVWSTLARYGPNISETTVGEFAFQIFDYNLTGSNMLIDDSWEGRYGDLTFNRTAFEFPDPSNLIGYLHQKGLEVSLWVTPFINTDSAAFRESVEKGYLVRTDPNNPNLDTPVPALVRWWRGVAGLLDVTNPDARRWYLSRLHFLRENLTVDSFNFDAGEARYFPDIPYYTHEPLVNPNVYSSKWVEMVSSLGVQTAVRTAYNTQSFAVYLRMMEKRSSWGGDNGLRTVIPTMLLFGVLGYPYVLPAPIGGSEFPDKELYIRWMELVAFFPSMHFSISPWQFDYDTVEIAQKFVAIHEDEVTPLVLQISRSPVIGPTADRYAPIVRPLWWHYPNDIMAQTIDDEFLIGGVMLVAPVMEQGARARTVYFPGGGEWRDERDGATYAGGETRNIPVALDEVAYFTRV

Foldseek 3Di:
DDDDPDDPDDDDDDDDDDDDDDDDDDDDDDDDDDDDDDDDDDDDDCPDDPVPPVVVVVVVVVVVVVVVVVVVVCVVVFCDQQWDQDVLQWIARQQQQKIFGAFPVNHTDKIWGWFDPLDDGWGWDDPEPTKTDRPQFKIWHKHKDDDVVLRKIKIKIKIFGRHFAVPYGWTKMKMFQQVWQKFFFFAFLLFAASRLVDWADWDFQWADPLPCVVDDPPDDLVPSRDTHQEGQQWMATFQFKIKHWDLLARWIWIRCHVNPRMIMIIGHAALLWDDPPRGTGMTIMMMMGHRGRQSNLQVVCVVPFDAAAAAADQLQLQFAEEEAPLPQNQNAALVRQLVVLVVCVVLPGDHAAYEYEHNQPPFAPQLDGPLDPGHYVDLLVSQVSCVVSNHAYAYEHEQWGDPPDPNQVVCQQVVQFKAQDDDDVPDNTGHFDWFDDPPGITTGGQLVDPVSLVVSVVSVVCCCVPSVHQYYEYEDQILNRPDSHHIDHPDDDSGSNVSSQSVCVSRLVVGHAYEYAHDYSNLHGNYAHEDDFADLDLDSSRHPLNQLSVQQNCLSVRHQHYHYHAQRTSHNHDLLSSLLSLLVCLQHSGHYHNDDQVVPHSVSSVLNRVSSCCSNPPRSVLLVVLNPQPCDDPNRNGSGHQKHQQCSVVSPDPVSSRDRQWIDRRPWKIWHTDSDPPDQKDKDAAADAAWKAFPVPGDIDGHPDIDIGGHHSSGTTMTTTD/DDDDDDDDDDDPDPDDDDDDDDDDDDDDYDDYDDYDDDDDDDDDDDDDDPCPVVVVVVVVVVVVVVVVVVVVVCCVVFCDQQWDDDVLQWIARQQVQKIFGAFPVNHTDKIWGWFDPLDHGWGWDDPEPTKTDRPQFKIWHKHKDDDVVLRKIKIKIKIFTRHFAVPYGWTKMKMFQQVWQKFFFFAFLLFAASRLVDWADWDFQWADPLPCVVDDPPDDLVPSRDTHQEGAQWMATFQFKIKHWDLLARWIWIRCHVNPRMIMIIGHAALLWDDPPRGTGMTIMMMMGHRGRQSNLQVVCVPPFDAAAAAAAQLQLQFAEEEAPLPQNQNAALVRQLVVLVVCVVLPGDHAAYEYEHNQPPFAPQLDGPLDPGHYVDLLVSQVSCVVSVHAYAYEHEQWGAPPDPNQVVCQQVVQFKAQDDDDVPDNTGHFDWFDDPPGITTGGQLVDPVSLVVSVVSVVCCCVPSVHQYYEYEDQILNRDDSHHIDGPDDDSGSNVSSQSVCVSRLVVGHAYEYAHDYSNLHGNYAHEDDFADLDLDSSRHPLNQLSVQQNCLSVLHQHYHYHAQRTSHNHDLLSSLLSLLVCLQHSGHYHNDDQVVHHSVSSVLNRVSSCCSNPPRSVLLVVLNPQPCDDPNRSGSGHQKHQQCSVVSPDPVSSRDRQWIDRPPWKIWHTDSDPPDQKDKDAAADQFWWAFPVPGDIDGHPDIDIGGHHSSGTTMTTTD

Solvent-accessible surface area (backbone atoms only — not comparable to full-atom values): 77168 Å² total; per-residue (Å²): 142,82,82,87,80,86,71,89,89,82,88,86,93,83,87,92,88,90,82,90,90,94,84,91,83,92,85,81,89,83,87,91,85,90,85,91,83,87,89,82,89,90,84,84,86,74,90,66,76,81,56,56,62,62,47,49,53,48,47,49,49,48,47,50,50,48,49,48,49,48,45,49,48,46,42,59,69,62,56,60,74,54,56,49,64,56,90,71,29,36,40,37,30,58,74,79,20,40,33,40,36,27,28,97,85,57,44,79,63,42,41,34,35,54,54,53,90,72,77,70,77,50,46,77,54,84,50,72,79,40,22,39,33,28,88,76,37,34,36,39,33,33,38,74,48,75,40,72,93,76,54,33,37,37,36,37,43,37,38,38,38,60,34,65,77,88,83,42,72,53,55,32,34,37,30,54,46,73,88,48,48,30,43,58,47,54,40,47,47,53,28,41,45,29,39,62,78,24,67,29,57,76,38,76,65,43,15,22,58,63,54,62,85,82,44,63,92,82,53,59,69,84,71,47,60,44,42,18,27,32,40,43,56,41,38,35,23,49,55,3,39,33,37,41,53,43,66,74,25,36,42,23,38,23,34,13,42,94,70,66,36,32,41,34,43,30,16,48,73,44,69,79,32,73,53,94,82,66,71,63,44,31,38,37,34,38,41,35,31,21,81,24,32,55,58,28,48,54,54,49,44,67,71,73,46,63,61,65,72,51,79,47,57,56,56,50,39,51,27,31,31,37,37,41,38,55,61,42,42,60,70,52,28,48,62,56,53,50,50,50,56,50,48,42,51,74,69,64,44,80,48,28,30,38,33,48,33,58,60,51,39,63,39,56,48,49,77,42,68,23,51,49,86,82,34,28,58,54,56,54,57,51,47,51,52,38,45,73,74,52,25,42,42,24,40,55,43,61,56,47,23,23,58,80,19,71,42,28,45,53,32,46,72,70,52,27,39,25,15,52,49,72,92,44,92,85,53,88,61,65,36,57,37,50,26,72,59,100,87,48,48,19,34,37,58,20,62,62,26,69,66,34,43,51,55,53,49,51,49,54,48,46,42,32,74,74,51,60,43,59,32,39,35,37,42,63,51,32,33,59,64,52,48,85,54,78,66,34,53,76,46,83,65,78,40,49,39,53,52,19,26,40,42,48,55,58,57,52,73,70,41,54,61,27,30,31,42,41,41,32,85,49,34,36,52,49,47,28,41,36,49,67,87,28,40,48,42,62,44,52,73,25,12,55,51,14,50,53,24,46,49,39,41,38,9,78,68,43,43,52,48,40,39,53,42,38,36,24,24,53,43,90,44,58,71,67,57,30,48,39,38,42,56,47,35,30,70,43,65,21,36,32,37,28,52,60,49,73,78,74,39,68,70,47,36,53,48,47,43,50,39,52,46,45,20,45,70,54,41,25,58,52,49,51,48,62,65,61,46,59,70,55,64,100,76,11,74,52,87,64,31,47,52,24,50,47,19,74,83,31,52,84,38,73,67,36,59,45,54,45,65,46,35,20,48,58,92,44,33,42,40,43,50,73,76,53,89,90,57,52,51,46,79,43,77,34,70,59,81,50,38,33,30,29,73,87,81,61,52,70,44,57,30,68,39,74,47,77,41,81,31,55,89,85,51,64,50,39,26,36,62,101,142,82,86,92,83,78,85,92,90,79,71,83,77,84,76,89,79,89,85,90,86,91,84,85,91,84,90,84,87,93,88,94,94,88,92,94,86,93,88,81,86,88,87,82,87,87,92,80,76,85,56,56,63,62,44,47,53,46,46,50,48,45,47,50,51,46,49,47,49,47,45,48,47,47,43,59,68,63,56,58,74,54,56,51,65,56,90,71,29,36,39,39,29,56,74,81,20,39,33,40,35,26,29,97,85,56,44,80,63,41,42,34,35,56,54,54,91,71,75,72,78,50,47,76,54,85,50,70,78,38,24,38,33,28,89,73,36,34,34,41,34,35,39,73,49,77,40,72,92,75,53,33,36,38,35,37,44,37,38,39,38,61,34,66,77,88,82,40,70,53,55,32,33,38,29,56,45,73,89,48,47,30,42,57,46,53,39,47,46,52,28,42,47,29,40,63,78,26,67,31,57,75,38,77,66,42,15,20,58,63,52,62,85,83,44,62,93,82,54,61,71,85,72,49,60,45,42,18,27,34,39,43,56,41,37,33,23,49,56,3,38,33,38,41,55,42,66,74,25,36,42,24,37,23,34,13,43,93,70,66,36,32,40,32,44,30,16,50,74,44,68,80,31,74,54,94,82,67,73,62,44,30,38,38,34,38,40,33,30,20,80,24,33,55,58,29,48,54,53,50,43,68,70,74,46,63,61,64,71,49,78,47,58,56,55,50,40,50,28,31,31,38,35,40,38,55,61,43,43,61,70,53,28,47,64,55,53,50,49,51,55,51,48,41,51,73,68,64,43,80,48,28,28,39,32,47,32,58,59,51,41,63,38,55,47,50,77,42,70,24,51,49,86,82,33,30,58,53,56,53,58,51,47,52,52,37,46,72,73,54,26,42,42,25,40,54,43,62,58,47,24,23,59,79,19,71,42,29,46,53,31,44,71,69,53,27,40,24,13,52,49,72,91,42,92,85,53,87,61,64,34,56,39,50,23,71,58,99,88,47,49,20,36,38,58,20,61,62,27,69,66,33,42,51,53,53,50,51,49,54,48,46,41,31,72,74,52,60,44,60,31,38,35,36,42,61,49,33,33,60,65,53,49,86,53,80,67,35,53,77,46,82,66,77,40,49,39,52,52,18,26,40,41,48,55,59,57,51,71,70,43,54,60,27,29,31,43,42,42,32,86,49,34,33,53,48,46,29,43,35,49,68,88,29,40,47,43,63,44,51,74,27,12,55,52,16,50,53,24,46,49,39,42,38,9,78,68,43,44,51,48,39,39,53,40,38,37,25,24,53,44,90,42,58,69,66,56,30,48,38,38,41,57,46,35,30,70,44,65,21,36,32,38,27,52,60,48,72,77,75,40,68,69,46,33,53,47,47,44,50,39,54,46,45,21,44,69,55,41,25,58,52,51,51,49,63,65,61,47,58,68,55,64,102,76,12,69,57,85,62,29,47,53,26,51,46,20,76,85,32,53,84,38,72,67,37,60,45,53,45,64,48,36,19,49,56,92,44,33,43,40,43,50,75,75,52,90,90,58,52,51,46,79,43,80,34,72,62,89,47,39,33,29,29,72,88,80,62,53,72,44,56,27,68,40,72,47,77,44,82,30,56,88,86,53,67,49,38,27,37,63,101

Secondary structure (DSSP, 8-state):
------------------------------------------------TTHHHHHHHHHHHHHHHHHHHHHHHHHHHH---SEEEETTTEEEETTTTEEEEE-TT--EEEEEEE-SS--S--EE-SSSSEEEEETTTEEEEEEEEEEGGGTEEEEEEEEEE-S-GGG----EEEEE-SSS-EEES--BTT--SSGGGS-EEEEE-------GGGS-TT--GGG---B-SB---EEEETTSEEEEE-TTS-EEEEESGGG--EEEEEE---SSS--TT-PPPEEEEEEEE-SSHHHHHHHHHHHHSPPP-SPPPTHHHHS-EEESHHHHTT---HHHHHHHHHHHHHTT---SEEEE-TT-BSSTTS--B--STTS-S-HHHHHHHHHHTT-EEEEEE-SEEETTSHHHHHHHHHT-B-BSS---TT-SSPPB-EEEETTEEEEEB-TT-HHHHHHHHHHHHHHHHHH---EEEE----GGGS-SS--B-SS--SSTTHHHHHHHHHHHTT-SS-EES-BSS-TTS--EEEPPP--SSSSTTTSGGGHHHHHHHHHHTT---EEPPPTT-SS---HHHHHHHHHHHTTSSS-EESS-GGGT-HHHHHHHHHHHHHIIIIIHHHHHHHHHS---STT-S-S--SEE-GGGT-TT-TTTTT--S-EEETTTEEEE---STT-SEEEEEE-SSSEEEETTT--EEETTEEEEEE--TT--EEEEE-/------------------------------------------------GGGHHHHHHHHHHHHHHHHHHHHHHHHHHH---SEEEETTTEEEETTTTEEEEE-TT--EEEEEEE-SS--S--EE-SSSSEEEEETTTEEEEEEEEEEGGGTEEEEEEEEEE-S-GGG----EEEEE-SSS-EEES--BTT--SSGGGS-EEEEE-------GGGS-TT--GGG---B-SB---EEEETTSEEEEE-TTS-EEEEESGGG--EEEEEE---SSS--TT-PPPEEEEEEEE-SSHHHHHHHHHHHHSPPP-SPPPTHHHHS-EEESHHHHTT---HHHHHHHHHHHHHTT---SEEEE-TT-BSSTTS--B--STTS-S-HHHHHHHHHHTT-EEEEEE-SEEETTSHHHHHHHHHT-B-BSS---TT-SSPPB-EEEETTEEEEEB-TT-HHHHHHHHHHHHHHHHHH---EEEE----GGGS-SS--B-SS--SSTTHHHHHHHHHHHTT-SS-EES-BSS-TTS--EEEPPP--SSSSTTTSGGGHHHHHHHHHHTT---EEPPPTT-SS---HHHHHHHHHHHTTSSS-EESS-GGGT-HHHHHHHHHHHHHIIIIIHHHHHHHHHS---TTTTS-S--SEE-GGGT-TT-TTTTT--S-EEETTTEEEE---STT-SEEEEEE-SSSEEEETTT--EEETTEEEEEE--TT--EEEEE-

Nearest PDB structures (foldseek):
  5zn7-assembly1_C  TM=7.035E-01  e=1.915E-35  soil metagenome
  6jr8-assembly4_D  TM=7.216E-01  e=9.881E-35  Flavobacterium johnsoniae UW101
  6jr7-assembly4_D  TM=7.219E-01  e=2.245E-34  Flavobacterium johnsoniae UW101
  3l4t-assembly1_A  TM=6.981E-01  e=3.422E-31  Homo sapiens
  3lpp-assembly4_D  TM=7.217E-01  e=2.452E-30  Homo sapiens